Protein AF-A0A8J4SBW5-F1 (afdb_monomer_lite)

Radius of gyration: 48.11 Å; chains: 1; bounding box: 101×79×142 Å

pLDDT: mean 85.68, std 10.72, range [35.03, 96.94]

Structure (mmCIF, N/CA/C/O backbone):
data_AF-A0A8J4SBW5-F1
#
_entry.id   AF-A0A8J4SBW5-F1
#
loop_
_atom_site.group_PDB
_atom_site.id
_atom_site.type_symbol
_atom_site.label_atom_id
_atom_site.label_alt_id
_atom_site.label_comp_id
_atom_site.label_asym_id
_atom_site.label_entity_id
_atom_site.label_seq_id
_atom_site.pdbx_PDB_ins_code
_atom_site.Cartn_x
_atom_site.Cartn_y
_atom_site.Cartn_z
_atom_site.occupancy
_atom_site.B_iso_or_equiv
_atom_site.auth_seq_id
_atom_site.auth_comp_id
_atom_site.auth_asym_id
_atom_site.auth_atom_id
_atom_site.pdbx_PDB_model_num
ATOM 1 N N . MET A 1 1 ? 50.055 7.940 -78.849 1.00 85.62 1 MET A N 1
ATOM 2 C CA . MET A 1 1 ? 49.167 7.372 -79.872 1.00 85.62 1 MET A CA 1
ATOM 3 C C . MET A 1 1 ? 49.788 7.672 -81.222 1.00 85.62 1 MET A C 1
ATOM 5 O O . MET A 1 1 ? 50.152 8.821 -81.454 1.00 85.62 1 MET A O 1
ATOM 9 N N . THR A 1 2 ? 49.990 6.656 -82.060 1.00 88.94 2 THR A N 1
ATOM 10 C CA . THR A 1 2 ? 50.418 6.821 -83.459 1.00 88.94 2 THR A CA 1
ATOM 11 C C . THR A 1 2 ? 49.285 7.425 -84.294 1.00 88.94 2 THR A C 1
ATOM 13 O O . THR A 1 2 ? 48.146 7.507 -83.830 1.00 88.94 2 THR A O 1
ATOM 16 N N . GLN A 1 3 ? 49.571 7.824 -85.536 1.00 89.38 3 GLN A N 1
ATOM 17 C CA . GLN A 1 3 ? 48.539 8.286 -86.472 1.00 89.38 3 GLN A CA 1
ATOM 18 C C . GLN A 1 3 ? 47.389 7.271 -86.599 1.00 89.38 3 GLN A C 1
ATOM 20 O O . GLN A 1 3 ? 46.220 7.631 -86.475 1.00 89.38 3 GLN A O 1
ATOM 25 N N . GLU A 1 4 ? 47.726 5.989 -86.773 1.00 87.00 4 GLU A N 1
ATOM 26 C CA . GLU A 1 4 ? 46.743 4.908 -86.869 1.00 87.00 4 GLU A CA 1
ATOM 27 C C . GLU A 1 4 ? 45.968 4.707 -85.565 1.00 87.00 4 GLU A C 1
ATOM 29 O O . GLU A 1 4 ? 44.781 4.401 -85.609 1.00 87.00 4 GLU A O 1
ATOM 34 N N . GLU A 1 5 ? 46.598 4.868 -84.399 1.00 86.44 5 GLU A N 1
ATOM 35 C CA . GLU A 1 5 ? 45.906 4.746 -83.112 1.00 86.44 5 GLU A CA 1
ATOM 36 C C . GLU A 1 5 ? 44.942 5.911 -82.863 1.00 86.44 5 GLU A C 1
ATOM 38 O O . GLU A 1 5 ? 43.880 5.685 -82.285 1.00 86.44 5 GLU A O 1
ATOM 43 N N . LEU A 1 6 ? 45.279 7.133 -83.290 1.00 87.25 6 LEU A N 1
ATOM 44 C CA . LEU A 1 6 ? 44.369 8.283 -83.226 1.00 87.25 6 LEU A CA 1
ATOM 45 C C . LEU A 1 6 ? 43.137 8.042 -84.107 1.00 87.25 6 LEU A C 1
ATOM 47 O O . LEU A 1 6 ? 42.014 8.160 -83.623 1.00 87.25 6 LEU A O 1
ATOM 51 N N . GLU A 1 7 ? 43.344 7.602 -85.349 1.00 87.00 7 GLU A N 1
ATOM 52 C CA . GLU A 1 7 ? 42.271 7.240 -86.285 1.00 87.00 7 GLU A CA 1
ATOM 53 C C . GLU A 1 7 ? 41.388 6.110 -85.721 1.00 87.00 7 GLU A C 1
ATOM 55 O O . GLU A 1 7 ? 40.165 6.210 -85.659 1.00 87.00 7 GLU A O 1
ATOM 60 N N . ASN A 1 8 ? 42.007 5.028 -85.242 1.00 83.62 8 ASN A N 1
ATOM 61 C CA . ASN A 1 8 ? 41.291 3.811 -84.869 1.00 83.62 8 ASN A CA 1
ATOM 62 C C . ASN A 1 8 ? 40.650 3.838 -83.481 1.00 83.62 8 ASN A C 1
ATOM 64 O O . ASN A 1 8 ? 39.721 3.056 -83.266 1.00 83.62 8 ASN A O 1
ATOM 68 N N . ASN A 1 9 ? 41.159 4.647 -82.546 1.00 83.56 9 ASN A N 1
ATOM 69 C CA . ASN A 1 9 ? 40.665 4.691 -81.167 1.00 83.56 9 ASN A CA 1
ATOM 70 C C . ASN A 1 9 ? 39.915 5.990 -80.841 1.00 83.56 9 ASN A C 1
ATOM 72 O O . ASN A 1 9 ? 38.957 5.928 -80.081 1.00 83.56 9 ASN A O 1
ATOM 76 N N . LEU A 1 10 ? 40.327 7.145 -81.384 1.00 83.69 10 LEU A N 1
ATOM 77 C CA . LEU A 1 10 ? 39.620 8.424 -81.187 1.00 83.69 10 LEU A CA 1
ATOM 78 C C . LEU A 1 10 ? 38.724 8.805 -82.371 1.00 83.69 10 LEU A C 1
ATOM 80 O O . LEU A 1 10 ? 37.860 9.662 -82.216 1.00 83.69 10 LEU A O 1
ATOM 84 N N . GLY A 1 11 ? 38.905 8.194 -83.545 1.00 76.06 11 GLY A N 1
ATOM 85 C CA . GLY A 1 11 ? 38.033 8.400 -84.706 1.00 76.06 11 GLY A CA 1
ATOM 86 C C . GLY A 1 11 ? 36.801 7.490 -84.749 1.00 76.06 11 GLY A C 1
ATOM 87 O O . GLY A 1 11 ? 35.892 7.726 -85.541 1.00 76.06 11 GLY A O 1
ATOM 88 N N . VAL A 1 12 ? 36.736 6.461 -83.892 1.00 74.69 12 VAL A N 1
ATOM 89 C CA . VAL A 1 12 ? 35.657 5.460 -83.888 1.00 74.69 12 VAL A CA 1
ATOM 90 C C . VAL A 1 12 ? 34.947 5.432 -82.536 1.00 74.69 12 VAL A C 1
ATOM 92 O O . VAL A 1 12 ? 35.500 4.980 -81.533 1.00 74.69 12 VAL A O 1
ATOM 95 N N . ILE A 1 13 ? 33.678 5.846 -82.524 1.00 72.38 13 ILE A N 1
ATOM 96 C CA . ILE A 1 13 ? 32.809 5.761 -81.343 1.00 72.38 13 ILE A CA 1
ATOM 97 C C . ILE A 1 13 ? 32.614 4.288 -80.950 1.00 72.38 13 ILE A C 1
ATOM 99 O O . ILE A 1 13 ? 32.370 3.434 -81.801 1.00 72.38 13 ILE A O 1
ATOM 103 N N . ALA A 1 14 ? 32.687 4.002 -79.646 1.00 65.19 14 ALA A N 1
ATOM 104 C CA . ALA A 1 14 ? 32.529 2.672 -79.050 1.00 65.19 14 ALA A CA 1
ATOM 105 C C . ALA A 1 14 ? 33.674 1.676 -79.331 1.00 65.19 14 ALA A C 1
ATOM 107 O O . ALA A 1 14 ? 33.490 0.458 -79.257 1.00 65.19 14 ALA A O 1
ATOM 108 N N . LYS A 1 15 ? 34.886 2.182 -79.591 1.00 66.00 15 LYS A N 1
ATOM 109 C CA . LYS A 1 15 ? 36.113 1.380 -79.688 1.00 66.00 15 LYS A CA 1
ATOM 110 C C . LYS A 1 15 ? 37.119 1.839 -78.630 1.00 66.00 15 LYS A C 1
ATOM 112 O O . LYS A 1 15 ? 37.416 3.019 -78.513 1.00 66.00 15 LYS A O 1
ATOM 117 N N . SER A 1 16 ? 37.613 0.910 -77.807 1.00 65.69 16 SER A N 1
ATOM 118 C CA . SER A 1 16 ? 38.558 1.206 -76.717 1.00 65.69 16 SER A CA 1
ATOM 119 C C . SER A 1 16 ? 39.851 0.418 -76.890 1.00 65.69 16 SER A C 1
ATOM 121 O O . SER A 1 16 ? 39.838 -0.814 -76.820 1.00 65.69 16 SER A O 1
ATOM 123 N N . GLY A 1 17 ? 40.976 1.123 -77.041 1.00 60.53 17 GLY A N 1
ATOM 124 C CA . GLY A 1 17 ? 42.311 0.513 -77.019 1.00 60.53 17 GLY A CA 1
ATOM 125 C C . GLY A 1 17 ? 42.594 -0.228 -75.706 1.00 60.53 17 GLY A C 1
ATOM 126 O O . GLY A 1 17 ? 43.266 -1.255 -75.709 1.00 60.53 17 GLY A O 1
ATOM 127 N N . SER A 1 18 ? 41.982 0.205 -74.599 1.00 61.28 18 SER A N 1
ATOM 128 C CA . SER A 1 18 ? 42.073 -0.452 -73.290 1.00 61.28 18 SER A CA 1
ATOM 129 C C . SER A 1 18 ? 41.452 -1.853 -73.274 1.00 61.28 18 SER A C 1
ATOM 131 O O . SER A 1 18 ? 41.943 -2.731 -72.569 1.00 61.28 18 SER A O 1
ATOM 133 N N . LEU A 1 19 ? 40.392 -2.094 -74.061 1.00 63.53 19 LEU A N 1
ATOM 134 C CA . LEU A 1 19 ? 39.772 -3.420 -74.186 1.00 63.53 19 LEU A CA 1
ATOM 135 C C . LEU A 1 19 ? 40.666 -4.381 -74.985 1.00 63.53 19 LEU A C 1
ATOM 137 O O . LEU A 1 19 ? 40.768 -5.554 -74.630 1.00 63.53 19 LEU A O 1
ATOM 141 N N . ALA A 1 20 ? 41.318 -3.884 -76.041 1.00 65.06 20 ALA A N 1
ATOM 142 C CA . ALA A 1 20 ? 42.285 -4.655 -76.823 1.00 65.06 20 ALA A CA 1
ATOM 143 C C . ALA A 1 20 ? 43.536 -4.982 -75.989 1.00 65.06 20 ALA A C 1
ATOM 145 O O . ALA A 1 20 ? 43.917 -6.144 -75.883 1.00 65.06 20 ALA A O 1
ATOM 146 N N . PHE A 1 21 ? 44.086 -3.988 -75.284 1.00 62.78 21 PHE A N 1
ATOM 147 C CA . PHE A 1 21 ? 45.246 -4.159 -74.409 1.00 62.78 21 PHE A CA 1
ATOM 148 C C . PHE A 1 21 ? 44.982 -5.139 -73.256 1.00 62.78 21 PHE A C 1
ATOM 150 O O . PHE A 1 21 ? 45.855 -5.939 -72.918 1.00 62.78 21 PHE A O 1
ATOM 157 N N . LYS A 1 22 ? 43.773 -5.112 -72.670 1.00 62.62 22 LYS A N 1
ATOM 158 C CA . LYS A 1 22 ? 43.361 -6.054 -71.617 1.00 62.62 22 LYS A CA 1
ATOM 159 C C . LYS A 1 22 ? 43.298 -7.498 -72.128 1.00 62.62 22 LYS A C 1
ATOM 161 O O . LYS A 1 22 ? 43.750 -8.392 -71.425 1.00 62.62 22 LYS A O 1
ATOM 166 N N . LYS A 1 23 ? 42.805 -7.716 -73.355 1.00 64.62 23 LYS A N 1
ATOM 167 C CA . LYS A 1 23 ? 42.777 -9.045 -73.995 1.00 64.62 23 LYS A CA 1
ATOM 168 C C . LYS A 1 23 ? 44.170 -9.566 -74.368 1.00 64.62 23 LYS A C 1
ATOM 170 O O . LYS A 1 23 ? 44.389 -10.770 -74.333 1.00 64.62 23 LYS A O 1
ATOM 175 N N . GLU A 1 24 ? 45.100 -8.687 -74.739 1.00 63.47 24 GLU A N 1
ATOM 176 C CA . GLU A 1 24 ? 46.450 -9.080 -75.178 1.00 63.47 24 GLU A CA 1
ATOM 177 C C . GLU A 1 24 ? 47.437 -9.317 -74.020 1.00 63.47 24 GLU A C 1
ATOM 179 O O . GLU A 1 24 ? 48.358 -10.119 -74.166 1.00 63.47 24 GLU A O 1
ATOM 184 N N . ASN A 1 25 ? 47.240 -8.679 -72.858 1.00 60.31 25 ASN A N 1
ATOM 185 C CA . ASN A 1 25 ? 48.177 -8.725 -71.721 1.00 60.31 25 ASN A CA 1
ATOM 186 C C . ASN A 1 25 ? 47.657 -9.493 -70.491 1.00 60.31 25 ASN A C 1
ATOM 188 O O . ASN A 1 25 ? 48.221 -9.372 -69.402 1.00 60.31 25 ASN A O 1
ATOM 192 N N . GLU A 1 26 ? 46.612 -10.307 -70.655 1.00 48.44 26 GLU A N 1
ATOM 193 C CA . GLU A 1 26 ? 45.804 -10.931 -69.590 1.00 48.44 26 GLU A CA 1
ATOM 194 C C . GLU A 1 26 ? 46.551 -11.922 -68.658 1.00 48.44 26 GLU A C 1
ATOM 196 O O . GLU A 1 26 ? 45.927 -12.579 -67.832 1.00 48.44 26 GLU A O 1
ATOM 201 N N . ALA A 1 27 ? 47.884 -12.041 -68.736 1.00 48.88 27 ALA A N 1
ATOM 202 C CA . ALA A 1 27 ? 48.638 -13.054 -67.994 1.00 48.88 27 ALA A CA 1
ATOM 203 C C . ALA A 1 27 ? 49.890 -12.584 -67.228 1.00 48.88 27 ALA A C 1
ATOM 205 O O . ALA A 1 27 ? 50.541 -13.453 -66.644 1.00 48.88 27 ALA A O 1
ATOM 206 N N . LYS A 1 28 ? 50.290 -11.296 -67.214 1.00 46.28 28 LYS A N 1
ATOM 207 C CA . LYS A 1 28 ? 51.605 -10.951 -66.615 1.00 46.28 28 LYS A CA 1
ATOM 208 C C . LYS A 1 28 ? 51.741 -9.795 -65.633 1.00 46.28 28 LYS A C 1
ATOM 210 O O . LYS A 1 28 ? 52.673 -9.886 -64.849 1.00 46.28 28 LYS A O 1
ATOM 215 N N . ASP A 1 29 ? 50.856 -8.807 -65.553 1.00 45.44 29 ASP A N 1
ATOM 216 C CA . ASP A 1 29 ? 51.025 -7.744 -64.550 1.00 45.44 29 ASP A CA 1
ATOM 217 C C . ASP A 1 29 ? 49.675 -7.182 -64.094 1.00 45.44 29 ASP A C 1
ATOM 219 O O . ASP A 1 29 ? 48.785 -6.961 -64.912 1.00 45.44 29 ASP A O 1
ATOM 223 N N . GLY A 1 30 ? 49.525 -6.957 -62.782 1.00 48.62 30 GLY A N 1
ATOM 224 C CA . GLY A 1 30 ? 48.325 -6.443 -62.102 1.00 48.62 30 GLY A CA 1
ATOM 225 C C . GLY A 1 30 ? 47.958 -4.997 -62.466 1.00 48.62 30 GLY A C 1
ATOM 226 O O . GLY A 1 30 ? 47.889 -4.115 -61.607 1.00 48.62 30 GLY A O 1
ATOM 227 N N . HIS A 1 31 ? 47.752 -4.729 -63.752 1.00 49.31 31 HIS A N 1
ATOM 228 C CA . HIS A 1 31 ? 47.331 -3.444 -64.288 1.00 49.31 31 HIS A CA 1
ATOM 229 C C . HIS A 1 31 ? 45.798 -3.349 -64.298 1.00 49.31 31 HIS A C 1
ATOM 231 O O . HIS A 1 31 ? 45.129 -3.845 -65.203 1.00 49.31 31 HIS A O 1
ATOM 237 N N . ASN A 1 32 ? 45.236 -2.654 -63.304 1.00 53.72 32 ASN A N 1
ATOM 238 C CA . ASN A 1 32 ? 43.813 -2.304 -63.260 1.00 53.72 32 ASN A CA 1
ATOM 239 C C . ASN A 1 32 ? 43.514 -1.167 -64.251 1.00 53.72 32 ASN A C 1
ATOM 241 O O . ASN A 1 32 ? 43.592 0.013 -63.909 1.00 53.72 32 ASN A O 1
ATOM 245 N N . ILE A 1 33 ? 43.199 -1.521 -65.500 1.00 59.41 33 ILE A N 1
ATOM 246 C CA . ILE A 1 33 ? 42.807 -0.566 -66.546 1.00 59.41 33 ILE A CA 1
ATOM 247 C C . ILE A 1 33 ? 41.282 -0.389 -66.537 1.00 59.41 33 ILE A C 1
ATOM 249 O O . ILE A 1 33 ? 40.526 -1.352 -66.680 1.00 59.41 33 ILE A O 1
ATOM 253 N N . ILE A 1 34 ? 40.834 0.860 -66.392 1.00 58.09 34 ILE A N 1
ATOM 254 C CA . ILE A 1 34 ? 39.422 1.259 -66.325 1.00 58.09 34 ILE A CA 1
ATOM 255 C C . ILE A 1 34 ? 38.982 1.793 -67.700 1.00 58.09 34 ILE A C 1
ATOM 257 O O . ILE A 1 34 ? 39.704 2.559 -68.330 1.00 58.09 34 ILE A O 1
ATOM 261 N N . GLY A 1 35 ? 37.782 1.414 -68.162 1.00 60.47 35 GLY A N 1
ATOM 262 C CA . GLY A 1 35 ? 37.169 1.958 -69.387 1.00 60.47 35 GLY A CA 1
ATOM 263 C C . GLY A 1 35 ? 37.114 0.972 -70.561 1.00 60.47 35 GLY A C 1
ATOM 264 O O . GLY A 1 35 ? 38.004 0.917 -71.405 1.00 60.47 35 GLY A O 1
ATOM 265 N N . GLN A 1 36 ? 36.014 0.222 -70.650 1.00 60.25 36 GLN A N 1
ATOM 266 C CA . GLN A 1 36 ? 35.799 -0.841 -71.648 1.00 60.25 36 GLN A CA 1
ATOM 267 C C . GLN A 1 36 ? 34.836 -0.459 -72.787 1.00 60.25 36 GLN A C 1
ATOM 269 O O . GLN A 1 36 ? 34.739 -1.182 -73.771 1.00 60.25 36 GLN A O 1
ATOM 274 N N . PHE A 1 37 ? 34.160 0.689 -72.679 1.00 64.50 37 PHE A N 1
ATOM 275 C CA . PHE A 1 37 ? 33.068 1.072 -73.583 1.00 64.50 37 PHE A CA 1
ATOM 276 C C . PHE A 1 37 ? 33.497 1.922 -74.789 1.00 64.50 37 PHE A C 1
ATOM 278 O O . PHE A 1 37 ? 32.792 1.931 -75.785 1.00 64.50 37 PHE A O 1
ATOM 285 N N . GLY A 1 38 ? 34.626 2.643 -74.725 1.00 66.06 38 GLY A N 1
ATOM 286 C CA . GLY A 1 38 ? 35.127 3.428 -75.868 1.00 66.06 38 GLY A CA 1
ATOM 287 C C . GLY A 1 38 ? 34.297 4.670 -76.228 1.00 66.06 38 GLY A C 1
ATOM 288 O O . GLY A 1 38 ? 34.299 5.090 -77.379 1.00 66.06 38 GLY A O 1
ATOM 289 N N . VAL A 1 39 ? 33.558 5.239 -75.267 1.00 76.00 39 VAL A N 1
ATOM 290 C CA . VAL A 1 39 ? 32.724 6.446 -75.473 1.00 76.00 39 VAL A CA 1
ATOM 291 C C . VAL A 1 39 ? 33.090 7.623 -74.564 1.00 76.00 39 VAL A C 1
ATOM 293 O O . VAL A 1 39 ? 32.755 8.759 -74.875 1.00 76.00 39 VAL A O 1
ATOM 296 N N . GLY A 1 40 ? 33.816 7.379 -73.466 1.00 78.00 40 GLY A N 1
ATOM 297 C CA . GLY A 1 40 ? 34.085 8.394 -72.439 1.00 78.00 40 GLY A CA 1
ATOM 298 C C . GLY A 1 40 ? 34.931 9.582 -72.904 1.00 78.00 40 GLY A C 1
ATOM 299 O O . GLY A 1 40 ? 34.838 10.645 -72.317 1.00 78.00 40 GLY A O 1
ATOM 300 N N . PHE A 1 41 ? 35.719 9.447 -73.974 1.00 84.25 41 PHE A N 1
ATOM 301 C CA . PHE A 1 41 ? 36.475 10.575 -74.531 1.00 84.25 41 PHE A CA 1
ATOM 302 C C . PHE A 1 41 ? 35.550 11.684 -75.066 1.00 84.25 41 PHE A C 1
ATOM 304 O O . PHE A 1 41 ? 35.802 12.865 -74.842 1.00 84.25 41 PHE A O 1
ATOM 311 N N . TYR A 1 42 ? 34.435 11.318 -75.705 1.00 83.94 42 TYR A N 1
ATOM 312 C CA . TYR A 1 42 ? 33.520 12.284 -76.318 1.00 83.94 42 TYR A CA 1
ATOM 313 C C . TYR A 1 42 ? 32.636 13.024 -75.308 1.00 83.94 42 TYR A C 1
ATOM 315 O O . TYR A 1 42 ? 32.024 14.024 -75.678 1.00 83.94 42 TYR A O 1
ATOM 323 N N . SER A 1 43 ? 32.594 12.611 -74.032 1.00 85.44 43 SER A N 1
ATOM 324 C CA . SER A 1 43 ? 31.890 13.390 -73.001 1.00 85.44 43 SER A CA 1
ATOM 325 C C . SER A 1 43 ? 32.535 14.760 -72.773 1.00 85.44 43 SER A C 1
ATOM 327 O O . SER A 1 43 ? 31.885 15.656 -72.249 1.00 85.44 43 SER A O 1
ATOM 329 N N . ALA A 1 44 ? 33.781 14.967 -73.212 1.00 86.69 44 ALA A N 1
ATOM 330 C CA . ALA A 1 44 ? 34.425 16.276 -73.184 1.00 86.69 44 ALA A CA 1
ATOM 331 C C . ALA A 1 44 ? 33.678 17.332 -74.033 1.00 86.69 44 ALA A C 1
ATOM 333 O O . ALA A 1 44 ? 33.665 18.502 -73.658 1.00 86.69 44 ALA A O 1
ATOM 334 N N . PHE A 1 45 ? 32.954 16.934 -75.092 1.00 88.06 45 PHE A N 1
ATOM 335 C CA . PHE A 1 45 ? 32.091 17.840 -75.873 1.00 88.06 45 PHE A CA 1
ATOM 336 C C . PHE A 1 45 ? 30.833 18.311 -75.123 1.00 88.06 45 PHE A C 1
ATOM 338 O O . PHE A 1 45 ? 30.106 19.183 -75.607 1.00 88.06 45 PHE A O 1
ATOM 345 N N . MET A 1 46 ? 30.554 17.777 -73.927 1.00 87.38 46 MET A N 1
ATOM 346 C CA . MET A 1 46 ? 29.519 18.352 -73.063 1.00 87.38 46 MET A CA 1
ATOM 347 C C . MET A 1 46 ? 29.913 19.766 -72.622 1.00 87.38 46 MET A C 1
ATOM 349 O O . MET A 1 46 ? 29.058 20.646 -72.619 1.00 87.38 46 MET A O 1
ATOM 353 N N . VAL A 1 47 ? 31.205 19.998 -72.359 1.00 89.88 47 VAL A N 1
ATOM 354 C CA . VAL A 1 47 ? 31.733 21.257 -71.802 1.00 89.88 47 VAL A CA 1
ATOM 355 C C . VAL A 1 47 ? 32.656 22.031 -72.751 1.00 89.88 47 VAL A C 1
ATOM 357 O O . VAL A 1 47 ? 32.941 23.197 -72.495 1.00 89.88 47 VAL A O 1
ATOM 360 N N . ALA A 1 48 ? 33.116 21.417 -73.846 1.00 91.31 48 ALA A N 1
ATOM 361 C CA . ALA A 1 48 ? 34.017 22.030 -74.824 1.00 91.31 48 ALA A CA 1
ATOM 362 C C . ALA A 1 48 ? 33.393 22.117 -76.228 1.00 91.31 48 ALA A C 1
ATOM 364 O O . ALA A 1 48 ? 32.722 21.180 -76.660 1.00 91.31 48 ALA A O 1
ATOM 365 N N . ASP A 1 49 ? 33.658 23.213 -76.944 1.00 90.31 49 ASP A N 1
ATOM 366 C CA . ASP A 1 49 ? 33.312 23.395 -78.366 1.00 90.31 49 ASP A CA 1
ATOM 367 C C . ASP A 1 49 ? 34.343 22.739 -79.291 1.00 90.31 49 ASP A C 1
ATOM 369 O O . ASP A 1 49 ? 34.023 22.281 -80.385 1.00 90.31 49 ASP A O 1
ATOM 373 N N . LYS A 1 50 ? 35.601 22.673 -78.845 1.00 91.31 50 LYS A N 1
ATOM 374 C CA . LYS A 1 50 ? 36.711 22.143 -79.636 1.00 91.31 50 LYS A CA 1
ATOM 375 C C . LYS A 1 50 ? 37.660 21.332 -78.773 1.00 91.31 50 LYS A C 1
ATOM 377 O O . LYS A 1 50 ? 38.052 21.760 -77.686 1.00 91.31 50 LYS A O 1
ATOM 382 N N . LEU A 1 51 ? 38.061 20.175 -79.288 1.00 93.00 51 LEU A N 1
ATOM 383 C CA . LEU A 1 51 ? 39.062 19.305 -78.683 1.00 93.00 51 LEU A CA 1
ATOM 384 C C . LEU A 1 51 ? 40.276 19.203 -79.596 1.00 93.00 51 LEU A C 1
ATOM 386 O O . LEU A 1 51 ? 40.164 18.870 -80.776 1.00 93.00 51 LEU A O 1
ATOM 390 N N . THR A 1 52 ? 41.447 19.455 -79.023 1.00 93.06 52 THR A N 1
ATOM 391 C CA . THR A 1 52 ? 42.737 19.251 -79.680 1.00 93.06 52 THR A CA 1
ATOM 392 C C . THR A 1 52 ? 43.541 18.232 -78.890 1.00 93.06 52 THR A C 1
ATOM 394 O O . THR A 1 52 ? 43.766 18.410 -77.697 1.00 93.06 52 THR A O 1
ATOM 397 N N . VAL A 1 53 ? 43.988 17.168 -79.549 1.00 93.50 53 VAL A N 1
ATOM 398 C CA . VAL A 1 53 ? 44.765 16.083 -78.951 1.00 93.50 53 VAL A CA 1
ATOM 399 C C . VAL A 1 53 ? 46.105 15.968 -79.665 1.00 93.50 53 VAL A C 1
ATOM 401 O O . VAL A 1 53 ? 46.160 15.556 -80.821 1.00 93.50 53 VAL A O 1
ATOM 404 N N . THR A 1 54 ? 47.198 16.277 -78.971 1.00 94.00 54 THR A N 1
ATOM 405 C CA . THR A 1 54 ? 48.562 16.168 -79.513 1.00 94.00 54 THR A CA 1
ATOM 406 C C . THR A 1 54 ? 49.295 15.016 -78.833 1.00 94.00 54 THR A C 1
ATOM 408 O O . THR A 1 54 ? 49.554 15.042 -77.622 1.00 94.00 54 THR A O 1
ATOM 411 N N . SER A 1 55 ? 49.643 13.978 -79.596 1.00 92.81 55 SER A N 1
ATOM 412 C CA . SER A 1 55 ? 50.215 12.742 -79.055 1.00 92.81 55 SER A CA 1
ATOM 413 C C . SER A 1 55 ? 51.548 12.369 -79.704 1.00 92.81 55 SER A C 1
ATOM 415 O O . SER A 1 55 ? 51.703 12.453 -80.920 1.00 92.81 55 SER A O 1
ATOM 417 N N . LYS A 1 56 ? 52.496 11.913 -78.876 1.00 92.44 56 LYS A N 1
ATOM 418 C CA . LYS A 1 56 ? 53.778 11.319 -79.283 1.00 92.44 56 LYS A CA 1
ATOM 419 C C . LYS A 1 56 ? 53.943 9.972 -78.591 1.00 92.44 56 LYS A C 1
ATOM 421 O O . LYS A 1 56 ? 53.883 9.891 -77.362 1.00 92.44 56 LYS A O 1
ATOM 426 N N . THR A 1 57 ? 54.103 8.906 -79.366 1.00 89.75 57 THR A N 1
ATOM 427 C CA . THR A 1 57 ? 54.246 7.541 -78.833 1.00 89.75 57 THR A CA 1
ATOM 428 C C . THR A 1 57 ? 55.685 7.269 -78.398 1.00 89.75 57 THR A C 1
ATOM 430 O O . THR A 1 57 ? 56.633 7.771 -78.996 1.00 89.75 57 THR A O 1
ATOM 433 N N . LEU A 1 58 ? 55.853 6.461 -77.348 1.00 86.19 58 LEU A N 1
ATOM 434 C CA . LEU A 1 58 ? 57.163 6.031 -76.865 1.00 86.19 58 LEU A CA 1
ATOM 435 C C . LEU A 1 58 ? 57.931 5.300 -77.980 1.00 86.19 58 LEU A C 1
ATOM 437 O O . LEU A 1 58 ? 57.416 4.341 -78.547 1.00 86.19 58 LEU A O 1
ATOM 441 N N . GLY A 1 59 ? 59.155 5.742 -78.276 1.00 81.19 59 GLY A N 1
ATOM 442 C CA . GLY A 1 59 ? 60.001 5.148 -79.320 1.00 81.19 59 GLY A CA 1
ATOM 443 C C . GLY A 1 59 ? 59.771 5.683 -80.740 1.00 81.19 59 GLY A C 1
ATOM 444 O O . GLY A 1 59 ? 60.416 5.190 -81.659 1.00 81.19 59 GLY A O 1
ATOM 445 N N . SER A 1 60 ? 58.896 6.680 -80.920 1.00 82.19 60 SER A N 1
ATOM 446 C CA . SER A 1 60 ? 58.721 7.414 -82.182 1.00 82.19 60 SER A CA 1
ATOM 447 C C . SER A 1 60 ? 59.221 8.857 -82.054 1.00 82.19 60 SER A C 1
ATOM 449 O O . SER A 1 60 ? 58.980 9.510 -81.034 1.00 82.19 60 SER A O 1
ATOM 451 N N . ASP A 1 61 ? 59.858 9.368 -83.108 1.00 80.38 61 ASP A N 1
ATOM 452 C CA . ASP A 1 61 ? 60.235 10.784 -83.224 1.00 80.38 61 ASP A CA 1
ATOM 453 C C . ASP A 1 61 ? 59.096 11.653 -83.787 1.00 80.38 61 ASP A C 1
ATOM 455 O O . ASP A 1 61 ? 59.134 12.876 -83.674 1.00 80.38 61 ASP A O 1
ATOM 459 N N . GLU A 1 62 ? 58.049 11.030 -84.335 1.00 87.69 62 GLU A N 1
ATOM 460 C CA . GLU A 1 62 ? 56.895 11.715 -84.919 1.00 87.69 62 GLU A CA 1
ATOM 461 C C . GLU A 1 62 ? 55.797 11.977 -83.878 1.00 87.69 62 GLU A C 1
ATOM 463 O O . GLU A 1 62 ? 55.436 11.090 -83.093 1.00 87.69 62 GLU A O 1
ATOM 468 N N . ALA A 1 63 ? 55.212 13.176 -83.920 1.00 91.75 63 ALA A N 1
ATOM 469 C CA . ALA A 1 63 ? 54.009 13.525 -83.176 1.00 91.75 63 ALA A CA 1
ATOM 470 C C . ALA A 1 63 ? 52.862 13.879 -84.131 1.00 91.75 63 ALA A C 1
ATOM 472 O O . ALA A 1 63 ? 53.067 14.395 -85.231 1.00 91.75 63 ALA A O 1
ATOM 473 N N . TRP A 1 64 ? 51.639 13.592 -83.694 1.00 94.31 64 TRP A N 1
ATOM 474 C CA . TRP A 1 64 ? 50.425 13.779 -84.483 1.00 94.31 64 TRP A CA 1
ATOM 475 C C . TRP A 1 64 ? 49.397 14.571 -83.676 1.00 94.31 64 TRP A C 1
ATOM 477 O O . TRP A 1 64 ? 49.229 14.347 -82.472 1.00 94.31 64 TRP A O 1
ATOM 487 N N . LYS A 1 65 ? 48.715 15.499 -84.347 1.00 94.62 65 LYS A N 1
ATOM 488 C CA . LYS A 1 65 ? 47.637 16.322 -83.799 1.00 94.62 65 LYS A CA 1
ATOM 489 C C . LYS A 1 65 ? 46.311 15.860 -84.383 1.00 94.62 65 LYS A C 1
ATOM 491 O O . LYS A 1 65 ? 46.151 15.855 -85.599 1.00 94.62 65 LYS A O 1
ATOM 496 N N . TRP A 1 66 ? 45.379 15.506 -83.510 1.00 94.00 66 TRP A N 1
ATOM 497 C CA . TRP A 1 66 ? 43.978 15.246 -83.815 1.00 94.00 66 TRP A CA 1
ATOM 498 C C . TRP A 1 66 ? 43.143 16.444 -83.349 1.00 94.00 66 TRP A C 1
ATOM 500 O O . TRP A 1 66 ? 43.318 16.909 -82.223 1.00 94.00 66 TRP A O 1
ATOM 510 N N . GLU A 1 67 ? 42.268 16.975 -84.195 1.00 92.31 67 GLU A N 1
ATOM 511 C CA . GLU A 1 67 ? 41.442 18.149 -83.880 1.00 92.31 67 GLU A CA 1
ATOM 512 C C . GLU A 1 67 ? 39.997 17.939 -84.339 1.00 92.31 67 GLU A C 1
ATOM 514 O O . GLU A 1 67 ? 39.775 17.525 -85.477 1.00 92.31 67 GLU A O 1
ATOM 519 N N . SER A 1 68 ? 39.026 18.231 -83.468 1.00 91.50 68 SER A N 1
ATOM 520 C CA . SER A 1 68 ? 37.594 18.076 -83.750 1.00 91.50 68 SER A CA 1
ATOM 521 C C . SER A 1 68 ? 36.741 19.119 -83.028 1.00 91.50 68 SER A C 1
ATOM 523 O O . SER A 1 68 ? 36.994 19.448 -81.868 1.00 91.50 68 SER A O 1
ATOM 525 N N . GLU A 1 69 ? 35.696 19.582 -83.711 1.00 88.12 69 GLU A N 1
ATOM 526 C CA . GLU A 1 69 ? 34.637 20.467 -83.191 1.00 88.12 69 GLU A CA 1
ATOM 527 C C . GLU A 1 69 ? 33.330 19.678 -82.940 1.00 88.12 69 GLU A C 1
ATOM 529 O O . GLU A 1 69 ? 32.232 20.221 -82.861 1.00 88.12 69 GLU A O 1
ATOM 534 N N . GLY A 1 70 ? 33.438 18.348 -82.815 1.00 80.69 70 GLY A N 1
ATOM 535 C CA . GLY A 1 70 ? 32.325 17.455 -82.513 1.00 80.69 70 GLY A CA 1
ATOM 536 C C . GLY A 1 70 ? 31.664 16.904 -83.774 1.00 80.69 70 GLY A C 1
ATOM 537 O O . GLY A 1 70 ? 32.182 15.974 -84.393 1.00 80.69 70 GLY A O 1
ATOM 538 N N . ALA A 1 71 ? 30.491 17.433 -84.134 1.00 71.31 71 ALA A N 1
ATOM 539 C CA . ALA A 1 71 ? 29.626 16.857 -85.172 1.00 71.31 71 ALA A CA 1
ATOM 540 C C . ALA A 1 71 ? 30.196 16.955 -86.602 1.00 71.31 71 ALA A C 1
ATOM 542 O O . ALA A 1 71 ? 29.832 16.146 -87.456 1.00 71.31 71 ALA A O 1
ATOM 543 N N . ASP A 1 72 ? 31.116 17.892 -86.845 1.00 69.94 72 ASP A N 1
ATOM 544 C CA . ASP A 1 72 ? 31.696 18.165 -88.168 1.00 69.94 72 ASP A CA 1
ATOM 545 C C . ASP A 1 72 ? 32.887 17.252 -88.528 1.00 69.94 72 ASP A C 1
ATOM 547 O O . ASP A 1 72 ? 33.519 17.408 -89.574 1.00 69.94 72 ASP A O 1
ATOM 551 N N . GLY A 1 73 ? 33.177 16.255 -87.685 1.00 80.31 73 GLY A N 1
ATOM 552 C CA . GLY A 1 73 ? 34.268 15.301 -87.876 1.00 80.31 73 GLY A CA 1
ATOM 553 C C . GLY A 1 73 ? 35.576 15.746 -87.221 1.00 80.31 73 GLY A C 1
ATOM 554 O O . GLY A 1 73 ? 35.590 16.560 -86.295 1.00 80.31 73 GLY A O 1
ATOM 555 N N . TYR A 1 74 ? 36.690 15.157 -87.655 1.00 88.88 74 TYR A N 1
ATOM 556 C CA . TYR A 1 74 ? 38.018 15.437 -87.112 1.00 88.88 74 TYR A CA 1
ATOM 557 C C . TYR A 1 74 ? 39.082 15.485 -88.210 1.00 88.88 74 TYR A C 1
ATOM 559 O O . TYR A 1 74 ? 38.902 14.951 -89.304 1.00 88.88 74 TYR A O 1
ATOM 567 N N . THR A 1 75 ? 40.219 16.102 -87.901 1.00 91.00 75 THR A N 1
ATOM 568 C CA . THR A 1 75 ? 41.403 16.143 -88.768 1.00 91.00 75 THR A CA 1
ATOM 569 C C . THR A 1 75 ? 42.619 15.588 -88.037 1.00 91.00 75 THR A C 1
ATOM 571 O O . THR A 1 75 ? 42.729 15.743 -86.822 1.00 91.00 75 THR A O 1
ATOM 574 N N . ILE A 1 76 ? 43.526 14.935 -88.771 1.00 92.75 76 ILE A N 1
ATOM 575 C CA . ILE A 1 76 ? 44.820 14.475 -88.254 1.00 92.75 76 ILE A CA 1
ATOM 576 C C . ILE A 1 76 ? 45.940 15.104 -89.081 1.00 92.75 76 ILE A C 1
ATOM 578 O O . ILE A 1 76 ? 45.983 14.933 -90.300 1.00 92.75 76 ILE A O 1
ATOM 582 N N . SER A 1 77 ? 46.863 15.805 -88.424 1.00 93.44 77 SER A N 1
ATOM 583 C CA . SER A 1 77 ? 48.023 16.438 -89.060 1.00 93.44 77 SER A CA 1
ATOM 584 C C . SER A 1 77 ? 49.323 16.140 -88.303 1.00 93.44 77 SER A C 1
ATOM 586 O O . SER A 1 77 ? 49.280 15.922 -87.089 1.00 93.44 77 SER A O 1
ATOM 588 N N . PRO A 1 78 ? 50.492 16.168 -88.970 1.00 91.44 78 PRO A N 1
ATOM 589 C CA . PRO A 1 78 ? 51.784 16.143 -88.284 1.00 91.44 78 PRO A CA 1
ATOM 590 C C . PRO A 1 78 ? 51.912 17.298 -87.280 1.00 91.44 78 PRO A C 1
ATOM 592 O O . PRO A 1 78 ? 51.385 18.389 -87.516 1.00 91.44 78 PRO A O 1
ATOM 595 N N . ALA A 1 79 ? 52.604 17.060 -86.168 1.00 91.06 79 ALA A N 1
ATOM 596 C CA . ALA A 1 79 ? 52.841 18.037 -85.109 1.00 91.06 79 ALA A CA 1
ATOM 597 C C . ALA A 1 79 ? 54.242 17.879 -84.502 1.00 91.06 79 ALA A C 1
ATOM 599 O O . ALA A 1 79 ? 54.902 16.858 -84.691 1.00 91.06 79 ALA A O 1
ATOM 600 N N . GLU A 1 80 ? 54.680 18.878 -83.738 1.00 86.38 80 GLU A N 1
ATOM 601 C CA . GLU A 1 80 ? 55.904 18.815 -82.937 1.00 86.38 80 GLU A CA 1
ATOM 602 C C . GLU A 1 80 ? 55.537 18.676 -81.456 1.00 86.38 80 GLU A C 1
ATOM 604 O O . GLU A 1 80 ? 54.667 19.385 -80.949 1.00 86.38 80 GLU A O 1
ATOM 609 N N . LYS A 1 81 ? 56.174 17.724 -80.766 1.00 86.31 81 LYS A N 1
ATOM 610 C CA . LYS A 1 81 ? 56.020 17.518 -79.324 1.00 86.31 81 LYS A CA 1
ATOM 611 C C . LYS A 1 81 ? 57.311 16.961 -78.732 1.00 86.31 81 LYS A C 1
ATOM 613 O O . LYS A 1 81 ? 57.833 15.943 -79.198 1.00 86.31 81 LYS A O 1
ATOM 618 N N . ASP A 1 82 ? 57.794 17.594 -77.671 1.00 84.00 82 ASP A N 1
ATOM 619 C CA . ASP A 1 82 ? 59.072 17.226 -77.055 1.00 84.00 82 ASP A CA 1
ATOM 620 C C . ASP A 1 82 ? 58.959 15.953 -76.205 1.00 84.00 82 ASP A C 1
ATOM 622 O O . ASP A 1 82 ? 59.816 15.069 -76.279 1.00 84.00 82 ASP A O 1
ATOM 626 N N . SER A 1 83 ? 57.868 15.809 -75.448 1.00 87.62 83 SER A N 1
ATOM 627 C CA . SER A 1 83 ? 57.653 14.713 -74.498 1.00 87.62 83 SER A CA 1
ATOM 628 C C . SER A 1 83 ? 56.743 13.602 -75.034 1.00 87.62 83 SER A C 1
ATOM 630 O O . SER A 1 83 ? 55.788 13.828 -75.782 1.00 87.62 83 SER A O 1
ATOM 632 N N . VAL A 1 84 ? 57.029 12.367 -74.617 1.00 91.06 84 VAL A N 1
ATOM 633 C CA . VAL A 1 84 ? 56.169 11.200 -74.863 1.00 91.06 84 VAL A CA 1
ATOM 634 C C . VAL A 1 84 ? 54.864 11.337 -74.072 1.00 91.06 84 VAL A C 1
ATOM 636 O O . VAL A 1 84 ? 54.879 11.741 -72.912 1.00 91.06 84 VAL A O 1
ATOM 639 N N . GLY A 1 85 ? 53.737 10.959 -74.681 1.00 90.81 85 GLY A N 1
ATOM 640 C CA . GLY A 1 85 ? 52.405 10.988 -74.070 1.00 90.81 85 GLY A CA 1
ATOM 641 C C . GLY A 1 85 ? 51.402 11.803 -74.885 1.00 90.81 85 GLY A C 1
ATOM 642 O O . GLY A 1 85 ? 51.665 12.181 -76.029 1.00 90.81 85 GLY A O 1
ATOM 643 N N . THR A 1 86 ? 50.256 12.127 -74.287 1.00 92.50 86 THR A N 1
ATOM 644 C CA . THR A 1 86 ? 49.151 12.854 -74.938 1.00 92.50 86 THR A CA 1
ATOM 645 C C . THR A 1 86 ? 48.842 14.144 -74.186 1.00 92.50 86 THR A C 1
ATOM 647 O O . THR A 1 86 ? 48.786 14.142 -72.965 1.00 92.50 86 THR A O 1
ATOM 650 N N . GLU A 1 87 ? 48.678 15.238 -74.921 1.00 92.56 87 GLU A N 1
ATOM 651 C CA . GLU A 1 87 ? 48.164 16.516 -74.425 1.00 92.56 87 GLU A CA 1
ATOM 652 C C . GLU A 1 87 ? 46.752 16.692 -74.981 1.00 92.56 87 GLU A C 1
ATOM 654 O O . GLU A 1 87 ? 46.540 16.437 -76.168 1.00 92.56 87 GLU A O 1
ATOM 659 N N . ILE A 1 88 ? 45.799 17.073 -74.131 1.00 93.88 88 ILE A N 1
ATOM 660 C CA . ILE A 1 88 ? 44.408 17.319 -74.519 1.00 93.88 88 ILE A CA 1
ATOM 661 C C . ILE A 1 88 ? 44.072 18.754 -74.134 1.00 93.88 88 ILE A C 1
ATOM 663 O O . ILE A 1 88 ? 44.079 19.097 -72.954 1.00 93.88 88 ILE A O 1
ATOM 667 N N . VAL A 1 89 ? 43.763 19.573 -75.131 1.00 93.81 89 VAL A N 1
ATOM 668 C CA . VAL A 1 89 ? 43.331 20.958 -74.957 1.00 93.81 89 VAL A CA 1
ATOM 669 C C . VAL A 1 89 ? 41.835 21.026 -75.229 1.00 93.81 89 VAL A C 1
ATOM 671 O O . VAL A 1 89 ? 41.376 20.680 -76.321 1.00 93.81 89 VAL A O 1
ATOM 674 N N . LEU A 1 90 ? 41.087 21.465 -74.218 1.00 94.25 90 LEU A N 1
ATOM 675 C CA . LEU A 1 90 ? 39.650 21.689 -74.287 1.00 94.25 90 LEU A CA 1
ATOM 676 C C . LEU A 1 90 ? 39.391 23.187 -74.446 1.00 94.25 90 LEU A C 1
ATOM 678 O O . LEU A 1 90 ? 39.721 23.974 -73.561 1.00 94.25 90 LEU A O 1
ATOM 682 N N . THR A 1 91 ? 38.784 23.589 -75.559 1.00 92.88 91 THR A N 1
ATOM 683 C CA . THR A 1 91 ? 38.242 24.942 -75.705 1.00 92.88 91 THR A CA 1
ATOM 684 C C . THR A 1 91 ? 36.836 24.949 -75.120 1.00 92.88 91 THR A C 1
ATOM 686 O O . THR A 1 91 ? 35.911 24.426 -75.737 1.00 92.88 91 THR A O 1
ATOM 689 N N . ILE A 1 92 ? 36.706 25.479 -73.903 1.00 93.19 92 ILE A N 1
ATOM 690 C CA . ILE A 1 92 ? 35.450 25.519 -73.145 1.00 93.19 92 ILE A CA 1
ATOM 691 C C . ILE A 1 92 ? 34.386 26.338 -73.890 1.00 93.19 92 ILE A C 1
ATOM 693 O O . ILE A 1 92 ? 34.711 27.345 -74.523 1.00 93.19 92 ILE A O 1
ATOM 697 N N . LYS A 1 93 ? 33.130 25.885 -73.814 1.00 91.38 93 LYS A N 1
ATOM 698 C CA . LYS A 1 93 ? 31.971 26.562 -74.412 1.00 91.38 93 LYS A CA 1
ATOM 699 C C . LYS A 1 93 ? 31.767 27.962 -73.844 1.00 91.38 93 LYS A C 1
ATOM 701 O O . LYS A 1 93 ? 32.158 28.256 -72.716 1.00 91.38 93 LYS A O 1
ATOM 706 N N . GLN A 1 94 ? 31.093 28.820 -74.604 1.00 89.69 94 GLN A N 1
ATOM 707 C CA . GLN A 1 94 ? 30.595 30.081 -74.055 1.00 89.69 94 GLN A CA 1
ATOM 708 C C . GLN A 1 94 ? 29.434 29.834 -73.087 1.00 89.69 94 GLN A C 1
ATOM 710 O O . GLN A 1 94 ? 28.588 28.974 -73.330 1.00 89.69 94 GLN A O 1
ATOM 715 N N . ASN A 1 95 ? 29.380 30.620 -72.012 1.00 89.88 95 ASN A N 1
ATOM 716 C CA . ASN A 1 95 ? 28.267 30.597 -71.067 1.00 89.88 95 ASN A CA 1
ATOM 717 C C . ASN A 1 95 ? 26.937 30.917 -71.759 1.00 89.88 95 ASN A C 1
ATOM 719 O O . ASN A 1 95 ? 26.871 31.744 -72.673 1.00 89.88 95 ASN A O 1
ATOM 723 N N . THR A 1 96 ? 25.872 30.294 -71.268 1.00 87.38 96 THR A N 1
ATOM 724 C CA . THR A 1 96 ? 24.490 30.544 -71.691 1.00 87.38 96 THR A CA 1
ATOM 725 C C . THR A 1 96 ? 23.671 31.077 -70.509 1.00 87.38 96 THR A C 1
ATOM 727 O O . THR A 1 96 ? 24.203 31.241 -69.415 1.00 87.38 96 THR A O 1
ATOM 730 N N . GLU A 1 97 ? 22.384 31.389 -70.706 1.00 79.44 97 GLU A N 1
ATOM 731 C CA . GLU A 1 97 ? 21.506 31.812 -69.597 1.00 79.44 97 GLU A CA 1
ATOM 732 C C . GLU A 1 97 ? 21.272 30.696 -68.559 1.00 79.44 97 GLU A C 1
ATOM 734 O O . GLU A 1 97 ? 20.986 31.003 -67.403 1.00 79.44 97 GLU A O 1
ATOM 739 N N . GLU A 1 98 ? 21.399 29.424 -68.957 1.00 77.88 98 GLU A N 1
ATOM 740 C CA . GLU A 1 98 ? 21.140 28.256 -68.101 1.00 77.88 98 GLU A CA 1
ATOM 741 C C . GLU A 1 98 ? 22.426 27.597 -67.570 1.00 77.88 98 GLU A C 1
ATOM 743 O O . GLU A 1 98 ? 22.423 27.090 -66.449 1.00 77.88 98 GLU A O 1
ATOM 748 N N . ASP A 1 99 ? 23.532 27.657 -68.323 1.00 83.06 99 ASP A N 1
ATOM 749 C CA . ASP A 1 99 ? 24.793 26.978 -67.993 1.00 83.06 99 ASP A CA 1
ATOM 750 C C . ASP A 1 99 ? 26.001 27.934 -67.958 1.00 83.06 99 ASP A C 1
ATOM 752 O O . ASP A 1 99 ? 26.313 28.604 -68.952 1.00 83.06 99 ASP A O 1
ATOM 756 N N . SER A 1 100 ? 26.746 27.910 -66.848 1.00 86.69 100 SER A N 1
ATOM 757 C CA . SER A 1 100 ? 28.051 28.572 -66.691 1.00 86.69 100 SER A CA 1
ATOM 758 C C . SER A 1 100 ? 29.180 27.568 -66.930 1.00 86.69 100 SER A C 1
ATOM 760 O O . SER A 1 100 ? 29.494 26.767 -66.055 1.00 86.69 100 SER A O 1
ATOM 762 N N . TYR A 1 101 ? 29.787 27.580 -68.116 1.00 88.56 101 TYR A N 1
ATOM 763 C CA . TYR A 1 101 ? 30.880 26.670 -68.482 1.00 88.56 101 TYR A CA 1
ATOM 764 C C . TYR A 1 101 ? 32.255 27.177 -68.020 1.00 88.56 101 TYR A C 1
ATOM 766 O O . TYR A 1 101 ? 33.181 26.385 -67.835 1.00 88.56 101 TYR A O 1
ATOM 774 N N . ASP A 1 102 ? 32.400 28.481 -67.788 1.00 88.88 102 ASP A N 1
ATOM 775 C CA . ASP A 1 102 ? 33.610 29.081 -67.219 1.00 88.88 102 ASP A CA 1
ATOM 776 C C . ASP A 1 102 ? 33.941 28.590 -65.801 1.00 88.88 102 ASP A C 1
ATOM 778 O O . ASP A 1 102 ? 35.104 28.666 -65.405 1.00 88.88 102 ASP A O 1
ATOM 782 N N . GLU A 1 103 ? 32.992 27.975 -65.083 1.00 87.94 103 GLU A N 1
ATOM 783 C CA . GLU A 1 103 ? 33.258 27.307 -63.801 1.00 87.94 103 GLU A CA 1
ATOM 784 C C . GLU A 1 103 ? 34.373 26.248 -63.915 1.00 87.94 103 GLU A C 1
ATOM 786 O O . GLU A 1 103 ? 35.111 26.004 -62.963 1.00 87.94 103 GLU A O 1
ATOM 791 N N . PHE A 1 104 ? 34.548 25.628 -65.090 1.00 89.12 104 PHE A N 1
ATOM 792 C CA . PHE A 1 104 ? 35.605 24.638 -65.335 1.00 89.12 104 PHE A CA 1
ATOM 793 C C . PHE A 1 104 ? 36.995 25.261 -65.533 1.00 89.12 104 PHE A C 1
ATOM 795 O O . PHE A 1 104 ? 37.974 24.531 -65.680 1.00 89.12 104 PHE A O 1
ATOM 802 N N . LEU A 1 105 ? 37.100 26.591 -65.519 1.00 89.56 105 LEU A N 1
ATOM 803 C CA . LEU A 1 105 ? 38.364 27.327 -65.453 1.00 89.56 105 LEU A CA 1
ATOM 804 C C . LEU A 1 105 ? 38.710 27.740 -64.013 1.00 89.56 105 LEU A C 1
ATOM 806 O O . LEU A 1 105 ? 39.836 28.168 -63.753 1.00 89.56 105 LEU A O 1
ATOM 810 N N . GLU A 1 106 ? 37.771 27.605 -63.071 1.00 89.38 106 GLU A N 1
ATOM 811 C CA . GLU A 1 106 ? 37.978 27.970 -61.675 1.00 89.38 106 GLU A CA 1
ATOM 812 C C . GLU A 1 106 ? 38.758 26.891 -60.913 1.00 89.38 106 GLU A C 1
ATOM 814 O O . GLU A 1 106 ? 38.368 25.721 -60.839 1.00 89.38 106 GLU A O 1
ATOM 819 N N . GLU A 1 107 ? 39.838 27.315 -60.255 1.00 87.19 107 GLU A N 1
ATOM 820 C CA . GLU A 1 107 ? 40.739 26.445 -59.491 1.00 87.19 107 GLU A CA 1
ATOM 821 C C . GLU A 1 107 ? 39.992 25.602 -58.437 1.00 87.19 107 GLU A C 1
ATOM 823 O O . GLU A 1 107 ? 40.182 24.386 -58.331 1.00 87.19 107 GLU A O 1
ATOM 828 N N . TYR A 1 108 ? 39.091 26.233 -57.676 1.00 84.12 108 TYR A N 1
ATOM 829 C CA . TYR A 1 108 ? 38.320 25.572 -56.620 1.00 84.12 108 TYR A CA 1
ATOM 830 C C . TYR A 1 108 ? 37.383 24.493 -57.175 1.00 84.12 108 TYR A C 1
ATOM 832 O O . TYR A 1 108 ? 37.303 23.386 -56.628 1.00 84.12 108 TYR A O 1
ATOM 840 N N . ARG A 1 109 ? 36.699 24.788 -58.287 1.00 87.44 109 ARG A N 1
ATOM 841 C CA . ARG A 1 109 ? 35.773 23.861 -58.938 1.00 87.44 109 ARG A CA 1
ATOM 842 C C . ARG A 1 109 ? 36.517 22.638 -59.457 1.00 87.44 109 ARG A C 1
ATOM 844 O O . ARG A 1 109 ? 36.129 21.518 -59.114 1.00 87.44 109 ARG A O 1
ATOM 851 N N . LEU A 1 110 ? 37.625 22.833 -60.170 1.00 89.00 110 LEU A N 1
ATOM 852 C CA . LEU A 1 110 ? 38.477 21.742 -60.653 1.00 89.00 110 LEU A CA 1
ATOM 853 C C . LEU A 1 110 ? 38.996 20.874 -59.504 1.00 89.00 110 LEU A C 1
ATOM 855 O O . LEU A 1 110 ? 38.860 19.648 -59.545 1.00 89.00 110 LEU A O 1
ATOM 859 N N . ARG A 1 111 ? 39.498 21.492 -58.428 1.00 84.44 111 ARG A N 1
ATOM 860 C CA . ARG A 1 111 ? 39.959 20.765 -57.237 1.00 84.44 111 ARG A CA 1
ATOM 861 C C . ARG A 1 111 ? 38.839 19.944 -56.599 1.00 84.44 111 ARG A C 1
ATOM 863 O O . ARG A 1 111 ? 39.078 18.800 -56.221 1.00 84.44 111 ARG A O 1
ATOM 870 N N . SER A 1 112 ? 37.622 20.484 -56.513 1.00 79.38 112 SER A N 1
ATOM 871 C CA . SER A 1 112 ? 36.462 19.765 -55.967 1.00 79.38 112 SER A CA 1
ATOM 872 C C . SER A 1 112 ? 36.066 18.550 -56.818 1.00 79.38 112 SER A C 1
ATOM 874 O O . SER A 1 112 ? 35.793 17.481 -56.271 1.00 79.38 112 SER A O 1
ATOM 876 N N . ILE A 1 113 ? 36.110 18.674 -58.149 1.00 84.12 113 ILE A N 1
ATOM 877 C CA . ILE A 1 113 ? 35.810 17.585 -59.090 1.00 84.12 113 ILE A CA 1
ATOM 878 C C . ILE A 1 113 ? 36.867 16.484 -58.968 1.00 84.12 113 ILE A C 1
ATOM 880 O O . ILE A 1 113 ? 36.517 15.309 -58.829 1.00 84.12 113 ILE A O 1
ATOM 884 N N . ILE A 1 114 ? 38.151 16.860 -58.950 1.00 83.94 114 ILE A N 1
ATOM 885 C CA . ILE A 1 114 ? 39.263 15.917 -58.786 1.00 83.94 114 ILE A CA 1
ATOM 886 C C . ILE A 1 114 ? 39.145 15.194 -57.442 1.00 83.94 114 ILE A C 1
ATOM 888 O O . ILE A 1 114 ? 39.202 13.966 -57.410 1.00 83.94 114 ILE A O 1
ATOM 892 N N . LYS A 1 115 ? 38.899 15.924 -56.346 1.00 76.06 115 LYS A N 1
ATOM 893 C CA . LYS A 1 115 ? 38.703 15.335 -55.014 1.00 76.06 115 LYS A CA 1
ATOM 894 C C . LYS A 1 115 ? 37.490 14.408 -54.934 1.00 76.06 115 LYS A C 1
ATOM 896 O O . LYS A 1 115 ? 37.539 13.405 -54.232 1.00 76.06 115 LYS A O 1
ATOM 901 N N . LYS A 1 116 ? 36.408 14.698 -55.654 1.00 72.00 116 LYS A N 1
ATOM 902 C CA . LYS A 1 116 ? 35.199 13.867 -55.612 1.00 72.00 116 LYS A CA 1
ATOM 903 C C . LYS A 1 116 ? 35.342 12.571 -56.412 1.00 72.00 116 LYS A C 1
ATOM 905 O O . LYS A 1 116 ? 34.934 11.517 -55.933 1.00 72.00 116 LYS A O 1
ATOM 910 N N . TYR A 1 117 ? 35.903 12.638 -57.620 1.00 72.94 117 TYR A N 1
ATOM 911 C CA . TYR A 1 117 ? 35.852 11.517 -58.568 1.00 72.94 117 TYR A CA 1
ATOM 912 C C . TYR A 1 117 ? 37.203 10.853 -58.845 1.00 72.94 117 TYR A C 1
ATOM 914 O O . TYR A 1 117 ? 37.235 9.770 -59.423 1.00 72.94 117 TYR A O 1
ATOM 922 N N . SER A 1 118 ? 38.325 11.494 -58.505 1.00 76.56 118 SER A N 1
ATOM 923 C CA . SER A 1 118 ? 39.670 11.057 -58.916 1.00 76.56 118 SER A CA 1
ATOM 924 C C . SER A 1 118 ? 40.739 11.160 -57.816 1.00 76.56 118 SER A C 1
ATOM 926 O O . SER A 1 118 ? 41.922 10.979 -58.102 1.00 76.56 118 SER A O 1
ATOM 928 N N . ASP A 1 119 ? 40.357 11.393 -56.553 1.00 70.62 119 ASP A N 1
ATOM 929 C CA . ASP A 1 119 ? 41.308 11.598 -55.443 1.00 70.62 119 ASP A CA 1
ATOM 930 C C . ASP A 1 119 ? 42.245 10.401 -55.218 1.00 70.62 119 ASP A C 1
ATOM 932 O O . ASP A 1 119 ? 43.383 10.534 -54.771 1.00 70.62 119 ASP A O 1
ATOM 936 N N . PHE A 1 120 ? 41.773 9.212 -55.578 1.00 66.50 120 PHE A N 1
ATOM 937 C CA . PHE A 1 120 ? 42.453 7.950 -55.313 1.00 66.50 120 PHE A CA 1
ATOM 938 C C . PHE A 1 120 ? 42.992 7.272 -56.574 1.00 66.50 120 PHE A C 1
ATOM 940 O O . PHE A 1 120 ? 43.329 6.088 -56.552 1.00 66.50 120 PHE A O 1
ATOM 947 N N . ILE A 1 121 ? 43.084 8.006 -57.688 1.00 71.25 121 ILE A N 1
ATOM 948 C CA . ILE A 1 121 ? 43.794 7.521 -58.871 1.00 71.25 121 ILE A CA 1
ATOM 949 C C . ILE A 1 121 ? 45.263 7.284 -58.502 1.00 71.25 121 ILE A C 1
ATOM 951 O O . ILE A 1 121 ? 45.912 8.137 -57.902 1.00 71.25 121 ILE A O 1
ATOM 955 N N . ARG A 1 122 ? 45.793 6.116 -58.889 1.00 63.22 122 ARG A N 1
ATOM 956 C CA . ARG A 1 122 ? 47.164 5.666 -58.575 1.00 63.22 122 ARG A CA 1
ATOM 957 C C . ARG A 1 122 ? 48.256 6.633 -59.055 1.00 63.22 122 ARG A C 1
ATOM 959 O O . ARG A 1 122 ? 49.375 6.588 -58.552 1.00 63.22 122 ARG A O 1
ATOM 966 N N . TYR A 1 123 ? 47.954 7.459 -60.052 1.00 77.25 123 TYR A N 1
ATOM 967 C CA . TYR A 1 123 ? 48.879 8.429 -60.624 1.00 77.25 123 TYR A CA 1
ATOM 968 C C . TYR A 1 123 ? 48.681 9.819 -59.999 1.00 77.25 123 TYR A C 1
ATOM 970 O O . TYR A 1 123 ? 47.537 10.198 -59.735 1.00 77.25 123 TYR A O 1
ATOM 978 N N . PRO A 1 124 ? 49.764 10.592 -59.788 1.00 82.00 124 PRO A N 1
ATOM 979 C CA . PRO A 1 124 ? 49.668 11.971 -59.323 1.00 82.00 124 PRO A CA 1
ATOM 980 C C . PRO A 1 124 ? 48.894 12.827 -60.325 1.00 82.00 124 PRO A C 1
ATOM 982 O O . PRO A 1 124 ? 49.308 12.972 -61.476 1.00 82.00 124 PRO A O 1
ATOM 985 N N . ILE A 1 125 ? 47.797 13.422 -59.867 1.00 87.44 125 ILE A N 1
ATOM 986 C CA . ILE A 1 125 ? 47.083 14.477 -60.577 1.00 87.44 125 ILE A CA 1
ATOM 987 C C . ILE A 1 125 ? 47.669 15.788 -60.087 1.00 87.44 125 ILE A C 1
ATOM 989 O O . ILE A 1 125 ? 47.588 16.113 -58.900 1.00 87.44 125 ILE A O 1
ATOM 993 N N . LYS A 1 126 ? 48.290 16.515 -61.007 1.00 89.69 126 LYS A N 1
ATOM 994 C CA . LYS A 1 126 ? 48.952 17.778 -60.725 1.00 89.69 126 LYS A CA 1
ATOM 995 C C . LYS A 1 126 ? 48.152 18.940 -61.290 1.00 89.69 126 LYS A C 1
ATOM 997 O O . LYS A 1 126 ? 47.570 18.813 -62.364 1.00 89.69 126 LYS A O 1
ATOM 1002 N N . MET A 1 127 ? 48.118 20.044 -60.557 1.00 90.38 127 MET A N 1
ATOM 1003 C CA . MET A 1 127 ? 47.424 21.265 -60.949 1.00 90.38 127 MET A CA 1
ATOM 1004 C C . MET A 1 127 ? 48.242 22.473 -60.501 1.00 90.38 127 MET A C 1
ATOM 1006 O O . MET A 1 127 ? 48.798 22.453 -59.403 1.00 90.38 127 MET A O 1
ATOM 1010 N N . ASP A 1 128 ? 48.284 23.521 -61.319 1.00 87.75 128 ASP A N 1
ATOM 1011 C CA . ASP A 1 128 ? 48.806 24.816 -60.888 1.00 87.75 128 ASP A CA 1
ATOM 1012 C C . ASP A 1 128 ? 47.841 25.425 -59.867 1.00 87.75 128 ASP A C 1
ATOM 1014 O O . ASP A 1 128 ? 46.679 25.691 -60.180 1.00 87.75 128 ASP A O 1
ATOM 1018 N N . VAL A 1 129 ? 48.323 25.622 -58.643 1.00 84.88 129 VAL A N 1
ATOM 1019 C CA . VAL A 1 129 ? 47.571 26.195 -57.523 1.00 84.88 129 VAL A CA 1
ATOM 1020 C C . VAL A 1 129 ? 48.121 27.583 -57.226 1.00 84.88 129 VAL A C 1
ATOM 1022 O O . VAL A 1 129 ? 49.339 27.783 -57.169 1.00 84.88 129 VAL A O 1
ATOM 1025 N N . THR A 1 130 ? 47.225 28.548 -57.037 1.00 85.31 130 THR A N 1
ATOM 1026 C CA . THR A 1 130 ? 47.582 29.932 -56.716 1.00 85.31 130 THR A CA 1
ATOM 1027 C C . THR A 1 130 ? 47.791 30.066 -55.207 1.00 85.31 130 THR A C 1
ATOM 1029 O O . THR A 1 130 ? 46.854 29.944 -54.419 1.00 85.31 130 THR A O 1
ATOM 1032 N N . GLY A 1 131 ? 49.035 30.304 -54.789 1.00 79.38 131 GLY A N 1
ATOM 1033 C CA . GLY A 1 131 ? 49.421 30.553 -53.399 1.00 79.38 131 GLY A CA 1
ATOM 1034 C C . GLY A 1 131 ? 49.816 32.011 -53.162 1.00 79.38 131 GLY A C 1
ATOM 1035 O O . GLY A 1 131 ? 50.144 32.742 -54.095 1.00 79.38 131 GLY A O 1
ATOM 1036 N N . GLN A 1 132 ? 49.830 32.434 -51.898 1.00 79.81 132 GLN A N 1
ATOM 1037 C CA . GLN A 1 132 ? 50.350 33.741 -51.487 1.00 79.81 132 GLN A CA 1
ATOM 1038 C C . GLN A 1 132 ? 51.609 33.552 -50.644 1.00 79.81 132 GLN A C 1
ATOM 1040 O O . GLN A 1 132 ? 51.600 32.799 -49.669 1.00 79.81 132 GLN A O 1
ATOM 1045 N N . ARG A 1 133 ? 52.693 34.250 -50.998 1.00 78.44 133 ARG A N 1
ATOM 1046 C CA . ARG A 1 133 ? 53.926 34.294 -50.197 1.00 78.44 133 ARG A CA 1
ATOM 1047 C C . ARG A 1 133 ? 54.348 35.741 -49.941 1.00 78.44 133 ARG A C 1
ATOM 1049 O O . ARG A 1 133 ? 54.115 36.583 -50.803 1.00 78.44 133 ARG A O 1
ATOM 1056 N N . PRO A 1 134 ? 54.944 36.064 -48.782 1.00 75.44 134 PRO A N 1
ATOM 1057 C CA . PRO A 1 134 ? 55.444 37.409 -48.529 1.00 75.44 134 PRO A CA 1
ATOM 1058 C C . PRO A 1 134 ? 56.532 37.760 -49.548 1.00 75.44 134 PRO A C 1
ATOM 1060 O O . PRO A 1 134 ? 57.415 36.953 -49.844 1.00 75.44 134 PRO A O 1
ATOM 1063 N N . LYS A 1 135 ? 56.447 38.965 -50.098 1.00 75.75 135 LYS A N 1
ATOM 1064 C CA . LYS A 1 135 ? 57.371 39.486 -51.099 1.00 75.75 135 LYS A CA 1
ATOM 1065 C C . LYS A 1 135 ? 58.714 39.803 -50.441 1.00 75.75 135 LYS A C 1
ATOM 1067 O O . LYS A 1 135 ? 58.763 40.410 -49.368 1.00 75.75 135 LYS A O 1
ATOM 1072 N N . GLU A 1 136 ? 59.808 39.369 -51.065 1.00 60.16 136 GLU A N 1
ATOM 1073 C CA . GLU A 1 136 ? 61.153 39.476 -50.488 1.00 60.16 136 GLU A CA 1
ATOM 1074 C C . GLU A 1 136 ? 61.508 40.945 -50.173 1.00 60.16 136 GLU A C 1
ATOM 1076 O O . GLU A 1 136 ? 61.624 41.778 -51.071 1.00 60.16 136 GLU A O 1
ATOM 1081 N N . GLY A 1 137 ? 61.669 41.268 -48.882 1.00 62.97 137 GLY A N 1
ATOM 1082 C CA . GLY A 1 137 ? 62.057 42.604 -48.404 1.00 62.97 137 GLY A CA 1
ATOM 1083 C C . GLY A 1 137 ? 60.933 43.502 -47.864 1.00 62.97 137 GLY A C 1
ATOM 1084 O O . GLY A 1 137 ? 61.216 44.643 -47.501 1.00 62.97 137 GLY A O 1
ATOM 1085 N N . THR A 1 138 ? 59.691 43.018 -47.753 1.00 59.53 138 THR A N 1
ATOM 1086 C CA . THR A 1 138 ? 58.551 43.769 -47.181 1.00 59.53 138 THR A CA 1
ATOM 1087 C C . THR A 1 138 ? 57.721 42.901 -46.232 1.00 59.53 138 THR A C 1
ATOM 1089 O O . THR A 1 138 ? 57.281 41.827 -46.621 1.00 59.53 138 THR A O 1
ATOM 1092 N N . GLU A 1 139 ? 57.454 43.364 -45.003 1.00 58.00 139 GLU A N 1
ATOM 1093 C CA . GLU A 1 139 ? 56.717 42.577 -43.989 1.00 58.00 139 GLU A CA 1
ATOM 1094 C C . GLU A 1 139 ? 55.198 42.463 -44.243 1.00 58.00 139 GLU A C 1
ATOM 1096 O O . GLU A 1 139 ? 54.559 41.617 -43.631 1.00 58.00 139 GLU A O 1
ATOM 1101 N N . ASN A 1 140 ? 54.612 43.267 -45.146 1.00 65.94 140 ASN A N 1
ATOM 1102 C CA . ASN A 1 140 ? 53.149 43.360 -45.324 1.00 65.94 140 ASN A CA 1
ATOM 1103 C C . ASN A 1 140 ? 52.660 43.324 -46.788 1.00 65.94 140 ASN A C 1
ATOM 1105 O O . ASN A 1 140 ? 51.507 43.666 -47.049 1.00 65.94 140 ASN A O 1
ATOM 1109 N N . GLU A 1 141 ? 53.496 42.918 -47.748 1.00 66.62 141 GLU A N 1
ATOM 1110 C CA . GLU A 1 141 ? 53.057 42.678 -49.131 1.00 66.62 141 GLU A CA 1
ATOM 1111 C C . GLU A 1 141 ? 53.222 41.197 -49.477 1.00 66.62 141 GLU A C 1
ATOM 1113 O O . GLU A 1 141 ? 54.310 40.641 -49.334 1.00 66.62 141 GLU A O 1
ATOM 1118 N N . PHE A 1 142 ? 52.144 40.563 -49.937 1.00 76.81 142 PHE A N 1
ATOM 1119 C CA . PHE A 1 142 ? 52.158 39.200 -50.460 1.00 76.81 142 PHE A CA 1
ATOM 1120 C C . PHE A 1 142 ? 52.199 39.250 -51.988 1.00 76.81 142 PHE A C 1
ATOM 1122 O O . PHE A 1 142 ? 51.478 40.034 -52.605 1.00 76.81 142 PHE A O 1
ATOM 1129 N N . GLU A 1 143 ? 53.040 38.424 -52.603 1.00 81.12 143 GLU A N 1
ATOM 1130 C CA . GLU A 1 143 ? 52.983 38.141 -54.033 1.00 81.12 143 GLU A CA 1
ATOM 1131 C C . GLU A 1 143 ? 52.249 36.820 -54.278 1.00 81.12 143 GLU A C 1
ATOM 1133 O O . GLU A 1 143 ? 52.434 35.834 -53.555 1.00 81.12 143 GLU A O 1
ATOM 1138 N N . GLU A 1 144 ? 51.396 36.817 -55.300 1.00 80.94 144 GLU A N 1
ATOM 1139 C CA . GLU A 1 144 ? 50.778 35.596 -55.801 1.00 80.94 144 GLU A CA 1
ATOM 1140 C C . GLU A 1 144 ? 51.802 34.821 -56.622 1.00 80.94 144 GLU A C 1
ATOM 1142 O O . GLU A 1 144 ? 52.461 35.368 -57.510 1.00 80.94 144 GLU A O 1
ATOM 1147 N N . TYR A 1 145 ? 51.932 33.534 -56.327 1.00 85.19 145 TYR A N 1
ATOM 1148 C CA . TYR A 1 145 ? 52.744 32.621 -57.112 1.00 85.19 145 TYR A CA 1
ATOM 1149 C C . TYR A 1 145 ? 51.900 31.413 -57.507 1.00 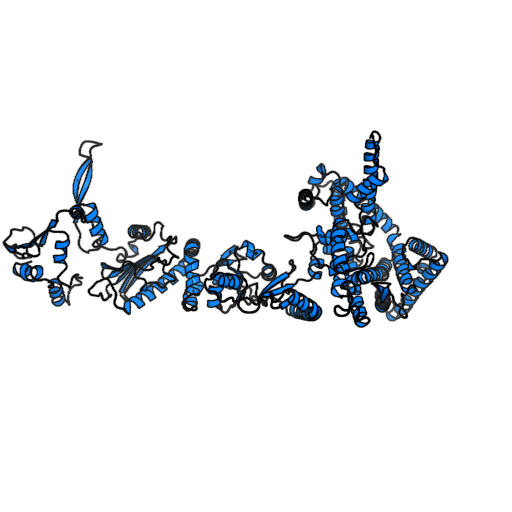85.19 145 TYR A C 1
ATOM 1151 O O . TYR A 1 145 ? 51.001 30.999 -56.775 1.00 85.19 145 TYR A O 1
ATOM 1159 N N . LYS A 1 146 ? 52.186 30.854 -58.682 1.00 85.75 146 LYS A N 1
ATOM 1160 C CA . LYS A 1 146 ? 51.609 29.584 -59.121 1.00 85.75 146 LYS A CA 1
ATOM 1161 C C . LYS A 1 146 ? 52.626 28.480 -58.906 1.00 85.75 146 LYS A C 1
ATOM 1163 O O . LYS A 1 146 ? 53.783 28.621 -59.306 1.00 85.75 146 LYS A O 1
ATOM 1168 N N . GLU A 1 147 ? 52.190 27.406 -58.269 1.00 88.25 147 GLU A N 1
ATOM 1169 C CA . GLU A 1 147 ? 52.997 26.214 -58.036 1.00 88.25 147 GLU A CA 1
ATOM 1170 C C . GLU A 1 147 ? 52.215 24.972 -58.447 1.00 88.25 147 GLU A C 1
ATOM 1172 O O . GLU A 1 147 ? 51.042 24.820 -58.110 1.00 88.25 147 GLU A O 1
ATOM 1177 N N . GLU A 1 148 ? 52.885 24.071 -59.162 1.00 88.00 148 GLU A N 1
ATOM 1178 C CA . GLU A 1 148 ? 52.331 22.774 -59.531 1.00 88.00 148 GLU A CA 1
ATOM 1179 C C . GLU A 1 148 ? 52.240 21.890 -58.274 1.00 88.00 148 GLU A C 1
ATOM 1181 O O . GLU A 1 148 ? 53.251 21.403 -57.761 1.00 88.00 148 GLU A O 1
ATOM 1186 N N . GLN A 1 149 ? 51.025 21.659 -57.776 1.00 85.12 149 GLN A N 1
ATOM 1187 C CA . GLN A 1 149 ? 50.774 20.817 -56.607 1.00 85.12 149 GLN A CA 1
ATOM 1188 C C . GLN A 1 149 ? 50.082 19.513 -56.995 1.00 85.12 149 GLN A C 1
ATOM 1190 O O . GLN A 1 149 ? 49.250 19.460 -57.900 1.00 85.12 149 GLN A O 1
ATOM 1195 N N . THR A 1 150 ? 50.400 18.439 -56.268 1.00 85.75 150 THR A N 1
ATOM 1196 C CA . THR A 1 150 ? 49.641 17.186 -56.364 1.00 85.75 150 THR A CA 1
ATOM 1197 C C . THR A 1 150 ? 48.342 17.337 -55.582 1.00 85.75 150 THR A C 1
ATOM 1199 O O . THR A 1 150 ? 48.365 17.509 -54.364 1.00 85.75 150 THR A O 1
ATOM 1202 N N . VAL A 1 151 ? 47.207 17.283 -56.276 1.00 84.75 151 VAL A N 1
ATOM 1203 C CA . VAL A 1 151 ? 45.889 17.559 -55.683 1.00 84.75 151 VAL A CA 1
ATOM 1204 C C . VAL A 1 151 ? 45.165 16.306 -55.190 1.00 84.75 151 VAL A C 1
ATOM 1206 O O . VAL A 1 151 ? 44.220 16.428 -54.411 1.00 84.75 151 VAL A O 1
ATOM 1209 N N . ASN A 1 152 ? 45.601 15.112 -55.602 1.00 82.06 152 ASN A N 1
ATOM 1210 C CA . ASN A 1 152 ? 44.985 13.839 -55.233 1.00 82.06 152 ASN A CA 1
ATOM 1211 C C . ASN A 1 152 ? 45.776 13.087 -54.137 1.00 82.06 152 ASN A C 1
ATOM 1213 O O . ASN A 1 152 ? 47.000 13.165 -54.075 1.00 82.06 152 ASN A O 1
ATOM 1217 N N . SER A 1 153 ? 45.086 12.346 -53.267 1.00 66.56 153 SER A N 1
ATOM 1218 C CA . SER A 1 153 ? 45.664 11.660 -52.093 1.00 66.56 153 SER A CA 1
ATOM 1219 C C . SER A 1 153 ? 46.302 10.285 -52.401 1.00 66.56 153 SER A C 1
ATOM 1221 O O . SER A 1 153 ? 46.932 9.699 -51.521 1.00 66.56 153 SER A O 1
ATOM 1223 N N . MET A 1 154 ? 46.157 9.773 -53.635 1.00 62.19 154 MET A N 1
ATOM 1224 C CA . MET A 1 154 ? 46.713 8.531 -54.232 1.00 62.19 154 MET A CA 1
ATOM 1225 C C . MET A 1 154 ? 46.368 7.183 -53.573 1.00 62.19 154 MET A C 1
ATOM 1227 O O . MET A 1 154 ? 46.216 6.195 -54.290 1.00 62.19 154 MET A O 1
ATOM 1231 N N . VAL A 1 155 ? 46.241 7.100 -52.245 1.00 67.06 155 VAL A N 1
ATOM 1232 C CA . VAL A 1 155 ? 45.854 5.873 -51.528 1.00 67.06 155 VAL A CA 1
ATOM 1233 C C . VAL A 1 155 ? 44.696 6.183 -50.581 1.00 67.06 155 VAL A C 1
ATOM 1235 O O . VAL A 1 155 ? 44.889 6.922 -49.609 1.00 67.06 155 VAL A O 1
ATOM 1238 N N . PRO A 1 156 ? 43.501 5.620 -50.826 1.00 74.94 156 PRO A N 1
ATOM 1239 C CA . PRO A 1 156 ? 42.377 5.813 -49.931 1.00 74.94 156 PRO A CA 1
ATOM 1240 C C . PRO A 1 156 ? 42.630 5.213 -48.550 1.00 74.94 156 PRO A C 1
ATOM 1242 O O . PRO A 1 156 ? 43.268 4.168 -48.419 1.00 74.94 156 PRO A O 1
ATOM 1245 N N . ILE A 1 157 ? 42.067 5.845 -47.518 1.00 84.56 157 ILE A N 1
ATOM 1246 C CA . ILE A 1 157 ? 42.228 5.431 -46.118 1.00 84.56 157 ILE A CA 1
ATOM 1247 C C . ILE A 1 157 ? 41.804 3.970 -45.872 1.00 84.56 157 ILE A C 1
ATOM 1249 O O . ILE A 1 157 ? 42.473 3.267 -45.124 1.00 84.56 157 ILE A O 1
ATOM 1253 N N . TRP A 1 158 ? 40.782 3.460 -46.567 1.00 86.44 158 TRP A N 1
ATOM 1254 C CA . TRP A 1 158 ? 40.323 2.064 -46.447 1.00 86.44 158 TRP A CA 1
ATOM 1255 C C . TRP A 1 158 ? 41.251 1.025 -47.096 1.00 86.44 158 TRP A C 1
ATOM 1257 O O . TRP A 1 158 ? 41.043 -0.169 -46.919 1.00 86.44 158 TRP A O 1
ATOM 1267 N N . ARG A 1 159 ? 42.259 1.452 -47.870 1.00 82.25 159 ARG A N 1
ATOM 1268 C CA . ARG A 1 159 ? 43.296 0.568 -48.436 1.00 82.25 159 ARG A CA 1
ATOM 1269 C C . ARG A 1 159 ? 44.628 0.664 -47.684 1.00 82.25 159 ARG A C 1
ATOM 1271 O O . ARG A 1 159 ? 45.533 -0.120 -47.962 1.00 82.25 159 ARG A O 1
ATOM 1278 N N . LYS A 1 160 ? 44.769 1.618 -46.757 1.00 83.81 160 LYS A N 1
ATOM 1279 C CA . LYS A 1 160 ? 45.953 1.746 -45.895 1.00 83.81 160 LYS A CA 1
ATOM 1280 C C . LYS A 1 160 ? 45.916 0.706 -44.780 1.00 83.81 160 LYS A C 1
ATOM 1282 O O . LYS A 1 160 ? 44.846 0.279 -44.343 1.00 83.81 160 LYS A O 1
ATOM 1287 N N . ASN A 1 161 ? 47.090 0.313 -44.286 1.00 81.56 161 ASN A N 1
ATOM 1288 C CA . ASN A 1 161 ? 47.149 -0.587 -43.142 1.00 81.56 161 ASN A CA 1
ATOM 1289 C C . ASN A 1 161 ? 46.630 0.137 -41.892 1.00 81.56 161 ASN A C 1
ATOM 1291 O O . ASN A 1 161 ? 46.983 1.286 -41.641 1.00 81.56 161 ASN A O 1
ATOM 1295 N N . LYS A 1 162 ? 45.830 -0.545 -41.068 1.00 86.00 162 LYS A N 1
ATOM 1296 C CA . LYS A 1 162 ? 45.291 0.016 -39.820 1.00 86.00 162 LYS A CA 1
ATOM 1297 C C . LYS A 1 162 ? 46.371 0.570 -38.892 1.00 86.00 162 LYS A C 1
ATOM 1299 O O . LYS A 1 162 ? 46.102 1.528 -38.185 1.00 86.00 162 LYS A O 1
ATOM 1304 N N . SER A 1 163 ? 47.570 -0.020 -38.887 1.00 86.50 163 SER A N 1
ATOM 1305 C CA . SER A 1 163 ? 48.691 0.438 -38.053 1.00 86.50 163 SER A CA 1
ATOM 1306 C C . SER A 1 163 ? 49.280 1.783 -38.483 1.00 86.50 163 SER A C 1
ATOM 1308 O O . SER A 1 163 ? 50.026 2.386 -37.720 1.00 86.50 163 SER A O 1
ATOM 1310 N N . GLU A 1 164 ? 48.995 2.226 -39.707 1.00 84.12 164 GLU A N 1
ATOM 1311 C CA . GLU A 1 164 ? 49.465 3.498 -40.266 1.00 84.12 164 GLU A CA 1
ATOM 1312 C C . GLU A 1 164 ? 48.460 4.637 -40.046 1.00 84.12 164 GLU A C 1
ATOM 1314 O O . GLU A 1 164 ? 48.725 5.766 -40.450 1.00 84.12 164 GLU A O 1
ATOM 1319 N N . LEU A 1 165 ? 47.305 4.338 -39.445 1.00 87.31 165 LEU A N 1
ATOM 1320 C CA . LEU A 1 165 ? 46.190 5.261 -39.276 1.00 87.31 165 LEU A CA 1
ATOM 1321 C C . LEU A 1 165 ? 45.949 5.561 -37.801 1.00 87.31 165 LEU A C 1
ATOM 1323 O O . LEU A 1 165 ? 46.009 4.678 -36.945 1.00 87.31 165 LEU A O 1
ATOM 1327 N N . THR A 1 166 ? 45.629 6.816 -37.522 1.00 88.06 166 THR A N 1
ATOM 1328 C CA . THR A 1 166 ? 45.247 7.317 -36.202 1.00 88.06 166 THR A CA 1
ATOM 1329 C C . THR A 1 166 ? 43.728 7.481 -36.098 1.00 88.06 166 THR A C 1
ATOM 1331 O O . THR A 1 166 ? 43.021 7.538 -37.101 1.00 88.06 166 THR A O 1
ATOM 1334 N N . GLU A 1 167 ? 43.198 7.594 -34.877 1.00 87.56 167 GLU A N 1
ATOM 1335 C CA . GLU A 1 167 ? 41.775 7.916 -34.646 1.00 87.56 167 GLU A CA 1
ATOM 1336 C C . GLU A 1 167 ? 41.364 9.261 -35.277 1.00 87.56 167 GLU A C 1
ATOM 1338 O O . GLU A 1 167 ? 40.227 9.435 -35.729 1.00 87.56 167 GLU A O 1
ATOM 1343 N N . GLU A 1 168 ? 42.298 10.214 -35.345 1.00 85.25 168 GLU A N 1
ATOM 1344 C CA . GLU A 1 168 ? 42.076 11.516 -35.971 1.00 85.25 168 GLU A CA 1
ATOM 1345 C C . GLU A 1 168 ? 41.886 11.382 -37.487 1.00 85.25 168 GLU A C 1
ATOM 1347 O O . GLU A 1 168 ? 40.999 12.030 -38.038 1.00 85.25 168 GLU A O 1
ATOM 1352 N N . ASP A 1 169 ? 42.603 10.466 -38.149 1.00 85.44 169 ASP A N 1
ATOM 1353 C CA . ASP A 1 169 ? 42.420 10.192 -39.582 1.00 85.44 169 ASP A CA 1
ATOM 1354 C C . ASP A 1 169 ? 41.001 9.693 -39.891 1.00 85.44 169 ASP A C 1
ATOM 1356 O O . ASP A 1 169 ? 40.377 10.134 -40.858 1.00 85.44 169 ASP A O 1
ATOM 1360 N N . TYR A 1 170 ? 40.448 8.813 -39.050 1.00 91.75 170 TYR A N 1
ATOM 1361 C CA . TYR A 1 170 ? 39.069 8.340 -39.209 1.00 91.75 170 TYR A CA 1
ATOM 1362 C C . TYR A 1 170 ? 38.041 9.432 -38.907 1.00 91.75 170 TYR A C 1
ATOM 1364 O O . TYR A 1 170 ? 37.022 9.518 -39.593 1.00 91.75 170 TYR A O 1
ATOM 1372 N N . THR A 1 171 ? 38.305 10.278 -37.908 1.00 88.31 171 THR A N 1
ATOM 1373 C CA . THR A 1 171 ? 37.429 11.410 -37.570 1.00 88.31 171 THR A CA 1
ATOM 1374 C C . THR A 1 171 ? 37.407 12.439 -38.699 1.00 88.31 171 THR A C 1
ATOM 1376 O O . THR A 1 171 ? 36.336 12.888 -39.103 1.00 88.31 171 THR A O 1
ATOM 1379 N N . ASN A 1 172 ? 38.571 12.767 -39.260 1.00 83.38 172 ASN A N 1
ATOM 1380 C CA . ASN A 1 172 ? 38.687 13.654 -40.412 1.00 83.38 172 ASN A CA 1
ATOM 1381 C C . ASN A 1 172 ? 37.976 13.055 -41.624 1.00 83.38 172 ASN A C 1
ATOM 1383 O O . ASN A 1 172 ? 37.180 13.745 -42.252 1.00 83.38 172 ASN A O 1
ATOM 1387 N N . PHE A 1 173 ? 38.152 11.756 -41.887 1.00 88.12 173 PHE A N 1
ATOM 1388 C CA . PHE A 1 173 ? 37.435 11.076 -42.965 1.00 88.12 173 PHE A CA 1
ATOM 1389 C C . PHE A 1 173 ? 35.908 11.125 -42.783 1.00 88.12 173 PHE A C 1
ATOM 1391 O O . PHE A 1 173 ? 35.184 11.388 -43.743 1.00 88.12 173 PHE A O 1
ATOM 1398 N N . TYR A 1 174 ? 35.405 10.928 -41.560 1.00 89.88 174 TYR A N 1
ATOM 1399 C CA . TYR A 1 174 ? 33.976 11.055 -41.246 1.00 89.88 174 TYR A CA 1
ATOM 1400 C C . TYR A 1 174 ? 33.433 12.459 -41.565 1.00 89.88 174 TYR A C 1
ATOM 1402 O O . TYR A 1 174 ? 32.368 12.591 -42.175 1.00 89.88 174 TYR A O 1
ATOM 1410 N N . MET A 1 175 ? 34.192 13.500 -41.204 1.00 83.00 175 MET A N 1
ATOM 1411 C CA . MET A 1 175 ? 33.844 14.905 -41.446 1.00 83.00 175 MET A CA 1
ATOM 1412 C C . MET A 1 175 ? 33.940 15.291 -42.925 1.00 83.00 175 MET A C 1
ATOM 1414 O O . MET A 1 175 ? 33.038 15.940 -43.454 1.00 83.00 175 MET A O 1
ATOM 1418 N N . GLU A 1 176 ? 35.001 14.872 -43.618 1.00 82.62 176 GLU A N 1
ATOM 1419 C CA . GLU A 1 176 ? 35.204 15.109 -45.054 1.00 82.62 176 GLU A CA 1
ATOM 1420 C C . GLU A 1 176 ? 34.070 14.508 -45.886 1.00 82.62 176 GLU A C 1
ATOM 1422 O O . GLU A 1 176 ? 33.559 15.150 -46.807 1.00 82.62 176 GLU A O 1
ATOM 1427 N N . LYS A 1 177 ? 33.630 13.299 -45.517 1.00 84.62 177 LYS A N 1
ATOM 1428 C CA . LYS A 1 177 ? 32.489 12.610 -46.129 1.00 84.62 177 LYS A CA 1
ATOM 1429 C C . LYS A 1 177 ? 31.131 13.177 -45.737 1.00 84.62 177 LYS A C 1
ATOM 1431 O O . LYS A 1 177 ? 30.129 12.819 -46.348 1.00 84.62 177 LYS A O 1
ATOM 1436 N N . ARG A 1 178 ? 31.089 14.083 -44.757 1.00 84.81 178 ARG A N 1
ATOM 1437 C CA . ARG A 1 178 ? 29.866 14.707 -44.236 1.00 84.81 178 ARG A CA 1
ATOM 1438 C C . ARG A 1 178 ? 28.809 13.690 -43.809 1.00 84.81 178 ARG A C 1
ATOM 1440 O O . ARG A 1 178 ? 27.615 13.908 -44.007 1.00 84.81 178 ARG A O 1
ATOM 1447 N N . TYR A 1 179 ? 29.244 12.587 -43.200 1.00 86.00 179 TYR A N 1
ATOM 1448 C CA . TYR A 1 179 ? 28.325 11.583 -42.660 1.00 86.00 179 TYR A CA 1
ATOM 1449 C C . TYR A 1 179 ? 27.489 12.113 -41.485 1.00 86.00 179 TYR A C 1
ATOM 1451 O O . TYR A 1 179 ? 26.383 11.623 -41.258 1.00 86.00 179 TYR A O 1
ATOM 1459 N N . GLY A 1 180 ? 27.988 13.139 -40.796 1.00 82.00 180 GLY A N 1
ATOM 1460 C CA . GLY A 1 180 ? 27.287 13.900 -39.772 1.00 82.00 180 GLY A CA 1
ATOM 1461 C C . GLY A 1 180 ? 28.046 15.184 -39.431 1.00 82.00 180 GLY A C 1
ATOM 1462 O O . GLY A 1 180 ? 29.172 15.389 -39.884 1.00 82.00 180 GLY A O 1
ATOM 1463 N N . PHE A 1 181 ? 27.415 16.062 -38.648 1.00 78.81 181 PHE A N 1
ATOM 1464 C CA . PHE A 1 181 ? 28.065 17.246 -38.059 1.00 78.81 181 PHE A CA 1
ATOM 1465 C C . PHE A 1 181 ? 28.669 16.954 -36.672 1.00 78.81 181 PHE A C 1
ATOM 1467 O O . PHE A 1 181 ? 29.255 17.834 -36.044 1.00 78.81 181 PHE A O 1
ATOM 1474 N N . ASP A 1 182 ? 28.480 15.729 -36.182 1.00 85.00 182 ASP A N 1
ATOM 1475 C CA . ASP A 1 182 ? 28.974 15.192 -34.920 1.00 85.00 182 ASP A CA 1
ATOM 1476 C C . ASP A 1 182 ? 30.295 14.429 -35.107 1.00 85.00 182 ASP A C 1
ATOM 1478 O O . ASP A 1 182 ? 30.867 14.398 -36.193 1.00 85.00 182 ASP A O 1
ATOM 1482 N N . LYS A 1 183 ? 30.808 13.816 -34.037 1.00 88.19 183 LYS A N 1
ATOM 1483 C CA . LYS A 1 183 ? 31.935 12.878 -34.118 1.00 88.19 183 LYS A CA 1
ATOM 1484 C C . LYS A 1 183 ? 31.406 11.445 -34.016 1.00 88.19 183 LYS A C 1
ATOM 1486 O O . LYS A 1 183 ? 30.448 11.218 -33.283 1.00 88.19 183 LYS A O 1
ATOM 1491 N N . PRO A 1 184 ? 32.014 10.466 -34.705 1.00 92.50 184 PRO A N 1
ATOM 1492 C CA . PRO A 1 184 ? 31.595 9.080 -34.556 1.00 92.50 184 PRO A CA 1
ATOM 1493 C C . PRO A 1 184 ? 31.980 8.555 -33.165 1.00 92.50 184 PRO A C 1
ATOM 1495 O O . PRO A 1 184 ? 33.104 8.767 -32.712 1.00 92.50 184 PRO A O 1
ATOM 1498 N N . LEU A 1 185 ? 31.079 7.816 -32.510 1.00 93.12 185 LEU A N 1
ATOM 1499 C CA . LEU A 1 185 ? 31.361 7.121 -31.244 1.00 93.12 185 LEU A CA 1
ATOM 1500 C C . LEU A 1 185 ? 32.393 6.010 -31.432 1.00 93.12 185 LEU A C 1
ATOM 1502 O O . LEU A 1 185 ? 33.200 5.734 -30.547 1.00 93.12 185 LEU A O 1
ATOM 1506 N N . LYS A 1 186 ? 32.348 5.342 -32.588 1.00 93.88 186 LYS A N 1
ATOM 1507 C CA . LYS A 1 186 ? 33.289 4.281 -32.941 1.00 93.88 186 LYS A CA 1
ATOM 1508 C C . LYS A 1 186 ? 33.407 4.132 -34.450 1.00 93.88 186 LYS A C 1
ATOM 1510 O O . LYS A 1 186 ? 32.424 4.301 -35.175 1.00 93.88 186 LYS A O 1
ATOM 1515 N N . HIS A 1 187 ? 34.594 3.747 -34.905 1.00 94.25 187 HIS A N 1
ATOM 1516 C CA . HIS A 1 187 ? 34.851 3.352 -36.283 1.00 94.25 187 HIS A CA 1
ATOM 1517 C C . HIS A 1 187 ? 35.156 1.844 -36.364 1.00 94.25 187 HIS A C 1
ATOM 1519 O O . HIS A 1 187 ? 35.665 1.237 -35.421 1.00 94.25 187 HIS A O 1
ATOM 1525 N N . LEU A 1 188 ? 34.847 1.224 -37.501 1.00 94.75 188 LEU A N 1
ATOM 1526 C CA . LEU A 1 188 ? 35.221 -0.148 -37.824 1.00 94.75 188 LEU A CA 1
ATOM 1527 C C . LEU A 1 188 ? 35.941 -0.136 -39.164 1.00 94.75 188 LEU A C 1
ATOM 1529 O O . LEU A 1 188 ? 35.325 0.132 -40.190 1.00 94.75 188 LEU A O 1
ATOM 1533 N N . HIS A 1 189 ? 37.219 -0.495 -39.170 1.00 94.38 189 HIS A N 1
ATOM 1534 C CA . HIS A 1 189 ? 37.956 -0.749 -40.403 1.00 94.38 189 HIS A CA 1
ATOM 1535 C C . HIS A 1 189 ? 37.966 -2.263 -40.658 1.00 94.38 189 HIS A C 1
ATOM 1537 O O . HIS A 1 189 ? 38.411 -3.047 -39.817 1.00 94.38 189 HIS A O 1
ATOM 1543 N N . ILE A 1 190 ? 37.444 -2.708 -41.793 1.00 93.56 190 ILE A N 1
ATOM 1544 C CA . ILE A 1 190 ? 37.346 -4.113 -42.188 1.00 93.56 190 ILE A CA 1
ATOM 1545 C C . ILE A 1 190 ? 38.170 -4.303 -43.457 1.00 93.56 190 ILE A C 1
ATOM 1547 O O . ILE A 1 190 ? 38.004 -3.556 -44.411 1.00 93.56 190 ILE A O 1
ATOM 1551 N N . SER A 1 191 ? 39.021 -5.323 -43.459 1.00 91.44 191 SER A N 1
ATOM 1552 C CA . SER A 1 191 ? 39.687 -5.833 -44.653 1.00 91.44 191 SER A CA 1
ATOM 1553 C C . SER A 1 191 ? 39.436 -7.336 -44.674 1.00 91.44 191 SER A C 1
ATOM 1555 O O . SER A 1 191 ? 39.657 -8.013 -43.661 1.00 91.44 191 SER A O 1
ATOM 1557 N N . ALA A 1 192 ? 38.828 -7.825 -45.749 1.00 89.94 192 ALA A N 1
ATOM 1558 C CA . ALA A 1 192 ? 38.404 -9.208 -45.889 1.00 89.94 192 ALA A CA 1
ATOM 1559 C C . ALA A 1 192 ? 38.953 -9.778 -47.199 1.00 89.94 192 ALA A C 1
ATOM 1561 O O . ALA A 1 192 ? 38.559 -9.318 -48.261 1.00 89.94 192 ALA A O 1
ATOM 1562 N N . ASP A 1 193 ? 39.789 -10.815 -47.097 1.00 81.94 193 ASP A N 1
ATOM 1563 C CA . ASP A 1 193 ? 40.456 -11.488 -48.229 1.00 81.94 193 ASP A CA 1
ATOM 1564 C C . ASP A 1 193 ? 39.932 -12.929 -48.432 1.00 81.94 193 ASP A C 1
ATOM 1566 O O . ASP A 1 193 ? 40.682 -13.864 -48.710 1.00 81.94 193 ASP A O 1
ATOM 1570 N N . GLY A 1 194 ? 38.639 -13.148 -48.165 1.00 80.38 194 GLY A N 1
ATOM 1571 C CA . GLY A 1 194 ? 38.021 -14.477 -48.091 1.00 80.38 194 GLY A CA 1
ATOM 1572 C C . GLY A 1 194 ? 37.211 -14.857 -49.333 1.00 80.38 194 GLY A C 1
ATOM 1573 O O . GLY A 1 194 ? 37.624 -14.660 -50.465 1.00 80.38 194 GLY A O 1
ATOM 1574 N N . ALA A 1 195 ? 36.012 -15.411 -49.115 1.00 78.44 195 ALA A N 1
ATOM 1575 C CA . ALA A 1 195 ? 35.080 -15.766 -50.196 1.00 78.44 195 ALA A CA 1
ATOM 1576 C C . ALA A 1 195 ? 34.547 -14.556 -50.994 1.00 78.44 195 ALA A C 1
ATOM 1578 O O . ALA A 1 195 ? 33.962 -14.739 -52.057 1.00 78.44 195 ALA A O 1
ATOM 1579 N N . VAL A 1 196 ? 34.705 -13.353 -50.442 1.00 85.00 196 VAL A N 1
ATOM 1580 C CA . VAL A 1 196 ? 34.496 -12.054 -51.085 1.00 85.00 196 VAL A CA 1
ATOM 1581 C C . VAL A 1 196 ? 35.643 -11.154 -50.639 1.00 85.00 196 VAL A C 1
ATOM 1583 O O . VAL A 1 196 ? 35.957 -11.145 -49.440 1.00 85.00 196 VAL A O 1
ATOM 1586 N N . VAL A 1 197 ? 36.256 -10.427 -51.576 1.00 87.06 197 VAL A N 1
ATOM 1587 C CA . VAL A 1 197 ? 37.338 -9.488 -51.274 1.00 87.06 197 VAL A CA 1
ATOM 1588 C C . VAL A 1 197 ? 36.788 -8.070 -51.196 1.00 87.06 197 VAL A C 1
ATOM 1590 O O . VAL A 1 197 ? 36.235 -7.540 -52.166 1.00 87.06 197 VAL A O 1
ATOM 1593 N N . TYR A 1 198 ? 36.896 -7.449 -50.021 1.00 91.38 198 TYR A N 1
ATOM 1594 C CA . TYR A 1 198 ? 36.462 -6.066 -49.831 1.00 91.38 198 TYR A CA 1
ATOM 1595 C C . TYR A 1 198 ? 37.163 -5.381 -48.658 1.00 91.38 198 TYR A C 1
ATOM 1597 O O . TYR A 1 198 ? 37.544 -6.008 -47.666 1.00 91.38 198 TYR A O 1
ATOM 1605 N N . ASN A 1 199 ? 37.248 -4.058 -48.755 1.00 92.94 199 ASN A N 1
ATOM 1606 C CA . ASN A 1 199 ? 37.611 -3.177 -47.657 1.00 92.94 199 ASN A CA 1
ATOM 1607 C C . ASN A 1 199 ? 36.402 -2.319 -47.282 1.00 92.94 199 ASN A C 1
ATOM 1609 O O . ASN A 1 199 ? 35.625 -1.925 -48.147 1.00 92.94 199 ASN A O 1
ATOM 1613 N N . ALA A 1 200 ? 36.218 -2.034 -46.000 1.00 94.31 200 ALA A N 1
ATOM 1614 C CA . ALA A 1 200 ? 35.143 -1.168 -45.536 1.00 94.31 200 ALA A CA 1
ATOM 1615 C C . ALA A 1 200 ? 35.593 -0.326 -44.348 1.00 94.31 200 ALA A C 1
ATOM 1617 O O . ALA A 1 200 ? 36.322 -0.805 -43.477 1.00 94.31 200 ALA A O 1
ATOM 1618 N N . ILE A 1 201 ? 35.100 0.906 -44.286 1.00 95.38 201 ILE A N 1
ATOM 1619 C CA . ILE A 1 201 ? 35.169 1.738 -43.086 1.00 95.38 201 ILE A CA 1
ATOM 1620 C C . ILE A 1 201 ? 33.744 2.110 -42.714 1.00 95.38 201 ILE A C 1
ATOM 1622 O O . ILE A 1 201 ? 33.045 2.748 -43.499 1.00 95.38 201 ILE A O 1
ATOM 1626 N N . LEU A 1 202 ? 33.330 1.699 -41.521 1.00 96.75 202 LEU A N 1
ATOM 1627 C CA . LEU A 1 202 ? 32.005 1.945 -40.967 1.00 96.75 202 LEU A CA 1
ATOM 1628 C C . LEU A 1 202 ? 32.118 2.830 -39.729 1.00 96.75 202 LEU A C 1
ATOM 1630 O O . LEU A 1 202 ? 33.101 2.758 -38.997 1.00 96.75 202 LEU A O 1
ATOM 1634 N N . PHE A 1 203 ? 31.082 3.608 -39.465 1.00 96.00 203 PHE A N 1
ATOM 1635 C CA . PHE A 1 203 ? 30.994 4.547 -38.364 1.00 96.00 203 PHE A CA 1
ATOM 1636 C C . PHE A 1 203 ? 29.662 4.393 -37.645 1.00 96.00 203 PHE A C 1
ATOM 1638 O O . PHE A 1 203 ? 28.613 4.245 -38.277 1.00 96.00 203 PHE A O 1
ATOM 1645 N N . ILE A 1 204 ? 29.723 4.461 -36.318 1.00 95.44 204 ILE A N 1
ATOM 1646 C CA . ILE A 1 204 ? 28.562 4.601 -35.444 1.00 95.44 204 ILE A CA 1
ATOM 1647 C C . ILE A 1 204 ? 28.480 6.086 -35.070 1.00 95.44 204 ILE A C 1
ATOM 1649 O O . ILE A 1 204 ? 29.355 6.547 -34.332 1.00 95.44 204 ILE A O 1
ATOM 1653 N N . PRO A 1 205 ? 27.500 6.843 -35.595 1.00 93.75 205 PRO A N 1
ATOM 1654 C CA . PRO A 1 205 ? 27.314 8.249 -35.232 1.00 93.75 205 PRO A CA 1
ATOM 1655 C C . PRO A 1 205 ? 27.013 8.418 -33.737 1.00 93.75 205 PRO A C 1
ATOM 1657 O O . PRO A 1 205 ? 26.542 7.481 -33.090 1.00 93.75 205 PRO A O 1
ATOM 1660 N N . GLU A 1 206 ? 27.263 9.607 -33.190 1.00 92.88 206 GLU A N 1
ATOM 1661 C CA . GLU A 1 206 ? 26.880 9.947 -31.812 1.00 92.88 206 GLU A CA 1
ATOM 1662 C C . GLU A 1 206 ? 25.409 10.358 -31.730 1.00 92.88 206 GLU A C 1
ATOM 1664 O O . GLU A 1 206 ? 24.733 10.014 -30.763 1.00 92.88 206 GLU A O 1
ATOM 1669 N N . ASN A 1 207 ? 24.893 11.039 -32.757 1.00 90.81 207 ASN A N 1
ATOM 1670 C CA . ASN A 1 207 ? 23.532 11.569 -32.774 1.00 90.81 207 ASN A CA 1
ATOM 1671 C C . ASN A 1 207 ? 22.717 11.059 -33.968 1.00 90.81 207 ASN A C 1
ATOM 1673 O O . ASN A 1 207 ? 23.240 10.790 -35.050 1.00 90.81 207 ASN A O 1
ATOM 1677 N N . THR A 1 208 ? 21.396 10.985 -33.794 1.00 90.75 208 THR A N 1
ATOM 1678 C CA . THR A 1 208 ? 20.477 10.727 -34.909 1.00 90.75 208 THR A CA 1
ATOM 1679 C C . THR A 1 208 ? 20.384 11.949 -35.828 1.00 90.75 208 THR A C 1
ATOM 1681 O O . THR A 1 208 ? 20.238 13.066 -35.320 1.00 90.75 208 THR A O 1
ATOM 1684 N N . PRO A 1 209 ? 20.368 11.782 -37.163 1.00 87.06 209 PRO A N 1
ATOM 1685 C CA . PRO A 1 209 ? 19.988 12.871 -38.057 1.00 87.06 209 PRO A CA 1
ATOM 1686 C C . PRO A 1 209 ? 18.506 13.246 -37.863 1.00 87.06 209 PRO A C 1
ATOM 1688 O O . PRO A 1 209 ? 17.701 12.428 -37.417 1.00 87.06 209 PRO A O 1
ATOM 1691 N N . PHE A 1 210 ? 18.142 14.493 -38.178 1.00 84.81 210 PHE A N 1
ATOM 1692 C CA . PHE A 1 210 ? 16.801 15.039 -37.906 1.00 84.81 210 PHE A CA 1
ATOM 1693 C C . PHE A 1 210 ? 15.668 14.258 -38.594 1.00 84.81 210 PHE A C 1
ATOM 1695 O O . PHE A 1 210 ? 14.572 14.141 -38.055 1.00 84.81 210 PHE A O 1
ATOM 1702 N N . ASP A 1 211 ? 15.941 13.706 -39.773 1.00 88.06 211 ASP A N 1
ATOM 1703 C CA . ASP A 1 211 ? 15.005 12.940 -40.591 1.00 88.06 211 ASP A CA 1
ATOM 1704 C C . ASP A 1 211 ? 14.971 11.440 -40.245 1.00 88.06 211 ASP A C 1
ATOM 1706 O O . ASP A 1 211 ? 14.167 10.721 -40.816 1.00 88.06 211 ASP A O 1
ATOM 1710 N N . TYR A 1 212 ? 15.776 10.942 -39.295 1.00 89.00 212 TYR A N 1
ATOM 1711 C CA . TYR A 1 212 ? 16.013 9.499 -39.095 1.00 89.00 212 TYR A CA 1
ATOM 1712 C C . TYR A 1 212 ? 14.752 8.626 -38.951 1.00 89.00 212 TYR A C 1
ATOM 1714 O O . TYR A 1 212 ? 14.718 7.503 -39.444 1.00 89.00 212 TYR A O 1
ATOM 1722 N N . TYR A 1 213 ? 13.720 9.130 -38.268 1.00 85.31 213 TYR A N 1
ATOM 1723 C CA . TYR A 1 213 ? 12.460 8.410 -38.038 1.00 85.31 213 TYR A CA 1
ATOM 1724 C C . TYR A 1 213 ? 11.341 8.810 -39.014 1.00 85.31 213 TYR A C 1
ATOM 1726 O O . TYR A 1 213 ? 10.180 8.450 -38.803 1.00 85.31 213 TYR A O 1
ATOM 1734 N N . THR A 1 214 ? 11.654 9.577 -40.058 1.00 86.50 214 THR A N 1
ATOM 1735 C CA . THR A 1 214 ? 10.689 9.980 -41.082 1.00 86.50 214 THR A CA 1
ATOM 1736 C C . THR A 1 214 ? 10.720 9.016 -42.270 1.00 86.50 214 THR A C 1
ATOM 1738 O O . THR A 1 214 ? 11.616 8.185 -42.410 1.00 86.50 214 THR A O 1
ATOM 1741 N N . LYS A 1 215 ? 9.704 9.088 -43.137 1.00 81.06 215 LYS A N 1
ATOM 1742 C CA . LYS A 1 215 ? 9.615 8.206 -44.316 1.00 81.06 215 LYS A CA 1
ATOM 1743 C C . LYS A 1 215 ? 10.653 8.544 -45.384 1.00 81.06 215 LYS A C 1
ATOM 1745 O O . LYS A 1 215 ? 10.911 7.731 -46.262 1.00 81.06 215 LYS A O 1
ATOM 1750 N N . GLU A 1 216 ? 11.191 9.753 -45.321 1.00 84.25 216 GLU A N 1
ATOM 1751 C CA . GLU A 1 216 ? 12.161 10.306 -46.256 1.00 84.25 216 GLU A CA 1
ATOM 1752 C C . GLU A 1 216 ? 13.594 9.850 -45.944 1.00 84.25 216 GLU A C 1
ATOM 1754 O O . GLU A 1 216 ? 14.473 10.018 -46.790 1.00 84.25 216 GLU A O 1
ATOM 1759 N N . TYR A 1 217 ? 13.839 9.253 -44.769 1.00 88.19 217 TYR A N 1
ATOM 1760 C CA . TYR A 1 217 ? 15.159 8.744 -44.422 1.00 88.19 217 TYR A CA 1
ATOM 1761 C C . TYR A 1 217 ? 15.572 7.583 -45.322 1.00 88.19 217 TYR A C 1
ATOM 1763 O O . TYR A 1 217 ? 14.908 6.550 -45.415 1.00 88.19 217 TYR A O 1
ATOM 1771 N N . GLU A 1 218 ? 16.747 7.723 -45.919 1.00 87.75 218 GLU A N 1
ATOM 1772 C CA . GLU A 1 218 ? 17.323 6.717 -46.796 1.00 87.75 218 GLU A CA 1
ATOM 1773 C C . GLU A 1 218 ? 18.592 6.141 -46.159 1.00 87.75 218 GLU A C 1
ATOM 1775 O O . GLU A 1 218 ? 19.617 6.822 -46.011 1.00 87.75 218 GLU A O 1
ATOM 1780 N N . LYS A 1 219 ? 18.506 4.865 -45.768 1.00 89.81 219 LYS A N 1
ATOM 1781 C CA . LYS A 1 219 ? 19.627 4.092 -45.223 1.00 89.81 219 LYS A CA 1
ATOM 1782 C C . LYS A 1 219 ? 20.590 3.652 -46.330 1.00 89.81 219 LYS A C 1
ATOM 1784 O O . LYS A 1 219 ? 20.189 3.441 -47.471 1.00 89.81 219 LYS A O 1
ATOM 1789 N N . GLY A 1 220 ? 21.841 3.391 -45.961 1.00 90.50 220 GLY A N 1
ATOM 1790 C CA . GLY A 1 220 ? 22.799 2.726 -46.842 1.00 90.50 220 GLY A CA 1
ATOM 1791 C C . GLY A 1 220 ? 24.240 3.167 -46.631 1.00 90.50 220 GLY A C 1
ATOM 1792 O O . GLY A 1 220 ? 24.504 4.177 -45.979 1.00 90.50 220 GLY A O 1
ATOM 1793 N N . LEU A 1 221 ? 25.158 2.383 -47.194 1.00 93.81 221 LEU A N 1
ATOM 1794 C CA . LEU A 1 221 ? 26.595 2.669 -47.229 1.00 93.81 221 LEU A CA 1
ATOM 1795 C C . LEU A 1 221 ? 27.018 3.094 -48.636 1.00 93.81 221 LEU A C 1
ATOM 1797 O O . LEU A 1 221 ? 26.457 2.590 -49.612 1.00 93.81 221 LEU A O 1
ATOM 1801 N N . GLU A 1 222 ? 28.035 3.945 -48.745 1.00 92.00 222 GLU A N 1
ATOM 1802 C CA . GLU A 1 222 ? 28.647 4.250 -50.039 1.00 92.00 222 GLU A CA 1
ATOM 1803 C C . GLU A 1 222 ? 29.301 2.978 -50.598 1.00 92.00 222 GLU A C 1
ATOM 1805 O O . GLU A 1 222 ? 30.133 2.345 -49.940 1.00 92.00 222 GLU A O 1
ATOM 1810 N N . LEU A 1 223 ? 28.941 2.587 -51.816 1.00 89.06 223 LEU A N 1
ATOM 1811 C CA . LEU A 1 223 ? 29.471 1.393 -52.460 1.00 89.06 223 LEU A CA 1
ATOM 1812 C C . LEU A 1 223 ? 30.433 1.774 -53.578 1.00 89.06 223 LEU A C 1
ATOM 1814 O O . LEU A 1 223 ? 30.060 2.440 -54.543 1.00 89.06 223 LEU A O 1
ATOM 1818 N N . TYR A 1 224 ? 31.656 1.285 -53.461 1.00 85.94 224 TYR A N 1
ATOM 1819 C CA . TYR A 1 224 ? 32.744 1.460 -54.399 1.00 85.94 224 TYR A CA 1
ATOM 1820 C C . TYR A 1 224 ? 33.104 0.127 -55.054 1.00 85.94 224 TYR A C 1
ATOM 1822 O O . TYR A 1 224 ? 33.040 -0.940 -54.437 1.00 85.94 224 TYR A O 1
ATOM 1830 N N . SER A 1 225 ? 33.533 0.200 -56.310 1.00 82.94 225 SER A N 1
ATOM 1831 C CA . SER A 1 225 ? 34.206 -0.900 -56.986 1.00 82.94 225 SER A CA 1
ATOM 1832 C C . SER A 1 225 ? 35.522 -0.419 -57.567 1.00 82.94 225 SER A C 1
ATOM 1834 O O . SER A 1 225 ? 35.552 0.520 -58.365 1.00 82.94 225 SER A O 1
ATOM 1836 N N . ASN A 1 226 ? 36.620 -1.060 -57.161 1.00 76.38 226 ASN A N 1
ATOM 1837 C CA . ASN A 1 226 ? 37.976 -0.685 -57.565 1.00 76.38 226 ASN A CA 1
ATOM 1838 C C . ASN A 1 226 ? 38.279 0.810 -57.323 1.00 76.38 226 ASN A C 1
ATOM 1840 O O . ASN A 1 226 ? 38.893 1.474 -58.159 1.00 76.38 226 ASN A O 1
ATOM 1844 N N . GLY A 1 227 ? 37.806 1.353 -56.194 1.00 74.75 227 GLY A N 1
ATOM 1845 C CA . GLY A 1 227 ? 37.981 2.764 -55.829 1.00 74.75 227 GLY A CA 1
ATOM 1846 C C . GLY A 1 227 ? 37.075 3.754 -56.573 1.00 74.75 227 GLY A C 1
ATOM 1847 O O . GLY A 1 227 ? 37.171 4.955 -56.327 1.00 74.75 227 GLY A O 1
ATOM 1848 N N . VAL A 1 228 ? 36.173 3.282 -57.441 1.00 74.50 228 VAL A N 1
ATOM 1849 C CA . VAL A 1 228 ? 35.179 4.111 -58.141 1.00 74.50 228 VAL A CA 1
ATOM 1850 C C . VAL A 1 228 ? 33.831 3.999 -57.439 1.00 74.50 228 VAL A C 1
ATOM 1852 O O . VAL A 1 228 ? 33.341 2.893 -57.231 1.00 74.50 228 VAL A O 1
ATOM 1855 N N . LEU A 1 229 ? 33.229 5.137 -57.091 1.00 80.56 229 LEU A N 1
ATOM 1856 C CA . LEU A 1 229 ? 31.902 5.202 -56.478 1.00 80.56 229 LEU A CA 1
ATOM 1857 C C . LEU A 1 229 ? 30.838 4.696 -57.460 1.00 80.56 229 LEU A C 1
ATOM 1859 O O . LEU A 1 229 ? 30.770 5.163 -58.596 1.00 80.56 229 LEU A O 1
ATOM 1863 N N . ILE A 1 230 ? 30.035 3.735 -57.013 1.00 81.38 230 ILE A N 1
ATOM 1864 C CA . ILE A 1 230 ? 28.957 3.103 -57.784 1.00 81.38 230 ILE A CA 1
ATOM 1865 C C . ILE A 1 230 ? 27.598 3.586 -57.289 1.00 81.38 230 ILE A C 1
ATOM 1867 O O . ILE A 1 230 ? 26.730 3.903 -58.092 1.00 81.38 230 ILE A O 1
ATOM 1871 N N . MET A 1 231 ? 27.410 3.642 -55.969 1.00 83.75 231 MET A N 1
ATOM 1872 C CA . MET A 1 231 ? 26.147 4.062 -55.370 1.00 83.75 231 MET A CA 1
ATOM 1873 C C . MET A 1 231 ? 26.396 4.802 -54.058 1.00 83.75 231 MET A C 1
ATOM 1875 O O . MET A 1 231 ? 27.122 4.302 -53.199 1.00 83.75 231 MET A O 1
ATOM 1879 N N . ASP A 1 232 ? 25.761 5.963 -53.899 1.00 83.81 232 ASP A N 1
ATOM 1880 C CA . ASP A 1 232 ? 25.896 6.806 -52.704 1.00 83.81 232 ASP A CA 1
ATOM 1881 C C . ASP A 1 232 ? 25.295 6.140 -51.455 1.00 83.81 232 ASP A C 1
ATOM 1883 O O . ASP A 1 232 ? 25.850 6.239 -50.363 1.00 83.81 232 ASP A O 1
ATOM 1887 N N . LYS A 1 233 ? 24.171 5.426 -51.607 1.00 87.81 233 LYS A N 1
ATOM 1888 C CA . LYS A 1 233 ? 23.472 4.752 -50.502 1.00 87.81 233 LYS A CA 1
ATOM 1889 C C . LYS A 1 233 ? 23.007 3.352 -50.887 1.00 87.81 233 LYS A C 1
ATOM 1891 O O . LYS A 1 233 ? 21.927 3.141 -51.424 1.00 87.81 233 LYS A O 1
ATOM 1896 N N . CYS A 1 234 ? 23.823 2.357 -50.558 1.00 90.19 234 CYS A N 1
ATOM 1897 C CA . CYS A 1 234 ? 23.476 0.950 -50.709 1.00 90.19 234 CYS A CA 1
ATOM 1898 C C . CYS A 1 234 ? 22.707 0.432 -49.488 1.00 90.19 234 CYS A C 1
ATOM 1900 O O . CYS A 1 234 ? 23.311 0.005 -48.500 1.00 90.19 234 CYS A O 1
ATOM 1902 N N . GLY A 1 235 ? 21.373 0.459 -49.551 1.00 88.19 235 GLY A N 1
ATOM 1903 C CA . GLY A 1 235 ? 20.509 -0.059 -48.484 1.00 88.19 235 GLY A CA 1
ATOM 1904 C C . GLY A 1 235 ? 20.638 -1.571 -48.249 1.00 88.19 235 GLY A C 1
ATOM 1905 O O . GLY A 1 235 ? 20.477 -2.019 -47.116 1.00 88.19 235 GLY A O 1
ATOM 1906 N N . ASP A 1 236 ? 20.988 -2.346 -49.280 1.00 88.62 236 ASP A N 1
ATOM 1907 C CA . ASP A 1 236 ? 21.113 -3.813 -49.220 1.00 88.62 236 ASP A CA 1
ATOM 1908 C C . ASP A 1 236 ? 22.297 -4.301 -48.369 1.00 88.62 236 ASP A C 1
ATOM 1910 O O . ASP A 1 236 ? 22.330 -5.455 -47.936 1.00 88.62 236 ASP A O 1
ATOM 1914 N N . LEU A 1 237 ? 23.276 -3.429 -48.103 1.00 91.19 237 LEU A N 1
ATOM 1915 C CA . LEU A 1 237 ? 24.427 -3.747 -47.255 1.00 91.19 237 LEU A CA 1
ATOM 1916 C C . LEU A 1 237 ? 24.107 -3.735 -45.756 1.00 91.19 237 LEU A C 1
ATOM 1918 O O . LEU A 1 237 ? 24.893 -4.265 -44.965 1.00 91.19 237 LEU A O 1
ATOM 1922 N N . LEU A 1 238 ? 22.979 -3.139 -45.358 1.00 93.38 238 LEU A N 1
ATOM 1923 C CA . LEU A 1 238 ? 22.595 -2.974 -43.961 1.00 93.38 238 LEU A CA 1
ATOM 1924 C C . LEU A 1 238 ? 21.166 -3.469 -43.714 1.00 93.38 238 LEU A C 1
ATOM 1926 O O . LEU A 1 238 ? 20.239 -3.064 -44.420 1.00 93.38 238 LEU A O 1
ATOM 1930 N N . PRO A 1 239 ? 20.927 -4.276 -42.669 1.00 91.69 239 PRO A N 1
ATOM 1931 C CA . PRO A 1 239 ? 19.564 -4.492 -42.199 1.00 91.69 239 PRO A CA 1
ATOM 1932 C C . PRO A 1 239 ? 18.981 -3.188 -41.631 1.00 91.69 239 PRO A C 1
ATOM 1934 O O . PRO A 1 239 ? 19.726 -2.324 -41.166 1.00 91.69 239 PRO A O 1
ATOM 1937 N N . ASP A 1 240 ? 17.652 -3.059 -41.618 1.00 90.12 240 ASP A N 1
ATOM 1938 C CA . ASP A 1 240 ? 16.971 -1.828 -41.176 1.00 90.12 240 ASP A CA 1
ATOM 1939 C C . ASP A 1 240 ? 17.366 -1.410 -39.756 1.00 90.12 240 ASP A C 1
ATOM 1941 O O . ASP A 1 240 ? 17.611 -0.234 -39.493 1.00 90.12 240 ASP A O 1
ATOM 1945 N N . TYR A 1 241 ? 17.532 -2.368 -38.842 1.00 92.06 241 TYR A N 1
ATOM 1946 C CA . TYR A 1 241 ? 17.931 -2.096 -37.458 1.00 92.06 241 TYR A CA 1
ATOM 1947 C C . TYR A 1 241 ? 19.369 -1.582 -37.289 1.00 92.06 241 TYR A C 1
ATOM 1949 O O . TYR A 1 241 ? 19.707 -1.107 -36.211 1.00 92.06 241 TYR A O 1
ATOM 1957 N N . PHE A 1 242 ? 20.202 -1.634 -38.334 1.00 95.00 242 PHE A N 1
ATOM 1958 C CA . PHE A 1 242 ? 21.526 -0.997 -38.385 1.00 95.00 242 PHE A CA 1
ATOM 1959 C C . PHE A 1 242 ? 21.594 0.142 -39.413 1.00 95.00 242 PHE A C 1
ATOM 1961 O O . PHE A 1 242 ? 22.685 0.566 -39.786 1.00 95.00 242 PHE A O 1
ATOM 1968 N N . GLY A 1 243 ? 20.447 0.671 -39.854 1.00 92.88 243 GLY A N 1
ATOM 1969 C CA . GLY A 1 243 ? 20.376 1.757 -40.838 1.00 92.88 243 GLY A CA 1
ATOM 1970 C C . GLY A 1 243 ? 21.077 3.055 -40.417 1.00 92.88 243 GLY A C 1
ATOM 1971 O O . GLY A 1 243 ? 21.402 3.867 -41.279 1.00 92.88 243 GLY A O 1
ATOM 1972 N N . PHE A 1 244 ? 21.366 3.231 -39.123 1.00 93.75 244 PHE A N 1
ATOM 1973 C CA . PHE A 1 244 ? 22.147 4.351 -38.592 1.00 93.75 244 PHE A CA 1
ATOM 1974 C C . PHE A 1 244 ? 23.631 4.322 -38.975 1.00 93.75 244 PHE A C 1
ATOM 1976 O O . PHE A 1 244 ? 24.284 5.363 -38.923 1.00 93.75 244 PHE A O 1
ATOM 1983 N N . VAL A 1 245 ? 24.182 3.157 -39.333 1.00 95.75 245 VAL A N 1
ATOM 1984 C CA . VAL A 1 245 ? 25.609 3.025 -39.642 1.00 95.75 245 VAL A CA 1
ATOM 1985 C C . VAL A 1 245 ? 25.932 3.792 -40.920 1.00 95.75 245 VAL A C 1
ATOM 1987 O O . VAL A 1 245 ? 25.270 3.632 -41.946 1.00 95.75 245 VAL A O 1
ATOM 1990 N N . LYS A 1 246 ? 26.976 4.618 -40.853 1.00 95.06 246 LYS A N 1
ATOM 1991 C CA . LYS A 1 246 ? 27.505 5.382 -41.990 1.00 95.06 246 LYS A CA 1
ATOM 1992 C C . LYS A 1 246 ? 28.852 4.830 -42.410 1.00 95.06 246 LYS A C 1
ATOM 1994 O O . LYS A 1 246 ? 29.523 4.175 -41.619 1.00 95.06 246 LYS A O 1
ATOM 1999 N N . GLY A 1 247 ? 29.259 5.082 -43.644 1.00 94.69 247 GLY A N 1
ATOM 2000 C CA . GLY A 1 247 ? 30.546 4.616 -44.134 1.00 94.69 247 GLY A CA 1
ATOM 2001 C C . GLY A 1 247 ? 30.484 4.085 -45.549 1.00 94.69 247 GLY A C 1
ATOM 2002 O O . GLY A 1 247 ? 29.534 4.340 -46.289 1.00 94.69 247 GLY A O 1
ATOM 2003 N N . MET A 1 248 ? 31.519 3.331 -45.900 1.00 93.50 248 MET A N 1
ATOM 2004 C CA . MET A 1 248 ? 31.762 2.894 -47.264 1.00 93.50 248 MET A CA 1
ATOM 2005 C C . MET A 1 248 ? 32.270 1.456 -47.342 1.00 93.50 248 MET A C 1
ATOM 2007 O O . MET A 1 248 ? 32.835 0.922 -46.382 1.00 93.50 248 MET A O 1
ATOM 2011 N N . VAL A 1 249 ? 32.072 0.847 -48.508 1.00 93.19 249 VAL A N 1
ATOM 2012 C CA . VAL A 1 249 ? 32.537 -0.494 -48.870 1.00 93.19 249 VAL A CA 1
ATOM 2013 C C . VAL A 1 249 ? 33.152 -0.438 -50.265 1.00 93.19 249 VAL A C 1
ATOM 2015 O O . VAL A 1 249 ? 32.483 -0.015 -51.196 1.00 93.19 249 VAL A O 1
ATOM 2018 N N . ASP A 1 250 ? 34.395 -0.885 -50.429 1.00 90.12 250 ASP A N 1
ATOM 2019 C CA . ASP A 1 250 ? 35.099 -1.011 -51.713 1.00 90.12 250 ASP A CA 1
ATOM 2020 C C . ASP A 1 250 ? 35.411 -2.479 -51.992 1.00 90.12 250 ASP A C 1
ATOM 2022 O O . ASP A 1 250 ? 36.117 -3.126 -51.215 1.00 90.12 250 ASP A O 1
ATOM 2026 N N . SER A 1 251 ? 34.886 -3.009 -53.096 1.00 87.06 251 SER A N 1
ATOM 2027 C CA . SER A 1 251 ? 35.109 -4.397 -53.505 1.00 87.06 251 SER A CA 1
ATOM 2028 C C . SER A 1 251 ? 35.527 -4.491 -54.969 1.00 87.06 251 SER A C 1
ATOM 2030 O O . SER A 1 251 ? 34.925 -3.889 -55.861 1.00 87.06 251 SER A O 1
ATOM 2032 N N . GLU A 1 252 ? 36.574 -5.272 -55.220 1.00 76.75 252 GLU A N 1
ATOM 2033 C CA . GLU A 1 252 ? 37.113 -5.486 -56.568 1.00 76.75 252 GLU A CA 1
ATOM 2034 C C . GLU A 1 252 ? 36.307 -6.535 -57.355 1.00 76.75 252 GLU A C 1
ATOM 2036 O O . GLU A 1 252 ? 36.351 -6.540 -58.584 1.00 76.75 252 GLU A O 1
ATOM 2041 N N . ASP A 1 253 ? 35.508 -7.346 -56.651 1.00 69.19 253 ASP A N 1
ATOM 2042 C CA . ASP A 1 253 ? 34.805 -8.519 -57.185 1.00 69.19 253 ASP A CA 1
ATOM 2043 C C . ASP A 1 253 ? 33.409 -8.218 -57.770 1.00 69.19 253 ASP A C 1
ATOM 2045 O O . ASP A 1 253 ? 32.800 -9.100 -58.377 1.00 69.19 253 ASP A O 1
ATOM 2049 N N . LEU A 1 254 ? 32.898 -6.988 -57.618 1.00 71.88 254 LEU A N 1
ATOM 2050 C CA . LEU A 1 254 ? 31.523 -6.633 -57.993 1.00 71.88 254 LEU A CA 1
ATOM 2051 C C . LEU A 1 254 ? 31.320 -6.547 -59.514 1.00 71.88 254 LEU A C 1
ATOM 2053 O O . LEU A 1 254 ? 31.984 -5.785 -60.222 1.00 71.88 254 LEU A O 1
ATOM 2057 N N . SER A 1 255 ? 30.318 -7.274 -60.011 1.00 62.97 255 SER A N 1
ATOM 2058 C CA . SER A 1 255 ? 29.934 -7.275 -61.427 1.00 62.97 255 SER A CA 1
ATOM 2059 C C . SER A 1 255 ? 29.059 -6.057 -61.762 1.00 62.97 255 SER A C 1
ATOM 2061 O O . SER A 1 255 ? 27.869 -6.028 -61.452 1.00 62.97 255 SER A O 1
ATOM 2063 N N . LEU A 1 256 ? 29.633 -5.030 -62.398 1.00 64.00 256 LEU A N 1
ATOM 2064 C CA . LEU A 1 256 ? 28.912 -3.793 -62.745 1.00 64.00 256 LEU A CA 1
ATOM 2065 C C . LEU A 1 256 ? 28.063 -3.934 -64.018 1.00 64.00 256 LEU A C 1
ATOM 2067 O O . LEU A 1 256 ? 28.499 -4.521 -65.011 1.00 64.00 256 LEU A O 1
ATOM 2071 N N . ASN A 1 257 ? 26.874 -3.322 -64.021 1.00 58.78 257 ASN A N 1
ATOM 2072 C CA . ASN A 1 257 ? 26.045 -3.183 -65.219 1.00 58.78 257 ASN A CA 1
ATOM 2073 C C . ASN A 1 257 ? 26.525 -2.012 -66.118 1.00 58.78 257 ASN A C 1
ATOM 2075 O O . ASN A 1 257 ? 27.391 -1.220 -65.742 1.00 58.78 257 ASN A O 1
ATOM 2079 N N . ILE A 1 258 ? 25.961 -1.896 -67.327 1.00 48.88 258 ILE A N 1
ATOM 2080 C CA . ILE A 1 258 ? 26.365 -0.889 -68.332 1.00 48.88 258 ILE A CA 1
ATOM 2081 C C . ILE A 1 258 ? 26.069 0.550 -67.871 1.00 48.88 258 ILE A C 1
ATOM 2083 O O . ILE A 1 258 ? 26.844 1.448 -68.195 1.00 48.88 258 ILE A O 1
ATOM 2087 N N . SER A 1 259 ? 24.992 0.773 -67.105 1.00 56.12 259 SER A N 1
ATOM 2088 C CA . SER A 1 259 ? 24.614 2.111 -66.627 1.00 56.12 259 SER A CA 1
ATOM 2089 C C . SER A 1 259 ? 25.391 2.569 -65.394 1.00 56.12 259 SER A C 1
ATOM 2091 O O . SER A 1 259 ? 25.341 3.746 -65.076 1.00 56.12 259 SER A O 1
ATOM 2093 N N . ARG A 1 260 ? 26.121 1.673 -64.709 1.00 56.38 260 ARG A N 1
ATOM 2094 C CA . ARG A 1 260 ? 26.834 1.928 -63.440 1.00 56.38 260 ARG A CA 1
ATOM 2095 C C . ARG A 1 260 ? 25.954 2.440 -62.287 1.00 56.38 260 ARG A C 1
ATOM 2097 O O . ARG A 1 260 ? 26.497 2.772 -61.245 1.00 56.38 260 ARG A O 1
ATOM 2104 N N . GLU A 1 261 ? 24.631 2.443 -62.448 1.00 53.84 261 GLU A N 1
ATOM 2105 C CA . GLU A 1 261 ? 23.664 3.005 -61.488 1.00 53.84 261 GLU A CA 1
ATOM 2106 C C . GLU A 1 261 ? 22.831 1.938 -60.751 1.00 53.84 261 GLU A C 1
ATOM 2108 O O . GLU A 1 261 ? 22.214 2.231 -59.734 1.00 53.84 261 GLU A O 1
ATOM 2113 N N . MET A 1 262 ? 22.800 0.687 -61.230 1.00 53.19 262 MET A N 1
ATOM 2114 C CA . MET A 1 262 ? 22.044 -0.406 -60.596 1.00 53.19 262 MET A CA 1
ATOM 2115 C C . MET A 1 262 ? 22.891 -1.679 -60.506 1.00 53.19 262 MET A C 1
ATOM 2117 O O . MET A 1 262 ? 23.372 -2.188 -61.517 1.00 53.19 262 MET A O 1
ATOM 2121 N N . LEU A 1 263 ? 23.045 -2.249 -59.309 1.00 60.53 263 LEU A N 1
ATOM 2122 C CA . LEU A 1 263 ? 23.636 -3.583 -59.174 1.00 60.53 263 LEU A CA 1
ATOM 2123 C C . LEU A 1 263 ? 22.630 -4.657 -59.598 1.00 60.53 263 LEU A C 1
ATOM 2125 O O . LEU A 1 263 ? 21.472 -4.640 -59.190 1.00 60.53 263 LEU A O 1
ATOM 2129 N N . GLN A 1 264 ? 23.076 -5.622 -60.404 1.00 57.88 264 GLN A N 1
ATOM 2130 C CA . GLN A 1 264 ? 22.339 -6.876 -60.577 1.00 57.88 264 GLN A CA 1
ATOM 2131 C C . GLN A 1 264 ? 22.470 -7.685 -59.281 1.00 57.88 264 GLN A C 1
ATOM 2133 O O . GLN A 1 264 ? 23.550 -7.697 -58.702 1.00 57.88 264 GLN A O 1
ATOM 2138 N N . HIS A 1 265 ? 21.386 -8.320 -58.815 1.00 55.53 265 HIS A N 1
ATOM 2139 C CA . HIS A 1 265 ? 21.328 -9.077 -57.555 1.00 55.53 265 HIS A CA 1
ATOM 2140 C C . HIS A 1 265 ? 22.488 -10.076 -57.408 1.00 55.53 265 HIS A C 1
ATOM 2142 O O . HIS A 1 265 ? 22.407 -11.220 -57.863 1.00 55.53 265 HIS A O 1
ATOM 2148 N N . ASP A 1 266 ? 23.563 -9.637 -56.755 1.00 67.50 266 ASP A N 1
ATOM 2149 C CA . ASP A 1 266 ? 24.796 -10.398 -56.639 1.00 67.50 266 ASP A CA 1
ATOM 2150 C C . ASP A 1 266 ? 24.828 -11.139 -55.299 1.00 67.50 266 ASP A C 1
ATOM 2152 O O . ASP A 1 266 ? 24.721 -10.552 -54.218 1.00 67.50 266 ASP A O 1
ATOM 2156 N N . ARG A 1 267 ? 25.020 -12.458 -55.361 1.00 80.25 267 ARG A N 1
ATOM 2157 C CA . ARG A 1 267 ? 25.263 -13.319 -54.196 1.00 80.25 267 ARG A CA 1
ATOM 2158 C C . ARG A 1 267 ? 26.425 -12.795 -53.340 1.00 80.25 267 ARG A C 1
ATOM 2160 O O . ARG A 1 267 ? 26.427 -13.009 -52.126 1.00 80.25 267 ARG A O 1
ATOM 2167 N N . GLN A 1 268 ? 27.403 -12.127 -53.950 1.00 82.12 268 GLN A N 1
ATOM 2168 C CA . GLN A 1 268 ? 28.517 -11.491 -53.249 1.00 82.12 268 GLN A CA 1
ATOM 2169 C C . GLN A 1 268 ? 28.047 -10.353 -52.334 1.00 82.12 268 GLN A C 1
ATOM 2171 O O . GLN A 1 268 ? 28.469 -10.300 -51.179 1.00 82.12 268 GLN A O 1
ATOM 2176 N N . LEU A 1 269 ? 27.115 -9.506 -52.788 1.00 85.62 269 LEU A N 1
ATOM 2177 C CA . LEU A 1 269 ? 26.592 -8.387 -51.999 1.00 85.62 269 LEU A CA 1
ATOM 2178 C C . LEU A 1 269 ? 25.907 -8.883 -50.718 1.00 85.62 269 LEU A C 1
ATOM 2180 O O . LEU A 1 269 ? 26.168 -8.365 -49.634 1.00 85.62 269 LEU A O 1
ATOM 2184 N N . SER A 1 270 ? 25.116 -9.958 -50.807 1.00 87.44 270 SER A N 1
ATOM 2185 C CA . SER A 1 270 ? 24.487 -10.578 -49.631 1.00 87.44 270 SER A CA 1
ATOM 2186 C C . SER A 1 270 ? 25.503 -11.168 -48.642 1.00 87.44 270 SER A C 1
ATOM 2188 O O . SER A 1 270 ? 25.276 -11.142 -47.430 1.00 87.44 270 SER A O 1
ATOM 2190 N N . LEU A 1 271 ? 26.633 -11.701 -49.128 1.00 89.12 271 LEU A N 1
ATOM 2191 C CA . LEU A 1 271 ? 27.717 -12.196 -48.268 1.00 89.12 271 LEU A CA 1
ATOM 2192 C C . LEU A 1 271 ? 28.438 -11.046 -47.555 1.00 89.12 271 LEU A C 1
ATOM 2194 O O . LEU A 1 271 ? 28.688 -11.144 -46.352 1.00 89.12 271 LEU A O 1
ATOM 2198 N N . ILE A 1 272 ? 28.716 -9.950 -48.267 1.00 91.44 272 ILE A N 1
ATOM 2199 C CA . ILE A 1 272 ? 29.298 -8.732 -47.689 1.00 91.44 272 ILE A CA 1
ATOM 2200 C C . ILE A 1 272 ? 28.350 -8.158 -46.626 1.00 91.44 272 ILE A C 1
ATOM 2202 O O . ILE A 1 272 ? 28.777 -7.943 -45.491 1.00 91.44 272 ILE A O 1
ATOM 2206 N N . ALA A 1 273 ? 27.058 -8.013 -46.937 1.00 91.94 273 ALA A N 1
ATOM 2207 C CA . ALA A 1 273 ? 26.036 -7.536 -46.002 1.00 91.94 273 ALA A CA 1
ATOM 2208 C C . ALA A 1 273 ? 25.973 -8.394 -44.725 1.00 91.94 273 ALA A C 1
ATOM 2210 O O . ALA A 1 273 ? 25.958 -7.876 -43.607 1.00 91.94 273 ALA A O 1
ATOM 2211 N N . LYS A 1 274 ? 26.017 -9.728 -44.862 1.00 92.56 274 LYS A N 1
ATOM 2212 C CA . LYS A 1 274 ? 26.054 -10.654 -43.717 1.00 92.56 274 LYS A CA 1
ATOM 2213 C C . LYS A 1 274 ? 27.311 -10.467 -42.860 1.00 92.56 274 LYS A C 1
ATOM 2215 O O . LYS A 1 274 ? 27.212 -10.481 -41.631 1.00 92.56 274 LYS A O 1
ATOM 2220 N N . ASN A 1 275 ? 28.477 -10.298 -43.483 1.00 93.50 275 ASN A N 1
ATOM 2221 C CA . ASN A 1 275 ? 29.736 -10.074 -42.770 1.00 93.50 275 ASN A CA 1
ATOM 2222 C C . ASN A 1 275 ? 29.730 -8.732 -42.029 1.00 93.50 275 ASN A C 1
ATOM 2224 O O . ASN A 1 275 ? 30.088 -8.689 -40.850 1.00 93.50 275 ASN A O 1
ATOM 2228 N N . ILE A 1 276 ? 29.265 -7.667 -42.686 1.00 94.94 276 ILE A N 1
ATOM 2229 C CA . ILE A 1 276 ? 29.099 -6.332 -42.100 1.00 94.94 276 ILE A CA 1
ATOM 2230 C C . ILE A 1 276 ? 28.141 -6.385 -40.911 1.00 94.94 276 ILE A C 1
ATOM 2232 O O . ILE A 1 276 ? 28.513 -5.955 -39.821 1.00 94.94 276 ILE A O 1
ATOM 2236 N N . LYS A 1 277 ? 26.966 -7.006 -41.067 1.00 94.69 277 LYS A N 1
ATOM 2237 C CA . LYS A 1 277 ? 25.997 -7.202 -39.979 1.00 94.69 277 LYS A CA 1
ATOM 2238 C C . LYS A 1 277 ? 26.637 -7.843 -38.747 1.00 94.69 277 LYS A C 1
ATOM 2240 O O . LYS A 1 277 ? 26.470 -7.353 -37.632 1.00 94.69 277 LYS A O 1
ATOM 2245 N N . ASN A 1 278 ? 27.376 -8.936 -38.941 1.00 94.25 278 ASN A N 1
ATOM 2246 C CA . ASN A 1 278 ? 28.028 -9.641 -37.839 1.00 94.25 278 ASN A CA 1
ATOM 2247 C C . ASN A 1 278 ? 29.119 -8.783 -37.181 1.00 94.25 278 ASN A C 1
ATOM 2249 O O . ASN A 1 278 ? 29.231 -8.782 -35.959 1.00 94.25 278 ASN A O 1
ATOM 2253 N N . LYS A 1 279 ? 29.892 -8.025 -37.971 1.00 95.06 279 LYS A N 1
ATOM 2254 C CA . LYS A 1 279 ? 30.916 -7.110 -37.448 1.00 95.06 279 LYS A CA 1
ATOM 2255 C C . LYS A 1 279 ? 30.317 -5.954 -36.652 1.00 95.06 279 LYS A C 1
ATOM 2257 O O . LYS A 1 279 ? 30.834 -5.666 -35.578 1.00 95.06 279 LYS A O 1
ATOM 2262 N N . ILE A 1 280 ? 29.217 -5.359 -37.118 1.00 96.00 280 ILE A N 1
ATOM 2263 C CA . ILE A 1 280 ? 28.484 -4.320 -36.378 1.00 96.00 280 ILE A CA 1
ATOM 2264 C C . ILE A 1 280 ? 27.974 -4.885 -35.049 1.00 96.00 280 ILE A C 1
ATOM 2266 O O . ILE A 1 280 ? 28.257 -4.302 -34.006 1.00 96.00 280 ILE A O 1
ATOM 2270 N N . LYS A 1 281 ? 27.310 -6.055 -35.059 1.00 95.25 281 LYS A N 1
ATOM 2271 C CA . LYS A 1 281 ? 26.846 -6.716 -33.824 1.00 95.25 281 LYS A CA 1
ATOM 2272 C C . LYS A 1 281 ? 27.998 -6.914 -32.835 1.00 95.25 281 LYS A C 1
ATOM 2274 O O . LYS A 1 281 ? 27.886 -6.501 -31.685 1.00 95.25 281 LYS A O 1
ATOM 2279 N N . SER A 1 282 ? 29.105 -7.516 -33.273 1.00 95.56 282 SER A N 1
ATOM 2280 C CA . SER A 1 282 ? 30.261 -7.756 -32.401 1.00 95.56 282 SER A CA 1
ATOM 2281 C C . SER A 1 282 ? 30.875 -6.462 -31.865 1.00 95.56 282 SER A C 1
ATOM 2283 O O . SER A 1 282 ? 31.300 -6.428 -30.713 1.00 95.56 282 SER A O 1
ATOM 2285 N N . GLN A 1 283 ? 30.905 -5.393 -32.666 1.00 95.69 283 GLN A N 1
ATOM 2286 C CA . GLN A 1 283 ? 31.426 -4.106 -32.215 1.00 95.69 283 GLN A CA 1
ATOM 2287 C C . GLN A 1 283 ? 30.520 -3.453 -31.172 1.00 95.69 283 GLN A C 1
ATOM 2289 O O . GLN A 1 283 ? 31.032 -2.929 -30.191 1.00 95.69 283 GLN A O 1
ATOM 2294 N N . LEU A 1 284 ? 29.198 -3.512 -31.348 1.00 96.69 284 LEU A N 1
ATOM 2295 C CA . LEU A 1 284 ? 28.241 -3.021 -30.353 1.00 96.69 284 LEU A CA 1
ATOM 2296 C C . LEU A 1 284 ? 28.344 -3.808 -29.041 1.00 96.69 284 LEU A C 1
ATOM 2298 O O . LEU A 1 284 ? 28.323 -3.208 -27.974 1.00 96.69 284 LEU A O 1
ATOM 2302 N N . GLN A 1 285 ? 28.546 -5.128 -29.108 1.00 95.50 285 GLN A N 1
ATOM 2303 C CA . GLN A 1 285 ? 28.785 -5.956 -27.919 1.00 95.50 285 GLN A CA 1
ATOM 2304 C C . GLN A 1 285 ? 30.091 -5.589 -27.196 1.00 95.50 285 GLN A C 1
ATOM 2306 O O . GLN A 1 285 ? 30.115 -5.540 -25.969 1.00 95.50 285 GLN A O 1
ATOM 2311 N N . SER A 1 286 ? 31.173 -5.316 -27.934 1.00 95.50 286 SER A N 1
ATOM 2312 C CA . SER A 1 286 ? 32.429 -4.830 -27.339 1.00 95.50 286 SER A CA 1
ATOM 2313 C C . SER A 1 286 ? 32.259 -3.432 -26.749 1.00 95.50 286 SER A C 1
ATOM 2315 O O . SER A 1 286 ? 32.679 -3.204 -25.623 1.00 95.50 286 SER A O 1
ATOM 2317 N N . LEU A 1 287 ? 31.558 -2.525 -27.436 1.00 95.38 287 LEU A N 1
ATOM 2318 C CA . LEU A 1 287 ? 31.282 -1.181 -26.928 1.00 95.38 287 LEU A CA 1
ATOM 2319 C C . LEU A 1 287 ? 30.477 -1.238 -25.618 1.00 95.38 287 LEU A C 1
ATOM 2321 O O . LEU A 1 287 ? 30.827 -0.563 -24.658 1.00 95.38 287 LEU A O 1
ATOM 2325 N N . LEU A 1 288 ? 29.463 -2.106 -25.541 1.00 95.69 288 LEU A N 1
ATOM 2326 C CA . LEU A 1 288 ? 28.673 -2.334 -24.328 1.00 95.69 288 LEU A CA 1
ATOM 2327 C C . LEU A 1 288 ? 29.524 -2.822 -23.143 1.00 95.69 288 LEU A C 1
ATOM 2329 O O . LEU A 1 288 ? 29.279 -2.417 -22.007 1.00 95.69 288 LEU A O 1
ATOM 2333 N N . LYS A 1 289 ? 30.498 -3.702 -23.406 1.00 93.94 289 LYS A N 1
ATOM 2334 C CA . LYS A 1 289 ? 31.324 -4.356 -22.383 1.00 93.94 289 LYS A CA 1
ATOM 2335 C C . LYS A 1 289 ? 32.518 -3.510 -21.938 1.00 93.94 289 LYS A C 1
ATOM 2337 O O . LYS A 1 289 ? 32.806 -3.441 -20.747 1.00 93.94 289 LYS A O 1
ATOM 2342 N N . ASP A 1 290 ? 33.225 -2.924 -22.896 1.00 94.94 290 ASP A N 1
ATOM 2343 C CA . ASP A 1 290 ? 34.536 -2.310 -22.692 1.00 94.94 290 ASP A CA 1
ATOM 2344 C C . ASP A 1 290 ? 34.438 -0.773 -22.571 1.00 94.94 290 ASP A C 1
ATOM 2346 O O . ASP A 1 290 ? 35.306 -0.147 -21.967 1.00 94.94 290 ASP A O 1
ATOM 2350 N N . GLU A 1 291 ? 33.370 -0.157 -23.101 1.00 95.06 291 GLU A N 1
ATOM 2351 C CA . GLU A 1 291 ? 33.182 1.302 -23.195 1.00 95.06 291 GLU A CA 1
ATOM 2352 C C . GLU A 1 291 ? 31.726 1.724 -22.876 1.00 95.06 291 GLU A C 1
ATOM 2354 O O . GLU A 1 291 ? 31.051 2.373 -23.681 1.00 95.06 291 GLU A O 1
ATOM 2359 N N . ARG A 1 292 ? 31.222 1.355 -21.686 1.00 94.44 292 ARG A N 1
ATOM 2360 C CA . ARG A 1 292 ? 29.802 1.514 -21.294 1.00 94.44 292 ARG A CA 1
ATOM 2361 C C . ARG A 1 292 ? 29.228 2.916 -21.529 1.00 94.44 292 ARG A C 1
ATOM 2363 O O . ARG A 1 292 ? 28.125 3.023 -22.052 1.00 94.44 292 ARG A O 1
ATOM 2370 N N . GLU A 1 293 ? 29.963 3.976 -21.197 1.00 94.00 293 GLU A N 1
ATOM 2371 C CA . GLU A 1 293 ? 29.496 5.360 -21.388 1.00 94.00 293 GLU A CA 1
ATOM 2372 C C . GLU A 1 293 ? 29.225 5.688 -22.866 1.00 94.00 293 GLU A C 1
ATOM 2374 O O . GLU A 1 293 ? 28.208 6.297 -23.200 1.00 94.00 293 GLU A O 1
ATOM 2379 N N . ASN A 1 294 ? 30.096 5.231 -23.773 1.00 94.06 294 ASN A N 1
ATOM 2380 C CA . ASN A 1 294 ? 29.907 5.413 -25.213 1.00 94.06 294 ASN A CA 1
ATOM 2381 C C . ASN A 1 294 ? 28.722 4.586 -25.723 1.00 94.06 294 ASN A C 1
ATOM 2383 O O . ASN A 1 294 ? 27.976 5.043 -26.591 1.00 94.06 294 ASN A O 1
ATOM 2387 N N . TYR A 1 295 ? 28.513 3.389 -25.169 1.00 96.50 295 TYR A N 1
ATOM 2388 C CA . TYR A 1 295 ? 27.350 2.579 -25.509 1.00 96.50 295 TYR A CA 1
ATOM 2389 C C . TYR A 1 295 ? 26.037 3.213 -25.043 1.00 96.50 295 TYR A C 1
ATOM 2391 O O . TYR A 1 295 ? 25.058 3.186 -25.781 1.00 96.50 295 TYR A O 1
ATOM 2399 N N . GLU A 1 296 ? 25.994 3.803 -23.849 1.00 95.38 296 GLU A N 1
ATOM 2400 C CA . GLU A 1 296 ? 24.793 4.477 -23.343 1.00 95.38 296 GLU A CA 1
ATOM 2401 C C . GLU A 1 296 ? 24.424 5.696 -24.196 1.00 95.38 296 GLU A C 1
ATOM 2403 O O . GLU A 1 296 ? 23.250 5.859 -24.528 1.00 95.38 296 GLU A O 1
ATOM 2408 N N . LYS A 1 297 ? 25.410 6.481 -24.657 1.00 95.38 297 LYS A N 1
ATOM 2409 C CA . LYS A 1 297 ? 25.183 7.543 -25.654 1.00 95.38 297 LYS A CA 1
ATOM 2410 C C . LYS A 1 297 ? 24.601 6.996 -26.958 1.00 95.38 297 LYS A C 1
ATOM 2412 O O . LYS A 1 297 ? 23.600 7.507 -27.454 1.00 95.38 297 LYS A O 1
ATOM 2417 N N . PHE A 1 298 ? 25.195 5.922 -27.484 1.00 95.94 298 PHE A N 1
ATOM 2418 C CA . PHE A 1 298 ? 24.674 5.225 -28.662 1.00 95.94 298 PHE A CA 1
ATOM 2419 C C . PHE A 1 298 ? 23.226 4.762 -28.442 1.00 95.94 298 PHE A C 1
ATOM 2421 O O . PHE A 1 298 ? 22.368 4.963 -29.301 1.00 95.94 298 PHE A O 1
ATOM 2428 N N . TYR A 1 299 ? 22.938 4.158 -27.291 1.00 95.94 299 TYR A N 1
ATOM 2429 C CA . TYR A 1 299 ? 21.628 3.603 -26.978 1.00 95.94 299 TYR A CA 1
ATOM 2430 C C . TYR A 1 299 ? 20.574 4.697 -26.780 1.00 95.94 299 TYR A C 1
ATOM 2432 O O . TYR A 1 299 ? 19.428 4.518 -27.183 1.00 95.94 299 TYR A O 1
ATOM 2440 N N . GLN A 1 300 ? 20.956 5.857 -26.245 1.00 94.06 300 GLN A N 1
ATOM 2441 C CA . GLN A 1 300 ? 20.079 7.023 -26.164 1.00 94.06 300 GLN A CA 1
ATOM 2442 C C . GLN A 1 300 ? 19.654 7.518 -27.556 1.00 94.06 300 GLN A C 1
ATOM 2444 O O . GLN A 1 300 ? 18.495 7.881 -27.747 1.00 94.06 300 GLN A O 1
ATOM 2449 N N . ALA A 1 301 ? 20.563 7.505 -28.534 1.00 93.44 301 ALA A N 1
ATOM 2450 C CA . ALA A 1 301 ? 20.260 7.919 -29.903 1.00 93.44 301 ALA A CA 1
ATOM 2451 C C . ALA A 1 301 ? 19.494 6.837 -30.697 1.00 93.44 301 ALA A C 1
ATOM 2453 O O . ALA A 1 301 ? 18.486 7.120 -31.347 1.00 93.44 301 ALA A O 1
ATOM 2454 N N . PHE A 1 302 ? 19.946 5.580 -30.636 1.00 95.06 302 PHE A N 1
ATOM 2455 C CA . PHE A 1 302 ? 19.527 4.518 -31.562 1.00 95.06 302 PHE A CA 1
ATOM 2456 C C . PHE A 1 302 ? 18.881 3.295 -30.893 1.00 95.06 302 PHE A C 1
ATOM 2458 O O . PHE A 1 302 ? 18.468 2.365 -31.588 1.00 95.06 302 PHE A O 1
ATOM 2465 N N . GLY A 1 303 ? 18.732 3.273 -29.567 1.00 94.00 303 GLY A N 1
ATOM 2466 C CA . GLY A 1 303 ? 18.149 2.146 -28.827 1.00 94.00 303 GLY A CA 1
ATOM 2467 C C . GLY A 1 303 ? 16.722 1.813 -29.267 1.00 94.00 303 GLY A C 1
ATOM 2468 O O . GLY A 1 303 ? 16.381 0.638 -29.411 1.00 94.00 303 GLY A O 1
ATOM 2469 N N . ARG A 1 304 ? 15.913 2.829 -29.608 1.00 92.19 304 ARG A N 1
ATOM 2470 C CA . ARG A 1 304 ? 14.564 2.632 -30.169 1.00 92.19 304 ARG A CA 1
ATOM 2471 C C . ARG A 1 304 ? 14.588 1.834 -31.476 1.00 92.19 304 ARG A C 1
ATOM 2473 O O . ARG A 1 304 ? 13.737 0.970 -31.672 1.00 92.19 304 ARG A O 1
ATOM 2480 N N . GLN A 1 305 ? 15.583 2.063 -32.336 1.00 92.56 305 GLN A N 1
ATOM 2481 C CA . GLN A 1 305 ? 15.741 1.312 -33.583 1.00 92.56 305 GLN A CA 1
ATOM 2482 C C . GLN A 1 305 ? 16.078 -0.162 -33.324 1.00 92.56 305 GLN A C 1
ATOM 2484 O O . GLN A 1 305 ? 15.576 -1.042 -34.026 1.00 92.56 305 GLN A O 1
ATOM 2489 N N . LEU A 1 306 ? 16.893 -0.452 -32.304 1.00 94.75 306 LEU A N 1
ATOM 2490 C CA . LEU A 1 306 ? 17.197 -1.832 -31.916 1.00 94.75 306 LEU A CA 1
ATOM 2491 C C . LEU A 1 306 ? 15.947 -2.551 -31.399 1.00 94.75 306 LEU A C 1
ATOM 2493 O O . LEU A 1 306 ? 15.667 -3.668 -31.829 1.00 94.75 306 LEU A O 1
ATOM 2497 N N . LYS A 1 307 ? 15.162 -1.892 -30.537 1.00 94.00 307 LYS A N 1
ATOM 2498 C CA . LYS A 1 307 ? 13.876 -2.413 -30.042 1.00 94.00 307 LYS A CA 1
ATOM 2499 C C . LYS A 1 307 ? 12.895 -2.665 -31.192 1.00 94.00 307 LYS A C 1
ATOM 2501 O O . LYS A 1 307 ? 12.266 -3.720 -31.241 1.00 94.00 307 LYS A O 1
ATOM 2506 N N . TYR A 1 308 ? 12.832 -1.755 -32.168 1.00 89.44 308 TYR A N 1
ATOM 2507 C CA . TYR A 1 308 ? 12.040 -1.952 -33.383 1.00 89.44 308 TYR A CA 1
ATOM 2508 C C . TYR A 1 308 ? 12.504 -3.162 -34.189 1.00 89.44 308 TYR A C 1
ATOM 2510 O O . TYR A 1 308 ? 11.670 -3.969 -34.579 1.00 89.44 308 TYR A O 1
ATOM 2518 N N . GLY A 1 309 ? 13.812 -3.353 -34.365 1.00 91.12 309 GLY A N 1
ATOM 2519 C CA . GLY A 1 309 ? 14.359 -4.529 -35.045 1.00 91.12 309 GLY A CA 1
ATOM 2520 C C . GLY A 1 309 ? 14.048 -5.863 -34.361 1.00 91.12 309 GLY A C 1
ATOM 2521 O O . GLY A 1 309 ? 14.002 -6.894 -35.027 1.00 91.12 309 GLY A O 1
ATOM 2522 N N . VAL A 1 310 ? 13.844 -5.861 -33.039 1.00 91.94 310 VAL A N 1
ATOM 2523 C CA . VAL A 1 310 ? 13.404 -7.047 -32.283 1.00 91.94 310 VAL A CA 1
ATOM 2524 C C . VAL A 1 310 ? 11.935 -7.352 -32.548 1.00 91.94 310 VAL A C 1
ATOM 2526 O O . VAL A 1 310 ? 11.563 -8.517 -32.617 1.00 91.94 310 VAL A O 1
ATOM 2529 N N . TYR A 1 311 ? 11.104 -6.322 -32.681 1.00 83.94 311 TYR A N 1
ATOM 2530 C CA . TYR A 1 311 ? 9.672 -6.463 -32.933 1.00 83.94 311 TYR A CA 1
ATOM 2531 C C . TYR A 1 311 ? 9.341 -6.727 -34.415 1.00 83.94 311 TYR A C 1
ATOM 2533 O O . TYR A 1 311 ? 8.418 -7.485 -34.719 1.00 83.94 311 TYR A O 1
ATOM 2541 N N . SER A 1 312 ? 10.089 -6.121 -35.339 1.00 84.38 312 SER A N 1
ATOM 2542 C CA . SER A 1 312 ? 9.838 -6.201 -36.778 1.00 84.38 312 SER A CA 1
ATOM 2543 C C . SER A 1 312 ? 9.976 -7.629 -37.311 1.00 84.38 312 SER A C 1
ATOM 2545 O O . SER A 1 312 ? 10.646 -8.482 -36.722 1.00 84.38 312 SER A O 1
ATOM 2547 N N . ASP A 1 313 ? 9.323 -7.895 -38.445 1.00 82.62 313 ASP A N 1
ATOM 2548 C CA . ASP A 1 313 ? 9.355 -9.193 -39.132 1.00 82.62 313 ASP A CA 1
ATOM 2549 C C . ASP A 1 313 ? 9.035 -10.385 -38.214 1.00 82.62 313 ASP A C 1
ATOM 2551 O O . ASP A 1 313 ? 9.631 -11.453 -38.339 1.00 82.62 313 ASP A O 1
ATOM 2555 N N . TYR A 1 314 ? 8.112 -10.203 -37.263 1.00 80.31 314 TYR A N 1
ATOM 2556 C CA . TYR A 1 314 ? 7.706 -11.236 -36.302 1.00 80.31 314 TYR A CA 1
ATOM 2557 C C . TYR A 1 314 ? 8.869 -11.799 -35.466 1.00 80.31 314 TYR A C 1
ATOM 2559 O O . TYR A 1 314 ? 8.908 -12.990 -35.150 1.00 80.31 314 TYR A O 1
ATOM 2567 N N . GLY A 1 315 ? 9.840 -10.955 -35.111 1.00 84.00 315 GLY A N 1
ATOM 2568 C CA . GLY A 1 315 ? 10.908 -11.328 -34.185 1.00 84.00 315 GLY A CA 1
ATOM 2569 C C . GLY A 1 315 ? 12.019 -12.191 -34.773 1.00 84.00 315 GLY A C 1
ATOM 2570 O O . GLY A 1 315 ? 12.825 -12.732 -34.018 1.00 84.00 315 GLY A O 1
ATOM 2571 N N . VAL A 1 316 ? 12.135 -12.289 -36.102 1.00 88.69 316 VAL A N 1
ATOM 2572 C CA . VAL A 1 316 ? 13.213 -13.045 -36.780 1.00 88.69 316 VAL A CA 1
ATOM 2573 C C . VAL A 1 316 ? 14.615 -12.604 -36.332 1.00 88.69 316 VAL A C 1
ATOM 2575 O O . VAL A 1 316 ? 15.547 -13.408 -36.311 1.00 88.69 316 VAL A O 1
ATOM 2578 N N . ASN A 1 317 ? 14.782 -11.337 -35.943 1.00 90.75 317 ASN A N 1
ATOM 2579 C CA . ASN A 1 317 ? 16.075 -10.773 -35.548 1.00 90.75 317 ASN A CA 1
ATOM 2580 C C . ASN A 1 317 ? 16.313 -10.745 -34.028 1.00 90.75 317 ASN A C 1
ATOM 2582 O O . ASN A 1 317 ? 17.356 -10.247 -33.596 1.00 90.75 317 ASN A O 1
ATOM 2586 N N . LYS A 1 318 ? 15.408 -11.294 -33.209 1.00 91.56 318 LYS A N 1
ATOM 2587 C CA . LYS A 1 318 ? 15.481 -11.186 -31.742 1.00 91.56 318 LYS A CA 1
ATOM 2588 C C . LYS A 1 318 ? 16.799 -11.694 -31.151 1.00 91.56 318 LYS A C 1
ATOM 2590 O O . LYS A 1 318 ? 17.454 -10.957 -30.424 1.00 91.56 318 LYS A O 1
ATOM 2595 N N . ASP A 1 319 ? 17.284 -12.861 -31.579 1.00 90.25 319 ASP A N 1
ATOM 2596 C CA . ASP A 1 319 ? 18.555 -13.441 -31.101 1.00 90.25 319 ASP A CA 1
ATOM 2597 C C . ASP A 1 319 ? 19.783 -12.617 -31.532 1.00 90.25 319 ASP A C 1
ATOM 2599 O O . ASP A 1 319 ? 20.879 -12.700 -30.968 1.00 90.25 319 ASP A O 1
ATOM 2603 N N . THR A 1 320 ? 19.626 -11.801 -32.576 1.00 91.38 320 THR A N 1
ATOM 2604 C CA . THR A 1 320 ? 20.680 -10.889 -33.026 1.00 91.38 320 THR A CA 1
ATOM 2605 C C . THR A 1 320 ? 20.785 -9.677 -32.100 1.00 91.38 320 THR A C 1
ATOM 2607 O O . THR A 1 320 ? 21.900 -9.209 -31.878 1.00 91.38 320 THR A O 1
ATOM 2610 N N . LEU A 1 321 ? 19.664 -9.208 -31.546 1.00 95.00 321 LEU A N 1
ATOM 2611 C CA . LEU A 1 321 ? 19.536 -7.887 -30.925 1.00 95.00 321 LEU A CA 1
ATOM 2612 C C . LEU A 1 321 ? 19.282 -7.908 -29.411 1.00 95.00 321 LEU A C 1
ATOM 2614 O O . LEU A 1 321 ? 19.609 -6.930 -28.751 1.00 95.00 321 LEU A O 1
ATOM 2618 N N . GLN A 1 322 ? 18.746 -8.991 -28.844 1.00 94.81 322 GLN A N 1
ATOM 2619 C CA . GLN A 1 322 ? 18.357 -9.058 -27.426 1.00 94.81 322 GLN A CA 1
ATOM 2620 C C . GLN A 1 322 ? 19.500 -8.727 -26.451 1.00 94.81 322 GLN A C 1
ATOM 2622 O O . GLN A 1 322 ? 19.274 -8.051 -25.453 1.00 94.81 322 GLN A O 1
ATOM 2627 N N . ASP A 1 323 ? 20.738 -9.120 -26.774 1.00 95.00 323 ASP A N 1
ATOM 2628 C CA . ASP A 1 323 ? 21.924 -8.854 -25.942 1.00 95.00 323 ASP A CA 1
ATOM 2629 C C . ASP A 1 323 ? 22.413 -7.395 -26.019 1.00 95.00 323 ASP A C 1
ATOM 2631 O O . ASP A 1 323 ? 23.363 -7.022 -25.338 1.00 95.00 323 ASP A O 1
ATOM 2635 N N . LEU A 1 324 ? 21.803 -6.578 -26.883 1.00 96.12 324 LEU A N 1
ATOM 2636 C CA . LEU A 1 324 ? 22.114 -5.160 -27.072 1.00 96.12 324 LEU A CA 1
ATOM 2637 C C . LEU A 1 324 ? 21.094 -4.244 -26.372 1.00 96.12 324 LEU A C 1
ATOM 2639 O O . LEU A 1 324 ? 21.263 -3.024 -26.368 1.00 96.12 324 LEU A O 1
ATOM 2643 N N . LEU A 1 325 ? 20.024 -4.804 -25.804 1.00 96.12 325 LEU A N 1
ATOM 2644 C CA . LEU A 1 325 ? 18.979 -4.019 -25.158 1.00 96.12 325 LEU A CA 1
ATOM 2645 C C . LEU A 1 325 ? 19.370 -3.636 -23.730 1.00 96.12 325 LEU A C 1
ATOM 2647 O O . LEU A 1 325 ? 19.850 -4.466 -22.955 1.00 96.12 325 LEU A O 1
ATOM 2651 N N . LEU A 1 326 ? 19.099 -2.378 -23.391 1.00 96.06 326 LEU A N 1
ATOM 2652 C CA . LEU A 1 326 ? 19.200 -1.820 -22.051 1.00 96.06 326 LEU A CA 1
ATOM 2653 C C . LEU A 1 326 ? 17.842 -1.303 -21.572 1.00 96.06 326 LEU A C 1
ATOM 2655 O O . LEU A 1 326 ? 17.077 -0.717 -22.347 1.00 96.06 326 LEU A O 1
ATOM 2659 N N . PHE A 1 327 ? 17.586 -1.475 -20.279 1.00 95.50 327 PHE A N 1
ATOM 2660 C CA . PHE A 1 327 ? 16.379 -1.015 -19.596 1.00 95.50 327 PHE A CA 1
ATOM 2661 C C . PHE A 1 327 ? 16.736 -0.420 -18.239 1.00 95.50 327 PHE A C 1
ATOM 2663 O O . PHE A 1 327 ? 17.709 -0.836 -17.615 1.00 95.50 327 PHE A O 1
ATOM 2670 N N . SER A 1 328 ? 15.956 0.543 -17.762 1.00 94.81 328 SER A N 1
ATOM 2671 C CA . SER A 1 328 ? 16.159 1.096 -16.421 1.00 94.81 328 SER A CA 1
ATOM 2672 C C . SER A 1 328 ? 15.790 0.056 -15.360 1.00 94.81 328 SER A C 1
ATOM 2674 O O . SER A 1 328 ? 14.799 -0.649 -15.514 1.00 94.81 328 SER A O 1
ATOM 2676 N N . SER A 1 329 ? 16.572 -0.052 -14.289 1.00 94.00 329 SER A N 1
ATOM 2677 C CA . SER A 1 329 ? 16.361 -1.036 -13.215 1.00 94.00 329 SER A CA 1
ATOM 2678 C C . SER A 1 329 ? 15.947 -0.385 -11.897 1.00 94.00 329 SER A C 1
ATOM 2680 O O . SER A 1 329 ? 16.515 0.637 -11.506 1.00 94.00 329 SER A O 1
ATOM 2682 N N . SER A 1 330 ? 15.020 -1.020 -11.169 1.00 93.12 330 SER A N 1
ATOM 2683 C CA . SER A 1 330 ? 14.610 -0.606 -9.819 1.00 93.12 330 SER A CA 1
ATOM 2684 C C . SER A 1 330 ? 15.743 -0.662 -8.791 1.00 93.12 330 SER A C 1
ATOM 2686 O O . SER A 1 330 ? 15.764 0.124 -7.843 1.00 93.12 330 SER A O 1
ATOM 2688 N N . LYS A 1 331 ? 16.706 -1.572 -8.982 1.00 89.69 331 LYS A N 1
ATOM 2689 C CA . LYS A 1 331 ? 17.803 -1.827 -8.040 1.00 89.69 331 LYS A CA 1
ATOM 2690 C C . LYS A 1 331 ? 19.003 -0.923 -8.299 1.00 89.69 331 LYS A C 1
ATOM 2692 O O . LYS A 1 331 ? 19.486 -0.265 -7.384 1.00 89.69 331 LYS A O 1
ATOM 2697 N N . GLU A 1 332 ? 19.460 -0.874 -9.548 1.00 87.69 332 GLU A N 1
ATOM 2698 C CA . GLU A 1 332 ? 20.647 -0.098 -9.942 1.00 87.69 332 GLU A CA 1
ATOM 2699 C C . GLU A 1 332 ? 20.327 1.379 -10.216 1.00 87.69 332 GLU A C 1
ATOM 2701 O O . GLU A 1 332 ? 21.231 2.216 -10.237 1.00 87.69 332 GLU A O 1
ATOM 2706 N N . LYS A 1 333 ? 19.046 1.715 -10.443 1.00 88.75 333 LYS A N 1
ATOM 2707 C CA . LYS A 1 333 ? 18.576 3.058 -10.834 1.00 88.75 333 LYS A CA 1
ATOM 2708 C C . LYS A 1 333 ? 19.293 3.619 -12.069 1.00 88.75 333 LYS A C 1
ATOM 2710 O O . LYS A 1 333 ? 19.456 4.829 -12.218 1.00 88.75 333 LYS A O 1
ATOM 2715 N N . LYS A 1 334 ? 19.742 2.721 -12.947 1.00 92.38 334 LYS A N 1
ATOM 2716 C CA . LYS A 1 334 ? 20.473 2.985 -14.193 1.00 92.38 334 LYS A CA 1
ATOM 2717 C C . LYS A 1 334 ? 20.031 2.001 -15.271 1.00 92.38 334 LYS A C 1
ATOM 2719 O O . LYS A 1 334 ? 19.319 1.038 -14.978 1.00 92.38 334 LYS A O 1
ATOM 2724 N N . LEU A 1 335 ? 20.467 2.250 -16.505 1.00 93.44 335 LEU A N 1
ATOM 2725 C CA . LEU A 1 335 ? 20.317 1.316 -17.614 1.00 93.44 335 LEU A CA 1
ATOM 2726 C C . LEU A 1 335 ? 21.123 0.041 -17.339 1.00 93.44 335 LEU A C 1
ATOM 2728 O O . LEU A 1 335 ? 22.322 0.116 -17.073 1.00 93.44 335 LEU A O 1
ATOM 2732 N N . VAL A 1 336 ? 20.470 -1.114 -17.435 1.00 96.06 336 VAL A N 1
ATOM 2733 C CA . VAL A 1 336 ? 21.063 -2.448 -17.291 1.00 96.06 336 VAL A CA 1
ATOM 2734 C C . VAL A 1 336 ? 20.698 -3.334 -18.477 1.00 96.06 336 VAL A C 1
ATOM 2736 O O . VAL A 1 336 ? 19.627 -3.181 -19.069 1.00 96.06 336 VAL A O 1
ATOM 2739 N N . SER A 1 337 ? 21.577 -4.269 -18.825 1.00 96.12 337 SER A N 1
ATOM 2740 C CA . SER A 1 337 ? 21.298 -5.293 -19.834 1.00 96.12 337 SER A CA 1
ATOM 2741 C C . SER A 1 337 ? 20.478 -6.450 -19.258 1.00 96.12 337 SER A C 1
ATOM 2743 O O . SER A 1 337 ? 20.415 -6.661 -18.043 1.00 96.12 337 SER A O 1
ATOM 2745 N N . LEU A 1 338 ? 19.868 -7.245 -20.140 1.00 95.88 338 LEU A N 1
ATOM 2746 C CA . LEU A 1 338 ? 19.172 -8.471 -19.734 1.00 95.88 338 LEU A CA 1
ATOM 2747 C C . LEU A 1 338 ? 20.124 -9.485 -19.080 1.00 95.88 338 LEU A C 1
ATOM 2749 O O . LEU A 1 338 ? 19.742 -10.171 -18.135 1.00 95.88 338 LEU A O 1
ATOM 2753 N N . ASP A 1 339 ? 21.373 -9.552 -19.543 1.00 95.25 339 ASP A N 1
ATOM 2754 C CA . ASP A 1 339 ? 22.403 -10.408 -18.948 1.00 95.25 339 ASP A CA 1
ATOM 2755 C C . ASP A 1 339 ? 22.776 -9.956 -17.532 1.00 95.25 339 ASP A C 1
ATOM 2757 O O . ASP A 1 339 ? 22.822 -10.762 -16.603 1.00 95.25 339 ASP A O 1
ATOM 2761 N N . GLU A 1 340 ? 22.968 -8.647 -17.354 1.00 95.62 340 GLU A N 1
ATOM 2762 C CA . GLU A 1 340 ? 23.226 -8.023 -16.058 1.00 95.62 340 GLU A CA 1
ATOM 2763 C C . GLU A 1 340 ? 22.092 -8.328 -15.069 1.00 95.62 340 GLU A C 1
ATOM 2765 O O . GLU A 1 340 ? 22.372 -8.743 -13.944 1.00 95.62 340 GLU A O 1
ATOM 2770 N N . TYR A 1 341 ? 20.831 -8.205 -15.493 1.00 96.50 341 TYR A N 1
ATOM 2771 C CA . TYR A 1 341 ? 19.674 -8.575 -14.673 1.00 96.50 341 TYR A CA 1
ATOM 2772 C C . TYR A 1 341 ? 19.711 -10.057 -14.273 1.00 96.50 341 TYR A C 1
ATOM 2774 O O . TYR A 1 341 ? 19.673 -10.376 -13.085 1.00 96.50 341 TYR A O 1
ATOM 2782 N N . VAL A 1 342 ? 19.840 -10.974 -15.244 1.00 95.50 342 VAL A N 1
ATOM 2783 C CA . VAL A 1 342 ? 19.832 -12.426 -14.979 1.00 95.50 342 VAL A CA 1
ATOM 2784 C C . VAL A 1 342 ? 20.980 -12.840 -14.061 1.00 95.50 342 VAL A C 1
ATOM 2786 O O . VAL A 1 342 ? 20.790 -13.684 -13.189 1.00 95.50 342 VAL A O 1
ATOM 2789 N N . SER A 1 343 ? 22.151 -12.213 -14.189 1.00 94.50 343 SER A N 1
ATOM 2790 C CA . SER A 1 343 ? 23.305 -12.479 -13.319 1.00 94.50 343 SER A CA 1
ATOM 2791 C C . SER A 1 343 ? 23.073 -12.129 -11.840 1.00 94.50 343 SER A C 1
ATOM 2793 O O . SER A 1 343 ? 23.760 -12.669 -10.974 1.00 94.50 343 SER A O 1
ATOM 2795 N N . ARG A 1 344 ? 22.111 -11.243 -11.545 1.00 93.69 344 ARG A N 1
ATOM 2796 C CA . ARG A 1 344 ? 21.747 -10.795 -10.190 1.00 93.69 344 ARG A CA 1
ATOM 2797 C C . ARG A 1 344 ? 20.451 -11.416 -9.670 1.00 93.69 344 ARG A C 1
ATOM 2799 O O . ARG A 1 344 ? 20.067 -11.103 -8.541 1.00 93.69 344 ARG A O 1
ATOM 2806 N N . MET A 1 345 ? 19.781 -12.253 -10.465 1.00 93.31 345 MET A N 1
ATOM 2807 C CA . MET A 1 345 ? 18.557 -12.933 -10.044 1.00 93.31 345 MET A CA 1
ATOM 2808 C C . MET A 1 345 ? 18.848 -13.866 -8.857 1.00 93.31 345 MET A C 1
ATOM 2810 O O . MET A 1 345 ? 19.734 -14.718 -8.962 1.00 93.31 345 MET A O 1
ATOM 2814 N N . PRO A 1 346 ? 18.100 -13.752 -7.747 1.00 90.25 346 PRO A N 1
ATOM 2815 C CA . PRO A 1 346 ? 18.086 -14.756 -6.689 1.00 90.25 346 PRO A CA 1
ATOM 2816 C C . PRO A 1 346 ? 17.674 -16.143 -7.211 1.00 90.25 346 PRO A C 1
ATOM 2818 O O . PRO A 1 346 ? 16.950 -16.253 -8.203 1.00 90.25 346 PRO A O 1
ATOM 2821 N N . GLU A 1 347 ? 18.114 -17.212 -6.539 1.00 86.62 347 GLU A N 1
ATOM 2822 C CA . GLU A 1 347 ? 17.842 -18.598 -6.966 1.00 86.62 347 GLU A CA 1
ATOM 2823 C C . GLU A 1 347 ? 16.343 -18.942 -6.977 1.00 86.62 347 GLU A C 1
ATOM 2825 O O . GLU A 1 347 ? 15.884 -19.707 -7.827 1.00 86.62 347 GLU A O 1
ATOM 2830 N N . ASP A 1 348 ? 15.575 -18.352 -6.063 1.00 86.75 348 ASP A N 1
ATOM 2831 C CA . ASP A 1 348 ? 14.126 -18.507 -5.931 1.00 86.75 348 ASP A CA 1
ATOM 2832 C C . ASP A 1 348 ? 13.331 -17.667 -6.948 1.00 86.75 348 ASP A C 1
ATOM 2834 O O . ASP A 1 348 ? 12.135 -17.891 -7.147 1.00 86.75 348 ASP A O 1
ATOM 2838 N N . GLN A 1 349 ? 13.985 -16.740 -7.657 1.00 91.12 349 GLN A N 1
ATOM 2839 C CA . GLN A 1 349 ? 13.330 -15.896 -8.647 1.00 91.12 349 GLN A CA 1
ATOM 2840 C C . GLN A 1 349 ? 13.076 -16.656 -9.965 1.00 91.12 349 GLN A C 1
ATOM 2842 O O . GLN A 1 349 ? 13.982 -16.980 -10.749 1.00 91.12 349 GLN A O 1
ATOM 2847 N N . LYS A 1 350 ? 11.794 -16.905 -10.256 1.00 89.25 350 LYS A N 1
ATOM 2848 C CA . LYS A 1 350 ? 11.360 -17.646 -11.452 1.00 89.25 350 LYS A CA 1
ATOM 2849 C C . LYS A 1 350 ? 11.351 -16.809 -12.739 1.00 89.25 350 LYS A C 1
ATOM 2851 O O . LYS A 1 350 ? 11.733 -17.328 -13.787 1.00 89.25 350 LYS A O 1
ATOM 2856 N N . TYR A 1 351 ? 10.933 -15.546 -12.666 1.00 93.31 351 TYR A N 1
ATOM 2857 C CA . TYR A 1 351 ? 10.654 -14.694 -13.831 1.00 93.31 351 TYR A CA 1
ATOM 2858 C C . TYR A 1 351 ? 11.526 -13.434 -13.864 1.00 93.31 351 TYR A C 1
ATOM 2860 O O . TYR A 1 351 ? 11.996 -12.983 -12.822 1.00 93.31 351 TYR A O 1
ATOM 2868 N N . ILE A 1 352 ? 11.699 -12.837 -15.046 1.00 95.31 352 ILE A N 1
ATOM 2869 C CA . ILE A 1 352 ? 12.218 -11.470 -15.209 1.00 95.31 352 ILE A CA 1
ATOM 2870 C C . ILE A 1 352 ? 11.038 -10.507 -15.057 1.00 95.31 352 ILE A C 1
ATOM 2872 O O . ILE A 1 352 ? 10.158 -10.467 -15.921 1.00 95.31 352 ILE A O 1
ATOM 2876 N N . TYR A 1 353 ? 10.997 -9.747 -13.963 1.00 94.56 353 TYR A N 1
ATOM 2877 C CA . TYR A 1 353 ? 9.898 -8.820 -13.695 1.00 94.56 353 TYR A CA 1
ATOM 2878 C C . TYR A 1 353 ? 10.099 -7.485 -14.403 1.00 94.56 353 TYR A C 1
ATOM 2880 O O . TYR A 1 353 ? 11.190 -6.913 -14.380 1.00 94.56 353 TYR A O 1
ATOM 2888 N N . TYR A 1 354 ? 9.025 -6.961 -14.991 1.00 94.38 354 TYR A N 1
ATOM 2889 C CA . TYR A 1 354 ? 9.013 -5.634 -15.597 1.00 94.38 354 TYR A CA 1
ATOM 2890 C C . TYR A 1 354 ? 7.725 -4.870 -15.298 1.00 94.38 354 TYR A C 1
ATOM 2892 O O . TYR A 1 354 ? 6.675 -5.449 -15.000 1.00 94.38 354 TYR A O 1
ATOM 2900 N N . ALA A 1 355 ? 7.809 -3.554 -15.413 1.00 93.00 355 ALA A N 1
ATOM 2901 C CA . ALA A 1 355 ? 6.705 -2.634 -15.241 1.00 93.00 355 ALA A CA 1
ATOM 2902 C C . ALA A 1 355 ? 6.781 -1.537 -16.299 1.00 93.00 355 ALA A C 1
ATOM 2904 O O . ALA A 1 355 ? 7.866 -1.035 -16.591 1.00 93.00 355 ALA A O 1
ATOM 2905 N N . SER A 1 356 ? 5.628 -1.158 -16.835 1.00 91.25 356 SER A N 1
ATOM 2906 C CA . SER A 1 356 ? 5.542 -0.195 -17.929 1.00 91.25 356 SER A CA 1
ATOM 2907 C C . SER A 1 356 ? 4.742 1.027 -17.517 1.00 91.25 356 SER A C 1
ATOM 2909 O O . SER A 1 356 ? 3.772 0.921 -16.763 1.00 91.25 356 SER A O 1
ATOM 2911 N N . GLY A 1 357 ? 5.135 2.190 -18.020 1.00 88.31 357 GLY A N 1
ATOM 2912 C CA . GLY A 1 357 ? 4.451 3.446 -17.750 1.00 88.31 357 GLY A CA 1
ATOM 2913 C C . GLY A 1 357 ? 5.177 4.635 -18.365 1.00 88.31 357 GLY A C 1
ATOM 2914 O O . GLY A 1 357 ? 6.306 4.528 -18.820 1.00 88.31 357 GLY A O 1
ATOM 2915 N N . GLU A 1 358 ? 4.530 5.797 -18.359 1.00 83.81 358 GLU A N 1
ATOM 2916 C CA . GLU A 1 358 ? 5.046 7.004 -19.027 1.00 83.81 358 GLU A CA 1
ATOM 2917 C C . GLU A 1 358 ? 6.357 7.547 -18.428 1.00 83.81 358 GLU A C 1
ATOM 2919 O O . GLU A 1 358 ? 7.074 8.300 -19.083 1.00 83.81 358 GLU A O 1
ATOM 2924 N N . SER A 1 359 ? 6.663 7.215 -17.172 1.00 89.25 359 SER A N 1
ATOM 2925 C CA . SER A 1 359 ? 7.902 7.615 -16.506 1.00 89.25 359 SER A CA 1
ATOM 2926 C C . SER A 1 359 ? 8.271 6.651 -15.382 1.00 89.25 359 SER A C 1
ATOM 2928 O O . SER A 1 359 ? 7.404 5.991 -14.805 1.00 89.25 359 SER A O 1
ATOM 2930 N N . ILE A 1 360 ? 9.558 6.625 -15.024 1.00 89.62 360 ILE A N 1
ATOM 2931 C CA . ILE A 1 360 ? 10.074 5.844 -13.889 1.00 89.62 360 ILE A CA 1
ATOM 2932 C C . ILE A 1 360 ? 9.332 6.212 -12.595 1.00 89.62 360 ILE A C 1
ATOM 2934 O O . ILE A 1 360 ? 8.857 5.329 -11.891 1.00 89.62 360 ILE A O 1
ATOM 2938 N N . GLU A 1 361 ? 9.135 7.506 -12.330 1.00 87.12 361 GLU A N 1
ATOM 2939 C CA . GLU A 1 361 ? 8.424 7.986 -11.135 1.00 87.12 361 GLU A CA 1
ATOM 2940 C C . GLU A 1 361 ? 6.978 7.477 -11.050 1.00 87.12 361 GLU A C 1
ATOM 2942 O O . GLU A 1 361 ? 6.467 7.226 -9.961 1.00 87.12 361 GLU A O 1
ATOM 2947 N N . ARG A 1 362 ? 6.288 7.338 -12.191 1.00 85.81 362 ARG A N 1
ATOM 2948 C CA . ARG A 1 362 ? 4.926 6.786 -12.226 1.00 85.81 362 ARG A CA 1
ATOM 2949 C C . ARG A 1 362 ? 4.923 5.284 -11.986 1.00 85.81 362 ARG A C 1
ATOM 2951 O O . ARG A 1 362 ? 4.041 4.801 -11.282 1.00 85.81 362 ARG A O 1
ATOM 2958 N N . ILE A 1 363 ? 5.895 4.574 -12.553 1.00 88.81 363 ILE A N 1
ATOM 2959 C CA . ILE A 1 363 ? 6.060 3.130 -12.374 1.00 88.81 363 ILE A CA 1
ATOM 2960 C C . ILE A 1 363 ? 6.357 2.797 -10.906 1.00 88.81 363 ILE A C 1
ATOM 2962 O O . ILE A 1 363 ? 5.753 1.881 -10.356 1.00 88.81 363 ILE A O 1
ATOM 2966 N N . GLU A 1 364 ? 7.219 3.574 -10.248 1.00 84.56 364 GLU A N 1
ATOM 2967 C CA . GLU A 1 364 ? 7.563 3.390 -8.830 1.00 84.56 364 GLU A CA 1
ATOM 2968 C C . GLU A 1 364 ? 6.372 3.587 -7.882 1.00 84.56 364 GLU A C 1
ATOM 2970 O O . GLU A 1 364 ? 6.372 3.048 -6.781 1.00 84.56 364 GLU A O 1
ATOM 2975 N N . LYS A 1 365 ? 5.331 4.306 -8.317 1.00 82.25 365 LYS A N 1
ATOM 2976 C CA . LYS A 1 365 ? 4.090 4.526 -7.555 1.00 82.25 365 LYS A CA 1
ATOM 2977 C C . LYS A 1 365 ? 2.998 3.488 -7.832 1.00 82.25 365 LYS A C 1
ATOM 2979 O O . LYS A 1 365 ? 1.879 3.634 -7.340 1.00 82.25 365 LYS A O 1
ATOM 2984 N N . LEU A 1 366 ? 3.266 2.478 -8.661 1.00 83.44 366 LEU A N 1
ATOM 2985 C CA . LEU A 1 366 ? 2.288 1.434 -8.955 1.00 83.44 366 LEU A CA 1
ATOM 2986 C C . LEU A 1 366 ? 2.115 0.510 -7.739 1.00 83.44 366 LEU A C 1
ATOM 2988 O O . LEU A 1 366 ? 3.093 -0.105 -7.323 1.00 83.44 366 LEU A O 1
ATOM 2992 N N . PRO A 1 367 ? 0.889 0.297 -7.221 1.00 77.06 367 PRO A N 1
ATOM 2993 C CA . PRO A 1 367 ? 0.661 -0.588 -6.072 1.00 77.06 367 PRO A CA 1
ATOM 2994 C C . PRO A 1 367 ? 1.201 -2.011 -6.259 1.00 77.06 367 PRO A C 1
ATOM 2996 O O . PRO A 1 367 ? 1.537 -2.701 -5.304 1.00 77.06 367 PRO A O 1
ATOM 2999 N N . GLN A 1 368 ? 1.257 -2.478 -7.507 1.00 80.50 368 GLN A N 1
ATOM 3000 C CA . GLN A 1 368 ? 1.698 -3.821 -7.862 1.00 80.50 368 GLN A CA 1
ATOM 3001 C C . GLN A 1 368 ? 3.216 -4.016 -7.705 1.00 80.50 368 GLN A C 1
ATOM 3003 O O . GLN A 1 368 ? 3.670 -5.160 -7.730 1.00 80.50 368 GLN A O 1
ATOM 3008 N N . ILE A 1 369 ? 3.996 -2.935 -7.568 1.00 85.00 369 ILE A N 1
ATOM 3009 C CA . ILE A 1 369 ? 5.456 -3.006 -7.461 1.00 85.00 369 ILE A CA 1
ATOM 3010 C C . ILE A 1 369 ? 5.918 -3.379 -6.045 1.00 85.00 369 ILE A C 1
ATOM 3012 O O . ILE A 1 369 ? 6.920 -4.079 -5.911 1.00 85.00 369 ILE A O 1
ATOM 3016 N N . GLU A 1 370 ? 5.160 -2.980 -5.011 1.00 77.94 370 GLU A N 1
ATOM 3017 C CA . GLU A 1 370 ? 5.513 -3.146 -3.589 1.00 77.94 370 GLU A CA 1
ATOM 3018 C C . GLU A 1 370 ? 5.881 -4.603 -3.273 1.00 77.94 370 GLU A C 1
ATOM 3020 O O . GLU A 1 370 ? 6.988 -4.888 -2.823 1.00 77.94 370 GLU A O 1
ATOM 3025 N N . GLY A 1 371 ? 5.002 -5.551 -3.619 1.00 76.38 371 GLY A N 1
ATOM 3026 C CA . GLY A 1 371 ? 5.206 -6.968 -3.301 1.00 76.38 371 GLY A CA 1
ATOM 3027 C C . GLY A 1 371 ? 6.424 -7.609 -3.980 1.00 76.38 371 GLY A C 1
ATOM 3028 O O . GLY A 1 371 ? 7.002 -8.548 -3.436 1.00 76.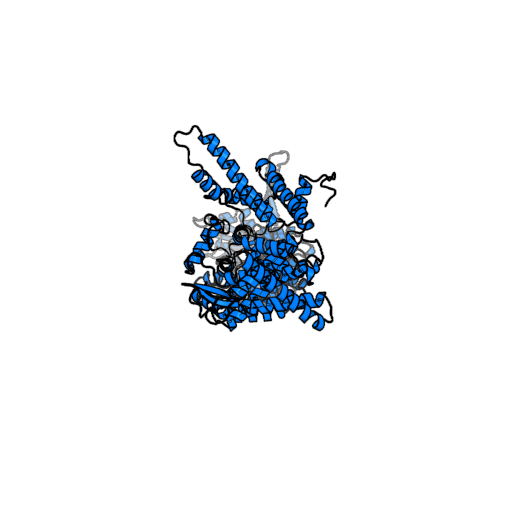38 371 GLY A O 1
ATOM 3029 N N . VAL A 1 372 ? 6.837 -7.109 -5.151 1.00 85.62 372 VAL A N 1
ATOM 3030 C CA . VAL A 1 372 ? 8.025 -7.608 -5.866 1.00 85.62 372 VAL A CA 1
ATOM 3031 C C . VAL A 1 372 ? 9.302 -7.056 -5.229 1.00 85.62 372 VAL A C 1
ATOM 3033 O O . VAL A 1 372 ? 10.261 -7.803 -5.023 1.00 85.62 372 VAL A O 1
ATOM 3036 N N . LEU A 1 373 ? 9.299 -5.769 -4.868 1.00 85.81 373 LEU A N 1
ATOM 3037 C CA . LEU A 1 373 ? 10.436 -5.113 -4.221 1.00 85.81 373 LEU A CA 1
ATOM 3038 C C . LEU A 1 373 ? 10.648 -5.602 -2.781 1.00 85.81 373 LEU A C 1
ATOM 3040 O O . LEU A 1 373 ? 11.795 -5.780 -2.377 1.00 85.81 373 LEU A O 1
ATOM 3044 N N . ASP A 1 374 ? 9.577 -5.894 -2.036 1.00 79.94 374 ASP A N 1
ATOM 3045 C CA . ASP A 1 374 ? 9.639 -6.424 -0.663 1.00 79.94 374 ASP A CA 1
ATOM 3046 C C . ASP A 1 374 ? 10.321 -7.801 -0.589 1.00 79.94 374 ASP A C 1
ATOM 3048 O O . ASP A 1 374 ? 11.052 -8.090 0.360 1.00 79.94 374 ASP A O 1
ATOM 3052 N N . LYS A 1 375 ? 10.128 -8.650 -1.609 1.00 81.31 375 LYS A N 1
ATOM 3053 C CA . LYS A 1 375 ? 10.851 -9.930 -1.757 1.00 81.31 375 LYS A CA 1
ATOM 3054 C C . LYS A 1 375 ? 12.307 -9.731 -2.216 1.00 81.31 375 LYS A C 1
ATOM 3056 O O . LYS A 1 375 ? 13.067 -10.693 -2.280 1.00 81.31 375 LYS A O 1
ATOM 3061 N N . GLY A 1 376 ? 12.716 -8.496 -2.513 1.00 85.62 376 GLY A N 1
ATOM 3062 C CA . GLY A 1 376 ? 14.065 -8.142 -2.952 1.00 85.62 376 GLY A CA 1
ATOM 3063 C C . GLY A 1 376 ? 14.335 -8.393 -4.438 1.00 85.62 376 GLY A C 1
ATOM 3064 O O . GLY A 1 376 ? 15.500 -8.388 -4.846 1.00 85.62 376 GLY A O 1
ATOM 3065 N N . TYR A 1 377 ? 13.295 -8.618 -5.249 1.00 91.75 377 TYR A N 1
ATOM 3066 C CA . TYR A 1 377 ? 13.443 -8.866 -6.682 1.00 91.75 377 TYR A CA 1
ATOM 3067 C C . TYR A 1 377 ? 13.594 -7.560 -7.472 1.00 91.75 377 TYR A C 1
ATOM 3069 O O . TYR A 1 377 ? 12.966 -6.539 -7.189 1.00 91.75 377 TYR A O 1
ATOM 3077 N N . GLU A 1 378 ? 14.446 -7.601 -8.494 1.00 94.12 378 GLU A N 1
ATOM 3078 C CA . GLU A 1 378 ? 14.700 -6.474 -9.394 1.00 94.12 378 GLU A CA 1
ATOM 3079 C C . GLU A 1 378 ? 13.545 -6.329 -10.405 1.00 94.12 378 GLU A C 1
ATOM 3081 O O . GLU A 1 378 ? 13.023 -7.327 -10.903 1.00 94.12 378 GLU A O 1
ATOM 3086 N N . VAL A 1 379 ? 13.147 -5.099 -10.745 1.00 95.31 379 VAL A N 1
ATOM 3087 C CA . VAL A 1 379 ? 12.104 -4.805 -11.746 1.00 95.31 379 VAL A CA 1
ATOM 3088 C C . VAL A 1 379 ? 12.704 -3.939 -12.849 1.00 95.31 379 VAL A C 1
ATOM 3090 O O . VAL A 1 379 ? 13.332 -2.920 -12.564 1.00 95.31 379 VAL A O 1
ATOM 3093 N N . LEU A 1 380 ? 12.509 -4.337 -14.108 1.00 96.69 380 LEU A N 1
ATOM 3094 C CA . LEU A 1 380 ? 12.857 -3.522 -15.273 1.00 96.69 380 LEU A CA 1
ATOM 3095 C C . LEU A 1 380 ? 11.748 -2.503 -15.562 1.00 96.69 380 LEU A C 1
ATOM 3097 O O . LEU A 1 380 ? 10.569 -2.850 -15.601 1.00 96.69 380 LEU A O 1
ATOM 3101 N N . TYR A 1 381 ? 12.121 -1.250 -15.786 1.00 95.38 381 TYR A N 1
ATOM 3102 C CA . TYR A 1 381 ? 11.213 -0.155 -16.103 1.00 95.38 381 TYR A CA 1
ATOM 3103 C C . TYR A 1 381 ? 11.185 0.100 -17.603 1.00 95.38 381 TYR A C 1
ATOM 3105 O O . TYR A 1 381 ? 12.212 0.408 -18.216 1.00 95.38 381 TYR A O 1
ATOM 3113 N N . PHE A 1 382 ? 9.993 -0.012 -18.176 1.00 94.56 382 PHE A N 1
ATOM 3114 C CA . PHE A 1 382 ? 9.715 0.218 -19.585 1.00 94.56 382 PHE A CA 1
ATOM 3115 C C . PHE A 1 382 ? 8.984 1.542 -19.749 1.00 94.56 382 PHE A C 1
ATOM 3117 O O . PHE A 1 382 ? 7.856 1.712 -19.285 1.00 94.56 382 PHE A O 1
ATOM 3124 N N . THR A 1 383 ? 9.655 2.490 -20.389 1.00 91.06 383 THR A N 1
ATOM 3125 C CA . THR A 1 383 ? 9.134 3.844 -20.605 1.00 91.06 383 THR A CA 1
ATOM 3126 C C . THR A 1 383 ? 8.819 4.126 -22.066 1.00 91.06 383 THR A C 1
ATOM 3128 O O . THR A 1 383 ? 8.108 5.088 -22.350 1.00 91.06 383 THR A O 1
ATOM 3131 N N . ASP A 1 384 ? 9.317 3.298 -22.990 1.00 89.62 384 ASP A N 1
ATOM 3132 C CA . ASP A 1 384 ? 9.030 3.445 -24.413 1.00 89.62 384 ASP A CA 1
ATOM 3133 C C . ASP A 1 384 ? 7.827 2.584 -24.812 1.00 89.62 384 ASP A C 1
ATOM 3135 O O . ASP A 1 384 ? 7.667 1.445 -24.373 1.00 89.62 384 ASP A O 1
ATOM 3139 N N . ASP A 1 385 ? 7.013 3.099 -25.734 1.00 86.62 385 ASP A N 1
ATOM 3140 C CA . ASP A 1 385 ? 5.842 2.402 -26.280 1.00 86.62 385 ASP A CA 1
ATOM 3141 C C . ASP A 1 385 ? 6.173 1.041 -26.919 1.00 86.62 385 ASP A C 1
ATOM 3143 O O . ASP A 1 385 ? 5.355 0.124 -26.922 1.00 86.62 385 ASP A O 1
ATOM 3147 N N . ILE A 1 386 ? 7.386 0.883 -27.443 1.00 88.38 386 ILE A N 1
ATOM 3148 C CA . ILE A 1 386 ? 7.826 -0.330 -28.132 1.00 88.38 386 ILE A CA 1
ATOM 3149 C C . ILE A 1 386 ? 8.368 -1.424 -27.199 1.00 88.38 386 ILE A C 1
ATOM 3151 O O . ILE A 1 386 ? 8.524 -2.567 -27.633 1.00 88.38 386 ILE A O 1
ATOM 3155 N N . ASP A 1 387 ? 8.644 -1.106 -25.932 1.00 92.12 387 ASP A N 1
ATOM 3156 C CA . ASP A 1 387 ? 9.335 -2.007 -25.000 1.00 92.12 387 ASP A CA 1
ATOM 3157 C C . ASP A 1 387 ? 8.585 -3.328 -24.797 1.00 92.12 387 ASP A C 1
ATOM 3159 O O . ASP A 1 387 ? 9.151 -4.408 -24.994 1.00 92.12 387 ASP A O 1
ATOM 3163 N N . GLU A 1 388 ? 7.289 -3.253 -24.476 1.00 88.50 388 GLU A N 1
ATOM 3164 C CA . GLU A 1 388 ? 6.459 -4.446 -24.260 1.00 88.50 388 GLU A CA 1
ATOM 3165 C C . GLU A 1 388 ? 6.310 -5.297 -25.526 1.00 88.50 388 GLU A C 1
ATOM 3167 O O . GLU A 1 388 ? 6.277 -6.526 -25.450 1.00 88.50 388 GLU A O 1
ATOM 3172 N N . PHE A 1 389 ? 6.263 -4.672 -26.704 1.00 87.25 389 PHE A N 1
ATOM 3173 C CA . PHE A 1 389 ? 6.194 -5.406 -27.968 1.00 87.25 389 PHE A CA 1
ATOM 3174 C C . PHE A 1 389 ? 7.508 -6.136 -28.261 1.00 87.25 389 PHE A C 1
ATOM 3176 O O . PHE A 1 389 ? 7.486 -7.298 -28.674 1.00 87.25 389 PHE A O 1
ATOM 3183 N N . ALA A 1 390 ? 8.648 -5.490 -27.998 1.00 90.31 390 ALA A N 1
ATOM 3184 C CA . ALA A 1 390 ? 9.964 -6.087 -28.186 1.00 90.31 390 ALA A CA 1
ATOM 3185 C C . ALA A 1 390 ? 10.164 -7.308 -27.272 1.00 90.31 390 ALA A C 1
ATOM 3187 O O . ALA A 1 390 ? 10.489 -8.394 -27.755 1.00 90.31 390 ALA A O 1
ATOM 3188 N N . ILE A 1 391 ? 9.907 -7.183 -25.965 1.00 91.25 391 ILE A N 1
ATOM 3189 C CA . ILE A 1 391 ? 10.109 -8.302 -25.028 1.00 91.25 391 ILE A CA 1
ATOM 3190 C C . ILE A 1 391 ? 9.109 -9.449 -25.227 1.00 91.25 391 ILE A C 1
ATOM 3192 O O . ILE A 1 391 ? 9.469 -10.613 -25.035 1.00 91.25 391 ILE A O 1
ATOM 3196 N N . LYS A 1 392 ? 7.884 -9.170 -25.698 1.00 86.56 392 LYS A N 1
ATOM 3197 C CA . LYS A 1 392 ? 6.934 -10.224 -26.086 1.00 86.56 392 LYS A CA 1
ATOM 3198 C C . LYS A 1 392 ? 7.452 -11.077 -27.244 1.00 86.56 392 LYS A C 1
ATOM 3200 O O . LYS A 1 392 ? 7.293 -12.296 -27.203 1.00 86.56 392 LYS A O 1
ATOM 3205 N N . MET A 1 393 ? 8.121 -10.470 -28.228 1.00 89.25 393 MET A N 1
ATOM 3206 C CA . MET A 1 393 ? 8.758 -11.217 -29.323 1.00 89.25 393 MET A CA 1
ATOM 3207 C C . MET A 1 393 ? 9.963 -12.041 -28.849 1.00 89.25 393 MET A C 1
ATOM 3209 O O . MET A 1 393 ? 10.195 -13.141 -29.362 1.00 89.25 393 MET A O 1
ATOM 3213 N N . ILE A 1 394 ? 10.702 -11.557 -27.842 1.00 90.38 394 ILE A N 1
ATOM 3214 C CA . ILE A 1 394 ? 11.787 -12.317 -27.197 1.00 90.38 394 ILE A CA 1
ATOM 3215 C C . ILE A 1 394 ? 11.238 -13.592 -26.539 1.00 90.38 394 ILE A C 1
ATOM 3217 O O . ILE A 1 394 ? 11.805 -14.669 -26.740 1.00 90.38 394 ILE A O 1
ATOM 3221 N N . THR A 1 395 ? 10.082 -13.501 -25.870 1.00 84.75 395 THR A N 1
ATOM 3222 C CA . THR A 1 395 ? 9.404 -14.583 -25.126 1.00 84.75 395 THR A CA 1
ATOM 3223 C C . THR A 1 395 ? 10.133 -14.978 -23.838 1.00 84.75 395 THR A C 1
ATOM 3225 O O . THR A 1 395 ? 9.569 -14.856 -22.752 1.00 84.75 395 THR A O 1
ATOM 3228 N N . ASN A 1 396 ? 11.390 -15.416 -23.932 1.00 91.06 396 ASN A N 1
ATOM 3229 C CA . ASN A 1 396 ? 12.242 -15.735 -22.786 1.00 91.06 396 ASN A CA 1
ATOM 3230 C C . ASN A 1 396 ? 13.702 -15.361 -23.071 1.00 91.06 396 ASN A C 1
ATOM 3232 O O . ASN A 1 396 ? 14.136 -15.352 -24.221 1.00 91.06 396 ASN A O 1
ATOM 3236 N N . TYR A 1 397 ? 14.455 -15.057 -22.017 1.00 94.19 397 TYR A N 1
ATOM 3237 C CA . TYR A 1 397 ? 15.885 -14.772 -22.085 1.00 94.19 397 TYR A CA 1
ATOM 3238 C C . TYR A 1 397 ? 16.625 -15.717 -21.138 1.00 94.19 397 TYR A C 1
ATOM 3240 O O . TYR A 1 397 ? 16.334 -15.747 -19.945 1.00 94.19 397 TYR A O 1
ATOM 3248 N N . LYS A 1 398 ? 17.554 -16.526 -21.669 1.00 92.88 398 LYS A N 1
ATOM 3249 C CA . LYS A 1 398 ? 18.271 -17.575 -20.911 1.00 92.88 398 LYS A CA 1
ATOM 3250 C C . LYS A 1 398 ? 17.330 -18.455 -20.069 1.00 92.88 398 LYS A C 1
ATOM 3252 O O . LYS A 1 398 ? 17.549 -18.643 -18.878 1.00 92.88 398 LYS A O 1
ATOM 3257 N N . GLU A 1 399 ? 16.265 -18.957 -20.701 1.00 90.19 399 GLU A N 1
ATOM 3258 C CA . GLU A 1 399 ? 15.225 -19.810 -20.088 1.00 90.19 399 GLU A CA 1
ATOM 3259 C C . GLU A 1 399 ? 14.353 -19.118 -19.021 1.00 90.19 399 GLU A C 1
ATOM 3261 O O . GLU A 1 399 ? 13.493 -19.758 -18.416 1.00 90.19 399 GLU A O 1
ATOM 3266 N N . LYS A 1 400 ? 14.519 -17.807 -18.803 1.00 92.81 400 LYS A N 1
ATOM 3267 C CA . LYS A 1 400 ? 13.682 -17.014 -17.897 1.00 92.81 400 LYS A CA 1
ATOM 3268 C C . LYS A 1 400 ? 12.621 -16.253 -18.686 1.00 92.81 400 LYS A C 1
ATOM 3270 O O . LYS A 1 400 ? 12.932 -15.493 -19.601 1.00 92.81 400 LYS A O 1
ATOM 3275 N N . GLU A 1 401 ? 11.359 -16.469 -18.338 1.00 93.19 401 GLU A N 1
ATOM 3276 C CA . GLU A 1 401 ? 10.224 -15.776 -18.956 1.00 93.19 401 GLU A CA 1
ATOM 3277 C C . GLU A 1 401 ? 10.066 -14.357 -18.394 1.00 93.19 401 GLU A C 1
ATOM 3279 O O . GLU A 1 401 ? 10.333 -14.107 -17.215 1.00 93.19 401 GLU A O 1
ATOM 3284 N N . PHE A 1 402 ? 9.592 -13.434 -19.232 1.00 92.50 402 PHE A N 1
ATOM 3285 C CA . PHE A 1 402 ? 9.252 -12.074 -18.817 1.00 92.50 402 PHE A CA 1
ATOM 3286 C C . PHE A 1 402 ? 7.857 -12.025 -18.196 1.00 92.50 402 PHE A C 1
ATOM 3288 O O . PHE A 1 402 ? 6.896 -12.558 -18.757 1.00 92.50 402 PHE A O 1
ATOM 3295 N N . LYS A 1 403 ? 7.713 -11.315 -17.075 1.00 90.75 403 LYS A N 1
ATOM 3296 C CA . LYS A 1 403 ? 6.436 -11.175 -16.375 1.00 90.75 403 LYS A CA 1
ATOM 3297 C C . LYS A 1 403 ? 6.166 -9.729 -15.973 1.00 90.75 403 LYS A C 1
ATOM 3299 O O . LYS A 1 403 ? 6.948 -9.115 -15.256 1.00 90.75 403 LYS A O 1
ATOM 3304 N N . SER A 1 404 ? 5.026 -9.200 -16.418 1.00 90.88 404 SER A N 1
ATOM 3305 C CA . SER A 1 404 ? 4.569 -7.875 -15.993 1.00 90.88 404 SER A CA 1
ATOM 3306 C C . SER A 1 404 ? 4.139 -7.916 -14.529 1.00 90.88 404 SER A C 1
ATOM 3308 O O . SER A 1 404 ? 3.386 -8.815 -14.144 1.00 90.88 404 SER A O 1
ATOM 3310 N N . ILE A 1 405 ? 4.507 -6.902 -13.742 1.00 88.81 405 ILE A N 1
ATOM 3311 C CA . ILE A 1 405 ? 3.993 -6.729 -12.372 1.00 88.81 405 ILE A CA 1
ATOM 3312 C C . ILE A 1 405 ? 2.466 -6.544 -12.333 1.00 88.81 405 ILE A C 1
ATOM 3314 O O . ILE A 1 405 ? 1.831 -6.795 -11.312 1.00 88.81 405 ILE A O 1
ATOM 3318 N N . SER A 1 406 ? 1.850 -6.156 -13.455 1.00 85.12 406 SER A N 1
ATOM 3319 C CA . SER A 1 406 ? 0.392 -6.031 -13.587 1.00 85.12 406 SER A CA 1
ATOM 3320 C C . SER A 1 406 ? -0.307 -7.363 -13.893 1.00 85.12 406 SER A C 1
ATOM 3322 O O . SER A 1 406 ? -1.533 -7.404 -13.996 1.00 85.12 406 SER A O 1
ATOM 3324 N N . SER A 1 407 ? 0.442 -8.459 -14.059 1.00 83.38 407 SER A N 1
ATOM 3325 C CA . SER A 1 407 ? -0.123 -9.785 -14.328 1.00 83.38 407 SER A CA 1
ATOM 3326 C C . SER A 1 407 ? -0.728 -10.404 -13.066 1.00 83.38 407 SER A C 1
ATOM 3328 O O . SER A 1 407 ? -0.182 -10.257 -11.971 1.00 83.38 407 SER A O 1
ATOM 3330 N N . GLY A 1 408 ? -1.846 -11.121 -13.218 1.00 69.62 408 GLY A N 1
ATOM 3331 C CA . GLY A 1 408 ? -2.601 -11.719 -12.111 1.00 69.62 408 GLY A CA 1
ATOM 3332 C C . GLY A 1 408 ? -1.852 -12.751 -11.251 1.00 69.62 408 GLY A C 1
ATOM 3333 O O . GLY A 1 408 ? -2.160 -12.843 -10.069 1.00 69.62 408 GLY A O 1
ATOM 3334 N N . ASP A 1 409 ? -0.858 -13.463 -11.790 1.00 77.44 409 ASP A N 1
ATOM 3335 C CA . ASP A 1 409 ? 0.005 -14.399 -11.044 1.00 77.44 409 ASP A CA 1
ATOM 3336 C C . ASP A 1 409 ? 1.465 -13.977 -11.199 1.00 77.44 409 ASP A C 1
ATOM 3338 O O . ASP A 1 409 ? 2.021 -14.081 -12.291 1.00 77.44 409 ASP A O 1
ATOM 3342 N N . LEU A 1 410 ? 2.080 -13.489 -10.122 1.00 78.38 410 LEU A N 1
ATOM 3343 C CA . LEU A 1 410 ? 3.486 -13.085 -10.124 1.00 78.38 410 LEU A CA 1
ATOM 3344 C C . LEU A 1 410 ? 4.431 -14.232 -9.747 1.00 78.38 410 LEU A C 1
ATOM 3346 O O . LEU A 1 410 ? 5.630 -14.089 -9.924 1.00 78.38 410 LEU A O 1
ATOM 3350 N N . GLY A 1 411 ? 3.932 -15.372 -9.257 1.00 75.75 411 GLY A N 1
ATOM 3351 C CA . GLY A 1 411 ? 4.772 -16.485 -8.802 1.00 75.75 411 GLY A CA 1
ATOM 3352 C C . GLY A 1 411 ? 5.652 -16.179 -7.585 1.00 75.75 411 GLY A C 1
ATOM 3353 O O . GLY A 1 411 ? 6.627 -16.890 -7.370 1.00 75.75 411 GLY A O 1
ATOM 3354 N N . ILE A 1 412 ? 5.311 -15.144 -6.810 1.00 73.69 412 ILE A N 1
ATOM 3355 C CA . ILE A 1 412 ? 6.026 -14.699 -5.595 1.00 73.69 412 ILE A CA 1
ATOM 3356 C C . ILE A 1 412 ? 5.308 -15.085 -4.289 1.00 73.69 412 ILE A C 1
ATOM 3358 O O . ILE A 1 412 ? 5.764 -14.739 -3.201 1.00 73.69 412 ILE A O 1
ATOM 3362 N N . GLU A 1 413 ? 4.160 -15.750 -4.405 1.00 65.81 413 GLU A N 1
ATOM 3363 C CA . GLU A 1 413 ? 3.239 -16.048 -3.304 1.00 65.81 413 GLU A CA 1
ATOM 3364 C C . GLU A 1 413 ? 3.564 -17.387 -2.629 1.00 65.81 413 GLU A C 1
ATOM 3366 O O . GLU A 1 413 ? 3.759 -18.401 -3.310 1.00 65.81 413 GLU A O 1
ATOM 3371 N N . ASP A 1 414 ? 3.546 -17.394 -1.294 1.00 59.12 414 ASP A N 1
ATOM 3372 C CA . ASP A 1 414 ? 3.700 -18.592 -0.472 1.00 59.12 414 ASP A CA 1
ATOM 3373 C C . ASP A 1 414 ? 2.404 -19.433 -0.488 1.00 59.12 414 ASP A C 1
ATOM 3375 O O . ASP A 1 414 ? 1.296 -18.913 -0.633 1.00 59.12 414 ASP A O 1
ATOM 3379 N N . SER A 1 415 ? 2.507 -20.762 -0.364 1.00 53.31 415 SER A N 1
ATOM 3380 C CA . SER A 1 415 ? 1.349 -21.663 -0.533 1.00 53.31 415 SER A CA 1
ATOM 3381 C C . SER A 1 415 ? 0.226 -21.440 0.491 1.00 53.31 415 SER A C 1
ATOM 3383 O O . SER A 1 415 ? -0.927 -21.721 0.183 1.00 53.31 415 SER A O 1
ATOM 3385 N N . ALA A 1 416 ? 0.552 -20.920 1.679 1.00 50.62 416 ALA A N 1
ATOM 3386 C CA . ALA A 1 416 ? -0.419 -20.591 2.724 1.00 50.62 416 ALA A CA 1
ATOM 3387 C C . ALA A 1 416 ? -1.262 -19.347 2.377 1.00 50.62 416 ALA A C 1
ATOM 3389 O O . ALA A 1 416 ? -2.477 -19.368 2.561 1.00 50.62 416 ALA A O 1
ATOM 3390 N N . ASP A 1 417 ? -0.650 -18.314 1.784 1.00 56.19 417 ASP A N 1
ATOM 3391 C CA . ASP A 1 417 ? -1.349 -17.089 1.363 1.00 56.19 417 ASP A CA 1
ATOM 3392 C C . ASP A 1 417 ? -2.365 -17.379 0.246 1.00 56.19 417 ASP A C 1
ATOM 3394 O O . ASP A 1 417 ? -3.415 -16.737 0.145 1.00 56.19 417 ASP A O 1
ATOM 3398 N N . LYS A 1 418 ? -2.078 -18.386 -0.594 1.00 58.72 418 LYS A N 1
ATOM 3399 C CA . LYS A 1 418 ? -2.999 -18.835 -1.647 1.00 58.72 418 LYS A CA 1
ATOM 3400 C C . LYS A 1 418 ? -4.261 -19.472 -1.079 1.00 58.72 418 LYS A C 1
ATOM 3402 O O . LYS A 1 418 ? -5.343 -19.093 -1.511 1.00 58.72 418 LYS A O 1
ATOM 3407 N N . GLU A 1 419 ? -4.132 -20.382 -0.115 1.00 59.72 419 GLU A N 1
ATOM 3408 C CA . GLU A 1 419 ? -5.288 -21.023 0.527 1.00 59.72 419 GLU A CA 1
ATOM 3409 C C . GLU A 1 419 ? -6.154 -20.008 1.281 1.00 59.72 419 GLU A C 1
ATOM 3411 O O . GLU A 1 419 ? -7.381 -20.070 1.209 1.00 59.72 419 GLU A O 1
ATOM 3416 N N . GLU A 1 420 ? -5.528 -19.039 1.955 1.00 57.75 420 GLU A N 1
ATOM 3417 C CA . GLU A 1 420 ? -6.252 -17.991 2.671 1.00 57.75 420 GLU A CA 1
ATOM 3418 C C . GLU A 1 420 ? -7.005 -17.065 1.711 1.00 57.75 420 GLU A C 1
ATOM 3420 O O . GLU A 1 420 ? -8.185 -16.796 1.920 1.00 57.75 420 GLU A O 1
ATOM 3425 N N . THR A 1 421 ? -6.377 -16.627 0.619 1.00 61.19 421 THR A N 1
ATOM 3426 C CA . THR A 1 421 ? -7.056 -15.743 -0.341 1.00 61.19 421 THR A CA 1
ATOM 3427 C C . THR A 1 421 ? -8.165 -16.465 -1.103 1.00 61.19 421 THR A C 1
ATOM 3429 O O . THR A 1 421 ? -9.223 -15.891 -1.335 1.00 61.19 421 THR A O 1
ATOM 3432 N N . ASP A 1 422 ? -7.964 -17.732 -1.467 1.00 67.00 422 ASP A N 1
ATOM 3433 C CA . ASP A 1 422 ? -8.986 -18.505 -2.173 1.00 67.00 422 ASP A CA 1
ATOM 3434 C C . ASP A 1 422 ? -10.196 -18.786 -1.255 1.00 67.00 422 ASP A C 1
ATOM 3436 O O . ASP A 1 422 ? -11.341 -18.802 -1.712 1.00 67.00 422 ASP A O 1
ATOM 3440 N N . ALA A 1 423 ? -9.983 -18.949 0.057 1.00 62.72 423 ALA A N 1
ATOM 3441 C CA . ALA A 1 423 ? -11.072 -18.963 1.036 1.00 62.72 423 ALA A CA 1
ATOM 3442 C C . ALA A 1 423 ? -11.791 -17.602 1.099 1.00 62.72 423 ALA A C 1
ATOM 3444 O O . ALA A 1 423 ? -13.018 -17.556 1.093 1.00 62.72 423 ALA A O 1
ATOM 3445 N N . GLN A 1 424 ? -11.046 -16.495 1.067 1.00 61.47 424 GLN A N 1
ATOM 3446 C CA . GLN A 1 424 ? -11.610 -15.141 1.093 1.00 61.47 424 GLN A CA 1
ATOM 3447 C C . GLN A 1 424 ? -12.410 -14.782 -0.167 1.00 61.47 424 GLN A C 1
ATOM 3449 O O . GLN A 1 424 ? -13.437 -14.112 -0.052 1.00 61.47 424 GLN A O 1
ATOM 3454 N N . ASP A 1 425 ? -11.978 -15.229 -1.348 1.00 66.62 425 ASP A N 1
ATOM 3455 C CA . ASP A 1 425 ? -12.727 -15.065 -2.599 1.00 66.62 425 ASP A CA 1
ATOM 3456 C C . ASP A 1 425 ? -14.058 -15.829 -2.557 1.00 66.62 425 ASP A C 1
ATOM 3458 O O . ASP A 1 425 ? -15.065 -15.351 -3.080 1.00 66.62 425 ASP A O 1
ATOM 3462 N N . ASN A 1 426 ? -14.087 -16.990 -1.895 1.00 70.00 426 ASN A N 1
ATOM 3463 C CA . ASN A 1 426 ? -15.319 -17.748 -1.694 1.00 70.00 426 ASN A CA 1
ATOM 3464 C C . ASN A 1 426 ? -16.248 -17.083 -0.670 1.00 70.00 426 ASN A C 1
ATOM 3466 O O . ASN A 1 426 ? -17.445 -16.976 -0.933 1.00 70.00 426 ASN A O 1
ATOM 3470 N N . ASP A 1 427 ? -15.705 -16.606 0.451 1.00 62.75 427 ASP A N 1
ATOM 3471 C CA . ASP A 1 427 ? -16.479 -15.966 1.522 1.00 62.75 427 ASP A CA 1
ATOM 3472 C C . ASP A 1 427 ? -17.117 -14.636 1.071 1.00 62.75 427 ASP A C 1
ATOM 3474 O O . ASP A 1 427 ? -18.193 -14.282 1.543 1.00 62.75 427 ASP A O 1
ATOM 3478 N N . ASN A 1 428 ? -16.491 -13.912 0.132 1.00 63.12 428 ASN A N 1
ATOM 3479 C CA . ASN A 1 428 ? -16.932 -12.582 -0.327 1.00 63.12 428 ASN A CA 1
ATOM 3480 C C . ASN A 1 428 ? -17.484 -12.563 -1.758 1.00 63.12 428 ASN A C 1
ATOM 3482 O O . ASN A 1 428 ? -17.628 -11.499 -2.370 1.00 63.12 428 ASN A O 1
ATOM 3486 N N . LYS A 1 429 ? -17.794 -13.736 -2.311 1.00 75.44 429 LYS A N 1
ATOM 3487 C CA . LYS A 1 429 ? -18.180 -13.895 -3.714 1.00 75.44 429 LYS A CA 1
ATOM 3488 C C . LYS A 1 429 ? -19.325 -12.969 -4.134 1.00 75.44 429 LYS A C 1
ATOM 3490 O O . LYS A 1 429 ? -19.257 -12.341 -5.186 1.00 75.44 429 LYS A O 1
ATOM 3495 N N . GLU A 1 430 ? -20.347 -12.835 -3.297 1.00 71.25 430 GLU A N 1
ATOM 3496 C CA . GLU A 1 430 ? -21.531 -12.019 -3.591 1.00 71.25 430 GLU A CA 1
ATOM 3497 C C . GLU A 1 430 ? -21.222 -10.518 -3.619 1.00 71.25 430 GLU A C 1
ATOM 3499 O O . GLU A 1 430 ? -21.718 -9.797 -4.486 1.00 71.25 430 GLU A O 1
ATOM 3504 N N . LEU A 1 431 ? -20.347 -10.044 -2.724 1.00 69.75 431 LEU A N 1
ATOM 3505 C CA . LEU A 1 431 ? -19.858 -8.665 -2.738 1.00 69.75 431 LEU A CA 1
ATOM 3506 C C . LEU A 1 431 ? -19.086 -8.384 -4.031 1.00 69.75 431 LEU A C 1
ATOM 3508 O O . LEU A 1 431 ? -19.319 -7.368 -4.686 1.00 69.75 431 LEU A O 1
ATOM 3512 N N . PHE A 1 432 ? -18.190 -9.289 -4.424 1.00 82.00 432 PHE A N 1
ATOM 3513 C CA . PHE A 1 432 ? -17.397 -9.139 -5.643 1.00 82.00 432 PHE A CA 1
ATOM 3514 C C . PHE A 1 432 ? -18.263 -9.180 -6.907 1.00 82.00 432 PHE A C 1
ATOM 3516 O O . PHE A 1 432 ? -18.069 -8.352 -7.802 1.00 82.00 432 PHE A O 1
ATOM 3523 N N . GLU A 1 433 ? -19.278 -10.044 -6.952 1.00 83.75 433 GLU A N 1
ATOM 3524 C CA . GLU A 1 433 ? -20.277 -10.077 -8.025 1.00 83.75 433 GLU A CA 1
ATOM 3525 C C . GLU A 1 433 ? -21.099 -8.777 -8.082 1.00 83.75 433 GLU A C 1
ATOM 3527 O O . GLU A 1 433 ? -21.292 -8.212 -9.163 1.00 83.75 433 GLU A O 1
ATOM 3532 N N . ALA A 1 434 ? -21.521 -8.237 -6.933 1.00 74.56 434 ALA A N 1
ATOM 3533 C CA . ALA A 1 434 ? -22.237 -6.963 -6.863 1.00 74.56 434 ALA A CA 1
ATOM 3534 C C . ALA A 1 434 ? -21.370 -5.781 -7.333 1.00 74.56 434 ALA A C 1
ATOM 3536 O O . ALA A 1 434 ? -21.828 -4.935 -8.108 1.00 74.56 434 ALA A O 1
ATOM 3537 N N . MET A 1 435 ? -20.099 -5.734 -6.920 1.00 78.75 435 MET A N 1
ATOM 3538 C CA . MET A 1 435 ? -19.140 -4.726 -7.381 1.00 78.75 435 MET A CA 1
ATOM 3539 C C . MET A 1 435 ? -18.909 -4.828 -8.888 1.00 78.75 435 MET A C 1
ATOM 3541 O O . MET A 1 435 ? -18.946 -3.817 -9.591 1.00 78.75 435 MET A O 1
ATOM 3545 N N . GLN A 1 436 ? -18.728 -6.042 -9.407 1.00 86.62 436 GLN A N 1
ATOM 3546 C CA . GLN A 1 436 ? -18.573 -6.278 -10.837 1.00 86.62 436 GLN A CA 1
ATOM 3547 C C . GLN A 1 436 ? -19.807 -5.820 -11.628 1.00 86.62 436 GLN A C 1
ATOM 3549 O O . GLN A 1 436 ? -19.661 -5.167 -12.667 1.00 86.62 436 GLN A O 1
ATOM 3554 N N . ALA A 1 437 ? -21.012 -6.108 -11.128 1.00 86.00 437 ALA A N 1
ATOM 3555 C CA . ALA A 1 437 ? -22.264 -5.677 -11.743 1.00 86.00 437 ALA A CA 1
ATOM 3556 C C . ALA A 1 437 ? -22.370 -4.142 -11.811 1.00 86.00 437 ALA A C 1
ATOM 3558 O O . ALA A 1 437 ? -22.694 -3.595 -12.867 1.00 86.00 437 ALA A O 1
ATOM 3559 N N . GLN A 1 438 ? -22.016 -3.437 -10.730 1.00 84.44 438 GLN A N 1
ATOM 3560 C CA . GLN A 1 438 ? -21.984 -1.965 -10.693 1.00 84.44 438 GLN A CA 1
ATOM 3561 C C . GLN A 1 438 ? -20.944 -1.364 -11.648 1.00 84.44 438 GLN A C 1
ATOM 3563 O O . GLN A 1 438 ? -21.144 -0.282 -12.202 1.00 84.44 438 GLN A O 1
ATOM 3568 N N . LEU A 1 439 ? -19.836 -2.069 -11.886 1.00 85.75 439 LEU A N 1
ATOM 3569 C CA . LEU A 1 439 ? -18.791 -1.634 -12.812 1.00 85.75 439 LEU A CA 1
ATOM 3570 C C . LEU A 1 439 ? -19.178 -1.805 -14.290 1.00 85.75 439 LEU A C 1
ATOM 3572 O O . LEU A 1 439 ? -18.431 -1.350 -15.159 1.00 85.75 439 LEU A O 1
ATOM 3576 N N . GLY A 1 440 ? -20.339 -2.398 -14.593 1.00 84.50 440 GLY A N 1
ATOM 3577 C CA . GLY A 1 440 ? -20.960 -2.353 -15.920 1.00 84.50 440 GLY A CA 1
ATOM 3578 C C . GLY A 1 440 ? -20.085 -2.919 -17.040 1.00 84.50 440 GLY A C 1
ATOM 3579 O O . GLY A 1 440 ? -20.039 -2.350 -18.128 1.00 84.50 440 GLY A O 1
ATOM 3580 N N . GLY A 1 441 ? -19.336 -3.991 -16.760 1.00 83.00 441 GLY A N 1
ATOM 3581 C CA . GLY A 1 441 ? -18.451 -4.649 -17.730 1.00 83.00 441 GLY A CA 1
ATOM 3582 C C . GLY A 1 441 ? -17.098 -3.964 -17.959 1.00 83.00 441 GLY A C 1
ATOM 3583 O O . GLY A 1 441 ? -16.359 -4.373 -18.848 1.00 83.00 441 GLY A O 1
ATOM 3584 N N . LYS A 1 442 ? -16.735 -2.941 -17.169 1.00 85.94 442 LYS A N 1
ATOM 3585 C CA . LYS A 1 442 ? -15.401 -2.302 -17.230 1.00 85.94 442 LYS A CA 1
ATOM 3586 C C . LYS A 1 442 ? -14.267 -3.193 -16.718 1.00 85.94 442 LYS A C 1
ATOM 3588 O O . LYS A 1 442 ? -13.109 -2.952 -17.054 1.00 85.94 442 LYS A O 1
ATOM 3593 N N . VAL A 1 443 ? -14.603 -4.167 -15.875 1.00 89.50 443 VAL A N 1
ATOM 3594 C CA . VAL A 1 443 ? -13.692 -5.185 -15.350 1.00 89.50 443 VAL A CA 1
ATOM 3595 C C . VAL A 1 443 ? -14.296 -6.561 -15.598 1.00 89.50 443 VAL A C 1
ATOM 3597 O O . VAL A 1 443 ? -15.516 -6.735 -15.548 1.00 89.50 443 VAL A O 1
ATOM 3600 N N . LYS A 1 444 ? -13.432 -7.534 -15.862 1.00 89.25 444 LYS A N 1
ATOM 3601 C CA . LYS A 1 444 ? -13.786 -8.938 -16.054 1.00 89.25 444 LYS A CA 1
ATOM 3602 C C . LYS A 1 444 ? -14.081 -9.650 -14.739 1.00 89.25 444 LYS A C 1
ATOM 3604 O O . LYS A 1 444 ? -14.894 -10.566 -14.736 1.00 89.25 444 LYS A O 1
ATOM 3609 N N . ALA A 1 445 ? -13.422 -9.250 -13.654 1.00 88.56 445 ALA A N 1
ATOM 3610 C CA . ALA A 1 445 ? -13.614 -9.826 -12.329 1.00 88.56 445 ALA A CA 1
ATOM 3611 C C . ALA A 1 445 ? -13.232 -8.828 -11.229 1.00 88.56 445 ALA A C 1
ATOM 3613 O O . ALA A 1 445 ? -12.469 -7.882 -11.461 1.00 88.56 445 ALA A O 1
ATOM 3614 N N . VAL A 1 446 ? -13.754 -9.075 -10.031 1.00 87.81 446 VAL A N 1
ATOM 3615 C CA . VAL A 1 446 ? -13.348 -8.439 -8.777 1.00 87.81 446 VAL A CA 1
ATOM 3616 C C . VAL A 1 446 ? -12.896 -9.557 -7.838 1.00 87.81 446 VAL A C 1
ATOM 3618 O O . VAL A 1 446 ? -13.566 -10.585 -7.776 1.00 87.81 446 VAL A O 1
ATOM 3621 N N . LYS A 1 447 ? -11.760 -9.391 -7.158 1.00 85.50 447 LYS A N 1
ATOM 3622 C CA . LYS A 1 447 ? -11.217 -10.406 -6.239 1.00 85.50 447 LYS A CA 1
ATOM 3623 C C . LYS A 1 447 ? -10.454 -9.787 -5.073 1.00 85.50 447 LYS A C 1
ATOM 3625 O O . LYS A 1 447 ? -10.030 -8.626 -5.146 1.00 85.50 447 LYS A O 1
ATOM 3630 N N . ALA A 1 448 ? -10.222 -10.567 -4.025 1.00 77.88 448 ALA A N 1
ATOM 3631 C CA . ALA A 1 448 ? -9.305 -10.193 -2.961 1.00 77.88 448 ALA A CA 1
ATOM 3632 C C . ALA A 1 448 ? -7.871 -10.108 -3.512 1.00 77.88 448 ALA A C 1
ATOM 3634 O O . ALA A 1 448 ? -7.426 -10.930 -4.320 1.00 77.88 448 ALA A O 1
ATOM 3635 N N . SER A 1 449 ? -7.134 -9.072 -3.115 1.00 74.81 449 SER A N 1
ATOM 3636 C CA . SER A 1 449 ? -5.753 -8.910 -3.557 1.00 74.81 449 SER A CA 1
ATOM 3637 C C . SER A 1 449 ? -4.781 -9.688 -2.684 1.00 74.81 449 SER A C 1
ATOM 3639 O O . SER A 1 449 ? -4.770 -9.539 -1.466 1.00 74.81 449 SER A O 1
ATOM 3641 N N . LYS A 1 450 ? -3.875 -10.415 -3.340 1.00 70.56 450 LYS A N 1
ATOM 3642 C CA . LYS A 1 450 ? -2.737 -11.114 -2.716 1.00 70.56 450 LYS A CA 1
ATOM 3643 C C . LYS A 1 450 ? -1.528 -10.185 -2.515 1.00 70.56 450 LYS A C 1
ATOM 3645 O O . LYS A 1 450 ? -0.674 -10.408 -1.654 1.00 70.56 450 LYS A O 1
ATOM 3650 N N . ARG A 1 451 ? -1.460 -9.108 -3.309 1.00 67.56 451 ARG A N 1
ATOM 3651 C CA . ARG A 1 451 ? -0.276 -8.240 -3.457 1.00 67.56 451 ARG A CA 1
ATOM 3652 C C . ARG A 1 451 ? -0.410 -6.865 -2.809 1.00 67.56 451 ARG A C 1
ATOM 3654 O O . ARG A 1 451 ? 0.604 -6.242 -2.521 1.00 67.56 451 ARG A O 1
ATOM 3661 N N . LEU A 1 452 ? -1.634 -6.374 -2.606 1.00 66.88 452 LEU A N 1
ATOM 3662 C CA . LEU A 1 452 ? -1.849 -5.051 -2.027 1.00 66.88 452 LEU A CA 1
ATOM 3663 C C . LEU A 1 452 ? -1.469 -5.033 -0.542 1.00 66.88 452 LEU A C 1
ATOM 3665 O O . LEU A 1 452 ? -1.831 -5.933 0.218 1.00 66.88 452 LEU A O 1
ATOM 3669 N N . ARG A 1 453 ? -0.750 -3.986 -0.125 1.00 60.69 453 ARG A N 1
ATOM 3670 C CA . ARG A 1 453 ? -0.412 -3.720 1.280 1.00 60.69 453 ARG A CA 1
ATOM 3671 C C . ARG A 1 453 ? -0.987 -2.384 1.721 1.00 60.69 453 ARG A C 1
ATOM 3673 O O . ARG A 1 453 ? -1.924 -2.340 2.516 1.00 60.69 453 ARG A O 1
ATOM 3680 N N . SER A 1 454 ? -0.468 -1.292 1.170 1.00 56.03 454 SER A N 1
ATOM 3681 C CA . SER A 1 454 ? -0.819 0.074 1.575 1.00 56.03 454 SER A CA 1
ATOM 3682 C C . SER A 1 454 ? -2.082 0.599 0.864 1.00 56.03 454 SER A C 1
ATOM 3684 O O . SER A 1 454 ? -2.870 1.362 1.444 1.00 56.03 454 SER A O 1
ATOM 3686 N N . HIS A 1 455 ? -2.313 0.144 -0.371 1.00 61.03 455 HIS A N 1
ATOM 3687 C CA . HIS A 1 455 ? -3.344 0.653 -1.276 1.00 61.03 455 HIS A CA 1
ATOM 3688 C C . HIS A 1 455 ? -4.696 -0.092 -1.159 1.00 61.03 455 HIS A C 1
ATOM 3690 O O . HIS A 1 455 ? -4.697 -1.303 -0.948 1.00 61.03 455 HIS A O 1
ATOM 3696 N N . PRO A 1 456 ? -5.854 0.604 -1.300 1.00 61.50 456 PRO A N 1
ATOM 3697 C CA . PRO A 1 456 ? -7.205 0.008 -1.274 1.00 61.50 456 PRO A CA 1
ATOM 3698 C C . PRO A 1 456 ? -7.469 -1.004 -2.371 1.00 61.50 456 PRO A C 1
ATOM 3700 O O . PRO A 1 456 ? -8.148 -1.995 -2.149 1.00 61.50 456 PRO A O 1
ATOM 3703 N N . VAL A 1 457 ? -7.031 -0.670 -3.577 1.00 79.06 457 VAL A N 1
ATOM 3704 C CA . VAL A 1 457 ? -7.376 -1.384 -4.795 1.00 79.06 457 VAL A CA 1
ATOM 3705 C C . VAL A 1 457 ? -6.234 -1.258 -5.787 1.00 79.06 457 VAL A C 1
ATOM 3707 O O . VAL A 1 457 ? -5.488 -0.275 -5.760 1.00 79.06 457 VAL A O 1
ATOM 3710 N N . CYS A 1 458 ? -6.135 -2.209 -6.704 1.00 82.19 458 CYS A N 1
ATOM 3711 C CA . CYS A 1 458 ? -5.367 -2.052 -7.931 1.00 82.19 458 CYS A CA 1
ATOM 3712 C C . CYS A 1 458 ? -6.071 -2.743 -9.094 1.00 82.19 458 CYS A C 1
ATOM 3714 O O . CYS A 1 458 ? -6.976 -3.558 -8.914 1.00 82.19 458 CYS A O 1
ATOM 3716 N N . LEU A 1 459 ? -5.651 -2.386 -10.305 1.00 86.62 459 LEU A N 1
ATOM 3717 C CA . LEU A 1 459 ? -6.056 -3.090 -11.511 1.00 86.62 459 LEU A CA 1
ATOM 3718 C C . LEU A 1 459 ? -4.942 -4.051 -11.908 1.00 86.62 459 LEU A C 1
ATOM 3720 O O . LEU A 1 459 ? -3.807 -3.629 -12.131 1.00 86.62 459 LEU A O 1
ATOM 3724 N N . SER A 1 460 ? -5.271 -5.329 -12.012 1.00 87.06 460 SER A N 1
ATOM 3725 C CA . SER A 1 460 ? -4.426 -6.325 -12.658 1.00 87.06 460 SER A CA 1
ATOM 3726 C C . SER A 1 460 ? -5.034 -6.743 -13.994 1.00 87.06 460 SER A C 1
ATOM 3728 O O . SER A 1 460 ? -6.132 -6.323 -14.371 1.00 87.06 460 SER A O 1
ATOM 3730 N N . THR A 1 461 ? -4.275 -7.517 -14.758 1.00 86.50 461 THR A N 1
ATOM 3731 C CA . THR A 1 461 ? -4.694 -8.040 -16.060 1.00 86.50 461 THR A CA 1
ATOM 3732 C C . THR A 1 461 ? -4.612 -9.552 -16.074 1.00 86.50 461 THR A C 1
ATOM 3734 O O . THR A 1 461 ? -3.638 -10.148 -15.596 1.00 86.50 461 THR A O 1
ATOM 3737 N N . GLU A 1 462 ? -5.649 -10.166 -16.631 1.00 82.00 462 GLU A N 1
ATOM 3738 C CA . GLU A 1 462 ? -5.646 -11.565 -17.029 1.00 82.00 462 GLU A CA 1
ATOM 3739 C C . GLU A 1 462 ? -5.279 -11.701 -18.508 1.00 82.00 462 GLU A C 1
ATOM 3741 O O . GLU A 1 462 ? -5.630 -10.873 -19.343 1.00 82.00 462 GLU A O 1
ATOM 3746 N N . GLY A 1 463 ? -4.570 -12.778 -18.841 1.00 78.38 463 GLY A N 1
ATOM 3747 C CA . GLY A 1 463 ? -4.109 -13.025 -20.203 1.00 78.38 463 GLY A CA 1
ATOM 3748 C C . GLY A 1 463 ? -2.854 -12.237 -20.578 1.00 78.38 463 GLY A C 1
ATOM 3749 O O . GLY A 1 463 ? -2.087 -11.786 -19.726 1.00 78.38 463 GLY A O 1
ATOM 3750 N N . GLU A 1 464 ? -2.603 -12.149 -21.883 1.00 73.12 464 GLU A N 1
ATOM 3751 C CA . GLU A 1 464 ? -1.346 -11.616 -22.407 1.00 73.12 464 GLU A CA 1
ATOM 3752 C C . GLU A 1 464 ? -1.364 -10.109 -22.677 1.00 73.12 464 GLU A C 1
ATOM 3754 O O . GLU A 1 464 ? -0.290 -9.515 -22.771 1.00 73.12 464 GLU A O 1
ATOM 3759 N N . LEU A 1 465 ? -2.536 -9.489 -22.828 1.00 82.31 465 LEU A N 1
ATOM 3760 C CA . LEU A 1 465 ? -2.644 -8.066 -23.142 1.00 82.31 465 LEU A CA 1
ATOM 3761 C C . LEU A 1 465 ? -2.647 -7.226 -21.861 1.00 82.31 465 LEU A C 1
ATOM 3763 O O . LEU A 1 465 ? -3.544 -7.355 -21.030 1.00 82.31 465 LEU A O 1
ATOM 3767 N N . THR A 1 466 ? -1.662 -6.341 -21.723 1.00 84.88 466 THR A N 1
ATOM 3768 C CA . THR A 1 466 ? -1.551 -5.425 -20.581 1.00 84.88 466 THR A CA 1
ATOM 3769 C C . THR A 1 466 ? -2.384 -4.154 -20.793 1.00 84.88 466 THR A C 1
ATOM 3771 O O . THR A 1 466 ? -2.810 -3.831 -21.906 1.00 84.88 466 THR A O 1
ATOM 3774 N N . ILE A 1 467 ? -2.598 -3.390 -19.715 1.00 85.56 467 ILE A N 1
ATOM 3775 C CA . ILE A 1 467 ? -3.307 -2.099 -19.774 1.00 85.56 467 ILE A CA 1
ATOM 3776 C C . ILE A 1 467 ? -2.523 -1.081 -20.614 1.00 85.56 467 ILE A C 1
ATOM 3778 O O . ILE A 1 467 ? -3.128 -0.314 -21.362 1.00 85.56 467 ILE A O 1
ATOM 3782 N N . GLU A 1 468 ? -1.192 -1.072 -20.519 1.00 85.69 468 GLU A N 1
ATOM 3783 C CA . GLU A 1 468 ? -0.360 -0.150 -21.298 1.00 85.69 468 GLU A CA 1
ATOM 3784 C C . GLU A 1 468 ? -0.367 -0.511 -22.788 1.00 85.69 468 GLU A C 1
ATOM 3786 O O . GLU A 1 468 ? -0.541 0.371 -23.630 1.00 85.69 468 GLU A O 1
ATOM 3791 N N . MET A 1 469 ? -0.327 -1.802 -23.137 1.00 83.81 469 MET A N 1
ATOM 3792 C CA . MET A 1 469 ? -0.512 -2.229 -24.527 1.00 83.81 469 MET A CA 1
ATOM 3793 C C . MET A 1 469 ? -1.886 -1.857 -25.080 1.00 83.81 469 MET A C 1
ATOM 3795 O O . MET A 1 469 ? -1.971 -1.417 -26.224 1.00 83.81 469 MET A O 1
ATOM 3799 N N . GLU A 1 470 ? -2.962 -1.989 -24.294 1.00 87.00 470 GLU A N 1
ATOM 3800 C CA . GLU A 1 470 ? -4.295 -1.526 -24.707 1.00 87.00 470 GLU A CA 1
ATOM 3801 C C . GLU A 1 470 ? -4.275 -0.033 -25.072 1.00 87.00 470 GLU A C 1
ATOM 3803 O O . GLU A 1 470 ? -4.838 0.354 -26.098 1.00 87.00 470 GLU A O 1
ATOM 3808 N N . LYS A 1 471 ? -3.623 0.813 -24.262 1.00 85.12 471 LYS A N 1
ATOM 3809 C CA . LYS A 1 471 ? -3.516 2.255 -24.545 1.00 85.12 471 LYS A CA 1
ATOM 3810 C C . LYS A 1 471 ? -2.767 2.519 -25.848 1.00 85.12 471 LYS A C 1
ATOM 3812 O O . LYS A 1 471 ? -3.231 3.326 -26.653 1.00 85.12 471 LYS A O 1
ATOM 3817 N N . ILE A 1 472 ? -1.645 1.832 -26.064 1.00 83.12 472 ILE A N 1
ATOM 3818 C CA . ILE A 1 472 ? -0.819 2.002 -27.265 1.00 83.12 472 ILE A CA 1
ATOM 3819 C C . ILE A 1 472 ? -1.581 1.541 -28.510 1.00 83.12 472 ILE A C 1
ATOM 3821 O O . ILE A 1 472 ? -1.668 2.288 -29.482 1.00 83.12 472 ILE A O 1
ATOM 3825 N N . LEU A 1 473 ? -2.202 0.357 -28.467 1.00 83.19 473 LEU A N 1
ATOM 3826 C CA . LEU A 1 473 ? -3.005 -0.160 -29.576 1.00 83.19 473 LEU A CA 1
ATOM 3827 C C . LEU A 1 473 ? -4.171 0.777 -29.903 1.00 83.19 473 LEU A C 1
ATOM 3829 O O . LEU A 1 473 ? -4.397 1.066 -31.071 1.00 83.19 473 LEU A O 1
ATOM 3833 N N . LYS A 1 474 ? -4.860 1.335 -28.899 1.00 84.94 474 LYS A N 1
ATOM 3834 C CA . LYS A 1 474 ? -5.935 2.319 -29.120 1.00 84.94 474 LYS A CA 1
ATOM 3835 C C . LYS A 1 474 ? -5.454 3.618 -29.765 1.00 84.94 474 LYS A C 1
ATOM 3837 O O . LYS A 1 474 ? -6.219 4.230 -30.506 1.00 84.94 474 LYS A O 1
ATOM 3842 N N . ALA A 1 475 ? -4.219 4.037 -29.497 1.00 81.56 475 ALA A N 1
ATOM 3843 C CA . ALA A 1 475 ? -3.630 5.236 -30.089 1.00 81.56 475 ALA A CA 1
ATOM 3844 C C . ALA A 1 475 ? -3.203 5.043 -31.559 1.00 81.56 475 ALA A C 1
ATOM 3846 O O . ALA A 1 475 ? -2.979 6.031 -32.261 1.00 81.56 475 ALA A O 1
ATOM 3847 N N . MET A 1 476 ? -3.106 3.798 -32.047 1.00 80.00 476 MET A N 1
ATOM 3848 C CA . MET A 1 476 ? -2.735 3.520 -33.435 1.00 80.00 476 MET A CA 1
ATOM 3849 C C . MET A 1 476 ? -3.878 3.842 -34.420 1.00 80.00 476 MET A C 1
ATOM 3851 O O . MET A 1 476 ? -5.042 3.520 -34.156 1.00 80.00 476 MET A O 1
ATOM 3855 N N . PRO A 1 477 ? -3.575 4.436 -35.591 1.00 69.44 477 PRO A N 1
ATOM 3856 C CA . PRO A 1 477 ? -4.564 4.648 -36.644 1.00 69.44 477 PRO A CA 1
ATOM 3857 C C . PRO A 1 477 ? -5.064 3.302 -37.201 1.00 69.44 477 PRO A C 1
ATOM 3859 O O . PRO A 1 477 ? -4.261 2.422 -37.499 1.00 69.44 477 PRO A O 1
ATOM 3862 N N . ASN A 1 478 ? -6.386 3.160 -37.369 1.00 71.50 478 ASN A N 1
ATOM 3863 C CA . ASN A 1 478 ? -7.088 1.918 -37.753 1.00 71.50 478 ASN A CA 1
ATOM 3864 C C . ASN A 1 478 ? -7.002 0.764 -36.733 1.00 71.50 478 ASN A C 1
ATOM 3866 O O . ASN A 1 478 ? -7.030 -0.402 -37.124 1.00 71.50 478 ASN A O 1
ATOM 3870 N N . SER A 1 479 ? -6.912 1.066 -35.437 1.00 70.56 479 SER A N 1
ATOM 3871 C CA . SER A 1 479 ? -6.893 0.034 -34.401 1.00 70.56 479 SER A CA 1
ATOM 3872 C C . SER A 1 479 ? -8.200 -0.762 -34.325 1.00 70.56 479 SER A C 1
ATOM 3874 O O . SER A 1 479 ? -9.305 -0.214 -34.294 1.00 70.56 479 SER A O 1
ATOM 3876 N N . GLU A 1 480 ? -8.073 -2.088 -34.261 1.00 66.88 480 GLU A N 1
ATOM 3877 C CA . GLU A 1 480 ? -9.138 -2.926 -33.719 1.00 66.88 480 GLU A CA 1
ATOM 3878 C C . GLU A 1 480 ? -9.251 -2.597 -32.225 1.00 66.88 480 GLU A C 1
ATOM 3880 O O . GLU A 1 480 ? -8.242 -2.431 -31.542 1.00 66.88 480 GLU A O 1
ATOM 3885 N N . ASN A 1 481 ? -10.468 -2.427 -31.709 1.00 73.56 481 ASN A N 1
ATOM 3886 C CA . ASN A 1 481 ? -10.725 -1.945 -30.347 1.00 73.56 481 ASN A CA 1
ATOM 3887 C C . ASN A 1 481 ? -10.453 -3.045 -29.296 1.00 73.56 481 ASN A C 1
ATOM 3889 O O . ASN A 1 481 ? -11.352 -3.440 -28.553 1.00 73.56 481 ASN A O 1
ATOM 3893 N N . VAL A 1 482 ? -9.230 -3.581 -29.282 1.00 81.00 482 VAL A N 1
ATOM 3894 C CA . VAL A 1 482 ? -8.776 -4.650 -28.391 1.00 81.00 482 VAL A CA 1
ATOM 3895 C C . VAL A 1 482 ? -8.703 -4.109 -26.962 1.00 81.00 482 VAL A C 1
ATOM 3897 O O . VAL A 1 482 ? -8.220 -2.999 -26.733 1.00 81.00 482 VAL A O 1
ATOM 3900 N N . GLN A 1 483 ? -9.212 -4.873 -25.995 1.00 82.88 483 GLN A N 1
ATOM 3901 C CA . GLN A 1 483 ? -9.258 -4.490 -24.582 1.00 82.88 483 GLN A CA 1
ATOM 3902 C C . GLN A 1 483 ? -8.568 -5.542 -23.724 1.00 82.88 483 GLN A C 1
ATOM 3904 O O . GLN A 1 483 ? -8.708 -6.736 -23.983 1.00 82.88 483 GLN A O 1
ATOM 3909 N N . ALA A 1 484 ? -7.827 -5.092 -22.711 1.00 85.81 484 ALA A N 1
ATOM 3910 C CA . ALA A 1 484 ? -7.252 -5.986 -21.720 1.00 85.81 484 ALA A CA 1
ATOM 3911 C C . ALA A 1 484 ? -8.346 -6.492 -20.768 1.00 85.81 484 ALA A C 1
ATOM 3913 O O . ALA A 1 484 ? -9.222 -5.727 -20.348 1.00 85.81 484 ALA A O 1
ATOM 3914 N N . ASP A 1 485 ? -8.247 -7.761 -20.374 1.00 88.69 485 ASP A N 1
ATOM 3915 C CA . ASP A 1 485 ? -9.100 -8.370 -19.354 1.00 88.69 485 ASP A CA 1
ATOM 3916 C C . ASP A 1 485 ? -8.705 -7.831 -17.969 1.00 88.69 485 ASP A C 1
ATOM 3918 O O . ASP A 1 485 ? -7.891 -8.411 -17.247 1.00 88.69 485 ASP A O 1
ATOM 3922 N N . LYS A 1 486 ? -9.252 -6.668 -17.607 1.00 91.06 486 LYS A N 1
ATOM 3923 C CA . LYS A 1 486 ? -8.953 -5.978 -16.343 1.00 91.06 486 LYS A CA 1
ATOM 3924 C C . LYS A 1 486 ? -9.631 -6.674 -15.171 1.00 91.06 486 LYS A C 1
ATOM 3926 O O . LYS A 1 486 ? -10.837 -6.909 -15.211 1.00 91.06 486 LYS A O 1
ATOM 3931 N N . VAL A 1 487 ? -8.887 -6.909 -14.101 1.00 88.69 487 VAL A N 1
ATOM 3932 C CA . VAL A 1 487 ? -9.390 -7.431 -12.829 1.00 88.69 487 VAL A CA 1
ATOM 3933 C C . VAL A 1 487 ? -9.168 -6.381 -11.749 1.00 88.69 487 VAL A C 1
ATOM 3935 O O . VAL A 1 487 ? -8.077 -5.825 -11.636 1.00 88.69 487 VAL A O 1
ATOM 3938 N N . LEU A 1 488 ? -10.208 -6.079 -10.974 1.00 88.31 488 LEU A N 1
ATOM 3939 C CA . LEU A 1 488 ? -10.096 -5.212 -9.805 1.00 88.31 488 LEU A CA 1
ATOM 3940 C C . LEU A 1 488 ? -9.710 -6.064 -8.599 1.00 88.31 488 LEU A C 1
ATOM 3942 O O . LEU A 1 488 ? -10.493 -6.901 -8.155 1.00 88.31 488 LEU A O 1
ATOM 3946 N N . GLU A 1 489 ? -8.519 -5.842 -8.062 1.00 83.44 489 GLU A N 1
ATOM 3947 C CA . GLU A 1 489 ? -8.107 -6.456 -6.804 1.00 83.44 489 GLU A CA 1
ATOM 3948 C C . GLU A 1 489 ? -8.349 -5.484 -5.650 1.00 83.44 489 GLU A C 1
ATOM 3950 O O . GLU A 1 489 ? -8.076 -4.288 -5.785 1.00 83.44 489 GLU A O 1
ATOM 3955 N N . ILE A 1 490 ? -8.847 -5.988 -4.520 1.00 76.00 490 ILE A N 1
ATOM 3956 C CA . ILE A 1 490 ? -9.230 -5.178 -3.356 1.00 76.00 490 ILE A CA 1
ATOM 3957 C C . ILE A 1 490 ? -8.449 -5.624 -2.120 1.00 76.00 490 ILE A C 1
ATOM 3959 O O . ILE A 1 490 ? -8.317 -6.813 -1.844 1.00 76.00 490 ILE A O 1
ATOM 3963 N N . ASN A 1 491 ? -7.934 -4.654 -1.371 1.00 67.25 491 ASN A N 1
ATOM 3964 C CA . ASN A 1 491 ? -7.288 -4.830 -0.078 1.00 67.25 491 ASN A CA 1
ATOM 3965 C C . ASN A 1 491 ? -8.300 -4.607 1.051 1.00 67.25 491 ASN A C 1
ATOM 3967 O O . ASN A 1 491 ? -9.020 -3.605 1.044 1.00 67.25 491 ASN A O 1
ATOM 3971 N N . ARG A 1 492 ? -8.337 -5.521 2.023 1.00 69.19 492 ARG A N 1
ATOM 3972 C CA . ARG A 1 492 ? -9.302 -5.494 3.129 1.00 69.19 492 ARG A CA 1
ATOM 3973 C C . ARG A 1 492 ? -8.895 -4.486 4.208 1.00 69.19 492 ARG A C 1
ATOM 3975 O O . ARG A 1 492 ? -7.719 -4.168 4.405 1.00 69.19 492 ARG A O 1
ATOM 3982 N N . ASP A 1 493 ? -9.886 -3.988 4.940 1.00 79.19 493 ASP A N 1
ATOM 3983 C CA . ASP A 1 493 ? -9.695 -3.009 6.016 1.00 79.19 493 ASP A CA 1
ATOM 3984 C C . ASP A 1 493 ? -8.854 -3.548 7.175 1.00 79.19 493 ASP A C 1
ATOM 3986 O O . ASP A 1 493 ? -8.105 -2.789 7.796 1.00 79.19 493 ASP A O 1
ATOM 3990 N N . TYR A 1 494 ? -8.901 -4.861 7.406 1.00 81.62 494 TYR A N 1
ATOM 3991 C CA . TYR A 1 494 ? -8.120 -5.540 8.431 1.00 81.62 494 TYR A CA 1
ATOM 3992 C C . TYR A 1 494 ? -6.621 -5.230 8.338 1.00 81.62 494 TYR A C 1
ATOM 3994 O O . TYR A 1 494 ? -6.019 -4.758 9.304 1.00 81.62 494 TYR A O 1
ATOM 4002 N N . SER A 1 495 ? -6.028 -5.410 7.152 1.00 74.44 495 SER A N 1
ATOM 4003 C CA . SER A 1 495 ? -4.605 -5.160 6.891 1.00 74.44 495 SER A CA 1
ATOM 4004 C C . SER A 1 495 ? -4.220 -3.717 7.221 1.00 74.44 495 SER A C 1
ATOM 4006 O O . SER A 1 495 ? -3.201 -3.446 7.857 1.00 74.44 495 SER A O 1
ATOM 4008 N N . ARG A 1 496 ? -5.074 -2.763 6.848 1.00 79.75 496 ARG A N 1
ATOM 4009 C CA . ARG A 1 496 ? -4.843 -1.331 7.089 1.00 79.75 496 ARG A CA 1
ATOM 4010 C C . ARG A 1 496 ? -4.894 -0.987 8.571 1.00 79.75 496 ARG A C 1
ATOM 4012 O O . ARG A 1 496 ? -4.120 -0.143 9.018 1.00 79.75 496 ARG A O 1
ATOM 4019 N N . LEU A 1 497 ? -5.770 -1.647 9.328 1.00 86.88 497 LEU A N 1
ATOM 4020 C CA . LEU A 1 497 ? -5.851 -1.502 10.777 1.00 86.88 497 LEU A CA 1
ATOM 4021 C C . LEU A 1 497 ? -4.591 -2.047 11.456 1.00 86.88 497 LEU A C 1
ATOM 4023 O O . LEU A 1 497 ? -3.938 -1.296 12.181 1.00 86.88 497 LEU A O 1
ATOM 4027 N N . ILE A 1 498 ? -4.199 -3.299 11.194 1.00 82.00 498 ILE A N 1
ATOM 4028 C CA . ILE A 1 498 ? -3.073 -3.940 11.900 1.00 82.00 498 ILE A CA 1
ATOM 4029 C C . ILE A 1 498 ? -1.705 -3.333 11.552 1.00 82.00 498 ILE A C 1
ATOM 4031 O O . ILE A 1 498 ? -0.805 -3.301 12.393 1.00 82.00 498 ILE A O 1
ATOM 4035 N N . HIS A 1 499 ? -1.538 -2.802 10.338 1.00 76.75 499 HIS A N 1
ATOM 4036 C CA . HIS A 1 499 ? -0.304 -2.129 9.926 1.00 76.75 499 HIS A CA 1
ATOM 4037 C C . HIS A 1 499 ? -0.270 -0.644 10.318 1.00 76.75 499 HIS A C 1
ATOM 4039 O O . HIS A 1 499 ? 0.763 0.015 10.160 1.00 76.75 499 HIS A O 1
ATOM 4045 N N . SER A 1 500 ? -1.358 -0.110 10.884 1.00 84.12 500 SER A N 1
ATOM 4046 C CA . SER A 1 500 ? -1.393 1.282 11.323 1.00 84.12 500 SER A CA 1
ATOM 4047 C C . SER A 1 500 ? -0.453 1.534 12.518 1.00 84.12 500 SER A C 1
ATOM 4049 O O . SER A 1 500 ? -0.319 0.708 13.432 1.00 84.12 500 SER A O 1
ATOM 4051 N N . PRO A 1 501 ? 0.214 2.700 12.567 1.00 84.44 501 PRO A N 1
ATOM 4052 C CA . PRO A 1 501 ? 0.871 3.184 13.775 1.00 84.44 501 PRO A CA 1
ATOM 4053 C C . PRO A 1 501 ? -0.051 3.187 15.003 1.00 84.44 501 PRO A C 1
ATOM 4055 O O . PRO A 1 501 ? 0.400 2.821 16.088 1.00 84.44 501 PRO A O 1
ATOM 4058 N N . THR A 1 502 ? -1.329 3.554 14.854 1.00 88.56 502 THR A N 1
ATOM 4059 C CA . THR A 1 502 ? -2.301 3.579 15.959 1.00 88.56 502 THR A CA 1
ATOM 4060 C C . THR A 1 502 ? -2.473 2.215 16.613 1.00 88.56 502 THR A C 1
ATOM 4062 O O . THR A 1 502 ? -2.376 2.132 17.839 1.00 88.56 502 THR A O 1
ATOM 4065 N N . PHE A 1 503 ? -2.636 1.149 15.826 1.00 90.44 503 PHE A N 1
ATOM 4066 C CA . PHE A 1 503 ? -2.728 -0.211 16.357 1.00 90.44 503 PHE A CA 1
ATOM 4067 C C . PHE A 1 503 ? -1.479 -0.586 17.163 1.00 90.44 503 PHE A C 1
ATOM 4069 O O . PHE A 1 503 ? -1.582 -1.017 18.311 1.00 90.44 503 PHE A O 1
ATOM 4076 N N . ARG A 1 504 ? -0.280 -0.312 16.630 1.00 86.88 504 ARG A N 1
ATOM 4077 C CA . ARG A 1 504 ? 0.986 -0.561 17.347 1.00 86.88 504 ARG A CA 1
ATOM 4078 C C . ARG A 1 504 ? 1.086 0.224 18.657 1.00 86.88 504 ARG A C 1
ATOM 4080 O O . ARG A 1 504 ? 1.562 -0.308 19.659 1.00 86.88 504 ARG A O 1
ATOM 4087 N N . ARG A 1 505 ? 0.607 1.474 18.690 1.00 89.12 505 ARG A N 1
ATOM 4088 C CA . ARG A 1 505 ? 0.626 2.310 19.904 1.00 89.12 505 ARG A CA 1
ATOM 4089 C C . ARG A 1 505 ? -0.219 1.739 21.040 1.00 89.12 505 ARG A C 1
ATOM 4091 O O . ARG A 1 505 ? 0.120 1.995 22.195 1.00 89.12 505 ARG A O 1
ATOM 4098 N N . LEU A 1 506 ? -1.251 0.939 20.758 1.00 90.06 506 LEU A N 1
ATOM 4099 C CA . LEU A 1 506 ? -2.060 0.291 21.800 1.00 90.06 506 LEU A CA 1
ATOM 4100 C C . LEU A 1 506 ? -1.232 -0.617 22.723 1.00 90.06 506 LEU A C 1
ATOM 4102 O O . LEU A 1 506 ? -1.596 -0.792 23.886 1.00 90.06 506 LEU A O 1
ATOM 4106 N N . GLN A 1 507 ? -0.101 -1.157 22.251 1.00 88.94 507 GLN A N 1
ATOM 4107 C CA . GLN A 1 507 ? 0.808 -1.954 23.083 1.00 88.94 507 GLN A CA 1
ATOM 4108 C C . GLN A 1 507 ? 1.384 -1.131 24.247 1.00 88.94 507 GLN A C 1
ATOM 4110 O O . GLN A 1 507 ? 1.638 -1.658 25.326 1.00 88.94 507 GLN A O 1
ATOM 4115 N N . GLY A 1 508 ? 1.587 0.169 24.026 1.00 87.88 508 GLY A N 1
ATOM 4116 C CA . GLY A 1 508 ? 2.146 1.101 25.001 1.00 87.88 508 GLY A CA 1
ATOM 4117 C C . GLY A 1 508 ? 1.101 1.886 25.796 1.00 87.88 508 GLY A C 1
ATOM 4118 O O . GLY A 1 508 ? 1.483 2.837 26.478 1.00 87.88 508 GLY A O 1
ATOM 4119 N N . LYS A 1 509 ? -0.191 1.547 25.686 1.00 88.56 509 LYS A N 1
ATOM 4120 C CA . LYS A 1 509 ? -1.290 2.226 26.390 1.00 88.56 509 LYS A CA 1
ATOM 4121 C C . LYS A 1 509 ? -1.859 1.334 27.494 1.00 88.56 509 LYS A C 1
ATOM 4123 O O . LYS A 1 509 ? -2.161 0.160 27.263 1.00 88.56 509 LYS A O 1
ATOM 4128 N N . SER A 1 510 ? -2.021 1.902 28.689 1.00 83.31 510 SER A N 1
ATOM 4129 C CA . SER A 1 510 ? -2.633 1.222 29.838 1.00 83.31 510 SER A CA 1
ATOM 4130 C C . SER A 1 510 ? -4.070 0.786 29.555 1.00 83.31 510 SER A C 1
ATOM 4132 O O . SER A 1 510 ? -4.897 1.613 29.154 1.00 83.31 510 SER A O 1
ATOM 4134 N N . GLN A 1 511 ? -4.378 -0.483 29.845 1.00 80.56 511 GLN A N 1
ATOM 4135 C CA . GLN A 1 511 ? -5.756 -0.973 29.934 1.00 80.56 511 GLN A CA 1
ATOM 4136 C C . GLN A 1 511 ? -6.267 -0.809 31.370 1.00 80.56 511 GLN A C 1
ATOM 4138 O O . GLN A 1 511 ? -6.864 0.218 31.692 1.00 80.56 511 GLN A O 1
ATOM 4143 N N . VAL A 1 512 ? -5.936 -1.757 32.257 1.00 73.44 512 VAL A N 1
ATOM 4144 C CA . VAL A 1 512 ? -6.178 -1.625 33.706 1.00 73.44 512 VAL A CA 1
ATOM 4145 C C . VAL A 1 512 ? -4.888 -1.361 34.478 1.00 73.44 512 VAL A C 1
ATOM 4147 O O . VAL A 1 512 ? -4.838 -0.484 35.343 1.00 73.44 512 VAL A O 1
ATOM 4150 N N . PHE A 1 513 ? -3.829 -2.103 34.153 1.00 73.31 513 PHE A N 1
ATOM 4151 C CA . PHE A 1 513 ? -2.493 -1.903 34.706 1.00 73.31 513 PHE A CA 1
ATOM 4152 C C . PHE A 1 513 ? -1.617 -1.090 33.748 1.00 73.31 513 PHE A C 1
ATOM 4154 O O . PHE A 1 513 ? -1.882 -1.020 32.547 1.00 73.31 513 PHE A O 1
ATOM 4161 N N . GLY A 1 514 ? -0.565 -0.477 34.299 1.00 67.81 514 GLY A N 1
ATOM 4162 C CA . GLY A 1 514 ? 0.409 0.288 33.523 1.00 67.81 514 GLY A CA 1
ATOM 4163 C C . GLY A 1 514 ? 1.062 -0.566 32.436 1.00 67.81 514 GLY A C 1
ATOM 4164 O O . GLY A 1 514 ? 1.460 -1.703 32.715 1.00 67.81 514 GLY A O 1
ATOM 4165 N N . ALA A 1 515 ? 1.221 -0.025 31.227 1.00 61.03 515 ALA A N 1
ATOM 4166 C CA . ALA A 1 515 ? 1.978 -0.703 30.175 1.00 61.03 515 ALA A CA 1
ATOM 4167 C C . ALA A 1 515 ? 3.404 -1.035 30.673 1.00 61.03 515 ALA A C 1
ATOM 4169 O O . ALA A 1 515 ? 4.094 -0.175 31.218 1.00 61.03 515 ALA A O 1
ATOM 4170 N N . GLY A 1 516 ? 3.827 -2.300 30.546 1.00 60.47 516 GLY A N 1
ATOM 4171 C CA . GLY A 1 516 ? 5.151 -2.766 30.993 1.00 60.47 516 GLY A CA 1
ATOM 4172 C C . GLY A 1 516 ? 5.303 -3.042 32.498 1.00 60.47 516 GLY A C 1
ATOM 4173 O O . GLY A 1 516 ? 6.415 -3.276 32.961 1.00 60.47 516 GLY A O 1
ATOM 4174 N N . THR A 1 517 ? 4.218 -3.044 33.283 1.00 63.31 517 THR A N 1
ATOM 4175 C CA . THR A 1 517 ? 4.272 -3.316 34.740 1.00 63.31 517 THR A CA 1
ATOM 4176 C C . THR A 1 517 ? 4.350 -4.805 35.119 1.00 63.31 517 THR A C 1
ATOM 4178 O O . THR A 1 517 ? 4.437 -5.132 36.305 1.00 63.31 517 THR A O 1
ATOM 4181 N N . GLY A 1 518 ? 4.344 -5.712 34.136 1.00 65.38 518 GLY A N 1
ATOM 4182 C CA . GLY A 1 518 ? 4.560 -7.150 34.314 1.00 65.38 518 GLY A CA 1
ATOM 4183 C C . GLY A 1 518 ? 4.371 -7.942 33.016 1.00 65.38 518 GLY A C 1
ATOM 4184 O O . GLY A 1 518 ? 3.662 -7.495 32.119 1.00 65.38 518 GLY A O 1
ATOM 4185 N N . ASP A 1 519 ? 4.967 -9.133 32.941 1.00 60.31 519 ASP A N 1
ATOM 4186 C CA . ASP A 1 519 ? 5.072 -9.945 31.710 1.00 60.31 519 ASP A CA 1
ATOM 4187 C C . ASP A 1 519 ? 3.736 -10.506 31.184 1.00 60.31 519 ASP A C 1
ATOM 4189 O O . ASP A 1 519 ? 3.685 -11.104 30.113 1.00 60.31 519 ASP A O 1
ATOM 4193 N N . TYR A 1 520 ? 2.652 -10.373 31.952 1.00 69.44 520 TYR A N 1
ATOM 4194 C CA . TYR A 1 520 ? 1.399 -11.089 31.700 1.00 69.44 520 TYR A CA 1
ATOM 4195 C C . TYR A 1 520 ? 0.129 -10.242 31.820 1.00 69.44 520 TYR A C 1
ATOM 4197 O O . TYR A 1 520 ? -0.959 -10.816 31.778 1.00 69.44 520 TYR A O 1
ATOM 4205 N N . TYR A 1 521 ? 0.240 -8.930 32.032 1.00 78.56 521 TYR A N 1
ATOM 4206 C CA . TYR A 1 521 ? -0.936 -8.058 32.074 1.00 78.56 521 TYR A CA 1
ATOM 4207 C C . TYR A 1 521 ? -1.348 -7.657 30.668 1.00 78.56 521 TYR A C 1
ATOM 4209 O O . TYR A 1 521 ? -0.494 -7.404 29.812 1.00 78.56 521 TYR A O 1
ATOM 4217 N N . ARG A 1 522 ? -2.658 -7.572 30.438 1.00 83.00 522 ARG A N 1
ATOM 4218 C CA . ARG A 1 522 ? -3.180 -7.136 29.150 1.00 83.00 522 ARG A CA 1
ATOM 4219 C C . ARG A 1 522 ? -2.873 -5.661 28.928 1.00 83.00 522 ARG A C 1
ATOM 4221 O O . ARG A 1 522 ? -3.104 -4.803 29.779 1.00 83.00 522 ARG A O 1
ATOM 4228 N N . THR A 1 523 ? -2.360 -5.382 27.740 1.00 86.75 523 THR A N 1
ATOM 4229 C CA . THR A 1 523 ? -2.320 -4.040 27.155 1.00 86.75 523 THR A CA 1
ATOM 4230 C C . THR A 1 523 ? -3.631 -3.784 26.415 1.00 86.75 523 THR A C 1
ATOM 4232 O O . THR A 1 523 ? -4.404 -4.718 26.172 1.00 86.75 523 THR A O 1
ATOM 4235 N N . ARG A 1 524 ? -3.876 -2.543 25.981 1.00 89.75 524 ARG A N 1
ATOM 4236 C CA . ARG A 1 524 ? -5.029 -2.259 25.108 1.00 89.75 524 ARG A CA 1
ATOM 4237 C C . ARG A 1 524 ? -4.973 -3.010 23.784 1.00 89.75 524 ARG A C 1
ATOM 4239 O O . ARG A 1 524 ? -6.011 -3.382 23.247 1.00 89.75 524 ARG A O 1
ATOM 4246 N N . LEU A 1 525 ? -3.766 -3.290 23.290 1.00 90.69 525 LEU A N 1
ATOM 4247 C CA . LEU A 1 525 ? -3.575 -4.085 22.081 1.00 90.69 525 LEU A CA 1
ATOM 4248 C C . LEU A 1 525 ? -4.117 -5.505 22.266 1.00 90.69 525 LEU A C 1
ATOM 4250 O O . LEU A 1 525 ? -4.929 -5.971 21.474 1.00 90.69 525 LEU A O 1
ATOM 4254 N N . THR A 1 526 ? -3.689 -6.184 23.333 1.00 89.94 526 THR A N 1
ATOM 4255 C CA . THR A 1 526 ? -4.142 -7.552 23.618 1.00 89.94 526 THR A CA 1
ATOM 4256 C C . THR A 1 526 ? -5.629 -7.601 23.959 1.00 89.94 526 THR A C 1
ATOM 4258 O O . THR A 1 526 ? -6.289 -8.547 23.550 1.00 89.94 526 THR A O 1
ATOM 4261 N N . HIS A 1 527 ? -6.162 -6.571 24.630 1.00 91.56 527 HIS A N 1
ATOM 4262 C CA . HIS A 1 527 ? -7.606 -6.419 24.852 1.00 91.56 527 HIS A CA 1
ATOM 4263 C C . HIS A 1 527 ? -8.365 -6.350 23.525 1.00 91.56 527 HIS A C 1
ATOM 4265 O O . HIS A 1 527 ? -9.236 -7.174 23.276 1.00 91.56 527 HIS A O 1
ATOM 4271 N N . SER A 1 528 ? -7.974 -5.444 22.627 1.00 93.50 528 SER A N 1
ATOM 4272 C CA . SER A 1 528 ? -8.639 -5.270 21.326 1.00 93.50 528 SER A CA 1
ATOM 4273 C C . SER A 1 528 ? -8.599 -6.546 20.478 1.00 93.50 528 SER A C 1
ATOM 4275 O O . SER A 1 528 ? -9.593 -6.909 19.854 1.00 93.50 528 SER A O 1
ATOM 4277 N N . LEU A 1 529 ? -7.479 -7.278 20.499 1.00 91.69 529 LEU A N 1
ATOM 4278 C CA . LEU A 1 529 ? -7.348 -8.574 19.821 1.00 91.69 529 LEU A CA 1
ATOM 4279 C C . LEU A 1 529 ? -8.274 -9.648 20.406 1.00 91.69 529 LEU A C 1
ATOM 4281 O O . LEU A 1 529 ? -8.860 -10.440 19.670 1.00 91.69 529 LEU A O 1
ATOM 4285 N N . GLU A 1 530 ? -8.420 -9.681 21.726 1.00 92.00 530 GLU A N 1
ATOM 4286 C CA . GLU A 1 530 ? -9.318 -10.609 22.408 1.00 92.00 530 GLU A CA 1
ATOM 4287 C C . GLU A 1 530 ? -10.794 -10.275 22.155 1.00 92.00 530 GLU A C 1
ATOM 4289 O O . GLU A 1 530 ? -11.580 -11.184 21.879 1.00 92.00 530 GLU A O 1
ATOM 4294 N N . VAL A 1 531 ? -11.165 -8.990 22.179 1.00 94.81 531 VAL A N 1
ATOM 4295 C CA . VAL A 1 531 ? -12.507 -8.530 21.785 1.00 94.81 531 VAL A CA 1
ATOM 4296 C C . VAL A 1 531 ? -12.789 -8.946 20.344 1.00 94.81 531 VAL A C 1
ATOM 4298 O O . VAL A 1 531 ? -13.846 -9.509 20.075 1.00 94.81 531 VAL A O 1
ATOM 4301 N N . ALA A 1 532 ? -11.829 -8.765 19.434 1.00 94.25 532 ALA A N 1
ATOM 4302 C CA . ALA A 1 532 ? -11.953 -9.168 18.035 1.00 94.25 532 ALA A CA 1
ATOM 4303 C C . ALA A 1 532 ? -12.129 -10.683 17.860 1.00 94.25 532 ALA A C 1
ATOM 4305 O O . ALA A 1 532 ? -12.938 -11.130 17.044 1.00 94.25 532 ALA A O 1
ATOM 4306 N N . GLN A 1 533 ? -11.432 -11.494 18.660 1.00 90.31 533 GLN A N 1
ATOM 4307 C CA . GLN A 1 533 ? -11.620 -12.944 18.663 1.00 90.31 533 GLN A CA 1
ATOM 4308 C C . GLN A 1 533 ? -13.034 -13.335 19.123 1.00 90.31 533 GLN A C 1
ATOM 4310 O O . GLN A 1 533 ? -13.682 -14.154 18.467 1.00 90.31 533 GLN A O 1
ATOM 4315 N N . ILE A 1 534 ? -13.515 -12.751 20.227 1.00 93.62 534 ILE A N 1
ATOM 4316 C CA . ILE A 1 534 ? -14.864 -13.002 20.758 1.00 93.62 534 ILE A CA 1
ATOM 4317 C C . ILE A 1 534 ? -15.917 -12.560 19.739 1.00 93.62 534 ILE A C 1
ATOM 4319 O O . ILE A 1 534 ? -16.835 -13.320 19.438 1.00 93.62 534 ILE A O 1
ATOM 4323 N N . ALA A 1 535 ? -15.753 -11.362 19.181 1.00 94.69 535 ALA A N 1
ATOM 4324 C CA . ALA A 1 535 ? -16.626 -10.770 18.180 1.00 94.69 535 ALA A CA 1
ATOM 4325 C C . ALA A 1 535 ? -16.780 -11.652 16.942 1.00 94.69 535 ALA A C 1
ATOM 4327 O O . ALA A 1 535 ? -17.902 -11.910 16.507 1.00 94.69 535 ALA A O 1
ATOM 4328 N N . ARG A 1 536 ? -15.671 -12.180 16.417 1.00 89.12 536 ARG A N 1
ATOM 4329 C CA . ARG A 1 536 ? -15.688 -13.050 15.238 1.00 89.12 536 ARG A CA 1
ATOM 4330 C C . ARG A 1 536 ? -16.468 -14.341 15.483 1.00 89.12 536 ARG A C 1
ATOM 4332 O O . ARG A 1 536 ? -17.286 -14.733 14.652 1.00 89.12 536 ARG A O 1
ATOM 4339 N N . GLU A 1 537 ? -16.247 -15.003 16.621 1.00 87.69 537 GLU A N 1
ATOM 4340 C CA . GLU A 1 537 ? -16.982 -16.235 16.942 1.00 87.69 537 GLU A CA 1
ATOM 4341 C C . GLU A 1 537 ? -18.451 -15.951 17.275 1.00 87.69 537 GLU A C 1
ATOM 4343 O O . GLU A 1 537 ? -19.337 -16.703 16.867 1.00 87.69 537 GLU A O 1
ATOM 4348 N N . ALA A 1 538 ? -18.736 -14.840 17.958 1.00 93.75 538 ALA A N 1
ATOM 4349 C CA . ALA A 1 538 ? -20.099 -14.409 18.230 1.00 93.75 538 ALA A CA 1
ATOM 4350 C C . ALA A 1 538 ? -20.865 -14.110 16.932 1.00 93.75 538 ALA A C 1
ATOM 4352 O O . ALA A 1 538 ? -21.989 -14.588 16.779 1.00 93.75 538 ALA A O 1
ATOM 4353 N N . ALA A 1 539 ? -20.245 -13.421 15.970 1.00 92.62 539 ALA A N 1
ATOM 4354 C CA . ALA A 1 539 ? -20.821 -13.149 14.654 1.00 92.62 539 ALA A CA 1
ATOM 4355 C C . ALA A 1 539 ? -21.145 -14.451 13.906 1.00 92.62 539 ALA A C 1
ATOM 4357 O O . ALA A 1 539 ? -22.283 -14.657 13.487 1.00 92.62 539 ALA A O 1
ATOM 4358 N N . ARG A 1 540 ? -20.192 -15.392 13.837 1.00 85.75 540 ARG A N 1
ATOM 4359 C CA . ARG A 1 540 ? -20.407 -16.722 13.230 1.00 85.75 540 ARG A CA 1
ATOM 4360 C C . ARG A 1 540 ? -21.518 -17.509 13.926 1.00 85.75 540 ARG A C 1
ATOM 4362 O O . ARG A 1 540 ? -22.318 -18.180 13.278 1.00 85.75 540 ARG A O 1
ATOM 4369 N N . SER A 1 541 ? -21.583 -17.441 15.253 1.00 88.81 541 SER A N 1
ATOM 4370 C CA . SER A 1 541 ? -22.638 -18.078 16.044 1.00 88.81 541 SER A CA 1
ATOM 4371 C C . SER A 1 541 ? -24.019 -17.465 15.796 1.00 88.81 541 SER A C 1
ATOM 4373 O O . SER A 1 541 ? -25.014 -18.192 15.774 1.00 88.81 541 SER A O 1
ATOM 4375 N N . LEU A 1 542 ? -24.097 -16.145 15.615 1.00 92.69 542 LEU A N 1
ATOM 4376 C CA . LEU A 1 542 ? -25.339 -15.445 15.295 1.00 92.69 542 LEU A CA 1
ATOM 4377 C C . LEU A 1 542 ? -25.804 -15.753 13.874 1.00 92.69 542 LEU A C 1
ATOM 4379 O O . LEU A 1 542 ? -26.952 -16.147 13.724 1.00 92.69 542 LEU A O 1
ATOM 4383 N N . LEU A 1 543 ? -24.919 -15.710 12.876 1.00 87.31 543 LEU A N 1
ATOM 4384 C CA . LEU A 1 543 ? -25.247 -16.057 11.486 1.00 87.31 543 LEU A CA 1
ATOM 4385 C C . LEU A 1 543 ? -25.837 -17.469 11.351 1.00 87.31 543 LEU A C 1
ATOM 4387 O O . LEU A 1 543 ? -26.814 -17.675 10.640 1.00 87.31 543 LEU A O 1
ATOM 4391 N N . ARG A 1 544 ? -25.317 -18.444 12.110 1.00 85.75 544 ARG A N 1
ATOM 4392 C CA . ARG A 1 544 ? -25.877 -19.810 12.146 1.00 85.75 544 ARG A CA 1
ATOM 4393 C C . ARG A 1 544 ? -27.294 -19.887 12.730 1.00 85.75 544 ARG A C 1
ATOM 4395 O O . ARG A 1 544 ? -28.013 -20.836 12.431 1.00 85.75 544 ARG A O 1
ATOM 4402 N N . ARG A 1 545 ? -27.664 -18.963 13.622 1.00 89.06 545 ARG A N 1
ATOM 4403 C CA . ARG A 1 545 ? -28.939 -18.976 14.365 1.00 89.06 545 ARG A CA 1
ATOM 4404 C C . ARG A 1 545 ? -29.986 -18.024 13.789 1.00 89.06 545 ARG A C 1
ATOM 4406 O O . ARG A 1 545 ? -31.169 -18.292 13.964 1.00 89.06 545 ARG A O 1
ATOM 4413 N N . TYR A 1 546 ? -29.541 -16.964 13.121 1.00 91.44 546 TYR A N 1
ATOM 4414 C CA . TYR A 1 546 ? -30.352 -15.874 12.588 1.00 91.44 546 TYR A CA 1
ATOM 4415 C C . TYR A 1 546 ? -29.950 -15.602 11.126 1.00 91.44 546 TYR A C 1
ATOM 4417 O O . TYR A 1 546 ? -29.201 -14.662 10.859 1.00 91.44 546 TYR A O 1
ATOM 4425 N N . PRO A 1 547 ? -30.383 -16.427 10.156 1.00 85.12 547 PRO A N 1
ATOM 4426 C CA . PRO A 1 547 ? -30.063 -16.213 8.742 1.00 85.12 547 PRO A CA 1
ATOM 4427 C C . PRO A 1 547 ? -30.573 -14.867 8.198 1.00 85.12 547 PRO A C 1
ATOM 4429 O O . PRO A 1 547 ? -30.032 -14.339 7.237 1.00 85.12 547 PRO A O 1
ATOM 4432 N N . GLU A 1 548 ? -31.574 -14.259 8.837 1.00 88.50 548 GLU A N 1
ATOM 4433 C CA . GLU A 1 548 ? -32.159 -12.971 8.451 1.00 88.50 548 GLU A CA 1
ATOM 4434 C C . GLU A 1 548 ? -31.257 -11.745 8.685 1.00 88.50 548 GLU A C 1
ATOM 4436 O O . GLU A 1 548 ? -31.679 -10.617 8.421 1.00 88.50 548 GLU A O 1
ATOM 4441 N N . VAL A 1 549 ? -30.060 -11.935 9.250 1.00 88.56 549 VAL A N 1
ATOM 4442 C CA . VAL A 1 549 ? -29.016 -10.896 9.350 1.00 88.56 549 VAL A CA 1
ATOM 4443 C C . VAL A 1 549 ? -27.830 -11.171 8.420 1.00 88.56 549 VAL A C 1
ATOM 4445 O O . VAL A 1 549 ? -26.801 -10.505 8.496 1.00 88.56 549 VAL A O 1
ATOM 4448 N N . GLU A 1 550 ? -27.955 -12.162 7.540 1.00 79.31 550 GLU A N 1
ATOM 4449 C CA . GLU A 1 550 ? -27.005 -12.427 6.464 1.00 79.31 550 GLU A CA 1
ATOM 4450 C C . GLU A 1 550 ? -27.187 -11.421 5.314 1.00 79.31 550 GLU A C 1
ATOM 4452 O O . GLU A 1 550 ? -28.287 -10.904 5.090 1.00 79.31 550 GLU A O 1
ATOM 4457 N N . LEU A 1 551 ? -26.113 -11.169 4.559 1.00 74.50 551 LEU A N 1
ATOM 4458 C CA . LEU A 1 551 ? -26.042 -10.179 3.476 1.00 74.50 551 LEU A CA 1
ATOM 4459 C C . LEU A 1 551 ? -27.241 -10.226 2.506 1.00 74.50 551 LEU A C 1
ATOM 4461 O O . LEU A 1 551 ? -27.779 -9.179 2.160 1.00 74.50 551 LEU A O 1
ATOM 4465 N N . ASN A 1 552 ? -27.696 -11.416 2.096 1.00 74.06 552 ASN A N 1
ATOM 4466 C CA . ASN A 1 552 ? -28.778 -11.560 1.107 1.00 74.06 552 ASN A CA 1
ATOM 4467 C C . ASN A 1 552 ? -30.193 -11.505 1.686 1.00 74.06 552 ASN A C 1
ATOM 4469 O O . ASN A 1 552 ? -31.165 -11.538 0.929 1.00 74.06 552 ASN A O 1
ATOM 4473 N N . GLN A 1 553 ? -30.323 -11.506 3.011 1.00 80.50 553 GLN A N 1
ATOM 4474 C CA . GLN A 1 553 ? -31.608 -11.651 3.697 1.00 80.50 553 GLN A CA 1
ATOM 4475 C C . GLN A 1 553 ? -31.948 -10.442 4.571 1.00 80.50 553 GLN A C 1
ATOM 4477 O O . GLN A 1 553 ? -33.110 -10.267 4.934 1.00 80.50 553 GLN A O 1
ATOM 4482 N N . ALA A 1 554 ? -30.960 -9.611 4.908 1.00 85.88 554 ALA A N 1
ATOM 4483 C CA . ALA A 1 554 ? -31.158 -8.421 5.717 1.00 85.88 554 ALA A CA 1
ATOM 4484 C C . ALA A 1 554 ? -31.946 -7.332 4.965 1.00 85.88 554 ALA A C 1
ATOM 4486 O O . ALA A 1 554 ? -31.663 -7.010 3.812 1.00 85.88 554 ALA A O 1
ATOM 4487 N N . ASP A 1 555 ? -32.896 -6.697 5.656 1.00 84.88 555 ASP A N 1
ATOM 4488 C CA . ASP A 1 555 ? -33.754 -5.645 5.083 1.00 84.88 555 ASP A CA 1
ATOM 4489 C C . ASP A 1 555 ? -33.010 -4.323 4.800 1.00 84.88 555 ASP A C 1
ATOM 4491 O O . ASP A 1 555 ? -33.492 -3.469 4.058 1.00 84.88 555 ASP A O 1
ATOM 4495 N N . SER A 1 556 ? -31.847 -4.122 5.424 1.00 88.62 556 SER A N 1
ATOM 4496 C CA . SER A 1 556 ? -31.005 -2.932 5.278 1.00 88.62 556 SER A CA 1
ATOM 4497 C C . SER A 1 556 ? -29.535 -3.307 5.484 1.00 88.62 556 SER A C 1
ATOM 4499 O O . SER A 1 556 ? -29.252 -4.178 6.311 1.00 88.62 556 SER A O 1
ATOM 4501 N N . PRO A 1 557 ? -28.583 -2.607 4.834 1.00 88.06 557 PRO A N 1
ATOM 4502 C CA . PRO A 1 557 ? -27.157 -2.805 5.076 1.00 88.06 557 PRO A CA 1
ATOM 4503 C C . PRO A 1 557 ? -26.745 -2.685 6.551 1.00 88.06 557 PRO A C 1
ATOM 4505 O O . PRO A 1 557 ? -25.845 -3.381 6.998 1.00 88.06 557 PRO A O 1
ATOM 4508 N N . GLY A 1 558 ? -27.427 -1.845 7.342 1.00 90.75 558 GLY A N 1
ATOM 4509 C CA . GLY A 1 558 ? -27.142 -1.706 8.777 1.00 90.75 558 GLY A CA 1
ATOM 4510 C C . GLY A 1 558 ? -27.651 -2.863 9.652 1.00 90.75 558 GLY A C 1
ATOM 4511 O O . GLY A 1 558 ? -27.427 -2.850 10.865 1.00 90.75 558 GLY A O 1
ATOM 4512 N N . LEU A 1 559 ? -28.371 -3.822 9.063 1.00 94.44 559 LEU A N 1
ATOM 4513 C CA . LEU A 1 559 ? -28.904 -5.021 9.714 1.00 94.44 559 LEU A CA 1
ATOM 4514 C C . LEU A 1 559 ? -28.131 -6.293 9.351 1.00 94.44 559 LEU A C 1
ATOM 4516 O O . LEU A 1 559 ? -28.567 -7.388 9.705 1.00 94.44 559 LEU A O 1
ATOM 4520 N N . ILE A 1 560 ? -27.007 -6.152 8.656 1.00 92.12 560 ILE A N 1
ATOM 4521 C CA . ILE A 1 560 ? -26.117 -7.260 8.335 1.00 92.12 560 ILE A CA 1
ATOM 4522 C C . ILE A 1 560 ? -25.239 -7.562 9.559 1.00 92.12 560 ILE A C 1
ATOM 4524 O O . ILE A 1 560 ? -24.981 -6.698 10.397 1.00 92.12 560 ILE A O 1
ATOM 4528 N N . ILE A 1 561 ? -24.820 -8.816 9.710 1.00 91.62 561 ILE A N 1
ATOM 4529 C CA . ILE A 1 561 ? -23.695 -9.188 10.568 1.00 91.62 561 ILE A CA 1
ATOM 4530 C C . ILE A 1 561 ? -22.637 -9.840 9.689 1.00 91.62 561 ILE A C 1
ATOM 4532 O O . ILE A 1 561 ? -22.736 -11.017 9.360 1.00 91.62 561 ILE A O 1
ATOM 4536 N N . ASP A 1 562 ? -21.598 -9.088 9.346 1.00 88.50 562 ASP A N 1
ATOM 4537 C CA . ASP A 1 562 ? -20.413 -9.634 8.688 1.00 88.50 562 ASP A CA 1
ATOM 4538 C C . ASP A 1 562 ? -19.310 -9.904 9.721 1.00 88.50 562 ASP A C 1
ATOM 4540 O O . ASP A 1 562 ? -18.914 -9.020 10.484 1.00 88.50 562 ASP A O 1
ATOM 4544 N N . SER A 1 563 ? -18.805 -11.141 9.773 1.00 86.44 563 SER A N 1
ATOM 4545 C CA . SER A 1 563 ? -17.827 -11.524 10.797 1.00 86.44 563 SER A CA 1
ATOM 4546 C C . SER A 1 563 ? -16.494 -10.777 10.696 1.00 86.44 563 SER A C 1
ATOM 4548 O O . SER A 1 563 ? -15.865 -10.548 11.729 1.00 86.44 563 SER A O 1
ATOM 4550 N N . GLU A 1 564 ? -16.083 -10.367 9.495 1.00 84.50 564 GLU A N 1
ATOM 4551 C CA . GLU A 1 564 ? -14.881 -9.563 9.289 1.00 84.50 564 GLU A CA 1
ATOM 4552 C C . GLU A 1 564 ? -15.113 -8.102 9.668 1.00 84.50 564 GLU A C 1
ATOM 4554 O O . GLU A 1 564 ? -14.264 -7.502 10.326 1.00 84.50 564 GLU A O 1
ATOM 4559 N N . VAL A 1 565 ? -16.262 -7.524 9.306 1.00 91.56 565 VAL A N 1
ATOM 4560 C CA . VAL A 1 565 ? -16.587 -6.138 9.677 1.00 91.56 565 VAL A CA 1
ATOM 4561 C C . VAL A 1 565 ? -16.621 -5.993 11.194 1.00 91.56 565 VAL A C 1
ATOM 4563 O O . VAL A 1 565 ? -16.030 -5.053 11.730 1.00 91.56 565 VAL A O 1
ATOM 4566 N N . VAL A 1 566 ? -17.252 -6.937 11.902 1.00 93.56 566 VAL A N 1
ATOM 4567 C CA . VAL A 1 566 ? -17.299 -6.927 13.374 1.00 93.56 566 VAL A CA 1
ATOM 4568 C C . VAL A 1 566 ? -15.892 -7.112 13.952 1.00 93.56 566 VAL A C 1
ATOM 4570 O O . VAL A 1 566 ? -15.535 -6.439 14.917 1.00 93.56 566 VAL A O 1
ATOM 4573 N N . GLU A 1 567 ? -15.068 -7.982 13.363 1.00 93.31 567 GLU A N 1
ATOM 4574 C CA . GLU A 1 567 ? -13.675 -8.162 13.778 1.00 93.31 567 GLU A CA 1
ATOM 4575 C C . GLU A 1 567 ? -12.856 -6.873 13.603 1.00 93.31 567 GLU A C 1
ATOM 4577 O O . GLU A 1 567 ? -12.173 -6.446 14.535 1.00 93.31 567 GLU A O 1
ATOM 4582 N N . CYS A 1 568 ? -12.950 -6.221 12.443 1.00 93.69 568 CYS A N 1
ATOM 4583 C CA . CYS A 1 568 ? -12.287 -4.949 12.164 1.00 93.69 568 CYS A CA 1
ATOM 4584 C C . CYS A 1 568 ? -12.761 -3.860 13.130 1.00 93.69 568 CYS A C 1
ATOM 4586 O O . CYS A 1 568 ? -11.939 -3.139 13.701 1.00 93.69 568 CYS A O 1
ATOM 4588 N N . ALA A 1 569 ? -14.073 -3.773 13.366 1.00 95.81 569 ALA A N 1
ATOM 4589 C CA . ALA A 1 569 ? -14.647 -2.840 14.325 1.00 95.81 569 ALA A CA 1
ATOM 4590 C C . ALA A 1 569 ? -14.110 -3.082 15.741 1.00 95.81 569 ALA A C 1
ATOM 4592 O O . ALA A 1 569 ? -13.717 -2.137 16.422 1.00 95.81 569 ALA A O 1
ATOM 4593 N N . ALA A 1 570 ? -14.020 -4.344 16.159 1.00 95.56 570 ALA A N 1
ATOM 4594 C CA . ALA A 1 570 ? -13.476 -4.744 17.449 1.00 95.56 570 ALA A CA 1
ATOM 4595 C C . ALA A 1 570 ? -11.967 -4.493 17.579 1.00 95.56 570 ALA A C 1
ATOM 4597 O O . ALA A 1 570 ? -11.505 -4.130 18.654 1.00 95.56 570 ALA A O 1
ATOM 4598 N N . ILE A 1 571 ? -11.180 -4.612 16.511 1.00 93.75 571 ILE A N 1
ATOM 4599 C CA . ILE A 1 571 ? -9.763 -4.213 16.545 1.00 93.75 571 ILE A CA 1
ATOM 4600 C C . ILE A 1 571 ? -9.630 -2.702 16.699 1.00 93.75 571 ILE A C 1
ATOM 4602 O O . ILE A 1 571 ? -8.791 -2.219 17.459 1.00 93.75 571 ILE A O 1
ATOM 4606 N N . ALA A 1 572 ? -10.446 -1.959 15.957 1.00 94.31 572 ALA A N 1
ATOM 4607 C CA . ALA A 1 572 ? -10.333 -0.518 15.868 1.00 94.31 572 ALA A CA 1
ATOM 4608 C C . ALA A 1 572 ? -10.959 0.219 17.057 1.00 94.31 572 ALA A C 1
ATOM 4610 O O . ALA A 1 572 ? -10.577 1.362 17.288 1.00 94.31 572 ALA A O 1
ATOM 4611 N N . HIS A 1 573 ? -11.893 -0.384 17.809 1.00 93.69 573 HIS A N 1
ATOM 4612 C CA . HIS A 1 573 ? -12.739 0.323 18.790 1.00 93.69 573 HIS A CA 1
ATOM 4613 C C . HIS A 1 573 ? -11.952 1.174 19.801 1.00 93.69 573 HIS A C 1
ATOM 4615 O O . HIS A 1 573 ? -12.410 2.244 20.201 1.00 93.69 573 HIS A O 1
ATOM 4621 N N . ASP A 1 574 ? -10.736 0.742 20.136 1.00 91.62 574 ASP A N 1
ATOM 4622 C CA . ASP A 1 574 ? -9.935 1.288 21.227 1.00 91.62 574 ASP A CA 1
ATOM 4623 C C . ASP A 1 574 ? -8.812 2.249 20.793 1.00 91.62 574 ASP A C 1
ATOM 4625 O O . ASP A 1 574 ? -8.085 2.788 21.633 1.00 91.62 574 ASP A O 1
ATOM 4629 N N . PHE A 1 575 ? -8.678 2.513 19.489 1.00 93.44 575 PHE A N 1
ATOM 4630 C CA . PHE A 1 575 ? -7.595 3.308 18.885 1.00 93.44 575 PHE A CA 1
ATOM 4631 C C . PHE A 1 575 ? -7.435 4.704 19.502 1.00 93.44 575 PHE A C 1
ATOM 4633 O O . PHE A 1 575 ? -6.310 5.185 19.688 1.00 93.44 575 PHE A O 1
ATOM 4640 N N . GLY A 1 576 ? -8.558 5.336 19.848 1.00 91.50 576 GLY A N 1
ATOM 4641 C CA . GLY A 1 576 ? -8.612 6.715 20.325 1.00 91.50 576 GLY A CA 1
ATOM 4642 C C . GLY A 1 576 ? -8.341 6.935 21.812 1.00 91.50 576 GLY A C 1
ATOM 4643 O O . GLY A 1 576 ? -8.410 8.071 22.279 1.00 91.50 576 GLY A O 1
ATOM 4644 N N . HIS A 1 577 ? -8.008 5.900 22.583 1.00 91.06 577 HIS A N 1
ATOM 4645 C CA . HIS A 1 577 ? -7.699 6.102 23.999 1.00 91.06 577 HIS A CA 1
ATOM 4646 C C . HIS A 1 577 ? -6.393 6.880 24.191 1.00 91.06 577 HIS A C 1
ATOM 4648 O O . HIS A 1 577 ? -5.391 6.505 23.591 1.00 91.06 577 HIS A O 1
ATOM 4654 N N . PRO A 1 578 ? -6.339 7.917 25.038 1.00 93.31 578 PRO A N 1
ATOM 4655 C CA . PRO A 1 578 ? -5.104 8.659 25.296 1.00 93.31 578 PRO A CA 1
ATOM 4656 C C . PRO A 1 578 ? -4.131 7.868 26.195 1.00 93.31 578 PRO A C 1
ATOM 4658 O O . PRO A 1 578 ? -4.494 6.808 26.726 1.00 93.31 578 PRO A O 1
ATOM 4661 N N . PRO A 1 579 ? -2.901 8.375 26.419 1.00 91.81 579 PRO A N 1
ATOM 4662 C CA . PRO A 1 579 ? -2.022 7.865 27.466 1.00 91.81 579 PRO A CA 1
ATOM 4663 C C . PRO A 1 579 ? -2.748 7.725 28.805 1.00 91.81 579 PRO A C 1
ATOM 4665 O O . PRO A 1 579 ? -3.540 8.586 29.195 1.00 91.81 579 PRO A O 1
ATOM 4668 N N . PHE A 1 580 ? -2.441 6.658 29.536 1.00 89.75 580 PHE A N 1
ATOM 4669 C CA . PHE A 1 580 ? -3.030 6.322 30.835 1.00 89.75 580 PHE A CA 1
ATOM 4670 C C . PHE A 1 580 ? -4.538 5.987 30.786 1.00 89.75 580 PHE A C 1
ATOM 4672 O O . PHE A 1 580 ? -5.224 6.023 31.815 1.00 89.75 580 PHE A O 1
ATOM 4679 N N . GLY A 1 581 ? -5.057 5.634 29.603 1.00 87.69 581 GLY A N 1
ATOM 4680 C CA . GLY A 1 581 ? -6.403 5.093 29.401 1.00 87.69 581 GLY A CA 1
ATOM 4681 C C . GLY A 1 581 ? -7.514 6.060 29.817 1.00 87.69 581 GLY A C 1
ATOM 4682 O O . GLY A 1 581 ? -7.426 7.265 29.585 1.00 87.69 581 GLY A O 1
ATOM 4683 N N . HIS A 1 582 ? -8.554 5.548 30.485 1.00 84.81 582 HIS A N 1
ATOM 4684 C CA . HIS A 1 582 ? -9.712 6.353 30.906 1.00 84.81 582 HIS A CA 1
ATOM 4685 C C . HIS A 1 582 ? -9.346 7.551 31.785 1.00 84.81 582 HIS A C 1
ATOM 4687 O O . HIS A 1 582 ? -10.043 8.564 31.764 1.00 84.81 582 HIS A O 1
ATOM 4693 N N . LYS A 1 583 ? -8.253 7.465 32.560 1.00 88.19 583 LYS A N 1
ATOM 4694 C CA . LYS A 1 583 ? -7.830 8.612 33.366 1.00 88.19 583 LYS A CA 1
ATOM 4695 C C . LYS A 1 583 ? -7.288 9.738 32.491 1.00 88.19 583 LYS A C 1
ATOM 4697 O O . LYS A 1 583 ? -7.527 10.898 32.806 1.00 88.19 583 LYS A O 1
ATOM 4702 N N . GLY A 1 584 ? -6.583 9.412 31.410 1.00 91.56 584 GLY A N 1
ATOM 4703 C CA . GLY A 1 584 ? -6.148 10.415 30.446 1.00 91.56 584 GLY A CA 1
ATOM 4704 C C . GLY A 1 584 ? -7.324 11.087 29.749 1.00 91.56 584 GLY A C 1
ATOM 4705 O O . GLY A 1 584 ? -7.333 12.306 29.622 1.00 91.56 584 GLY A O 1
ATOM 4706 N N . GLU A 1 585 ? -8.349 10.312 29.394 1.00 92.25 585 GLU A N 1
ATOM 4707 C CA . GLU A 1 585 ? -9.570 10.821 28.757 1.00 92.25 585 GLU A CA 1
ATOM 4708 C C . GLU A 1 585 ? -10.298 11.827 29.657 1.00 92.25 585 GLU A C 1
ATOM 4710 O O . GLU A 1 585 ? -10.581 12.942 29.225 1.00 92.25 585 GLU A O 1
ATOM 4715 N N . GLU A 1 586 ? -10.499 11.485 30.935 1.00 92.06 586 GLU A N 1
ATOM 4716 C CA . GLU A 1 586 ? -11.098 12.382 31.935 1.00 92.06 586 GLU A CA 1
ATOM 4717 C C . GLU A 1 586 ? -10.319 13.703 32.068 1.00 92.06 586 GLU A C 1
ATOM 4719 O O . GLU A 1 586 ? -10.903 14.772 32.241 1.00 92.06 586 GLU A O 1
ATOM 4724 N N . VAL A 1 587 ? -8.987 13.639 32.001 1.00 95.06 587 VAL A N 1
ATOM 4725 C CA . VAL A 1 587 ? -8.125 14.815 32.167 1.00 95.06 587 VAL A CA 1
ATOM 4726 C C . VAL A 1 587 ? -8.148 15.706 30.930 1.00 95.06 587 VAL A C 1
ATOM 4728 O O . VAL A 1 587 ? -8.226 16.922 31.087 1.00 95.06 587 VAL A O 1
ATOM 4731 N N . LEU A 1 588 ? -8.109 15.131 29.726 1.00 95.25 588 LEU A N 1
ATOM 4732 C CA . LEU A 1 588 ? -8.191 15.887 28.473 1.00 95.25 588 LEU A CA 1
ATOM 4733 C C . LEU A 1 588 ? -9.567 16.557 28.302 1.00 95.25 588 LEU A C 1
ATOM 4735 O O . LEU A 1 588 ? -9.613 17.739 27.966 1.00 95.25 588 LEU A O 1
ATOM 4739 N N . ASP A 1 589 ? -10.670 15.863 28.619 1.00 93.62 589 ASP A N 1
ATOM 4740 C CA . ASP A 1 589 ? -12.019 16.467 28.623 1.00 93.62 589 ASP A CA 1
ATOM 4741 C C . ASP A 1 589 ? -12.102 17.619 29.636 1.00 93.62 589 ASP A C 1
ATOM 4743 O O . ASP A 1 589 ? -12.564 18.715 29.314 1.00 93.62 589 ASP A O 1
ATOM 4747 N N . GLY A 1 590 ? -11.567 17.414 30.846 1.00 94.56 590 GLY A N 1
ATOM 4748 C CA . GLY A 1 590 ? -11.521 18.450 31.879 1.00 94.56 590 GLY A CA 1
ATOM 4749 C C . GLY A 1 590 ? -10.712 19.687 31.473 1.00 94.56 590 GLY A C 1
ATOM 4750 O O . GLY A 1 590 ? -11.129 20.809 31.756 1.00 94.56 590 GLY A O 1
ATOM 4751 N N . ILE A 1 591 ? -9.586 19.502 30.775 1.00 94.94 591 ILE A N 1
ATOM 4752 C CA . ILE A 1 591 ? -8.757 20.600 30.252 1.00 94.94 591 ILE A CA 1
ATOM 4753 C C . ILE A 1 591 ? -9.553 21.471 29.270 1.00 94.94 591 ILE A C 1
ATOM 4755 O O . ILE A 1 591 ? -9.501 22.700 29.360 1.00 94.94 591 ILE A O 1
ATOM 4759 N N . LEU A 1 592 ? -10.315 20.857 28.362 1.00 91.88 592 LEU A N 1
ATOM 4760 C CA . LEU A 1 592 ? -11.141 21.586 27.398 1.00 91.88 592 LEU A CA 1
ATOM 4761 C C . LEU A 1 592 ? -12.311 22.310 28.072 1.00 91.88 592 LEU A C 1
ATOM 4763 O O . LEU A 1 592 ? -12.573 23.476 27.765 1.00 91.88 592 LEU A O 1
ATOM 4767 N N . ASP A 1 593 ? -12.976 21.675 29.038 1.00 92.00 593 ASP A N 1
ATOM 4768 C CA . ASP A 1 593 ? -14.030 22.327 29.822 1.00 92.00 593 ASP A CA 1
ATOM 4769 C C . ASP A 1 593 ? -13.485 23.545 30.598 1.00 92.00 593 ASP A C 1
ATOM 4771 O O . ASP A 1 593 ? -14.117 24.610 30.626 1.00 92.00 593 ASP A O 1
ATOM 4775 N N . ASP A 1 594 ? -12.294 23.432 31.191 1.00 93.62 594 ASP A N 1
ATOM 4776 C CA . ASP A 1 594 ? -11.618 24.529 31.892 1.00 93.62 594 ASP A CA 1
ATOM 4777 C C . ASP A 1 594 ? -11.196 25.661 30.943 1.00 93.62 594 ASP A C 1
ATOM 4779 O O . ASP A 1 594 ? -11.352 26.847 31.279 1.00 93.62 594 ASP A O 1
ATOM 4783 N N . LEU A 1 595 ? -10.729 25.320 29.738 1.00 92.81 595 LEU A N 1
ATOM 4784 C CA . LEU A 1 595 ? -10.431 26.279 28.676 1.00 92.81 595 LEU A CA 1
ATOM 4785 C C . LEU A 1 595 ? -11.691 27.058 28.280 1.00 92.81 595 LEU A C 1
ATOM 4787 O O . LEU A 1 595 ? -11.691 28.292 28.322 1.00 92.81 595 LEU A O 1
ATOM 4791 N N . ILE A 1 596 ? -12.793 26.360 27.988 1.00 92.19 596 ILE A N 1
ATOM 4792 C CA . ILE A 1 596 ? -14.083 26.976 27.646 1.00 92.19 596 ILE A CA 1
ATOM 4793 C C . ILE A 1 596 ? -14.544 27.895 28.780 1.00 92.19 596 ILE A C 1
ATOM 4795 O O . ILE A 1 596 ? -14.902 29.049 28.541 1.00 92.19 596 ILE A O 1
ATOM 4799 N N . ASN A 1 597 ? -14.499 27.432 30.031 1.00 93.06 597 ASN A N 1
ATOM 4800 C CA . ASN A 1 597 ? -14.871 28.237 31.196 1.00 93.06 597 ASN A CA 1
ATOM 4801 C C . ASN A 1 597 ? -14.027 29.513 31.328 1.00 93.06 597 ASN A C 1
ATOM 4803 O O . ASN A 1 597 ? -14.541 30.570 31.713 1.00 93.06 597 ASN A O 1
ATOM 4807 N N . THR A 1 598 ? -12.735 29.421 31.027 1.00 93.00 598 THR A N 1
ATOM 4808 C CA . THR A 1 598 ? -11.803 30.548 31.076 1.00 93.00 598 THR A CA 1
ATOM 4809 C C . THR A 1 598 ? -12.095 31.559 29.969 1.00 93.00 598 THR A C 1
ATOM 4811 O O . THR A 1 598 ? -12.188 32.759 30.249 1.00 93.00 598 THR A O 1
ATOM 4814 N N . GLU A 1 599 ? -12.325 31.096 28.742 1.00 92.00 599 GLU A N 1
ATOM 4815 C CA . GLU A 1 599 ? -12.656 31.956 27.603 1.00 92.00 599 GLU A CA 1
ATOM 4816 C C . GLU A 1 599 ? -14.030 32.622 27.751 1.00 92.00 599 GLU A C 1
ATOM 4818 O O . GLU A 1 599 ? -14.143 33.835 27.552 1.00 92.00 599 GLU A O 1
ATOM 4823 N N . VAL A 1 600 ? -15.050 31.902 28.239 1.00 92.19 600 VAL A N 1
ATOM 4824 C CA . VAL A 1 600 ? -16.361 32.490 28.581 1.00 92.19 600 VAL A CA 1
ATOM 4825 C C . VAL A 1 600 ? -16.181 33.665 29.547 1.00 92.19 600 VAL A C 1
ATOM 4827 O O . VAL A 1 600 ? -16.692 34.759 29.303 1.00 92.19 600 VAL A O 1
ATOM 4830 N N . LYS A 1 601 ? -15.406 33.490 30.628 1.00 91.69 601 LYS A N 1
ATOM 4831 C CA . LYS A 1 601 ? -15.151 34.562 31.609 1.00 91.69 601 LYS A CA 1
ATOM 4832 C C . LYS A 1 601 ? -14.435 35.763 30.985 1.00 91.69 601 LYS A C 1
ATOM 4834 O O . LYS A 1 601 ? -14.776 36.905 31.313 1.00 91.69 601 LYS A O 1
ATOM 4839 N N . LYS A 1 602 ? -13.460 35.535 30.096 1.00 91.31 602 LYS A N 1
ATOM 4840 C CA . LYS A 1 602 ? -12.732 36.602 29.385 1.00 91.31 602 LYS A CA 1
ATOM 4841 C C . LYS A 1 602 ? -13.663 37.398 28.466 1.00 91.31 602 LYS A C 1
ATOM 4843 O O . LYS A 1 602 ? -13.685 38.629 28.554 1.00 91.31 602 LYS A O 1
ATOM 4848 N N . ILE A 1 603 ? -14.469 36.719 27.647 1.00 89.88 603 ILE A N 1
ATOM 4849 C CA . ILE A 1 603 ? -15.424 37.350 26.721 1.00 89.88 603 ILE A CA 1
ATOM 4850 C C . ILE A 1 603 ? -16.496 38.115 27.502 1.00 89.88 603 ILE A C 1
ATOM 4852 O O . ILE A 1 603 ? -16.735 39.291 27.228 1.00 89.88 603 ILE A O 1
ATOM 4856 N N . MET A 1 604 ? -17.067 37.513 28.549 1.00 87.56 604 MET A N 1
ATOM 4857 C CA . MET A 1 604 ? -18.048 38.177 29.413 1.00 87.56 604 MET A CA 1
ATOM 4858 C C . MET A 1 604 ? -17.479 39.444 30.056 1.00 87.56 604 MET A C 1
ATOM 4860 O O . MET A 1 604 ? -18.167 40.462 30.116 1.00 87.56 604 MET A O 1
ATOM 4864 N N . LYS A 1 605 ? -16.213 39.431 30.499 1.00 87.25 605 LYS A N 1
ATOM 4865 C CA . LYS A 1 605 ? -15.539 40.623 31.039 1.00 87.25 605 LYS A CA 1
ATOM 4866 C C . LYS A 1 605 ? -15.371 41.716 29.978 1.00 87.25 605 LYS A C 1
ATOM 4868 O O . LYS A 1 605 ? -15.594 42.882 30.298 1.00 87.25 605 LYS A O 1
ATOM 4873 N N . LYS A 1 606 ? -15.019 41.352 28.740 1.00 84.88 606 LYS A N 1
ATOM 4874 C CA . LYS A 1 606 ? -14.892 42.280 27.601 1.00 84.88 606 LYS A CA 1
ATOM 4875 C C . LYS A 1 606 ? -16.246 42.883 27.195 1.00 84.88 606 LYS A C 1
ATOM 4877 O O . LYS A 1 606 ? -16.313 44.065 26.874 1.00 84.88 606 LYS A O 1
ATOM 4882 N N . ASN A 1 607 ? -17.325 42.106 27.300 1.00 82.88 607 ASN A N 1
ATOM 4883 C CA . ASN A 1 607 ? -18.678 42.502 26.900 1.00 82.88 607 ASN A CA 1
ATOM 4884 C C . ASN A 1 607 ? -19.427 43.364 27.936 1.00 82.88 607 ASN A C 1
ATOM 4886 O O . ASN A 1 607 ? -20.486 43.896 27.610 1.00 82.88 607 ASN A O 1
ATOM 4890 N N . ARG A 1 608 ? -18.883 43.580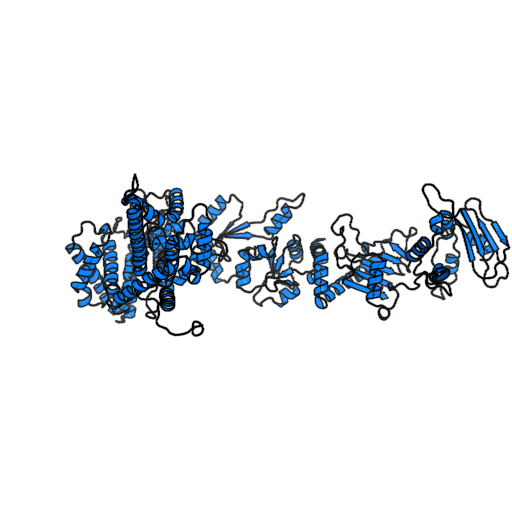 29.148 1.00 74.44 608 ARG A N 1
ATOM 4891 C CA . ARG A 1 608 ? -19.523 44.386 30.218 1.00 74.44 608 ARG A CA 1
ATOM 4892 C C . ARG A 1 608 ? -19.858 45.842 29.836 1.00 74.44 608 ARG A C 1
ATOM 4894 O O . ARG A 1 608 ? -20.585 46.486 30.582 1.00 74.44 608 ARG A O 1
ATOM 4901 N N . GLY A 1 609 ? -19.354 46.357 28.709 1.00 67.00 609 GLY A N 1
ATOM 4902 C CA . GLY A 1 609 ? -19.653 47.700 28.183 1.00 67.00 609 GLY A CA 1
ATOM 4903 C C . GLY A 1 609 ? -20.313 47.738 26.796 1.00 67.00 609 GLY A C 1
ATOM 4904 O O . GLY A 1 609 ? -20.421 48.815 26.212 1.00 67.00 609 GLY A O 1
ATOM 4905 N N . ALA A 1 610 ? -20.718 46.596 26.231 1.00 74.56 610 ALA A N 1
ATOM 4906 C CA . ALA A 1 610 ? -21.336 46.540 24.905 1.00 74.56 610 ALA A CA 1
ATOM 4907 C C . ALA A 1 610 ? -22.812 46.987 24.944 1.00 74.56 610 ALA A C 1
ATOM 4909 O O . ALA A 1 610 ? -23.528 46.690 25.896 1.00 74.56 610 ALA A O 1
ATOM 4910 N N . LYS A 1 611 ? -23.296 47.659 23.884 1.00 66.56 611 LYS A N 1
ATOM 4911 C CA . LYS A 1 611 ? -24.708 48.096 23.764 1.00 66.56 611 LYS A CA 1
ATOM 4912 C C . LYS A 1 611 ? -25.713 46.931 23.773 1.00 66.56 611 LYS A C 1
ATOM 4914 O O . LYS A 1 611 ? -26.869 47.132 24.132 1.00 66.56 611 LYS A O 1
ATOM 4919 N N . SER A 1 612 ? -25.283 45.733 23.380 1.00 70.56 612 SER A N 1
ATOM 4920 C CA . SER A 1 612 ? -26.072 44.496 23.416 1.00 70.56 612 SER A CA 1
ATOM 4921 C C . SER A 1 612 ? -25.122 43.317 23.658 1.00 70.56 612 SER A C 1
ATOM 4923 O O . SER A 1 612 ? -24.562 42.789 22.699 1.00 70.56 612 SER A O 1
ATOM 4925 N N . PRO A 1 613 ? -24.828 42.962 24.921 1.00 74.50 613 PRO A N 1
ATOM 4926 C CA . PRO A 1 613 ? -23.924 41.858 25.223 1.00 74.50 613 PRO A CA 1
ATOM 4927 C C . PRO A 1 613 ? -24.587 40.518 24.880 1.00 74.50 613 PRO A C 1
ATOM 4929 O O . PRO A 1 613 ? -25.731 40.285 25.267 1.00 74.50 613 PRO A O 1
ATOM 4932 N N . GLN A 1 614 ? -23.863 39.636 24.184 1.00 80.50 614 GLN A N 1
ATOM 4933 C CA . GLN A 1 614 ? -24.305 38.254 23.981 1.00 80.50 614 GLN A CA 1
ATOM 4934 C C . GLN A 1 614 ? -24.494 37.548 25.341 1.00 80.50 614 GLN A C 1
ATOM 4936 O O . GLN A 1 614 ? -23.636 37.699 26.222 1.00 80.50 614 GLN A O 1
ATOM 4941 N N . PRO A 1 615 ? -25.585 36.786 25.535 1.00 85.50 615 PRO A N 1
ATOM 4942 C CA . PRO A 1 615 ? -25.805 35.968 26.724 1.00 85.50 615 PRO A CA 1
ATOM 4943 C C . PRO A 1 615 ? -24.690 34.935 26.951 1.00 85.50 615 PRO A C 1
ATOM 4945 O O . PRO A 1 615 ? -24.201 34.316 26.008 1.00 85.50 615 PRO A O 1
ATOM 4948 N N . GLU A 1 616 ? -24.346 34.667 28.218 1.00 88.69 616 GLU A N 1
ATOM 4949 C CA . GLU A 1 616 ? -23.362 33.628 28.576 1.00 88.69 616 GLU A CA 1
ATOM 4950 C C . GLU A 1 616 ? -23.666 32.250 27.949 1.00 88.69 616 GLU A C 1
ATOM 4952 O O . GLU A 1 616 ? -22.730 31.625 27.444 1.00 88.69 616 GLU A O 1
ATOM 4957 N N . PRO A 1 617 ? -24.928 31.761 27.923 1.00 88.75 617 PRO A N 1
ATOM 4958 C CA . PRO A 1 617 ? -25.238 30.471 27.309 1.00 88.75 617 PRO A CA 1
ATOM 4959 C C . PRO A 1 617 ? -24.903 30.402 25.815 1.00 88.75 617 PRO A C 1
ATOM 4961 O O . PRO A 1 617 ? -24.458 29.356 25.350 1.00 88.75 617 PRO A O 1
ATOM 4964 N N . GLU A 1 618 ? -25.070 31.504 25.078 1.00 88.75 618 GLU A N 1
ATOM 4965 C CA . GLU A 1 618 ? -24.756 31.572 23.644 1.00 88.75 618 GLU A CA 1
ATOM 4966 C C . GLU A 1 618 ? -23.243 31.526 23.417 1.00 88.75 618 GLU A C 1
ATOM 4968 O O . GLU A 1 618 ? -22.764 30.675 22.671 1.00 88.75 618 GLU A O 1
ATOM 4973 N N . ILE A 1 619 ? -22.479 32.340 24.155 1.00 89.56 619 ILE A N 1
ATOM 4974 C CA . ILE A 1 619 ? -21.005 32.346 24.097 1.00 89.56 619 ILE A CA 1
ATOM 4975 C C . ILE A 1 619 ? -20.452 30.957 24.438 1.00 89.56 619 ILE A C 1
ATOM 4977 O O . ILE A 1 619 ? -19.551 30.444 23.777 1.00 89.56 619 ILE A O 1
ATOM 4981 N N . ARG A 1 620 ? -21.000 30.318 25.476 1.00 90.19 620 ARG A N 1
ATOM 4982 C CA . ARG A 1 620 ? -20.596 28.968 25.877 1.00 90.19 620 ARG A CA 1
ATOM 4983 C C . ARG A 1 620 ? -20.914 27.937 24.796 1.00 90.19 620 ARG A C 1
ATOM 4985 O O . ARG A 1 620 ? -20.104 27.040 24.583 1.00 90.19 620 ARG A O 1
ATOM 4992 N N . ALA A 1 621 ? -22.063 28.040 24.130 1.00 87.81 621 ALA A N 1
ATOM 4993 C CA . ALA A 1 621 ? -22.432 27.144 23.038 1.00 87.81 621 ALA A CA 1
ATOM 4994 C C . ALA A 1 621 ? -21.521 27.323 21.811 1.00 87.81 621 ALA A C 1
ATOM 4996 O O . ALA A 1 621 ? -21.107 26.330 21.217 1.00 87.81 621 ALA A O 1
ATOM 4997 N N . GLU A 1 622 ? -21.158 28.561 21.465 1.00 88.88 622 GLU A N 1
ATOM 4998 C CA . GLU A 1 622 ? -20.193 28.857 20.398 1.00 88.88 622 GLU A CA 1
ATOM 4999 C C . GLU A 1 622 ? -18.809 28.277 20.713 1.00 88.88 622 GLU A C 1
ATOM 5001 O O . GLU A 1 622 ? -18.225 27.583 19.883 1.00 88.88 622 GLU A O 1
ATOM 5006 N N . LEU A 1 623 ? -18.305 28.483 21.934 1.00 89.81 623 LEU A N 1
ATOM 5007 C CA . LEU A 1 623 ? -17.013 27.937 22.356 1.00 89.81 623 LEU A CA 1
ATOM 5008 C C . LEU A 1 623 ? -17.016 26.409 22.430 1.00 89.81 623 LEU A C 1
ATOM 5010 O O . LEU A 1 623 ? -16.027 25.800 22.043 1.00 89.81 623 LEU A O 1
ATOM 5014 N N . LYS A 1 624 ? -18.122 25.782 22.847 1.00 87.81 624 LYS A N 1
ATOM 5015 C CA . LYS A 1 624 ? -18.286 24.320 22.782 1.00 87.81 624 LYS A CA 1
ATOM 5016 C C . LYS A 1 624 ? -18.299 23.782 21.354 1.00 87.81 624 LYS A C 1
ATOM 5018 O O . LYS A 1 624 ? -17.866 22.664 21.138 1.00 87.81 624 LYS A O 1
ATOM 5023 N N . ARG A 1 625 ? -18.797 24.543 20.375 1.00 85.88 625 ARG A N 1
ATOM 5024 C CA . ARG A 1 625 ? -18.701 24.152 18.958 1.00 85.88 625 ARG A CA 1
ATOM 5025 C C . ARG A 1 625 ? -17.295 24.344 18.404 1.00 85.88 625 ARG A C 1
ATOM 5027 O O . ARG A 1 625 ? -16.887 23.580 17.545 1.00 85.88 625 ARG A O 1
ATOM 5034 N N . LYS A 1 626 ? -16.578 25.364 18.880 1.00 87.44 626 LYS A N 1
ATOM 5035 C CA . LYS A 1 626 ? -15.211 25.673 18.448 1.00 87.44 626 LYS A CA 1
ATOM 5036 C C . LYS A 1 626 ? -14.186 24.688 19.012 1.00 87.44 626 LYS A C 1
ATOM 5038 O O . LYS A 1 626 ? -13.317 24.234 18.285 1.00 87.44 626 LYS A O 1
ATOM 5043 N N . TYR A 1 627 ? -14.257 24.445 20.315 1.00 87.50 627 TYR A N 1
ATOM 5044 C CA . TYR A 1 627 ? -13.298 23.637 21.058 1.00 87.50 627 TYR A CA 1
ATOM 5045 C C . TYR A 1 627 ? -13.804 22.241 21.358 1.00 87.50 627 TYR A C 1
ATOM 5047 O O . TYR A 1 627 ? -13.118 21.559 22.085 1.00 87.50 627 TYR A O 1
ATOM 5055 N N . GLU A 1 628 ? -14.989 21.850 20.894 1.00 88.31 628 GLU A N 1
ATOM 5056 C CA . GLU A 1 628 ? -15.553 20.507 21.076 1.00 88.31 628 GLU A CA 1
ATOM 5057 C C . GLU A 1 628 ? -15.365 19.938 22.507 1.00 88.31 628 GLU A C 1
ATOM 5059 O O . GLU A 1 628 ? -15.246 20.672 23.491 1.00 88.31 628 GLU A O 1
ATOM 5064 N N . HIS A 1 629 ? -15.460 18.626 22.664 1.00 90.12 629 HIS A N 1
ATOM 5065 C CA . HIS A 1 629 ? -15.137 17.902 23.896 1.00 90.12 629 HIS A CA 1
ATOM 5066 C C . HIS A 1 629 ? -13.949 16.975 23.609 1.00 90.12 629 HIS A C 1
ATOM 5068 O O . HIS A 1 629 ? -13.467 16.949 22.483 1.00 90.12 629 HIS A O 1
ATOM 5074 N N . PHE A 1 630 ? -13.473 16.201 24.583 1.00 93.19 630 PHE A N 1
ATOM 5075 C CA . PHE A 1 630 ? -12.597 15.064 24.279 1.00 93.19 630 PHE A CA 1
ATOM 5076 C C . PHE A 1 630 ? -13.279 13.768 24.702 1.00 93.19 630 PHE A C 1
ATOM 5078 O O . PHE A 1 630 ? -13.766 13.653 25.825 1.00 93.19 630 PHE A O 1
ATOM 5085 N N . GLU A 1 631 ? -13.320 12.789 23.804 1.00 92.88 631 GLU A N 1
ATOM 5086 C CA . GLU A 1 631 ? -13.843 11.454 24.093 1.00 92.88 631 GLU A CA 1
ATOM 5087 C C . GLU A 1 631 ? -13.096 10.417 23.253 1.00 92.88 631 GLU A C 1
ATOM 5089 O O . GLU A 1 631 ? -12.775 10.666 22.087 1.00 92.88 631 GLU A O 1
ATOM 5094 N N . GLY A 1 632 ? -12.782 9.263 23.848 1.00 92.00 632 GLY A N 1
ATOM 5095 C CA . GLY A 1 632 ? -11.908 8.264 23.227 1.00 92.00 632 GLY A CA 1
ATOM 5096 C C . GLY A 1 632 ? -12.463 7.667 21.929 1.00 92.00 632 GLY A C 1
ATOM 5097 O O . GLY A 1 632 ? -11.725 7.500 20.962 1.00 92.00 632 GLY A O 1
ATOM 5098 N N . ASN A 1 633 ? -13.767 7.401 21.853 1.00 91.50 633 ASN A N 1
ATOM 5099 C CA . ASN A 1 633 ? -14.427 6.916 20.640 1.00 91.50 633 ASN A CA 1
ATOM 5100 C C . ASN A 1 633 ? -14.521 8.021 19.580 1.00 91.50 633 ASN A C 1
ATOM 5102 O O . ASN A 1 633 ? -14.287 7.757 18.407 1.00 91.50 633 ASN A O 1
ATOM 5106 N N . ALA A 1 634 ? -14.792 9.272 19.959 1.00 92.62 634 ALA A N 1
ATOM 5107 C CA . ALA A 1 634 ? -14.746 10.389 19.010 1.00 92.62 634 ALA A CA 1
ATOM 5108 C C . ALA A 1 634 ? -13.329 10.587 18.430 1.00 92.62 634 ALA A C 1
ATOM 5110 O O . ALA A 1 634 ? -13.162 10.761 17.220 1.00 92.62 634 ALA A O 1
ATOM 5111 N N . HIS A 1 635 ? -12.296 10.490 19.274 1.00 93.56 635 HIS A N 1
ATOM 5112 C CA . HIS A 1 635 ? -10.899 10.541 18.841 1.00 93.56 635 HIS A CA 1
ATOM 5113 C C . HIS A 1 635 ? -10.505 9.326 17.990 1.00 93.56 635 HIS A C 1
ATOM 5115 O O . HIS A 1 635 ? -9.714 9.477 17.066 1.00 93.56 635 HIS A O 1
ATOM 5121 N N . ASN A 1 636 ? -11.100 8.150 18.212 1.00 93.31 636 ASN A N 1
ATOM 5122 C CA . ASN A 1 636 ? -10.909 6.987 17.345 1.00 93.31 636 ASN A CA 1
ATOM 5123 C C . ASN A 1 636 ? -11.271 7.317 15.884 1.00 93.31 636 ASN A C 1
ATOM 5125 O O . ASN A 1 636 ? -10.436 7.166 14.993 1.00 93.31 636 ASN A O 1
ATOM 5129 N N . PHE A 1 637 ? -12.459 7.886 15.648 1.00 92.62 637 PHE A N 1
ATOM 5130 C CA . PHE A 1 637 ? -12.876 8.327 14.310 1.00 92.62 637 PHE A CA 1
ATOM 5131 C C . PHE A 1 637 ? -11.946 9.386 13.724 1.00 92.62 637 PHE A C 1
ATOM 5133 O O . PHE A 1 637 ? -11.528 9.277 12.571 1.00 92.62 637 PHE A O 1
ATOM 5140 N N . ARG A 1 638 ? -11.561 10.377 14.534 1.00 90.81 638 ARG A N 1
ATOM 5141 C CA . ARG A 1 638 ? -10.583 11.394 14.128 1.00 90.81 638 ARG A CA 1
ATOM 5142 C C . ARG A 1 638 ? -9.268 10.744 13.684 1.00 90.81 638 ARG A C 1
ATOM 5144 O O . ARG A 1 638 ? -8.717 11.124 12.655 1.00 90.81 638 ARG A O 1
ATOM 5151 N N . LEU A 1 639 ? -8.771 9.741 14.410 1.00 91.38 639 LEU A N 1
ATOM 5152 C CA . LEU A 1 639 ? -7.540 9.034 14.062 1.00 91.38 639 LEU A CA 1
ATOM 5153 C C . LEU A 1 639 ? -7.661 8.298 12.728 1.00 91.38 639 LEU A C 1
ATOM 5155 O O . LEU A 1 639 ? -6.861 8.533 11.822 1.00 91.38 639 LEU A O 1
ATOM 5159 N N . ILE A 1 640 ? -8.668 7.437 12.594 1.00 90.75 640 ILE A N 1
ATOM 5160 C CA . ILE A 1 640 ? -8.819 6.569 11.421 1.00 90.75 640 ILE A CA 1
ATOM 5161 C C . ILE A 1 640 ? -9.248 7.329 10.167 1.00 90.75 640 ILE A C 1
ATOM 5163 O O . ILE A 1 640 ? -8.925 6.890 9.070 1.00 90.75 640 ILE A O 1
ATOM 5167 N N . MET A 1 641 ? -9.949 8.456 10.286 1.00 87.81 641 MET A N 1
ATOM 5168 C CA . MET A 1 641 ? -10.404 9.221 9.122 1.00 87.81 641 MET A CA 1
ATOM 5169 C C . MET A 1 641 ? -9.477 10.374 8.754 1.00 87.81 641 MET A C 1
ATOM 5171 O O . MET A 1 641 ? -9.446 10.772 7.594 1.00 87.81 641 MET A O 1
ATOM 5175 N N . TYR A 1 642 ? -8.745 10.922 9.726 1.00 86.12 642 TYR A N 1
ATOM 5176 C CA . TYR A 1 642 ? -7.997 12.157 9.531 1.00 86.12 642 TYR A CA 1
ATOM 5177 C C . TYR A 1 642 ? -6.544 12.061 9.991 1.00 86.12 642 TYR A C 1
ATOM 5179 O O . TYR A 1 642 ? -5.654 12.441 9.235 1.00 86.12 642 TYR A O 1
ATOM 5187 N N . LEU A 1 643 ? -6.254 11.576 11.204 1.00 87.06 643 LEU A N 1
ATOM 5188 C CA . LEU A 1 643 ? -4.904 11.696 11.777 1.00 87.06 643 LEU A CA 1
ATOM 5189 C C . LEU A 1 643 ? -3.901 10.640 11.303 1.00 87.06 643 LEU A C 1
ATOM 5191 O O . LEU A 1 643 ? -2.703 10.913 11.365 1.00 87.06 643 LEU A O 1
ATOM 5195 N N . GLU A 1 644 ? -4.331 9.476 10.824 1.00 85.44 644 GLU A N 1
ATOM 5196 C CA . GLU A 1 644 ? -3.400 8.468 10.312 1.00 85.44 644 GLU A CA 1
ATOM 5197 C C . GLU A 1 644 ? -2.742 8.877 8.991 1.00 85.44 644 GLU A C 1
ATOM 5199 O O . GLU A 1 644 ? -3.387 9.441 8.107 1.00 85.44 644 GLU A O 1
ATOM 5204 N N . LYS A 1 645 ? -1.439 8.591 8.865 1.00 70.62 645 LYS A N 1
ATOM 5205 C CA . LYS A 1 645 ? -0.618 9.020 7.725 1.00 70.62 645 LYS A CA 1
ATOM 5206 C C . LYS A 1 645 ? -0.367 7.854 6.778 1.00 70.62 645 LYS A C 1
ATOM 5208 O O . LYS A 1 645 ? 0.269 6.870 7.157 1.00 70.62 645 LYS A O 1
ATOM 5213 N N . ARG A 1 646 ? -0.765 8.022 5.519 1.00 63.50 646 ARG A N 1
ATOM 5214 C CA . ARG A 1 646 ? -0.257 7.239 4.385 1.00 63.50 646 ARG A CA 1
ATOM 5215 C C . ARG A 1 646 ? 0.315 8.174 3.332 1.00 63.50 646 ARG A C 1
ATOM 5217 O O . ARG A 1 646 ? 0.010 9.362 3.365 1.00 63.50 646 ARG A O 1
ATOM 5224 N N . GLU A 1 647 ? 1.184 7.654 2.466 1.00 53.25 647 GLU A N 1
ATOM 5225 C CA . GLU A 1 647 ? 2.090 8.475 1.647 1.00 53.25 647 GLU A CA 1
ATOM 5226 C C . GLU A 1 647 ? 1.400 9.566 0.813 1.00 53.25 647 GLU A C 1
ATOM 5228 O O . GLU A 1 647 ? 2.038 10.577 0.564 1.00 53.25 647 GLU A O 1
ATOM 5233 N N . ASP A 1 648 ? 0.096 9.461 0.521 1.00 52.81 648 ASP A N 1
ATOM 5234 C CA . ASP A 1 648 ? -0.655 10.484 -0.224 1.00 52.81 648 ASP A CA 1
ATOM 5235 C C . ASP A 1 648 ? -2.134 10.660 0.210 1.00 52.81 648 ASP A C 1
ATOM 5237 O O . ASP A 1 648 ? -2.918 11.309 -0.486 1.00 52.81 648 ASP A O 1
ATOM 5241 N N . ILE A 1 649 ? -2.562 10.078 1.340 1.00 63.50 649 ILE A N 1
ATOM 5242 C CA . ILE A 1 649 ? -3.971 10.097 1.791 1.00 63.50 649 ILE A CA 1
ATOM 5243 C C . ILE A 1 649 ? -4.034 10.342 3.303 1.00 63.50 649 ILE A C 1
ATOM 5245 O O . ILE A 1 649 ? -3.341 9.671 4.071 1.00 63.50 649 ILE A O 1
ATOM 5249 N N . ASP A 1 650 ? -4.898 11.272 3.722 1.00 71.25 650 ASP A N 1
ATOM 5250 C CA . ASP A 1 650 ? -5.247 11.469 5.131 1.00 71.25 650 ASP A CA 1
ATOM 5251 C C . ASP A 1 650 ? -6.192 10.328 5.579 1.00 71.25 650 ASP A C 1
ATOM 5253 O O . ASP A 1 650 ? -7.215 10.068 4.941 1.00 71.25 650 ASP A O 1
ATOM 5257 N N . GLY A 1 651 ? -5.839 9.623 6.657 1.00 82.94 651 GLY A N 1
ATOM 5258 C CA . GLY A 1 651 ? -6.627 8.530 7.232 1.00 82.94 651 GLY A CA 1
ATOM 5259 C C . GLY A 1 651 ? -6.385 7.122 6.654 1.00 82.94 651 GLY A C 1
ATOM 5260 O O . GLY A 1 651 ? -5.699 6.872 5.654 1.00 82.94 651 GLY A O 1
ATOM 5261 N N . LEU A 1 652 ? -7.006 6.143 7.312 1.00 82.69 652 LEU A N 1
ATOM 5262 C CA . LEU A 1 652 ? -7.010 4.719 6.973 1.00 82.69 652 LEU A CA 1
ATOM 5263 C C . LEU A 1 652 ? -8.020 4.346 5.878 1.00 82.69 652 LEU A C 1
ATOM 5265 O O . LEU A 1 652 ? -7.932 3.232 5.354 1.00 82.69 652 LEU A O 1
ATOM 5269 N N . ASN A 1 653 ? -8.847 5.292 5.411 1.00 81.69 653 ASN A N 1
ATOM 5270 C CA . ASN A 1 653 ? -9.744 5.128 4.253 1.00 81.69 653 ASN A CA 1
ATOM 5271 C C . ASN A 1 653 ? -10.506 3.790 4.293 1.00 81.69 653 ASN A C 1
ATOM 5273 O O . ASN A 1 653 ? -10.493 3.035 3.317 1.00 81.69 653 ASN A O 1
ATOM 5277 N N . LEU A 1 654 ? -11.033 3.461 5.475 1.00 86.06 654 LEU A N 1
ATOM 5278 C CA . LEU A 1 654 ? -11.753 2.219 5.732 1.00 86.06 654 LEU A CA 1
ATOM 5279 C C . LEU A 1 654 ? -13.110 2.248 5.023 1.00 86.06 654 LEU A C 1
ATOM 5281 O O . LEU A 1 654 ? -13.630 3.324 4.722 1.00 86.06 654 LEU A O 1
ATOM 5285 N N . SER A 1 655 ? -13.685 1.078 4.769 1.00 87.31 655 SER A N 1
ATOM 5286 C CA . SER A 1 655 ? -15.037 0.957 4.236 1.00 87.31 655 SER A CA 1
ATOM 5287 C C . SER A 1 655 ? -16.074 1.581 5.171 1.00 87.31 655 SER A C 1
ATOM 5289 O O . SER A 1 655 ? -15.941 1.590 6.399 1.00 87.31 655 SER A O 1
ATOM 5291 N N . ASP A 1 656 ? -17.165 2.047 4.568 1.00 91.00 656 ASP A N 1
ATOM 5292 C CA . ASP A 1 656 ? -18.325 2.582 5.277 1.00 91.00 656 ASP A CA 1
ATOM 5293 C C . ASP A 1 656 ? -18.885 1.586 6.309 1.00 91.00 656 ASP A C 1
ATOM 5295 O O . ASP A 1 656 ? -19.305 1.994 7.391 1.00 91.00 656 ASP A O 1
ATOM 5299 N N . ALA A 1 657 ? -18.839 0.284 6.001 1.00 91.44 657 ALA A N 1
ATOM 5300 C CA . ALA A 1 657 ? -19.283 -0.785 6.892 1.00 91.44 657 ALA A CA 1
ATOM 5301 C C . ALA A 1 657 ? -18.453 -0.834 8.179 1.00 91.44 657 ALA A C 1
ATOM 5303 O O . ALA A 1 657 ? -19.012 -0.818 9.275 1.00 91.44 657 ALA A O 1
ATOM 5304 N N . VAL A 1 658 ? -17.121 -0.818 8.063 1.00 93.38 658 VAL A N 1
ATOM 5305 C CA . VAL A 1 658 ? -16.222 -0.816 9.226 1.00 93.38 658 VAL A CA 1
ATOM 5306 C C . VAL A 1 658 ? -16.360 0.482 10.017 1.00 93.38 658 VAL A C 1
ATOM 5308 O O . VAL A 1 658 ? -16.461 0.438 11.241 1.00 93.38 658 VAL A O 1
ATOM 5311 N N . LEU A 1 659 ? -16.449 1.638 9.350 1.00 94.06 659 LEU A N 1
ATOM 5312 C CA . LEU A 1 659 ? -16.674 2.918 10.032 1.00 94.06 659 LEU A CA 1
ATOM 5313 C C . LEU A 1 659 ? -17.992 2.925 10.820 1.00 94.06 659 LEU A C 1
ATOM 5315 O O . LEU A 1 659 ? -18.021 3.381 11.962 1.00 94.06 659 LEU A O 1
ATOM 5319 N N . LEU A 1 660 ? -19.077 2.389 10.259 1.00 95.00 660 LEU A N 1
ATOM 5320 C CA . LEU A 1 660 ? -20.347 2.264 10.974 1.00 95.00 660 LEU A CA 1
ATOM 5321 C C . LEU A 1 660 ? -20.306 1.203 12.077 1.00 95.00 660 LEU A C 1
ATOM 5323 O O . LEU A 1 660 ? -20.879 1.441 13.138 1.00 95.00 660 LEU A O 1
ATOM 5327 N N . GLY A 1 661 ? -19.582 0.100 11.877 1.00 94.88 661 GLY A N 1
ATOM 5328 C CA . GLY A 1 661 ? -19.333 -0.924 12.894 1.00 94.88 661 GLY A CA 1
ATOM 5329 C C . GLY A 1 661 ? -18.557 -0.389 14.102 1.00 94.88 661 GLY A C 1
ATOM 5330 O O . GLY A 1 661 ? -18.801 -0.797 15.233 1.00 94.88 661 GLY A O 1
ATOM 5331 N N . ILE A 1 662 ? -17.671 0.589 13.903 1.00 94.62 662 ILE A N 1
ATOM 5332 C CA . ILE A 1 662 ? -16.967 1.281 14.997 1.00 94.62 662 ILE A CA 1
ATOM 5333 C C . ILE A 1 662 ? -17.881 2.324 15.675 1.00 94.62 662 ILE A C 1
ATOM 5335 O O . ILE A 1 662 ? -17.623 2.744 16.806 1.00 94.62 662 ILE A O 1
ATOM 5339 N N . ASN A 1 663 ? -18.970 2.768 15.026 1.00 93.75 663 ASN A N 1
ATOM 5340 C CA . ASN A 1 663 ? -19.789 3.891 15.492 1.00 93.75 663 ASN A CA 1
ATOM 5341 C C . ASN A 1 663 ? -20.713 3.503 16.658 1.00 93.75 663 ASN A C 1
ATOM 5343 O O . ASN A 1 663 ? -21.926 3.339 16.520 1.00 93.75 663 ASN A O 1
ATOM 5347 N N . LYS A 1 664 ? -20.124 3.433 17.855 1.00 89.00 664 LYS A N 1
ATOM 5348 C CA . LYS A 1 664 ? -20.811 3.108 19.110 1.00 89.00 664 LYS A CA 1
ATOM 5349 C C . LYS A 1 664 ? -21.891 4.120 19.493 1.00 89.00 664 LYS A C 1
ATOM 5351 O O . LYS A 1 664 ? -22.897 3.725 20.077 1.00 89.00 664 LYS A O 1
ATOM 5356 N N . TYR A 1 665 ? -21.708 5.403 19.194 1.00 91.50 665 TYR A N 1
ATOM 5357 C CA . TYR A 1 665 ? -22.631 6.465 19.600 1.00 91.50 665 TYR A CA 1
ATOM 5358 C C . TYR A 1 665 ? -23.169 7.207 18.366 1.00 91.50 665 TYR A C 1
ATOM 5360 O O . TYR A 1 665 ? -22.441 7.994 17.753 1.00 91.50 665 TYR A O 1
ATOM 5368 N N . PRO A 1 666 ? -24.431 6.955 17.968 1.00 91.50 666 PRO A N 1
ATOM 5369 C CA . PRO A 1 666 ? -24.994 7.440 16.710 1.00 91.50 666 PRO A CA 1
ATOM 5370 C C . PRO A 1 666 ? -25.556 8.869 16.831 1.00 91.50 666 PRO A C 1
ATOM 5372 O O . PRO A 1 666 ? -26.707 9.118 16.467 1.00 91.50 666 PRO A O 1
ATOM 5375 N N . TYR A 1 667 ? -24.759 9.799 17.365 1.00 91.88 667 TYR A N 1
ATOM 5376 C CA . TYR A 1 667 ? -25.104 11.218 17.518 1.00 91.88 667 TYR A CA 1
ATOM 5377 C C . TYR A 1 667 ? -23.846 12.109 17.576 1.00 91.88 667 TYR A C 1
ATOM 5379 O O . TYR A 1 667 ? -22.748 11.616 17.861 1.00 91.88 667 TYR A O 1
ATOM 5387 N N . PRO A 1 668 ? -23.973 13.428 17.325 1.00 91.62 668 PRO A N 1
ATOM 5388 C CA . PRO A 1 668 ? -22.868 14.369 17.471 1.00 91.62 668 PRO A CA 1
ATOM 5389 C C . PRO A 1 668 ? -22.570 14.704 18.941 1.00 91.62 668 PRO A C 1
ATOM 5391 O O . PRO A 1 668 ? -23.451 14.691 19.803 1.00 91.62 668 PRO A O 1
ATOM 5394 N N . GLY A 1 669 ? -21.334 15.132 19.196 1.00 86.81 669 GLY A N 1
ATOM 5395 C CA . GLY A 1 669 ? -20.825 15.622 20.480 1.00 86.81 669 GLY A CA 1
ATOM 5396 C C . GLY A 1 669 ? -21.638 16.765 21.088 1.00 86.81 669 GLY A C 1
ATOM 5397 O O . GLY A 1 669 ? -21.713 16.937 22.303 1.00 86.81 669 GLY A O 1
ATOM 5398 N N . THR A 1 670 ? -22.306 17.545 20.234 1.00 84.31 670 THR A N 1
ATOM 5399 C CA . THR A 1 670 ? -23.172 18.652 20.654 1.00 84.31 670 THR A CA 1
ATOM 5400 C C . THR A 1 670 ? -24.464 18.193 21.325 1.00 84.31 670 THR A C 1
ATOM 5402 O O . THR A 1 670 ? -25.058 18.976 22.062 1.00 84.31 670 THR A O 1
ATOM 5405 N N . GLU A 1 671 ? -24.915 16.964 21.060 1.00 86.62 671 GLU A N 1
ATOM 5406 C CA . GLU A 1 671 ? -26.086 16.368 21.718 1.00 86.62 671 GLU A CA 1
ATOM 5407 C C . GLU A 1 671 ? -25.685 15.632 22.998 1.00 86.62 671 GLU A C 1
ATOM 5409 O O . GLU A 1 671 ? -26.343 15.763 24.029 1.00 86.62 671 GLU A O 1
ATOM 5414 N N . SER A 1 672 ? -24.571 14.901 22.959 1.00 88.44 672 SER A N 1
ATOM 5415 C CA . SER A 1 672 ? -24.000 14.218 24.117 1.00 88.44 672 SER A CA 1
ATOM 5416 C C . SER A 1 672 ? -22.488 14.149 23.978 1.00 88.44 672 SER A C 1
ATOM 5418 O O . SER A 1 672 ? -21.989 13.872 22.894 1.00 88.44 672 SER A O 1
ATOM 5420 N N . LYS A 1 673 ? -21.759 14.301 25.092 1.00 85.19 673 LYS A N 1
ATOM 5421 C CA . LYS A 1 673 ? -20.291 14.172 25.131 1.00 85.19 673 LYS A CA 1
ATOM 5422 C C . LYS A 1 673 ? -19.782 12.806 24.652 1.00 85.19 673 LYS A C 1
ATOM 5424 O O . LYS A 1 673 ? -18.605 12.670 24.365 1.00 85.19 673 LYS A O 1
ATOM 5429 N N . LYS A 1 674 ? -20.638 11.783 24.575 1.00 88.56 674 LYS A N 1
ATOM 5430 C CA . LYS A 1 674 ? -20.279 10.484 23.984 1.00 88.56 674 LYS A CA 1
ATOM 5431 C C . LYS A 1 674 ? -20.334 10.465 22.454 1.00 88.56 674 LYS A C 1
ATOM 5433 O O . LYS A 1 674 ? -19.886 9.506 21.844 1.00 88.56 674 LYS A O 1
ATOM 5438 N N . GLY A 1 675 ? -20.897 11.496 21.833 1.00 90.00 675 GLY A N 1
ATOM 5439 C CA . GLY A 1 675 ? -21.030 11.600 20.387 1.00 90.00 675 GLY A CA 1
ATOM 5440 C C . GLY A 1 675 ? -19.730 11.978 19.683 1.00 90.00 675 GLY A C 1
ATOM 5441 O O . GLY A 1 675 ? -18.763 12.419 20.305 1.00 90.00 675 GLY A O 1
ATOM 5442 N N . MET A 1 676 ? -19.734 11.843 18.358 1.00 92.19 676 MET A N 1
ATOM 5443 C CA . MET A 1 676 ? -18.583 12.182 17.515 1.00 92.19 676 MET A CA 1
ATOM 5444 C C . MET A 1 676 ? -18.401 13.689 17.358 1.00 92.19 676 MET A C 1
ATOM 5446 O O . MET A 1 676 ? -19.359 14.460 17.430 1.00 92.19 676 MET A O 1
ATOM 5450 N N . TYR A 1 677 ? -17.171 14.104 17.080 1.00 92.00 677 TYR A N 1
ATOM 5451 C CA . TYR A 1 677 ? -16.862 15.470 16.671 1.00 92.00 677 TYR A CA 1
ATOM 5452 C C . TYR A 1 677 ? -17.672 15.886 15.441 1.00 92.00 677 TYR A C 1
ATOM 5454 O O . TYR A 1 677 ? -18.111 15.052 14.646 1.00 92.00 677 TYR A O 1
ATOM 5462 N N . HIS A 1 678 ? -17.918 17.184 15.302 1.00 88.56 678 HIS A N 1
ATOM 5463 C CA . HIS A 1 678 ? -18.862 17.724 14.335 1.00 88.56 678 HIS A CA 1
ATOM 5464 C C . HIS A 1 678 ? -18.510 17.337 12.897 1.00 88.56 678 HIS A C 1
ATOM 5466 O O . HIS A 1 678 ? -19.394 16.936 12.143 1.00 88.56 678 HIS A O 1
ATOM 5472 N N . HIS A 1 679 ? -17.232 17.440 12.532 1.00 87.12 679 HIS A N 1
ATOM 5473 C CA . HIS A 1 679 ? -16.751 17.131 11.189 1.00 87.12 679 HIS A CA 1
ATOM 5474 C C . HIS A 1 679 ? -16.888 15.634 10.866 1.00 87.12 679 HIS A C 1
ATOM 5476 O O . HIS A 1 679 ? -17.501 15.268 9.865 1.00 87.12 679 HIS A O 1
ATOM 5482 N N . GLU A 1 680 ? -16.414 14.760 11.753 1.00 90.31 680 GLU A N 1
ATOM 5483 C CA . GLU A 1 680 ? -16.520 13.305 11.589 1.00 90.31 680 GLU A CA 1
ATOM 5484 C C . GLU A 1 680 ? -17.991 12.856 11.580 1.00 90.31 680 GLU A C 1
ATOM 5486 O O . GLU A 1 680 ? -18.383 11.996 10.790 1.00 90.31 680 GLU A O 1
ATOM 5491 N N . TRP A 1 681 ? -18.845 13.497 12.388 1.00 92.94 681 TRP A N 1
ATOM 5492 C CA . TRP A 1 681 ? -20.285 13.249 12.383 1.00 92.94 681 TRP A CA 1
ATOM 5493 C C . TRP A 1 681 ? -20.946 13.604 11.051 1.00 92.94 681 TRP A C 1
ATOM 5495 O O . TRP A 1 681 ? -21.841 12.876 10.636 1.00 92.94 681 TRP A O 1
ATOM 5505 N N . GLN A 1 682 ? -20.547 14.686 10.372 1.00 90.44 682 GLN A N 1
ATOM 5506 C CA . GLN A 1 682 ? -21.124 15.036 9.066 1.00 90.44 682 GLN A CA 1
ATOM 5507 C C . GLN A 1 682 ? -20.934 13.895 8.065 1.00 90.44 682 GLN A C 1
ATOM 5509 O O . GLN A 1 682 ? -21.909 13.452 7.460 1.00 90.44 682 GLN A O 1
ATOM 5514 N N . TYR A 1 683 ? -19.715 13.364 7.983 1.00 90.12 683 TYR A N 1
ATOM 5515 C CA . TYR A 1 683 ? -19.403 12.237 7.113 1.00 90.12 683 TYR A CA 1
ATOM 5516 C C . TYR A 1 683 ? -20.182 10.977 7.507 1.00 90.12 683 TYR A C 1
ATOM 5518 O O . TYR A 1 683 ? -20.910 10.418 6.690 1.00 90.12 683 TYR A O 1
ATOM 5526 N N . ILE A 1 684 ? -20.124 10.561 8.778 1.00 94.12 684 ILE A N 1
ATOM 5527 C CA . ILE A 1 684 ? -20.832 9.349 9.221 1.00 94.12 684 ILE A CA 1
ATOM 5528 C C . ILE A 1 684 ? -22.349 9.492 9.048 1.00 94.12 684 ILE A C 1
ATOM 5530 O O . ILE A 1 684 ? -23.022 8.542 8.650 1.00 94.12 684 ILE A O 1
ATOM 5534 N N . ARG A 1 685 ? -22.913 10.679 9.284 1.00 94.19 685 ARG A N 1
ATOM 5535 C CA . ARG A 1 685 ? -24.339 10.946 9.076 1.00 94.19 685 ARG A CA 1
ATOM 5536 C C . ARG A 1 685 ? -24.747 10.746 7.619 1.00 94.19 685 ARG A C 1
ATOM 5538 O O . ARG A 1 685 ? -25.822 10.202 7.379 1.00 94.19 685 ARG A O 1
ATOM 5545 N N . GLU A 1 686 ? -23.925 11.158 6.659 1.00 93.81 686 GLU A N 1
ATOM 5546 C CA . GLU A 1 686 ? -24.192 10.916 5.237 1.00 93.81 686 GLU A CA 1
ATOM 5547 C C . GLU A 1 686 ? -24.229 9.420 4.917 1.00 93.81 686 GLU A C 1
ATOM 5549 O O . GLU A 1 686 ? -25.155 8.966 4.243 1.00 93.81 686 GLU A O 1
ATOM 5554 N N . ILE A 1 687 ? -23.295 8.630 5.458 1.00 93.50 687 ILE A N 1
ATOM 5555 C CA . ILE A 1 687 ? -23.321 7.166 5.312 1.00 93.50 687 ILE A CA 1
ATOM 5556 C C . ILE A 1 687 ? -24.612 6.591 5.898 1.00 93.50 687 ILE A C 1
ATOM 5558 O O . ILE A 1 687 ? -25.322 5.855 5.217 1.00 93.50 687 ILE A O 1
ATOM 5562 N N . ARG A 1 688 ? -24.951 6.975 7.132 1.00 94.50 688 ARG A N 1
ATOM 5563 C CA . ARG A 1 688 ? -26.147 6.489 7.834 1.00 94.50 688 ARG A CA 1
ATOM 5564 C C . ARG A 1 688 ? -27.431 6.790 7.072 1.00 94.50 688 ARG A C 1
ATOM 5566 O O . ARG A 1 688 ? -28.294 5.924 6.991 1.00 94.50 688 ARG A O 1
ATOM 5573 N N . ASN A 1 689 ? -27.536 7.988 6.493 1.00 93.94 689 ASN A N 1
ATOM 5574 C CA . ASN A 1 689 ? -28.678 8.372 5.667 1.00 93.94 689 ASN A CA 1
ATOM 5575 C C . ASN A 1 689 ? -28.759 7.533 4.386 1.00 93.94 689 ASN A C 1
ATOM 5577 O O . ASN A 1 689 ? -29.849 7.140 4.001 1.00 93.94 689 ASN A O 1
ATOM 5581 N N . ARG A 1 690 ? -27.626 7.241 3.727 1.00 93.88 690 ARG A N 1
ATOM 5582 C CA . ARG A 1 690 ? -27.606 6.389 2.522 1.00 93.88 690 ARG A CA 1
ATOM 5583 C C . ARG A 1 690 ? -28.017 4.944 2.807 1.00 93.88 690 ARG A C 1
ATOM 5585 O O . ARG A 1 690 ? -28.471 4.267 1.897 1.00 93.88 690 ARG A O 1
ATOM 5592 N N . TRP A 1 691 ? -27.803 4.469 4.032 1.00 92.81 691 TRP A N 1
ATOM 5593 C CA . TRP A 1 691 ? -28.157 3.115 4.474 1.00 92.81 691 TRP A CA 1
ATOM 5594 C C . TRP A 1 691 ? -29.537 3.050 5.147 1.00 92.81 691 TRP A C 1
ATOM 5596 O O . TRP A 1 691 ? -29.894 2.013 5.707 1.00 92.81 691 TRP A O 1
ATOM 5606 N N . ASP A 1 692 ? -30.288 4.158 5.129 1.00 92.25 692 ASP A N 1
ATOM 5607 C CA . ASP A 1 692 ? -31.600 4.298 5.765 1.00 92.25 692 ASP A CA 1
ATOM 5608 C C . ASP A 1 692 ? -31.612 3.878 7.249 1.00 92.25 692 ASP A C 1
ATOM 5610 O O . ASP A 1 692 ? -32.600 3.357 7.766 1.00 92.25 692 ASP A O 1
ATOM 5614 N N . ILE A 1 693 ? -30.507 4.117 7.970 1.00 93.50 693 ILE A N 1
ATOM 5615 C CA . ILE A 1 693 ? -30.405 3.781 9.395 1.00 93.50 693 ILE A CA 1
ATOM 5616 C C . ILE A 1 693 ? -31.197 4.817 10.208 1.00 93.50 693 ILE A C 1
ATOM 5618 O O . ILE A 1 693 ? -30.847 6.006 10.175 1.00 93.50 693 ILE A O 1
ATOM 5622 N N . PRO A 1 694 ? -32.196 4.409 11.017 1.00 92.69 694 PRO A N 1
ATOM 5623 C CA . PRO A 1 694 ? -32.988 5.353 11.794 1.00 92.69 694 PRO A CA 1
ATOM 5624 C C . PRO A 1 694 ? -32.147 6.157 12.796 1.00 92.69 694 PRO A C 1
ATOM 5626 O O . PRO A 1 694 ? -31.098 5.722 13.294 1.00 92.69 694 PRO A O 1
ATOM 5629 N N . ALA A 1 695 ? -32.622 7.362 13.121 1.00 90.56 695 ALA A N 1
ATOM 5630 C CA . ALA A 1 695 ? -31.957 8.239 14.079 1.00 90.56 695 ALA A CA 1
ATOM 5631 C C . ALA A 1 695 ? -31.802 7.547 15.446 1.00 90.56 695 ALA A C 1
ATOM 5633 O O . ALA A 1 695 ? -32.733 6.930 15.960 1.00 90.56 695 ALA A O 1
ATOM 5634 N N . GLY A 1 696 ? -30.606 7.633 16.035 1.00 89.50 696 GLY A N 1
ATOM 5635 C CA . GLY A 1 696 ? -30.301 7.011 17.326 1.00 89.50 696 GLY A CA 1
ATOM 5636 C C . GLY A 1 696 ? -30.078 5.490 17.300 1.00 89.50 696 GLY A C 1
ATOM 5637 O O . GLY A 1 696 ? -29.768 4.921 18.345 1.00 89.50 696 GLY A O 1
ATOM 5638 N N . LYS A 1 697 ? -30.194 4.812 16.147 1.00 93.06 697 LYS A N 1
ATOM 5639 C CA . LYS A 1 697 ? -29.942 3.362 16.025 1.00 93.06 697 LYS A CA 1
ATOM 5640 C C . LYS A 1 697 ? -28.497 3.059 15.608 1.00 93.06 697 LYS A C 1
ATOM 5642 O O . LYS A 1 697 ? -27.883 3.820 14.862 1.00 93.06 697 LYS A O 1
ATOM 5647 N N . LYS A 1 698 ? -27.944 1.939 16.073 1.00 94.38 698 LYS A N 1
ATOM 5648 C CA . LYS A 1 698 ? -26.611 1.434 15.688 1.00 94.38 698 LYS A CA 1
ATOM 5649 C C . LYS A 1 698 ? -26.760 0.303 14.662 1.00 94.38 698 LYS A C 1
ATOM 5651 O O . LYS A 1 698 ? -27.793 -0.374 14.676 1.00 94.38 698 LYS A O 1
ATOM 5656 N N . THR A 1 699 ? -25.746 0.058 13.830 1.00 96.19 699 THR A N 1
ATOM 5657 C CA . THR A 1 699 ? -25.722 -1.176 13.023 1.00 96.19 699 THR A CA 1
ATOM 5658 C C . THR A 1 699 ? -25.600 -2.401 13.930 1.00 96.19 699 THR A C 1
ATOM 5660 O O . THR A 1 699 ? -25.216 -2.263 15.098 1.00 96.19 699 THR A O 1
ATOM 5663 N N . LEU A 1 700 ? -25.965 -3.591 13.452 1.00 96.44 700 LEU A N 1
ATOM 5664 C CA . LEU A 1 700 ? -25.839 -4.798 14.276 1.00 96.44 700 LEU A CA 1
ATOM 5665 C C . LEU A 1 700 ? -24.380 -5.128 14.582 1.00 96.44 700 LEU A C 1
ATOM 5667 O O . LEU A 1 700 ? -24.097 -5.561 15.698 1.00 96.44 700 LEU A O 1
ATOM 5671 N N . GLU A 1 701 ? -23.450 -4.841 13.670 1.00 96.50 701 GLU A N 1
ATOM 5672 C CA . GLU A 1 701 ? -22.022 -5.041 13.913 1.00 96.50 701 GLU A CA 1
ATOM 5673 C C . GLU A 1 701 ? -21.507 -4.145 15.039 1.00 96.50 701 GLU A C 1
ATOM 5675 O O . GLU A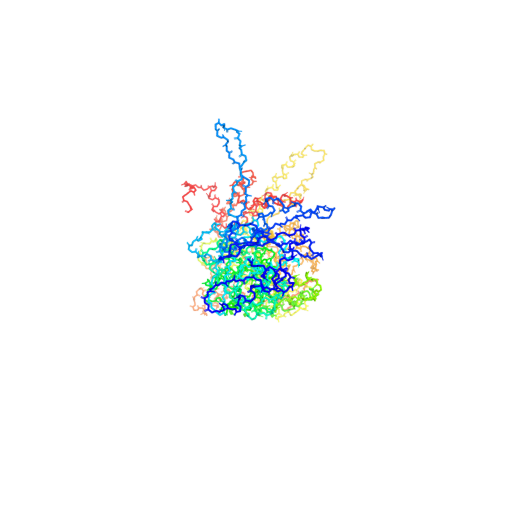 1 701 ? -20.789 -4.620 15.918 1.00 96.50 701 GLU A O 1
ATOM 5680 N N . ALA A 1 702 ? -21.940 -2.879 15.079 1.00 96.81 702 ALA A N 1
ATOM 5681 C CA . ALA A 1 702 ? -21.589 -1.965 16.163 1.00 96.81 702 ALA A CA 1
ATOM 5682 C C . ALA A 1 702 ? -22.180 -2.395 17.508 1.00 96.81 702 ALA A C 1
ATOM 5684 O O . ALA A 1 702 ? -21.530 -2.253 18.541 1.00 96.81 702 ALA A O 1
ATOM 5685 N N . GLN A 1 703 ? -23.404 -2.930 17.516 1.00 96.69 703 GLN A N 1
ATOM 5686 C CA . GLN A 1 703 ? -24.018 -3.474 18.733 1.00 96.69 703 GLN A CA 1
ATOM 5687 C C . GLN A 1 703 ? -23.288 -4.725 19.223 1.00 96.69 703 GLN A C 1
ATOM 5689 O O . GLN A 1 703 ? -23.073 -4.882 20.423 1.00 96.69 703 GLN A O 1
ATOM 5694 N N . LEU A 1 704 ? -22.901 -5.605 18.299 1.00 96.94 704 LEU A N 1
ATOM 5695 C CA . LEU A 1 704 ? -22.192 -6.835 18.615 1.00 96.94 704 LEU A CA 1
ATOM 5696 C C . LEU A 1 704 ? -20.784 -6.553 19.146 1.00 96.94 704 LEU A C 1
ATOM 5698 O O . LEU A 1 704 ? -20.418 -7.102 20.180 1.00 96.94 704 LEU A O 1
ATOM 5702 N N . MET A 1 705 ? -20.025 -5.673 18.490 1.00 96.50 705 MET A N 1
ATOM 5703 C CA . MET A 1 705 ? -18.705 -5.242 18.959 1.00 96.50 705 MET A CA 1
ATOM 5704 C C . MET A 1 705 ? -18.778 -4.669 20.382 1.00 96.50 705 MET A C 1
ATOM 5706 O O . MET A 1 705 ? -18.004 -5.087 21.240 1.00 96.50 705 MET A O 1
ATOM 5710 N N . ASP A 1 706 ? -19.755 -3.794 20.652 1.00 94.69 706 ASP A N 1
ATOM 5711 C CA . ASP A 1 706 ? -19.970 -3.168 21.966 1.00 94.69 706 ASP A CA 1
ATOM 5712 C C . ASP A 1 706 ? -20.248 -4.215 23.065 1.00 94.69 706 ASP A C 1
ATOM 5714 O O . ASP A 1 706 ? -19.668 -4.175 24.150 1.00 94.69 706 ASP A O 1
ATOM 5718 N N . LEU A 1 707 ? -21.070 -5.226 22.760 1.00 94.75 707 LEU A N 1
ATOM 5719 C CA . LEU A 1 707 ? -21.324 -6.350 23.669 1.00 94.75 707 LEU A CA 1
ATOM 5720 C C . LEU A 1 707 ? -20.092 -7.233 23.875 1.00 94.75 707 LEU A C 1
ATOM 5722 O O . LEU A 1 707 ? -19.870 -7.730 24.979 1.00 94.75 707 LEU A O 1
ATOM 5726 N N . CYS A 1 708 ? -19.295 -7.461 22.834 1.00 95.69 708 CYS A N 1
ATOM 5727 C CA . CYS A 1 708 ? -18.073 -8.253 22.937 1.00 95.69 708 CYS A CA 1
ATOM 5728 C C . CYS A 1 708 ? -16.998 -7.549 23.773 1.00 95.69 708 CYS A C 1
ATOM 5730 O O . CYS A 1 708 ? -16.294 -8.225 24.526 1.00 95.69 708 CYS A O 1
ATOM 5732 N N . ASP A 1 709 ? -16.914 -6.219 23.701 1.00 93.81 709 ASP A N 1
ATOM 5733 C CA . ASP A 1 709 ? -16.077 -5.410 24.591 1.00 93.81 709 ASP A CA 1
ATOM 5734 C C . ASP A 1 709 ? -16.522 -5.577 26.056 1.00 93.81 709 ASP A C 1
ATOM 5736 O O . ASP A 1 709 ? -15.720 -5.927 26.926 1.00 93.81 709 ASP A O 1
ATOM 5740 N N . ASP A 1 710 ? -17.827 -5.480 26.332 1.00 91.88 710 ASP A N 1
ATOM 5741 C CA . ASP A 1 710 ? -18.381 -5.734 27.670 1.00 91.88 710 ASP A CA 1
ATOM 5742 C C . ASP A 1 710 ? -18.114 -7.165 28.177 1.00 91.88 710 ASP A C 1
ATOM 5744 O O . ASP A 1 710 ? -17.795 -7.363 29.357 1.00 91.88 710 ASP A O 1
ATOM 5748 N N . ILE A 1 711 ? -18.191 -8.172 27.299 1.00 93.31 711 ILE A N 1
ATOM 5749 C CA . ILE A 1 711 ? -17.843 -9.563 27.625 1.00 93.31 711 ILE A CA 1
ATOM 5750 C C . ILE A 1 711 ? -16.368 -9.663 28.021 1.00 93.31 711 ILE A C 1
ATOM 5752 O O . ILE A 1 711 ? -16.068 -10.255 29.063 1.00 93.31 711 ILE A O 1
ATOM 5756 N N . ALA A 1 712 ? -15.459 -9.063 27.246 1.00 90.94 712 ALA A N 1
ATOM 5757 C CA . ALA A 1 712 ? -14.034 -9.053 27.562 1.00 90.94 712 ALA A CA 1
ATOM 5758 C C . ALA A 1 712 ? -13.774 -8.384 28.922 1.00 90.94 712 ALA A C 1
ATOM 5760 O O . ALA A 1 712 ? -13.137 -8.993 29.783 1.00 90.94 712 ALA A O 1
ATOM 5761 N N . TYR A 1 713 ? -14.371 -7.219 29.191 1.00 85.00 713 TYR A N 1
ATOM 5762 C CA . TYR A 1 713 ? -14.297 -6.562 30.504 1.00 85.00 713 TYR A CA 1
ATOM 5763 C C . TYR A 1 713 ? -14.813 -7.443 31.653 1.00 85.00 713 TYR A C 1
ATOM 5765 O O . TYR A 1 713 ? -14.258 -7.447 32.750 1.00 85.00 713 TYR A O 1
ATOM 5773 N N . SER A 1 714 ? -15.881 -8.209 31.428 1.00 86.69 714 SER A N 1
ATOM 5774 C CA . SER A 1 714 ? -16.492 -9.047 32.468 1.00 86.69 714 SER A CA 1
ATOM 5775 C C . SER A 1 714 ? -15.767 -10.371 32.736 1.00 86.69 714 SER A C 1
ATOM 5777 O O . SER A 1 714 ? -16.092 -11.041 33.715 1.00 86.69 714 SER A O 1
ATOM 5779 N N . ALA A 1 715 ? -14.793 -10.758 31.905 1.00 87.88 715 ALA A N 1
ATOM 5780 C CA . ALA A 1 715 ? -14.087 -12.036 32.027 1.00 87.88 715 ALA A CA 1
ATOM 5781 C C . ALA A 1 715 ? -12.557 -11.887 32.046 1.00 87.88 715 ALA A C 1
ATOM 5783 O O . ALA A 1 715 ? -11.889 -12.456 32.913 1.00 87.88 715 ALA A O 1
ATOM 5784 N N . HIS A 1 716 ? -11.988 -11.137 31.104 1.00 88.75 716 HIS A N 1
ATOM 5785 C CA . HIS A 1 716 ? -10.542 -11.006 30.915 1.00 88.75 716 HIS A CA 1
ATOM 5786 C C . HIS A 1 716 ? -9.911 -10.101 31.976 1.00 88.75 716 HIS A C 1
ATOM 5788 O O . HIS A 1 716 ? -8.927 -10.498 32.603 1.00 88.75 716 HIS A O 1
ATOM 5794 N N . ASP A 1 717 ? -10.529 -8.957 32.276 1.00 85.00 717 ASP A N 1
ATOM 5795 C CA . ASP A 1 717 ? -10.047 -8.055 33.330 1.00 85.00 717 ASP A CA 1
ATOM 5796 C C . ASP A 1 717 ? -10.133 -8.703 34.719 1.00 85.00 717 ASP A C 1
ATOM 5798 O O . ASP A 1 717 ? -9.238 -8.530 35.549 1.00 85.00 717 ASP A O 1
ATOM 5802 N N . LEU A 1 718 ? -11.157 -9.529 34.969 1.00 88.19 718 LEU A N 1
ATOM 5803 C CA . LEU A 1 718 ? -11.227 -10.332 36.194 1.00 88.19 718 LEU A CA 1
ATOM 5804 C C . LEU A 1 718 ? -10.065 -11.327 36.289 1.00 88.19 718 LEU A C 1
ATOM 5806 O O . LEU A 1 718 ? -9.478 -11.475 37.362 1.00 88.19 718 LEU A O 1
ATOM 5810 N N . GLU A 1 719 ? -9.695 -11.992 35.189 1.00 88.44 719 GLU A N 1
ATOM 5811 C CA . GLU A 1 719 ? -8.507 -12.855 35.153 1.00 88.44 719 GLU A CA 1
ATOM 5812 C C . GLU A 1 719 ? -7.233 -12.067 35.516 1.00 88.44 719 GLU A C 1
ATOM 5814 O O . GLU A 1 719 ? -6.431 -12.547 36.327 1.00 88.44 719 GLU A O 1
ATOM 5819 N N . ASP A 1 720 ? -7.068 -10.857 34.981 1.00 86.88 720 ASP A N 1
ATOM 5820 C CA . ASP A 1 720 ? -5.931 -9.983 35.287 1.00 86.88 720 ASP A CA 1
ATOM 5821 C C . ASP A 1 720 ? -5.918 -9.569 36.767 1.00 86.88 720 ASP A C 1
ATOM 5823 O O . ASP A 1 720 ? -4.877 -9.653 37.426 1.00 86.88 720 ASP A O 1
ATOM 5827 N N . GLY A 1 721 ? -7.073 -9.199 37.328 1.00 86.69 721 GLY A N 1
ATOM 5828 C CA . GLY A 1 721 ? -7.220 -8.852 38.744 1.00 86.69 721 GLY A CA 1
ATOM 5829 C C . GLY A 1 721 ? -6.901 -10.021 39.681 1.00 86.69 721 GLY A C 1
ATOM 5830 O O . GLY A 1 721 ? -6.208 -9.842 40.688 1.00 86.69 721 GLY A O 1
ATOM 5831 N N . ILE A 1 722 ? -7.331 -11.234 39.324 1.00 88.94 722 ILE A N 1
ATOM 5832 C CA . ILE A 1 722 ? -7.019 -12.466 40.064 1.00 88.94 722 ILE A CA 1
ATOM 5833 C C . ILE A 1 722 ? -5.518 -12.755 40.011 1.00 88.94 722 ILE A C 1
ATOM 5835 O O . ILE A 1 722 ? -4.898 -13.050 41.033 1.00 88.94 722 ILE A O 1
ATOM 5839 N N . LYS A 1 723 ? -4.904 -12.655 38.828 1.00 86.12 723 LYS A N 1
ATOM 5840 C CA . LYS A 1 723 ? -3.468 -12.913 38.654 1.00 86.12 723 LYS A CA 1
ATOM 5841 C C . LYS A 1 723 ? -2.598 -11.878 39.370 1.00 86.12 723 LYS A C 1
ATOM 5843 O O . LYS A 1 723 ? -1.567 -12.243 39.927 1.00 86.12 723 LYS A O 1
ATOM 5848 N N . ALA A 1 724 ? -3.030 -10.619 39.402 1.00 81.81 724 ALA A N 1
ATOM 5849 C CA . ALA A 1 724 ? -2.369 -9.542 40.135 1.00 81.81 724 ALA A CA 1
ATOM 5850 C C . ALA A 1 724 ? -2.503 -9.663 41.668 1.00 81.81 724 ALA A C 1
ATOM 5852 O O . ALA A 1 724 ? -1.950 -8.832 42.395 1.00 81.81 724 ALA A O 1
ATOM 5853 N N . GLY A 1 725 ? -3.268 -10.645 42.169 1.00 85.25 725 GLY A N 1
ATOM 5854 C CA . GLY A 1 725 ? -3.584 -10.790 43.592 1.00 85.25 725 GLY A CA 1
ATOM 5855 C C . GLY A 1 725 ? -4.453 -9.650 44.129 1.00 85.25 725 GLY A C 1
ATOM 5856 O O . GLY A 1 725 ? -4.392 -9.334 45.311 1.00 85.25 725 GLY A O 1
ATOM 5857 N N . LYS A 1 726 ? -5.203 -8.972 43.252 1.00 84.00 726 LYS A N 1
ATOM 5858 C CA . LYS A 1 726 ? -6.169 -7.921 43.616 1.00 84.00 726 LYS A CA 1
ATOM 5859 C C . LYS A 1 726 ? -7.552 -8.482 43.895 1.00 84.00 726 LYS A C 1
ATOM 5861 O O . LYS A 1 726 ? -8.327 -7.862 44.613 1.00 84.00 726 LYS A O 1
ATOM 5866 N N . ILE A 1 727 ? -7.842 -9.631 43.297 1.00 88.75 727 ILE A N 1
ATOM 5867 C CA . ILE A 1 727 ? -9.074 -10.379 43.484 1.00 88.75 727 ILE A CA 1
ATOM 5868 C C . ILE A 1 727 ? -8.697 -11.720 44.103 1.00 88.75 727 ILE A C 1
ATOM 5870 O O . ILE A 1 727 ? -8.106 -12.578 43.443 1.00 88.75 727 ILE A O 1
ATOM 5874 N N . GLU A 1 728 ? -9.032 -11.893 45.376 1.00 89.44 728 GLU A N 1
ATOM 5875 C CA . GLU A 1 728 ? -8.851 -13.158 46.083 1.00 89.44 728 GLU A CA 1
ATOM 5876 C C . GLU A 1 728 ? -10.122 -14.000 45.923 1.00 89.44 728 GLU A C 1
ATOM 5878 O O . GLU A 1 728 ? -11.221 -13.571 46.275 1.00 89.44 728 GLU A O 1
ATOM 5883 N N . VAL A 1 729 ? -10.006 -15.201 45.347 1.00 91.12 729 VAL A N 1
ATOM 5884 C CA . VAL A 1 729 ? -11.181 -16.032 45.031 1.00 91.12 729 VAL A CA 1
ATOM 5885 C C . VAL A 1 729 ? -11.503 -16.962 46.199 1.00 91.12 729 VAL A C 1
ATOM 5887 O O . VAL A 1 729 ? -11.271 -18.168 46.153 1.00 91.12 729 VAL A O 1
ATOM 5890 N N . HIS A 1 730 ? -12.022 -16.380 47.278 1.00 91.69 730 HIS A N 1
ATOM 5891 C CA . HIS A 1 730 ? -12.534 -17.113 48.433 1.00 91.69 730 HIS A CA 1
ATOM 5892 C C . HIS A 1 730 ? -13.745 -16.408 49.054 1.00 91.69 730 HIS A C 1
ATOM 5894 O O . HIS A 1 730 ? -14.000 -15.227 48.812 1.00 91.69 730 HIS A O 1
ATOM 5900 N N . GLU A 1 731 ? -14.462 -17.128 49.916 1.00 90.19 731 GLU A N 1
ATOM 5901 C CA . GLU A 1 731 ? -15.734 -16.685 50.495 1.00 90.19 731 GLU A CA 1
ATOM 5902 C C . GLU A 1 731 ? -15.642 -15.316 51.183 1.00 90.19 731 GLU A C 1
ATOM 5904 O O . GLU A 1 731 ? -16.384 -14.406 50.829 1.00 90.19 731 GLU A O 1
ATOM 5909 N N . HIS A 1 732 ? -14.662 -15.123 52.074 1.00 91.12 732 HIS A N 1
ATOM 5910 C CA . HIS A 1 732 ? -14.507 -13.865 52.817 1.00 91.12 732 HIS A CA 1
ATOM 5911 C C . HIS A 1 732 ? -14.292 -12.621 51.935 1.00 91.12 732 HIS A C 1
ATOM 5913 O O . HIS A 1 732 ? -14.690 -11.537 52.340 1.00 91.12 732 HIS A O 1
ATOM 5919 N N . PHE A 1 733 ? -13.668 -12.752 50.758 1.00 92.12 733 PHE A N 1
ATOM 5920 C CA . PHE A 1 733 ? -13.398 -11.618 49.870 1.00 92.12 733 PHE A CA 1
ATOM 5921 C C . PHE A 1 733 ? -14.617 -11.312 48.997 1.00 92.12 733 PHE A C 1
ATOM 5923 O O . PHE A 1 733 ? -15.038 -10.165 48.892 1.00 92.12 733 PHE A O 1
ATOM 5930 N N . LEU A 1 734 ? -15.228 -12.343 48.403 1.00 92.12 734 LEU A N 1
ATOM 5931 C CA . LEU A 1 734 ? -16.388 -12.184 47.517 1.00 92.12 734 LEU A CA 1
ATOM 5932 C C . LEU A 1 734 ? -17.689 -11.848 48.259 1.00 92.12 734 LEU A C 1
ATOM 5934 O O . LEU A 1 734 ? -18.637 -11.375 47.641 1.00 92.12 734 LEU A O 1
ATOM 5938 N N . GLN A 1 735 ? -17.738 -12.078 49.571 1.00 91.50 735 GLN A N 1
ATOM 5939 C CA . GLN A 1 735 ? -18.854 -11.685 50.435 1.00 91.50 735 GLN A CA 1
ATOM 5940 C C . GLN A 1 735 ? -18.531 -10.456 51.301 1.00 91.50 735 GLN A C 1
ATOM 5942 O O . GLN A 1 735 ? -19.289 -10.139 52.218 1.00 91.50 735 GLN A O 1
ATOM 5947 N N . ASP A 1 736 ? -17.421 -9.755 51.038 1.00 92.50 736 ASP A N 1
ATOM 5948 C CA . ASP A 1 736 ? -17.036 -8.582 51.818 1.00 92.50 736 ASP A CA 1
ATOM 5949 C C . ASP A 1 736 ? -18.104 -7.463 51.693 1.00 92.50 736 ASP A C 1
ATOM 5951 O O . ASP A 1 736 ? -18.364 -6.958 50.590 1.00 92.50 736 ASP A O 1
ATOM 5955 N N . PRO A 1 737 ? -18.726 -7.017 52.809 1.00 92.00 737 PRO A N 1
ATOM 5956 C CA . PRO A 1 737 ? -19.791 -6.014 52.764 1.00 92.00 737 PRO A CA 1
ATOM 5957 C C . PRO A 1 737 ? -19.337 -4.647 52.240 1.00 92.00 737 PRO A C 1
ATOM 5959 O O . PRO A 1 737 ? -20.142 -3.887 51.693 1.00 92.00 737 PRO A O 1
ATOM 5962 N N . HIS A 1 738 ? -18.061 -4.300 52.424 1.00 91.25 738 HIS A N 1
ATOM 5963 C CA . HIS A 1 738 ? -17.492 -3.065 51.909 1.00 91.25 738 HIS A CA 1
ATOM 5964 C C . HIS A 1 738 ? -17.351 -3.136 50.389 1.00 91.25 738 HIS A C 1
ATOM 5966 O O . HIS A 1 738 ? -17.836 -2.231 49.710 1.00 91.25 738 HIS A O 1
ATOM 5972 N N . ILE A 1 739 ? -16.776 -4.215 49.848 1.00 90.75 739 ILE A N 1
ATOM 5973 C CA . ILE A 1 739 ? -16.657 -4.416 48.395 1.00 90.75 739 ILE A CA 1
ATOM 5974 C C . ILE A 1 739 ? -18.044 -4.404 47.745 1.00 90.75 739 ILE A C 1
ATOM 5976 O O . ILE A 1 739 ? -18.268 -3.623 46.818 1.00 90.75 739 ILE A O 1
ATOM 5980 N N . ASN A 1 740 ? -19.004 -5.160 48.285 1.00 93.06 740 ASN A N 1
ATOM 5981 C CA . ASN A 1 740 ? -20.378 -5.191 47.774 1.00 93.06 740 ASN A CA 1
ATOM 5982 C C . ASN A 1 740 ? -21.014 -3.800 47.753 1.00 93.06 740 ASN A C 1
ATOM 5984 O O . ASN A 1 740 ? -21.601 -3.397 46.747 1.00 93.06 740 ASN A O 1
ATOM 5988 N N . ARG A 1 741 ? -20.838 -3.012 48.821 1.00 93.56 741 ARG A N 1
ATOM 5989 C CA . ARG A 1 741 ? -21.320 -1.627 48.860 1.00 93.56 741 ARG A CA 1
ATOM 5990 C C . ARG A 1 741 ? -20.711 -0.775 47.747 1.00 93.56 741 ARG A C 1
ATOM 5992 O O . ARG A 1 741 ? -21.443 -0.003 47.133 1.00 93.56 741 ARG A O 1
ATOM 5999 N N . LEU A 1 742 ? -19.408 -0.897 47.489 1.00 92.75 742 LEU A N 1
ATOM 6000 C CA . LEU A 1 742 ? -18.734 -0.127 46.440 1.00 92.75 742 LEU A CA 1
ATOM 6001 C C . LEU A 1 742 ? -19.193 -0.539 45.034 1.00 92.75 742 LEU A C 1
ATOM 6003 O O . LEU A 1 742 ? -19.315 0.334 44.175 1.00 92.75 742 LEU A O 1
ATOM 6007 N N . ILE A 1 743 ? -19.468 -1.829 44.804 1.00 94.25 743 ILE A N 1
ATOM 6008 C CA . ILE A 1 743 ? -20.040 -2.325 43.541 1.00 94.25 743 ILE A CA 1
ATOM 6009 C C . ILE A 1 743 ? -21.435 -1.737 43.342 1.00 94.25 743 ILE A C 1
ATOM 6011 O O . ILE A 1 743 ? -21.712 -1.174 42.288 1.00 94.25 743 ILE A O 1
ATOM 6015 N N . VAL A 1 744 ? -22.290 -1.796 44.367 1.00 95.00 744 VAL A N 1
ATOM 6016 C CA . VAL A 1 744 ? -23.631 -1.198 44.323 1.00 95.00 744 VAL A CA 1
ATOM 6017 C C . VAL A 1 744 ? -23.544 0.302 44.049 1.00 95.00 744 VAL A C 1
ATOM 6019 O O . VAL A 1 744 ? -24.246 0.796 43.172 1.00 95.00 744 VAL A O 1
ATOM 6022 N N . ASP A 1 745 ? -22.655 1.024 44.740 1.00 92.69 745 ASP A N 1
ATOM 6023 C CA . ASP A 1 745 ? -22.428 2.452 44.493 1.00 92.69 745 ASP A CA 1
ATOM 6024 C C . ASP A 1 745 ? -22.016 2.705 43.035 1.00 92.69 745 ASP A C 1
ATOM 6026 O O . ASP A 1 745 ? -22.560 3.602 42.395 1.00 92.69 745 ASP A O 1
ATOM 6030 N N . LYS A 1 746 ? -21.110 1.892 42.477 1.00 92.06 746 LYS A N 1
ATOM 6031 C CA . LYS A 1 746 ? -20.689 2.009 41.075 1.00 92.06 746 LYS A CA 1
ATOM 6032 C C . LYS A 1 746 ? -21.844 1.745 40.105 1.00 92.06 746 LYS A C 1
ATOM 6034 O O . LYS A 1 746 ? -22.003 2.506 39.156 1.00 92.06 746 LYS A O 1
ATOM 6039 N N . ILE A 1 747 ? -22.659 0.722 40.350 1.00 93.69 747 ILE A N 1
ATOM 6040 C CA . ILE A 1 747 ? -23.823 0.401 39.513 1.00 93.69 747 ILE A CA 1
ATOM 6041 C C . ILE A 1 747 ? -24.842 1.540 39.547 1.00 93.69 747 ILE A C 1
ATOM 6043 O O . ILE A 1 747 ? -25.369 1.919 38.508 1.00 93.69 747 ILE A O 1
ATOM 6047 N N . THR A 1 748 ? -25.071 2.156 40.711 1.00 91.44 748 THR A N 1
ATOM 6048 C CA . THR A 1 748 ? -26.019 3.278 40.825 1.00 91.44 748 THR A CA 1
ATOM 6049 C C . THR A 1 748 ? -25.582 4.543 40.084 1.00 91.44 748 THR A C 1
ATOM 6051 O O . THR A 1 748 ? -26.395 5.447 39.924 1.00 91.44 748 THR A O 1
ATOM 6054 N N . THR A 1 749 ? -24.324 4.627 39.632 1.00 88.44 749 THR A N 1
ATOM 6055 C CA . THR A 1 749 ? -23.854 5.731 38.781 1.00 88.44 749 THR A CA 1
ATOM 6056 C C . THR A 1 749 ? -23.919 5.420 37.286 1.00 88.44 749 THR A C 1
ATOM 6058 O O . THR A 1 749 ? -23.567 6.286 36.494 1.00 88.44 749 THR A O 1
ATOM 6061 N N . LEU A 1 750 ? -24.279 4.193 36.891 1.00 86.81 750 LEU A N 1
ATOM 6062 C CA . LEU A 1 750 ? -24.404 3.806 35.484 1.00 86.81 750 LEU A CA 1
ATOM 6063 C C . LEU A 1 750 ? -25.728 4.310 34.896 1.00 86.81 750 LEU A C 1
ATOM 6065 O O . LEU A 1 750 ? -26.745 4.359 35.582 1.00 86.81 750 LEU A O 1
ATOM 6069 N N . GLU A 1 751 ? -25.717 4.635 33.605 1.00 80.88 751 GLU A N 1
ATOM 6070 C CA . GLU A 1 751 ? -26.894 5.098 32.850 1.00 80.88 751 GLU A CA 1
ATOM 6071 C C . GLU A 1 751 ? -27.634 3.937 32.150 1.00 80.88 751 GLU A C 1
ATOM 6073 O O . GLU A 1 751 ? -28.452 4.142 31.252 1.00 80.88 751 GLU A O 1
ATOM 6078 N N . ASP A 1 752 ? -27.355 2.698 32.559 1.00 85.69 752 ASP A N 1
ATOM 6079 C CA . ASP A 1 752 ? -27.888 1.496 31.926 1.00 85.69 752 ASP A CA 1
ATOM 6080 C C . ASP A 1 752 ? -29.389 1.325 32.211 1.00 85.69 752 ASP A C 1
ATOM 6082 O O . ASP A 1 752 ? -29.824 1.106 33.347 1.00 85.69 752 ASP A O 1
ATOM 6086 N N . LEU A 1 753 ? -30.198 1.330 31.149 1.00 85.88 753 LEU A N 1
ATOM 6087 C CA . LEU A 1 753 ? -31.662 1.256 31.240 1.00 85.88 753 LEU A CA 1
ATOM 6088 C C . LEU A 1 753 ? -32.177 0.005 31.971 1.00 85.88 753 LEU A C 1
ATOM 6090 O O . LEU A 1 753 ? -33.255 0.042 32.562 1.00 85.88 753 LEU A O 1
ATOM 6094 N N . PHE A 1 754 ? -31.427 -1.100 31.965 1.00 90.62 754 PHE A N 1
ATOM 6095 C CA . PHE A 1 754 ? -31.839 -2.352 32.607 1.00 90.62 754 PHE A CA 1
ATOM 6096 C C . PHE A 1 754 ? -31.759 -2.322 34.145 1.00 90.62 754 PHE A C 1
ATOM 6098 O O . PHE A 1 754 ? -32.302 -3.226 34.794 1.00 90.62 754 PHE A O 1
ATOM 6105 N N . TRP A 1 755 ? -31.153 -1.291 34.745 1.00 93.25 755 TRP A N 1
ATOM 6106 C CA . TRP A 1 755 ? -31.220 -1.029 36.189 1.00 93.25 755 TRP A CA 1
ATOM 6107 C C . TRP A 1 755 ? -32.391 -0.118 36.587 1.00 93.25 755 TRP A C 1
ATOM 6109 O O . TRP A 1 755 ? -32.679 0.012 37.779 1.00 93.25 755 TRP A O 1
ATOM 6119 N N . ASN A 1 756 ? -33.114 0.475 35.629 1.00 90.88 756 ASN A N 1
ATOM 6120 C CA . ASN A 1 756 ? -34.250 1.343 35.937 1.00 90.88 756 ASN A CA 1
ATOM 6121 C C . ASN A 1 756 ? -35.300 0.612 36.787 1.00 90.88 756 ASN A C 1
ATOM 6123 O O . ASN A 1 756 ? -35.710 -0.510 36.490 1.00 90.88 756 ASN A O 1
ATOM 6127 N N . GLY A 1 757 ? -35.738 1.268 37.863 1.00 88.75 757 GLY A N 1
ATOM 6128 C CA . GLY A 1 757 ? -36.717 0.723 38.807 1.00 88.75 757 GLY A CA 1
ATOM 6129 C C . GLY A 1 757 ? -36.148 -0.219 39.875 1.00 88.75 757 GLY A C 1
ATOM 6130 O O . GLY A 1 757 ? -36.895 -0.622 40.766 1.00 88.75 757 GLY A O 1
ATOM 6131 N N . TRP A 1 758 ? -34.851 -0.547 39.849 1.00 94.62 758 TRP A N 1
ATOM 6132 C CA . TRP A 1 758 ? -34.219 -1.340 40.907 1.00 94.62 758 TRP A CA 1
ATOM 6133 C C . TRP A 1 758 ? -33.847 -0.473 42.108 1.00 94.62 758 TRP A C 1
ATOM 6135 O O . TRP A 1 758 ? -33.213 0.574 41.980 1.00 94.62 758 TRP A O 1
ATOM 6145 N N . THR A 1 759 ? -34.211 -0.925 43.309 1.00 94.50 759 THR A N 1
ATOM 6146 C CA . THR A 1 759 ? -33.754 -0.284 44.545 1.00 94.50 759 THR A CA 1
ATOM 6147 C C . THR A 1 759 ? -32.308 -0.668 44.835 1.00 94.50 759 THR A C 1
ATOM 6149 O O . THR A 1 759 ? -31.841 -1.745 44.462 1.00 94.50 759 THR A O 1
ATOM 6152 N N . ARG A 1 760 ? -31.603 0.184 45.583 1.00 94.50 760 ARG A N 1
ATOM 6153 C CA . ARG A 1 760 ? -30.231 -0.086 46.037 1.00 94.50 760 ARG A CA 1
ATOM 6154 C C . ARG A 1 760 ? -30.096 -1.444 46.748 1.00 94.50 760 ARG A C 1
ATOM 6156 O O . ARG A 1 760 ? -29.096 -2.130 46.573 1.00 94.50 760 ARG A O 1
ATOM 6163 N N . GLU A 1 761 ? -31.110 -1.843 47.514 1.00 94.38 761 GLU A N 1
ATOM 6164 C CA . GLU A 1 761 ? -31.168 -3.142 48.200 1.00 94.38 761 GLU A CA 1
ATOM 6165 C C . GLU A 1 761 ? -31.308 -4.316 47.222 1.00 94.38 761 GLU A C 1
ATOM 6167 O O . GLU A 1 761 ? -30.641 -5.336 47.385 1.00 94.38 761 GLU A O 1
ATOM 6172 N N . ALA A 1 762 ? -32.145 -4.178 46.188 1.00 95.38 762 ALA A N 1
ATOM 6173 C CA . ALA A 1 762 ? -32.306 -5.204 45.161 1.00 95.38 762 ALA A CA 1
ATOM 6174 C C . ALA A 1 762 ? -31.019 -5.388 44.340 1.00 95.38 762 ALA A C 1
ATOM 6176 O O . ALA A 1 762 ? -30.630 -6.521 44.061 1.00 95.38 762 ALA A O 1
ATOM 6177 N N . ILE A 1 763 ? -30.323 -4.289 44.023 1.00 95.75 763 ILE A N 1
ATOM 6178 C CA . ILE A 1 763 ? -29.003 -4.334 43.375 1.00 95.75 763 ILE A CA 1
ATOM 6179 C C . ILE A 1 763 ? -28.011 -5.086 44.268 1.00 95.75 763 ILE A C 1
ATOM 6181 O O . ILE A 1 763 ? -27.311 -5.966 43.779 1.00 95.75 763 ILE A O 1
ATOM 6185 N N . GLY A 1 764 ? -27.994 -4.806 45.577 1.00 95.94 764 GLY A N 1
ATOM 6186 C CA . GLY A 1 764 ? -27.149 -5.521 46.540 1.00 95.94 764 GLY A CA 1
ATOM 6187 C C . GLY A 1 764 ? -27.352 -7.038 46.510 1.00 95.94 764 GLY A C 1
ATOM 6188 O O . GLY A 1 764 ? -26.380 -7.778 46.394 1.00 95.94 764 GLY A O 1
ATOM 6189 N N . LYS A 1 765 ? -28.607 -7.502 46.496 1.00 96.06 765 LYS A N 1
ATOM 6190 C CA . LYS A 1 765 ? -28.916 -8.937 46.371 1.00 96.06 765 LYS A CA 1
ATOM 6191 C C . LYS A 1 765 ? -28.416 -9.535 45.057 1.00 96.06 765 LYS A C 1
ATOM 6193 O O . LYS A 1 765 ? -27.883 -10.640 45.063 1.00 96.06 765 LYS A O 1
ATOM 6198 N N . LYS A 1 766 ? -28.557 -8.813 43.936 1.00 96.94 766 LYS A N 1
ATOM 6199 C CA . LYS A 1 766 ? -28.037 -9.286 42.643 1.00 96.94 766 LYS A CA 1
ATOM 6200 C C . LYS A 1 766 ? -26.509 -9.359 42.644 1.00 96.94 766 LYS A C 1
ATOM 6202 O O . LYS A 1 766 ? -25.952 -10.296 42.085 1.00 96.94 766 LYS A O 1
ATOM 6207 N N . VAL A 1 767 ? -25.831 -8.409 43.292 1.00 96.88 767 VAL A N 1
ATOM 6208 C CA . VAL A 1 767 ? -24.370 -8.448 43.466 1.00 96.88 767 VAL A CA 1
ATOM 6209 C C . VAL A 1 767 ? -23.952 -9.705 44.230 1.00 96.88 767 VAL A C 1
ATOM 6211 O O . VAL A 1 767 ? -23.100 -10.448 43.749 1.00 96.88 767 VAL A O 1
ATOM 6214 N N . GLU A 1 768 ? -24.593 -9.988 45.366 1.00 96.19 768 GLU A N 1
ATOM 6215 C CA . GLU A 1 768 ? -24.322 -11.193 46.163 1.00 96.19 768 GLU A CA 1
ATOM 6216 C C . GLU A 1 768 ? -24.542 -12.481 45.356 1.00 96.19 768 GLU A C 1
ATOM 6218 O O . GLU A 1 768 ? -23.696 -13.373 45.368 1.00 96.19 768 GLU A O 1
ATOM 6223 N N . GLU A 1 769 ? -25.643 -12.561 44.606 1.00 96.81 769 GLU A N 1
ATOM 6224 C CA . GLU A 1 769 ? -25.973 -13.704 43.749 1.00 96.81 769 GLU A CA 1
ATOM 6225 C C . GLU A 1 769 ? -24.896 -13.964 42.683 1.00 96.81 769 GLU A C 1
ATOM 6227 O O . GLU A 1 769 ? -24.440 -15.099 42.512 1.00 96.81 769 GLU A O 1
ATOM 6232 N N . VAL A 1 770 ? -24.462 -12.916 41.978 1.00 96.88 770 VAL A N 1
ATOM 6233 C CA . VAL A 1 770 ? -23.476 -13.025 40.894 1.00 96.88 770 VAL A CA 1
ATOM 6234 C C . VAL A 1 770 ? -22.103 -13.419 41.437 1.00 96.88 770 VAL A C 1
ATOM 6236 O O . VAL A 1 770 ? -21.473 -14.325 40.886 1.00 96.88 770 VAL A O 1
ATOM 6239 N N . LEU A 1 771 ? -21.645 -12.807 42.535 1.00 96.31 771 LEU A N 1
ATOM 6240 C CA . LEU A 1 771 ? -20.354 -13.147 43.147 1.00 96.31 771 LEU A CA 1
ATOM 6241 C C . LEU A 1 771 ? -20.361 -14.554 43.763 1.00 96.31 771 LEU A C 1
ATOM 6243 O O . LEU A 1 771 ? -19.372 -15.281 43.646 1.00 96.31 771 LEU A O 1
ATOM 6247 N N . ALA A 1 772 ? -21.485 -14.987 44.342 1.00 95.81 772 ALA A N 1
ATOM 6248 C CA . ALA A 1 772 ? -21.655 -16.364 44.800 1.00 95.81 772 ALA A CA 1
ATOM 6249 C C . ALA A 1 772 ? -21.627 -17.361 43.631 1.00 95.81 772 ALA A C 1
ATOM 6251 O O . ALA A 1 772 ? -21.001 -18.416 43.736 1.00 95.81 772 ALA A O 1
ATOM 6252 N N . SER A 1 773 ? -22.252 -17.022 42.496 1.00 95.62 773 SER A N 1
ATOM 6253 C CA . SER A 1 773 ? -22.174 -17.826 41.271 1.00 95.62 773 SER A CA 1
ATOM 6254 C C . SER A 1 773 ? -20.733 -17.919 40.760 1.00 95.62 773 SER A C 1
ATOM 6256 O O . SER A 1 773 ? -20.265 -19.013 40.450 1.00 95.62 773 SER A O 1
ATOM 6258 N N . PHE A 1 774 ? -19.994 -16.806 40.753 1.00 95.44 774 PHE A N 1
ATOM 6259 C CA . PHE A 1 774 ? -18.580 -16.784 40.377 1.00 95.44 774 PHE A CA 1
ATOM 6260 C C . PHE A 1 774 ? -17.730 -17.705 41.268 1.00 95.44 774 PHE A C 1
ATOM 6262 O 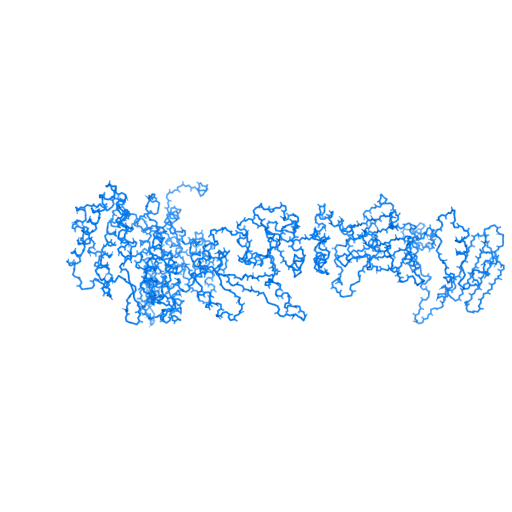O . PHE A 1 774 ? -16.984 -18.540 40.754 1.00 95.44 774 PHE A O 1
ATOM 6269 N N . LEU A 1 775 ? -17.896 -17.619 42.595 1.00 95.44 775 LEU A N 1
ATOM 6270 C CA . LEU A 1 775 ? -17.208 -18.492 43.553 1.00 95.44 775 LEU A CA 1
ATOM 6271 C C . LEU A 1 775 ? -17.578 -19.967 43.363 1.00 95.44 775 LEU A C 1
ATOM 6273 O O . LEU A 1 775 ? -16.713 -20.840 43.433 1.00 95.44 775 LEU A O 1
ATOM 6277 N N . ARG A 1 776 ? -18.859 -20.257 43.111 1.00 96.19 776 ARG A N 1
ATOM 6278 C CA . ARG A 1 776 ? -19.334 -21.620 42.860 1.00 96.19 776 ARG A CA 1
ATOM 6279 C C . ARG A 1 776 ? -18.650 -22.214 41.632 1.00 96.19 776 ARG A C 1
ATOM 6281 O O . ARG A 1 776 ? -18.071 -23.288 41.742 1.00 96.19 776 ARG A O 1
ATOM 6288 N N . ILE A 1 777 ? -18.655 -21.501 40.504 1.00 95.56 777 ILE A N 1
ATOM 6289 C CA . ILE A 1 777 ? -17.999 -21.952 39.268 1.00 95.56 777 ILE A CA 1
ATOM 6290 C C . ILE A 1 777 ? -16.497 -22.162 39.487 1.00 95.56 777 ILE A C 1
ATOM 6292 O O . ILE A 1 777 ? -15.944 -23.160 39.027 1.00 95.56 777 ILE A O 1
ATOM 6296 N N . TRP A 1 778 ? -15.837 -21.273 40.233 1.00 95.25 778 TRP A N 1
ATOM 6297 C CA . TRP A 1 778 ? -14.434 -21.455 40.602 1.00 95.25 778 TRP A CA 1
ATOM 6298 C C . TRP A 1 778 ? -14.203 -22.767 41.366 1.00 95.25 778 TRP A C 1
ATOM 6300 O O . TRP A 1 778 ? -13.372 -23.584 40.966 1.00 95.25 778 TRP A O 1
ATOM 6310 N N . ASN A 1 779 ? -14.977 -23.000 42.427 1.00 95.25 779 ASN A N 1
ATOM 6311 C CA . ASN A 1 779 ? -14.865 -24.194 43.265 1.00 95.25 779 ASN A CA 1
ATOM 6312 C C . ASN A 1 779 ? -15.232 -25.482 42.518 1.00 95.25 779 ASN A C 1
ATOM 6314 O O . ASN A 1 779 ? -14.645 -26.526 42.786 1.00 95.25 779 ASN A O 1
ATOM 6318 N N . GLU A 1 780 ? -16.166 -25.419 41.569 1.00 95.50 780 GLU A N 1
ATOM 6319 C CA . GLU A 1 780 ? -16.511 -26.547 40.701 1.00 95.50 780 GLU A CA 1
ATOM 6320 C C . GLU A 1 780 ? -15.374 -26.893 39.736 1.00 95.50 780 GLU A C 1
ATOM 6322 O O . GLU A 1 780 ? -15.127 -28.071 39.496 1.00 95.50 780 GLU A O 1
ATOM 6327 N N . LYS A 1 781 ? -14.665 -25.896 39.187 1.00 94.75 781 LYS A N 1
ATOM 6328 C CA . LYS A 1 781 ? -13.571 -26.104 38.221 1.00 94.75 781 LYS A CA 1
ATOM 6329 C C . LYS A 1 781 ? -12.244 -26.492 38.871 1.00 94.75 781 LYS A C 1
ATOM 6331 O O . LYS A 1 781 ? -11.463 -27.205 38.239 1.00 94.75 781 LYS A O 1
ATOM 6336 N N . MET A 1 782 ? -12.003 -26.078 40.116 1.00 93.62 782 MET A N 1
ATOM 6337 C CA . MET A 1 782 ? -10.742 -26.308 40.833 1.00 93.62 782 MET A CA 1
ATOM 6338 C C . MET A 1 782 ? -10.303 -27.793 40.856 1.00 93.62 782 MET A C 1
ATOM 6340 O O . MET A 1 782 ? -9.147 -28.066 40.522 1.00 93.62 782 MET A O 1
ATOM 6344 N N . PRO A 1 783 ? -11.184 -28.782 41.137 1.00 94.56 783 PRO A N 1
ATOM 6345 C CA . PRO A 1 783 ? -10.809 -30.198 41.121 1.00 94.56 783 PRO A CA 1
ATOM 6346 C C . PRO A 1 783 ? -10.466 -30.727 39.722 1.00 94.56 783 PRO A C 1
ATOM 6348 O O . PRO A 1 783 ? -9.504 -31.480 39.579 1.00 94.56 783 PRO A O 1
ATOM 6351 N N . PHE A 1 784 ? -11.200 -30.311 38.681 1.00 93.00 784 PHE A N 1
ATOM 6352 C CA . PHE A 1 784 ? -10.915 -30.699 37.287 1.00 93.00 784 PHE A CA 1
ATOM 6353 C C . PHE A 1 784 ? -9.588 -30.131 36.777 1.00 93.00 784 PHE A C 1
ATOM 6355 O O . PHE A 1 784 ? -8.997 -30.661 35.839 1.00 93.00 784 PHE A O 1
ATOM 6362 N N . CYS A 1 785 ? -9.120 -29.056 37.405 1.00 93.06 785 CYS A N 1
ATOM 6363 C CA . CYS A 1 785 ? -7.851 -28.415 37.102 1.00 93.06 785 CYS A CA 1
ATOM 6364 C C . CYS A 1 785 ? -6.703 -28.919 37.984 1.00 93.06 785 CYS A C 1
ATOM 6366 O O . CYS A 1 785 ? -5.677 -28.251 38.053 1.00 93.06 785 CYS A O 1
ATOM 6368 N N . GLU A 1 786 ? -6.867 -30.056 38.672 1.00 94.19 786 GLU A N 1
ATOM 6369 C CA . GLU A 1 786 ? -5.858 -30.633 39.577 1.00 94.19 786 GLU A CA 1
ATOM 6370 C C . GLU A 1 786 ? -5.443 -29.670 40.703 1.00 94.19 786 GLU A C 1
ATOM 6372 O O . GLU A 1 786 ? -4.333 -29.738 41.221 1.00 94.19 786 GLU A O 1
ATOM 6377 N N . HIS A 1 787 ? -6.347 -28.770 41.103 1.00 91.62 787 HIS A N 1
ATOM 6378 C CA . HIS A 1 787 ? -6.081 -27.687 42.052 1.00 91.62 787 HIS A CA 1
ATOM 6379 C C . HIS A 1 787 ? -4.979 -26.709 41.598 1.00 91.62 787 HIS A C 1
ATOM 6381 O O . HIS A 1 787 ? -4.454 -25.943 42.409 1.00 91.62 787 HIS A O 1
ATOM 6387 N N . ASP A 1 788 ? -4.662 -26.669 40.301 1.00 93.88 788 ASP A N 1
ATOM 6388 C CA . ASP A 1 788 ? -3.799 -25.643 39.730 1.00 93.88 788 ASP A CA 1
ATOM 6389 C C . ASP A 1 788 ? -4.582 -24.334 39.554 1.00 93.88 788 ASP A C 1
ATOM 6391 O O . ASP A 1 788 ? -5.536 -24.229 38.772 1.00 93.88 788 ASP A O 1
ATOM 6395 N N . TYR A 1 789 ? -4.159 -23.305 40.286 1.00 90.56 789 TYR A N 1
ATOM 6396 C CA . TYR A 1 789 ? -4.825 -22.003 40.301 1.00 90.56 789 TYR A CA 1
ATOM 6397 C C . TYR A 1 789 ? -4.782 -21.306 38.927 1.00 90.56 789 TYR A C 1
ATOM 6399 O O . TYR A 1 789 ? -5.729 -20.626 38.531 1.00 90.56 789 TYR A O 1
ATOM 6407 N N . SER A 1 790 ? -3.702 -21.489 38.156 1.00 89.06 790 SER A N 1
ATOM 6408 C CA . SER A 1 790 ? -3.522 -20.843 36.848 1.00 89.06 790 SER A CA 1
ATOM 6409 C C . SER A 1 790 ? -4.397 -21.475 35.759 1.00 89.06 790 SER A C 1
ATOM 6411 O O . SER A 1 790 ? -4.945 -20.772 34.905 1.00 89.06 790 SER A O 1
ATOM 6413 N N . ARG A 1 791 ? -4.548 -22.801 35.778 1.00 91.69 791 ARG A N 1
ATOM 6414 C CA . ARG A 1 791 ? -5.453 -23.570 34.920 1.00 91.69 791 ARG A CA 1
ATOM 6415 C C . ARG A 1 791 ? -6.905 -23.274 35.278 1.00 91.69 791 ARG A C 1
ATOM 6417 O O . ARG A 1 791 ? -7.664 -22.931 34.378 1.00 91.69 791 ARG A O 1
ATOM 6424 N N . THR A 1 792 ? -7.246 -23.265 36.568 1.00 93.81 792 THR A N 1
ATOM 6425 C CA . THR A 1 792 ? -8.604 -22.940 37.041 1.00 93.81 792 THR A CA 1
ATOM 6426 C C . THR A 1 792 ? -9.055 -21.568 36.558 1.00 93.81 792 THR A C 1
ATOM 6428 O O . THR A 1 792 ? -10.128 -21.445 35.975 1.00 93.81 792 THR A O 1
ATOM 6431 N N . ARG A 1 793 ? -8.207 -20.543 36.693 1.00 92.06 793 ARG A N 1
ATOM 6432 C CA . ARG A 1 793 ? -8.500 -19.189 36.199 1.00 92.06 793 ARG A CA 1
ATOM 6433 C C . ARG A 1 793 ? -8.846 -19.160 34.705 1.00 92.06 793 ARG A C 1
ATOM 6435 O O . ARG A 1 793 ? -9.822 -18.519 34.321 1.00 92.06 793 ARG A O 1
ATOM 6442 N N . ARG A 1 794 ? -8.077 -19.870 33.869 1.00 90.50 794 ARG A N 1
ATOM 6443 C CA . ARG A 1 794 ? -8.313 -19.938 32.414 1.00 90.50 794 ARG A CA 1
ATOM 6444 C C . ARG A 1 794 ? -9.621 -20.654 32.075 1.00 90.50 794 ARG A C 1
ATOM 6446 O O . ARG A 1 794 ? -10.354 -20.177 31.215 1.00 90.50 794 ARG A O 1
ATOM 6453 N N . GLU A 1 795 ? -9.930 -21.745 32.771 1.00 93.25 795 GLU A N 1
ATOM 6454 C CA . GLU A 1 795 ? -11.177 -22.504 32.594 1.00 93.25 795 GLU A CA 1
ATOM 6455 C C . GLU A 1 795 ? -12.413 -21.715 33.048 1.00 93.25 795 GLU A C 1
ATOM 6457 O O . GLU A 1 795 ? -13.440 -21.726 32.373 1.00 93.25 795 GLU A O 1
ATOM 6462 N N . VAL A 1 796 ? -12.322 -20.984 34.165 1.00 94.06 796 VAL A N 1
ATOM 6463 C CA . VAL A 1 796 ? -13.407 -20.114 34.651 1.00 94.06 796 VAL A CA 1
ATOM 6464 C C . VAL A 1 796 ? -13.669 -18.980 33.661 1.00 94.06 796 VAL A C 1
ATOM 6466 O O . VAL A 1 796 ? -14.822 -18.719 33.323 1.00 94.06 796 VAL A O 1
ATOM 6469 N N . LYS A 1 797 ? -12.615 -18.347 33.132 1.00 92.62 797 LYS A N 1
ATOM 6470 C CA . LYS A 1 797 ? -12.742 -17.349 32.063 1.00 92.62 797 LYS A CA 1
ATOM 6471 C C . LYS A 1 797 ? -13.426 -17.932 30.826 1.00 92.62 797 LYS A C 1
ATOM 6473 O O . LYS A 1 797 ? -14.392 -17.354 30.340 1.00 92.62 797 LYS A O 1
ATOM 6478 N N . ALA A 1 798 ? -12.950 -19.079 30.338 1.00 92.12 798 ALA A N 1
ATOM 6479 C CA . ALA A 1 798 ? -13.516 -19.739 29.163 1.00 92.12 798 ALA A CA 1
ATOM 6480 C C . ALA A 1 798 ? -14.998 -20.096 29.363 1.00 92.12 798 ALA A C 1
ATOM 6482 O O . ALA A 1 798 ? -15.796 -19.918 28.443 1.00 92.12 798 ALA A O 1
ATOM 6483 N N . TYR A 1 799 ? -15.378 -20.534 30.569 1.00 94.62 799 TYR A N 1
ATOM 6484 C CA . TYR A 1 799 ? -16.770 -20.785 30.935 1.00 94.62 799 TYR A CA 1
ATOM 6485 C C . TYR A 1 799 ? -17.635 -19.526 30.797 1.00 94.62 799 TYR A C 1
ATOM 6487 O O . TYR A 1 799 ? -18.660 -19.576 30.122 1.00 94.62 799 TYR A O 1
ATOM 6495 N N . TRP A 1 800 ? -17.222 -18.403 31.393 1.00 94.44 800 TRP A N 1
ATOM 6496 C CA . TRP A 1 800 ? -17.998 -17.160 31.346 1.00 94.44 800 TRP A CA 1
ATOM 6497 C C . TRP A 1 800 ? -18.109 -16.599 29.928 1.00 94.44 800 TRP A C 1
ATOM 6499 O O . TRP A 1 800 ? -19.211 -16.280 29.492 1.00 94.44 800 TRP A O 1
ATOM 6509 N N . VAL A 1 801 ? -17.004 -16.565 29.176 1.00 93.19 801 VAL A N 1
ATOM 6510 C CA . VAL A 1 801 ? -17.013 -16.139 27.765 1.00 93.19 801 VAL A CA 1
ATOM 6511 C C . VAL A 1 801 ? -17.962 -17.015 26.946 1.00 93.19 801 VAL A C 1
ATOM 6513 O O . VAL A 1 801 ? -18.806 -16.492 26.223 1.00 93.19 801 VAL A O 1
ATOM 6516 N N . SER A 1 802 ? -17.889 -18.341 27.105 1.00 92.88 802 SER A N 1
ATOM 6517 C CA . SER A 1 802 ? -18.769 -19.274 26.388 1.00 92.88 802 SER A CA 1
ATOM 6518 C C . SER A 1 802 ? -20.238 -19.086 26.769 1.00 92.88 802 SER A C 1
ATOM 6520 O O . SER A 1 802 ? -21.097 -19.095 25.891 1.00 92.88 802 SER A O 1
ATOM 6522 N N . LEU A 1 803 ? -20.531 -18.885 28.059 1.00 93.94 803 LEU A N 1
ATOM 6523 C CA . LEU A 1 803 ? -21.884 -18.630 28.556 1.00 93.94 803 LEU A CA 1
ATOM 6524 C C . LEU A 1 803 ? -22.471 -17.357 27.938 1.00 93.94 803 LEU A C 1
ATOM 6526 O O . LEU A 1 803 ? -23.607 -17.375 27.461 1.00 93.94 803 LEU A O 1
ATOM 6530 N N . PHE A 1 804 ? -21.702 -16.269 27.917 1.00 94.81 804 PHE A N 1
ATOM 6531 C CA . PHE A 1 804 ? -22.155 -15.002 27.352 1.00 94.81 804 PHE A CA 1
ATOM 6532 C C . PHE A 1 804 ? -22.347 -15.098 25.839 1.00 94.81 804 PHE A C 1
ATOM 6534 O O . PHE A 1 804 ? -23.430 -14.783 25.352 1.00 94.81 804 PHE A O 1
ATOM 6541 N N . VAL A 1 805 ? -21.363 -15.619 25.099 1.00 92.94 805 VAL A N 1
ATOM 6542 C CA . VAL A 1 805 ? -21.455 -15.757 23.635 1.00 92.94 805 VAL A CA 1
ATOM 6543 C C . VAL A 1 805 ? -22.621 -16.664 23.224 1.00 92.94 805 VAL A C 1
ATOM 6545 O O . VAL A 1 805 ? -23.357 -16.333 22.294 1.00 92.94 805 VAL A O 1
ATOM 6548 N N . ALA A 1 806 ? -22.849 -17.772 23.936 1.00 91.94 806 ALA A N 1
ATOM 6549 C CA . ALA A 1 806 ? -23.980 -18.665 23.674 1.00 91.94 806 ALA A CA 1
ATOM 6550 C C . ALA A 1 806 ? -25.344 -18.003 23.940 1.00 91.94 806 ALA A C 1
ATOM 6552 O O . ALA A 1 806 ? -26.336 -18.369 23.311 1.00 91.94 806 ALA A O 1
ATOM 6553 N N . SER A 1 807 ? -25.389 -17.017 24.839 1.00 94.31 807 SER A N 1
ATOM 6554 C CA . SER A 1 807 ? -26.611 -16.296 25.206 1.00 94.31 807 SER A CA 1
ATOM 6555 C C . SER A 1 807 ? -26.922 -15.116 24.281 1.00 94.31 807 SER A C 1
ATOM 6557 O O . SER A 1 807 ? -27.998 -14.540 24.393 1.00 94.31 807 SER A O 1
ATOM 6559 N N . LEU A 1 808 ? -26.013 -14.727 23.379 1.00 96.19 808 LEU A N 1
ATOM 6560 C CA . LEU A 1 808 ? -26.263 -13.644 22.421 1.00 96.19 808 LEU A CA 1
ATOM 6561 C C . LEU A 1 808 ? -27.345 -14.037 21.411 1.00 96.19 808 LEU A C 1
ATOM 6563 O O . LEU A 1 808 ? -27.395 -15.190 20.983 1.00 96.19 808 LEU A O 1
ATOM 6567 N N . GLY A 1 809 ? -28.153 -13.076 20.977 1.00 96.00 809 GLY A N 1
ATOM 6568 C CA . GLY A 1 809 ? -29.164 -13.246 19.940 1.00 96.00 809 GLY A CA 1
ATOM 6569 C C . GLY A 1 809 ? -29.596 -11.922 19.310 1.00 96.00 809 GLY A C 1
ATOM 6570 O O . GLY A 1 809 ? -29.184 -10.847 19.753 1.00 96.00 809 GLY A O 1
ATOM 6571 N N . VAL A 1 810 ? -30.430 -12.014 18.274 1.00 95.44 810 VAL A N 1
ATOM 6572 C CA . VAL A 1 810 ? -31.037 -10.868 17.585 1.00 95.44 810 VAL A CA 1
ATOM 6573 C C . VAL A 1 810 ? -32.535 -10.841 17.890 1.00 95.44 810 VAL A C 1
ATOM 6575 O O . VAL A 1 810 ? -33.197 -11.876 17.830 1.00 95.44 810 VAL A O 1
ATOM 6578 N N . ILE A 1 811 ? -33.060 -9.668 18.250 1.00 94.94 811 ILE A N 1
ATOM 6579 C CA . ILE A 1 811 ? -34.490 -9.437 18.509 1.00 94.94 811 ILE A CA 1
ATOM 6580 C C . ILE A 1 811 ? -34.975 -8.162 17.817 1.00 94.94 811 ILE A C 1
ATOM 6582 O O . ILE A 1 811 ? -34.188 -7.253 17.542 1.00 94.94 811 ILE A O 1
ATOM 6586 N N . ASP A 1 812 ? -36.283 -8.060 17.599 1.00 92.44 812 ASP A N 1
ATOM 6587 C CA . ASP A 1 812 ? -36.909 -6.831 17.111 1.00 92.44 812 ASP A CA 1
ATOM 6588 C C . ASP A 1 812 ? -36.894 -5.729 18.182 1.00 92.44 812 ASP A C 1
ATOM 6590 O O . ASP A 1 812 ? -37.114 -5.967 19.373 1.00 92.44 812 ASP A O 1
ATOM 6594 N N . ASN A 1 813 ? -36.648 -4.490 17.758 1.00 89.44 813 ASN A N 1
ATOM 6595 C CA . ASN A 1 813 ? -36.596 -3.307 18.614 1.00 89.44 813 ASN A CA 1
ATOM 6596 C C . ASN A 1 813 ? -37.236 -2.094 17.920 1.00 89.44 813 ASN A C 1
ATOM 6598 O O . ASN A 1 813 ? -36.566 -1.121 17.541 1.00 89.44 813 ASN A O 1
ATOM 6602 N N . GLY A 1 814 ? -38.561 -2.164 17.779 1.00 88.00 814 GLY A N 1
ATOM 6603 C CA . GLY A 1 814 ? -39.369 -1.157 17.099 1.00 88.00 814 GLY A CA 1
ATOM 6604 C C . GLY A 1 814 ? -39.231 -1.268 15.584 1.00 88.00 814 GLY A C 1
ATOM 6605 O O . GLY A 1 814 ? -39.599 -2.279 15.004 1.00 88.00 814 GLY A O 1
ATOM 6606 N N . ASP A 1 815 ? -38.705 -0.218 14.965 1.00 87.25 815 ASP A N 1
ATOM 6607 C CA . ASP A 1 815 ? -38.415 -0.087 13.532 1.00 87.25 815 ASP A CA 1
ATOM 6608 C C . ASP A 1 815 ? -37.017 -0.601 13.132 1.00 87.25 815 ASP A C 1
ATOM 6610 O O . ASP A 1 815 ? -36.561 -0.371 12.017 1.00 87.25 815 ASP A O 1
ATOM 6614 N N . TRP A 1 816 ? -36.308 -1.257 14.053 1.00 93.81 816 TRP A N 1
ATOM 6615 C CA . TRP A 1 816 ? -34.942 -1.746 13.858 1.00 93.81 816 TRP A CA 1
ATOM 6616 C C . TRP A 1 816 ? -34.725 -3.065 14.605 1.00 93.81 816 TRP A C 1
ATOM 6618 O O . TRP A 1 816 ? -35.584 -3.477 15.385 1.00 93.81 816 TRP A O 1
ATOM 6628 N N . LYS A 1 817 ? -33.556 -3.696 14.445 1.00 93.62 817 LYS A N 1
ATOM 6629 C CA . LYS A 1 817 ? -33.171 -4.896 15.210 1.00 93.62 817 LYS A CA 1
ATOM 6630 C C . LYS A 1 817 ? -32.138 -4.579 16.294 1.00 93.62 817 LYS A C 1
ATOM 6632 O O . LYS A 1 817 ? -31.426 -3.569 16.241 1.00 93.62 817 LYS A O 1
ATOM 6637 N N . LYS A 1 818 ? -32.072 -5.440 17.308 1.00 94.19 818 LYS A N 1
ATOM 6638 C CA . LYS A 1 818 ? -31.157 -5.328 18.444 1.00 94.19 818 LYS A CA 1
ATOM 6639 C C . LYS A 1 818 ? -30.370 -6.618 18.634 1.00 94.19 818 LYS A C 1
ATOM 6641 O O . LYS A 1 818 ? -30.975 -7.678 18.769 1.00 94.19 818 LYS A O 1
ATOM 6646 N N . VAL A 1 819 ? -29.044 -6.510 18.707 1.00 95.75 819 VAL A N 1
ATOM 6647 C CA . VAL A 1 819 ? -28.187 -7.591 19.218 1.00 95.75 819 VAL A CA 1
ATOM 6648 C C . VAL A 1 819 ? -28.104 -7.435 20.732 1.00 95.75 819 VAL A C 1
ATOM 6650 O O . VAL A 1 819 ? -27.824 -6.343 21.222 1.00 95.75 819 VAL A O 1
ATOM 6653 N N . THR A 1 820 ? -28.407 -8.492 21.483 1.00 95.88 820 THR A N 1
ATOM 6654 C CA . THR A 1 820 ? -28.382 -8.491 22.957 1.00 95.88 820 THR A CA 1
ATOM 6655 C C . THR A 1 820 ? -28.304 -9.921 23.499 1.00 95.88 820 THR A C 1
ATOM 6657 O O . THR A 1 820 ? -28.239 -10.877 22.726 1.00 95.88 820 THR A O 1
ATOM 6660 N N . PHE A 1 821 ? -28.307 -10.098 24.820 1.00 96.38 821 PHE A N 1
ATOM 6661 C CA . PHE A 1 821 ? -28.538 -11.413 25.419 1.00 96.38 821 PHE A CA 1
ATOM 6662 C C . PHE A 1 821 ? -30.015 -11.783 25.304 1.00 96.38 821 PHE A C 1
ATOM 6664 O O . PHE A 1 821 ? -30.883 -10.965 25.608 1.00 96.38 821 PHE A O 1
ATOM 6671 N N . VAL A 1 822 ? -30.310 -13.009 24.878 1.00 95.56 822 VAL A N 1
ATOM 6672 C CA . VAL A 1 822 ? -31.669 -13.468 24.585 1.00 95.56 822 VAL A CA 1
ATOM 6673 C C . VAL A 1 822 ? -31.988 -14.722 25.383 1.00 95.56 822 VAL A C 1
ATOM 6675 O O . VAL A 1 822 ? -31.251 -15.707 25.358 1.00 95.56 822 VAL A O 1
ATOM 6678 N N . ARG A 1 823 ? -33.146 -14.708 26.042 1.00 93.25 823 ARG A N 1
ATOM 6679 C CA . ARG A 1 823 ? -33.732 -15.870 26.711 1.00 93.25 823 ARG A CA 1
ATOM 6680 C C . ARG A 1 823 ? -35.207 -15.945 26.350 1.00 93.25 823 ARG A C 1
ATOM 6682 O O . ARG A 1 823 ? -35.929 -14.966 26.499 1.00 93.25 823 ARG A O 1
ATOM 6689 N N . GLU A 1 824 ? -35.641 -17.103 25.854 1.00 89.62 824 GLU A N 1
ATOM 6690 C CA . GLU A 1 824 ? -37.036 -17.345 25.439 1.00 89.62 824 GLU A CA 1
ATOM 6691 C C . GLU A 1 824 ? -37.565 -16.316 24.413 1.00 89.62 824 GLU A C 1
ATOM 6693 O O . GLU A 1 824 ? -38.733 -15.943 24.428 1.00 89.62 824 GLU A O 1
ATOM 6698 N N . GLY A 1 825 ? -36.695 -15.844 23.510 1.00 86.94 825 GLY A N 1
ATOM 6699 C CA . GLY A 1 825 ? -37.053 -14.889 22.450 1.00 86.94 825 GLY A CA 1
ATOM 6700 C C . GLY A 1 825 ? -37.184 -13.430 22.904 1.00 86.94 825 GLY A C 1
ATOM 6701 O O . GLY A 1 825 ? -37.529 -12.577 22.092 1.00 86.94 825 GLY A O 1
ATOM 6702 N N . ALA A 1 826 ? -36.892 -13.127 24.171 1.00 92.38 826 ALA A N 1
ATOM 6703 C CA . ALA A 1 826 ? -36.881 -11.772 24.714 1.00 92.38 826 ALA A CA 1
ATOM 6704 C C . ALA A 1 826 ? -35.493 -11.391 25.247 1.00 92.38 826 ALA A C 1
ATOM 6706 O O . ALA A 1 826 ? -34.644 -12.249 25.493 1.00 92.38 826 ALA A O 1
ATOM 6707 N N . GLU A 1 827 ? -35.271 -10.091 25.450 1.00 94.44 827 GLU A N 1
ATOM 6708 C CA . GLU A 1 827 ? -34.037 -9.583 26.049 1.00 94.44 827 GLU A CA 1
ATOM 6709 C C . GLU A 1 827 ? -33.838 -10.124 27.475 1.00 94.44 827 GLU A C 1
ATOM 6711 O O . GLU A 1 827 ? -34.669 -9.926 28.367 1.00 94.44 827 GLU A O 1
ATOM 6716 N N . ASP A 1 828 ? -32.700 -10.778 27.709 1.00 96.12 828 ASP A N 1
ATOM 6717 C CA . ASP A 1 828 ? -32.315 -11.289 29.017 1.00 96.12 828 ASP A CA 1
ATOM 6718 C C . ASP A 1 828 ? -31.688 -10.180 29.872 1.00 96.12 828 ASP A C 1
ATOM 6720 O O . ASP A 1 828 ? -30.468 -10.033 30.001 1.00 96.12 828 ASP A O 1
ATOM 6724 N N . LEU A 1 829 ? -32.566 -9.401 30.508 1.00 94.44 829 LEU A N 1
ATOM 6725 C CA . LEU A 1 829 ? -32.177 -8.361 31.460 1.00 94.44 829 LEU A CA 1
ATOM 6726 C C . LEU A 1 829 ? -31.382 -8.911 32.654 1.00 94.44 829 LEU A C 1
ATOM 6728 O O . LEU A 1 829 ? -30.657 -8.157 33.300 1.00 94.44 829 LEU A O 1
ATOM 6732 N N . ASP A 1 830 ? -31.536 -10.192 32.995 1.00 94.94 830 ASP A N 1
ATOM 6733 C CA . ASP A 1 830 ? -30.793 -10.795 34.099 1.00 94.94 830 ASP A CA 1
ATOM 6734 C C . ASP A 1 830 ? -29.330 -11.054 33.718 1.00 94.94 830 ASP A C 1
ATOM 6736 O O . ASP A 1 830 ? -28.417 -10.746 34.493 1.00 94.94 830 ASP A O 1
ATOM 6740 N N . MET A 1 831 ? -29.101 -11.528 32.491 1.00 95.38 831 MET A N 1
ATOM 6741 C CA . MET A 1 831 ? -27.757 -11.694 31.941 1.00 95.38 831 MET A CA 1
ATOM 6742 C C . MET A 1 831 ? -27.041 -10.345 31.778 1.00 95.38 831 MET A C 1
ATOM 6744 O O . MET A 1 831 ? -25.895 -10.211 32.209 1.00 95.38 831 MET A O 1
ATOM 6748 N N . LEU A 1 832 ? -27.729 -9.312 31.272 1.00 94.56 832 LEU A N 1
ATOM 6749 C CA . LEU A 1 832 ? -27.180 -7.947 31.184 1.00 94.56 832 LEU A CA 1
ATOM 6750 C C . LEU A 1 832 ? -26.726 -7.416 32.553 1.00 94.56 832 LEU A C 1
ATOM 6752 O O . LEU A 1 832 ? -25.617 -6.899 32.700 1.00 94.56 832 LEU A O 1
ATOM 6756 N N . ARG A 1 833 ? -27.553 -7.601 33.591 1.00 95.56 833 ARG A N 1
ATOM 6757 C CA . ARG A 1 833 ? -27.190 -7.235 34.970 1.00 95.56 833 ARG A CA 1
ATOM 6758 C C . ARG A 1 833 ? -26.005 -8.044 35.483 1.00 95.56 833 ARG A C 1
ATOM 6760 O O . ARG A 1 833 ? -25.165 -7.489 36.181 1.00 95.56 833 ARG A O 1
ATOM 6767 N N . THR A 1 834 ? -25.914 -9.325 35.133 1.00 95.94 834 THR A N 1
ATOM 6768 C CA . THR A 1 834 ? -24.793 -10.195 35.521 1.00 95.94 834 THR A CA 1
ATOM 6769 C C . THR A 1 834 ? -23.469 -9.683 34.951 1.00 95.94 834 THR A C 1
ATOM 6771 O O . THR A 1 834 ? -22.517 -9.496 35.710 1.00 95.94 834 THR A O 1
ATOM 6774 N N . VAL A 1 835 ? -23.425 -9.356 33.656 1.00 94.50 835 VAL A N 1
ATOM 6775 C CA . VAL A 1 835 ? -22.251 -8.740 33.008 1.00 94.50 835 VAL A CA 1
ATOM 6776 C C . VAL A 1 835 ? -21.910 -7.392 33.657 1.00 94.50 835 VAL A C 1
ATOM 6778 O O . VAL A 1 835 ? -20.760 -7.160 34.033 1.00 94.50 835 VAL A O 1
ATOM 6781 N N . SER A 1 836 ? -22.914 -6.535 33.884 1.00 94.50 836 SER A N 1
ATOM 6782 C CA . SER A 1 836 ? -22.747 -5.223 34.532 1.00 94.50 836 SER A CA 1
ATOM 6783 C C . SER A 1 836 ? -22.175 -5.330 35.957 1.00 94.50 836 SER A C 1
ATOM 6785 O O . SER A 1 836 ? -21.289 -4.554 36.336 1.00 94.50 836 SER A O 1
ATOM 6787 N N . VAL A 1 837 ? -22.609 -6.329 36.740 1.00 95.62 837 VAL A N 1
ATOM 6788 C CA . VAL A 1 837 ? -22.058 -6.617 38.074 1.00 95.62 837 VAL A CA 1
ATOM 6789 C C . VAL A 1 837 ? -20.602 -7.067 37.987 1.00 95.62 837 VAL A C 1
ATOM 6791 O O . VAL A 1 837 ? -19.772 -6.517 38.709 1.00 95.62 837 VAL A O 1
ATOM 6794 N N . LEU A 1 838 ? -20.264 -8.020 37.112 1.00 94.88 838 LEU A N 1
ATOM 6795 C CA . LEU A 1 838 ? -18.891 -8.523 36.969 1.00 94.88 838 LEU A CA 1
ATOM 6796 C C . LEU A 1 838 ? -17.920 -7.428 36.501 1.00 94.88 838 LEU A C 1
ATOM 6798 O O . LEU A 1 838 ? -16.838 -7.282 37.071 1.00 94.88 838 LEU A O 1
ATOM 6802 N N . LYS A 1 839 ? -18.337 -6.592 35.543 1.00 91.38 839 LYS A N 1
ATOM 6803 C CA . LYS A 1 839 ? -17.585 -5.406 35.102 1.00 91.38 839 LYS A CA 1
ATOM 6804 C C . LYS A 1 839 ? -17.375 -4.412 36.246 1.00 91.38 839 LYS A C 1
ATOM 6806 O O . LYS A 1 839 ? -16.268 -3.922 36.466 1.00 91.38 839 LYS A O 1
ATOM 6811 N N . SER A 1 840 ? -18.426 -4.134 37.020 1.00 92.12 840 SER A N 1
ATOM 6812 C CA . SER A 1 840 ? -18.340 -3.246 38.186 1.00 92.12 840 SER A CA 1
ATOM 6813 C C . SER A 1 840 ? -17.449 -3.825 39.288 1.00 92.12 840 SER A C 1
ATOM 6815 O O . SER A 1 840 ? -16.725 -3.075 39.944 1.00 92.12 840 SER A O 1
ATOM 6817 N N . PHE A 1 841 ? -17.451 -5.146 39.468 1.00 92.81 841 PHE A N 1
ATOM 6818 C CA . PHE A 1 841 ? -16.575 -5.852 40.397 1.00 92.81 841 PHE A CA 1
ATOM 6819 C C . PHE A 1 841 ? -15.099 -5.743 39.997 1.00 92.81 841 PHE A C 1
ATOM 6821 O O . PHE A 1 841 ? -14.280 -5.346 40.833 1.00 92.81 841 PHE A O 1
ATOM 6828 N N . ALA A 1 842 ? -14.765 -5.993 38.726 1.00 89.25 842 ALA A N 1
ATOM 6829 C CA . ALA A 1 842 ? -13.420 -5.774 38.185 1.00 89.25 842 ALA A CA 1
ATOM 6830 C C . ALA A 1 842 ? -12.964 -4.324 38.419 1.00 89.25 842 ALA A C 1
ATOM 6832 O O . ALA A 1 842 ? -11.903 -4.066 38.988 1.00 89.25 842 ALA A O 1
ATOM 6833 N N . TRP A 1 843 ? -13.826 -3.359 38.082 1.00 86.25 843 TRP A N 1
ATOM 6834 C CA . TRP A 1 843 ? -13.537 -1.936 38.245 1.00 86.25 843 TRP A CA 1
ATOM 6835 C C . TRP A 1 843 ? -13.265 -1.559 39.709 1.00 86.25 843 TRP A C 1
ATOM 6837 O O . TRP A 1 843 ? -12.261 -0.917 40.015 1.00 86.25 843 TRP A O 1
ATOM 6847 N N . VAL A 1 844 ? -14.132 -1.963 40.641 1.00 88.50 844 VAL A N 1
ATOM 6848 C CA . VAL A 1 844 ? -13.995 -1.609 42.064 1.00 88.50 844 VAL A CA 1
ATOM 6849 C C . VAL A 1 844 ? -12.730 -2.208 42.670 1.00 88.50 844 VAL A C 1
ATOM 6851 O O . VAL A 1 844 ? -12.039 -1.517 43.417 1.00 88.50 844 VAL A O 1
ATOM 6854 N N . THR A 1 845 ? -12.412 -3.460 42.349 1.00 86.00 845 THR A N 1
ATOM 6855 C CA . THR A 1 845 ? -11.261 -4.164 42.935 1.00 86.00 845 THR A CA 1
ATOM 6856 C C . THR A 1 845 ? -9.925 -3.712 42.351 1.00 86.00 845 THR A C 1
ATOM 6858 O O . THR A 1 845 ? -8.932 -3.641 43.075 1.00 86.00 845 THR A O 1
ATOM 6861 N N . MET A 1 846 ? -9.887 -3.352 41.067 1.00 80.12 846 MET A N 1
ATOM 6862 C CA . MET A 1 846 ? -8.640 -3.000 40.385 1.00 80.12 846 MET A CA 1
ATOM 6863 C C . MET A 1 846 ? -8.375 -1.492 40.376 1.00 80.12 846 MET A C 1
ATOM 6865 O O . MET A 1 846 ? -7.260 -1.067 40.671 1.00 80.12 846 MET A O 1
ATOM 6869 N N . ILE A 1 847 ? -9.380 -0.659 40.085 1.00 71.31 847 ILE A N 1
ATOM 6870 C CA . ILE A 1 847 ? -9.179 0.787 39.883 1.00 71.31 847 ILE A CA 1
ATOM 6871 C C . ILE A 1 847 ? -9.167 1.564 41.201 1.00 71.31 847 ILE A C 1
ATOM 6873 O O . ILE A 1 847 ? -8.426 2.543 41.324 1.00 71.31 847 ILE A O 1
ATOM 6877 N N . ARG A 1 848 ? -9.926 1.140 42.221 1.00 71.50 848 ARG A N 1
ATOM 6878 C CA . ARG A 1 848 ? -9.894 1.794 43.546 1.00 71.50 848 ARG A CA 1
ATOM 6879 C C . ARG A 1 848 ? -8.717 1.361 44.423 1.00 71.50 848 ARG A C 1
ATOM 6881 O O . ARG A 1 848 ? -8.576 1.867 45.535 1.00 71.50 848 ARG A O 1
ATOM 6888 N N . ASP A 1 849 ? -7.844 0.485 43.929 1.00 74.62 849 ASP A N 1
ATOM 6889 C CA . ASP A 1 849 ? -6.618 0.116 44.629 1.00 74.62 849 ASP A CA 1
ATOM 6890 C C . ASP A 1 849 ? -5.708 1.336 44.848 1.00 74.62 849 ASP A C 1
ATOM 6892 O O . ASP A 1 849 ? -5.462 2.136 43.944 1.00 74.62 849 ASP A O 1
ATOM 6896 N N . LEU A 1 850 ? -5.145 1.458 46.054 1.00 72.88 850 LEU A N 1
ATOM 6897 C CA . LEU A 1 850 ? -4.301 2.595 46.437 1.00 72.88 850 LEU A CA 1
ATOM 6898 C C . LEU A 1 850 ? -3.099 2.810 45.503 1.00 72.88 850 LEU A C 1
ATOM 6900 O O . LEU A 1 850 ? -2.693 3.955 45.296 1.00 72.88 850 LEU A O 1
ATOM 6904 N N . ARG A 1 851 ? -2.499 1.744 44.951 1.00 70.44 851 ARG A N 1
ATOM 6905 C CA . ARG A 1 851 ? -1.352 1.874 44.035 1.00 70.44 851 ARG A CA 1
ATOM 6906 C C . ARG A 1 851 ? -1.798 2.426 42.685 1.00 70.44 851 ARG A C 1
ATOM 6908 O O . ARG A 1 851 ? -1.130 3.311 42.153 1.00 70.44 851 ARG A O 1
ATOM 6915 N N . VAL A 1 852 ? -2.945 1.967 42.186 1.00 73.44 852 VAL A N 1
ATOM 6916 C CA . VAL A 1 852 ? -3.540 2.454 40.934 1.00 73.44 852 VAL A CA 1
ATOM 6917 C C . VAL A 1 852 ? -3.977 3.911 41.076 1.00 73.44 852 VAL A C 1
ATOM 6919 O O . VAL A 1 852 ? -3.643 4.729 40.225 1.00 73.44 852 VAL A O 1
ATOM 6922 N N . GLN A 1 853 ? -4.594 4.290 42.197 1.00 79.31 853 GLN A N 1
ATOM 6923 C CA . GLN A 1 853 ? -4.969 5.683 42.480 1.00 79.31 853 GLN A CA 1
ATOM 6924 C C . GLN A 1 853 ? -3.760 6.637 42.514 1.00 79.31 853 GLN A C 1
ATOM 6926 O O . GLN A 1 853 ? -3.825 7.749 41.987 1.00 79.31 853 GLN A O 1
ATOM 6931 N N . ARG A 1 854 ? -2.625 6.211 43.092 1.00 79.94 854 ARG A N 1
ATOM 6932 C CA . ARG A 1 854 ? -1.379 7.003 43.064 1.00 79.94 854 ARG A CA 1
ATOM 6933 C C . ARG A 1 854 ? -0.844 7.172 41.644 1.00 79.94 854 ARG A C 1
ATOM 6935 O O . ARG A 1 854 ? -0.440 8.277 41.287 1.00 79.94 854 ARG A O 1
ATOM 6942 N N . LEU A 1 855 ? -0.857 6.100 40.848 1.00 77.69 855 LEU A N 1
ATOM 6943 C CA . LEU A 1 855 ? -0.443 6.145 39.446 1.00 77.69 855 LEU A CA 1
ATOM 6944 C C . LEU A 1 855 ? -1.334 7.109 38.653 1.00 77.69 855 LEU A C 1
ATOM 6946 O O . LEU A 1 855 ? -0.822 8.026 38.026 1.00 77.69 855 LEU A O 1
ATOM 6950 N N . GLN A 1 856 ? -2.657 6.990 38.792 1.00 82.94 856 GLN A N 1
ATOM 6951 C CA . GLN A 1 856 ? -3.638 7.871 38.152 1.00 82.94 856 GLN A CA 1
ATOM 6952 C C . GLN A 1 856 ? -3.425 9.349 38.497 1.00 82.94 856 GLN A C 1
ATOM 6954 O O . GLN A 1 856 ? -3.565 10.211 37.630 1.00 82.94 856 GLN A O 1
ATOM 6959 N N . LYS A 1 857 ? -3.049 9.663 39.744 1.00 87.12 857 LYS A N 1
ATOM 6960 C CA . LYS A 1 857 ? -2.716 11.038 40.146 1.00 87.12 857 LYS A CA 1
ATOM 6961 C C . LYS A 1 857 ? -1.436 11.558 39.498 1.00 87.12 857 LYS A C 1
ATOM 6963 O O . LYS A 1 857 ? -1.386 12.729 39.127 1.00 87.12 857 LYS A O 1
ATOM 6968 N N . ARG A 1 858 ? -0.420 10.707 39.333 1.00 87.12 858 ARG A N 1
ATOM 6969 C CA . ARG A 1 858 ? 0.795 11.050 38.579 1.00 87.12 858 ARG A CA 1
ATOM 6970 C C . ARG A 1 858 ? 0.464 11.289 37.103 1.00 87.12 858 ARG A C 1
ATOM 6972 O O . ARG A 1 858 ? 0.840 12.328 36.574 1.00 87.12 858 ARG A O 1
ATOM 6979 N N . SER A 1 859 ? -0.282 10.379 36.482 1.00 88.81 859 SER A N 1
ATOM 6980 C CA . SER A 1 859 ? -0.746 10.470 35.092 1.00 88.81 859 SER A CA 1
ATOM 6981 C C . SER A 1 859 ? -1.532 11.753 34.813 1.00 88.81 859 SER A C 1
ATOM 6983 O O . SER A 1 859 ? -1.269 12.436 33.826 1.00 88.81 859 SER A O 1
ATOM 6985 N N . GLU A 1 860 ? -2.439 12.132 35.722 1.00 92.50 860 GLU A N 1
ATOM 6986 C CA . GLU A 1 860 ? -3.178 13.399 35.651 1.00 92.50 860 GLU A CA 1
ATOM 6987 C C . GLU A 1 860 ? -2.236 14.609 35.603 1.00 92.50 860 GLU A C 1
ATOM 6989 O O . GLU A 1 860 ? -2.444 15.530 34.813 1.00 92.50 860 GLU A O 1
ATOM 6994 N N . TRP A 1 861 ? -1.193 14.611 36.436 1.00 92.75 861 TRP A N 1
ATOM 6995 C CA . TRP A 1 861 ? -0.238 15.716 36.481 1.00 92.75 861 TRP A CA 1
ATOM 6996 C C . TRP A 1 861 ? 0.594 15.813 35.205 1.00 92.75 861 TRP A C 1
ATOM 6998 O O . TRP A 1 861 ? 0.819 16.912 34.707 1.00 92.75 861 TRP A O 1
ATOM 7008 N N . ILE A 1 862 ? 1.013 14.668 34.665 1.00 94.31 862 ILE A N 1
ATOM 7009 C CA . ILE A 1 862 ? 1.797 14.588 33.431 1.00 94.31 862 ILE A CA 1
ATOM 7010 C C . ILE A 1 862 ? 1.023 15.209 32.269 1.00 94.31 862 ILE A C 1
ATOM 7012 O O . ILE A 1 862 ? 1.537 16.124 31.633 1.00 94.31 862 ILE A O 1
ATOM 7016 N N . ILE A 1 863 ? -0.223 14.786 32.036 1.00 96.00 863 ILE A N 1
ATOM 7017 C CA . ILE A 1 863 ? -1.034 15.310 30.925 1.00 96.00 863 ILE A CA 1
ATOM 7018 C C . ILE A 1 863 ? -1.260 16.818 31.065 1.00 96.00 863 ILE A C 1
ATOM 7020 O O . ILE A 1 863 ? -1.060 17.552 30.101 1.00 96.00 863 ILE A O 1
ATOM 7024 N N . LYS A 1 864 ? -1.611 17.301 32.266 1.00 95.75 864 LYS A N 1
ATOM 7025 C CA . LYS A 1 864 ? -1.806 18.742 32.513 1.00 95.75 864 LYS A CA 1
ATOM 7026 C C . LYS A 1 864 ? -0.541 19.554 32.231 1.00 95.75 864 LYS A C 1
ATOM 7028 O O . LYS A 1 864 ? -0.620 20.624 31.642 1.00 95.75 864 LYS A O 1
ATOM 7033 N N . ARG A 1 865 ? 0.629 19.039 32.613 1.00 94.81 865 ARG A N 1
ATOM 7034 C CA . ARG A 1 865 ? 1.912 19.704 32.354 1.00 94.81 865 ARG A CA 1
ATOM 7035 C C . ARG A 1 865 ? 2.304 19.690 30.882 1.00 94.81 865 ARG A C 1
ATOM 7037 O O . ARG A 1 865 ? 2.807 20.695 30.401 1.00 94.81 865 ARG A O 1
ATOM 7044 N N . LEU A 1 866 ? 2.059 18.592 30.171 1.00 95.19 866 LEU A N 1
ATOM 7045 C CA . LEU A 1 866 ? 2.268 18.537 28.722 1.00 95.19 866 LEU A CA 1
ATOM 7046 C C . LEU A 1 866 ? 1.361 19.538 28.000 1.00 95.19 866 LEU A C 1
ATOM 7048 O O . LEU A 1 866 ? 1.830 20.281 27.148 1.00 95.19 866 LEU A O 1
ATOM 7052 N N . TRP A 1 867 ? 0.089 19.614 28.394 1.00 95.25 867 TRP A N 1
ATOM 7053 C CA . TRP A 1 867 ? -0.830 20.634 27.901 1.00 95.25 867 TRP A CA 1
ATOM 7054 C C . TRP A 1 867 ? -0.293 22.053 28.126 1.00 95.25 867 TRP A C 1
ATOM 7056 O O . TRP A 1 867 ? -0.185 22.817 27.170 1.00 95.25 867 TRP A O 1
ATOM 7066 N N . ASP A 1 868 ? 0.106 22.385 29.358 1.00 93.25 868 ASP A N 1
ATOM 7067 C CA . ASP A 1 868 ? 0.658 23.705 29.689 1.00 93.25 868 ASP A CA 1
ATOM 7068 C C . ASP A 1 868 ? 1.904 24.043 28.846 1.00 93.25 868 ASP A C 1
ATOM 7070 O O . ASP A 1 868 ? 2.097 25.201 28.479 1.00 93.25 868 ASP A O 1
ATOM 7074 N N . ALA A 1 869 ? 2.744 23.045 28.540 1.00 92.25 869 ALA A N 1
ATOM 7075 C CA . ALA A 1 869 ? 3.948 23.214 27.726 1.00 92.25 869 ALA A CA 1
ATOM 7076 C C . ALA A 1 869 ? 3.644 23.508 26.251 1.00 92.25 869 ALA A C 1
ATOM 7078 O O . ALA A 1 869 ? 4.378 24.265 25.624 1.00 92.25 869 ALA A O 1
ATOM 7079 N N . PHE A 1 870 ? 2.590 22.896 25.704 1.00 94.38 870 PHE A N 1
ATOM 7080 C CA . PHE A 1 870 ? 2.267 22.937 24.275 1.00 94.38 870 PHE A CA 1
ATOM 7081 C C . PHE A 1 870 ? 1.202 23.981 23.898 1.00 94.38 870 PHE A C 1
ATOM 7083 O O . PHE A 1 870 ? 0.929 24.208 22.716 1.00 94.38 870 PHE A O 1
ATOM 7090 N N . LEU A 1 871 ? 0.566 24.617 24.886 1.00 90.94 871 LEU A N 1
ATOM 7091 C CA . LEU A 1 871 ? -0.566 25.510 24.643 1.00 90.94 871 LEU A CA 1
ATOM 7092 C C . LEU A 1 871 ? -0.183 26.793 23.891 1.00 90.94 871 LEU A C 1
ATOM 7094 O O . LEU A 1 871 ? -0.995 27.294 23.119 1.00 90.94 871 LEU A O 1
ATOM 7098 N N . ASP A 1 872 ? 1.019 27.332 24.104 1.00 90.31 872 ASP A N 1
ATOM 7099 C CA . ASP A 1 872 ? 1.460 28.569 23.452 1.00 90.31 872 ASP A CA 1
ATOM 7100 C C . ASP A 1 872 ? 2.068 28.291 22.061 1.00 90.31 872 ASP A C 1
ATOM 7102 O O . ASP A 1 872 ? 3.150 27.702 21.987 1.00 90.31 872 ASP A O 1
ATOM 7106 N N . PRO A 1 873 ? 1.439 28.728 20.952 1.00 87.81 873 PRO A N 1
ATOM 7107 C CA . PRO A 1 873 ? 1.904 28.400 19.606 1.00 87.81 873 PRO A CA 1
ATOM 7108 C C . PRO A 1 873 ? 3.306 28.917 19.279 1.00 87.81 873 PRO A C 1
ATOM 7110 O O . PRO A 1 873 ? 3.996 28.318 18.456 1.00 87.81 873 PRO A O 1
ATOM 7113 N N . GLU A 1 874 ? 3.738 30.033 19.873 1.00 85.81 874 GLU A N 1
ATOM 7114 C CA . GLU A 1 874 ? 5.038 30.631 19.551 1.00 85.81 874 GLU A CA 1
ATOM 7115 C C . GLU A 1 874 ? 6.193 29.788 20.092 1.00 85.81 874 GLU A C 1
ATOM 7117 O O . GLU A 1 874 ? 7.109 29.434 19.347 1.00 85.81 874 GLU A O 1
ATOM 7122 N N . THR A 1 875 ? 6.129 29.416 21.369 1.00 85.62 875 THR A N 1
ATOM 7123 C CA . THR A 1 875 ? 7.150 28.575 22.008 1.00 85.62 875 THR A CA 1
ATOM 7124 C C . THR A 1 875 ? 7.056 27.115 21.562 1.00 85.62 875 THR A C 1
ATOM 7126 O O . THR A 1 875 ? 8.080 26.455 21.352 1.00 85.62 875 THR A O 1
ATOM 7129 N N . SER A 1 876 ? 5.841 26.621 21.318 1.00 87.69 876 SER A N 1
ATOM 7130 C CA . SER A 1 876 ? 5.589 25.203 21.045 1.00 87.69 876 SER A CA 1
ATOM 7131 C C . SER A 1 876 ? 6.082 24.717 19.683 1.00 87.69 876 SER A C 1
ATOM 7133 O O . SER A 1 876 ? 6.387 23.534 19.532 1.00 87.69 876 SER A O 1
ATOM 7135 N N . LYS A 1 877 ? 6.243 25.611 18.696 1.00 85.12 877 LYS A N 1
ATOM 7136 C CA . LYS A 1 877 ? 6.806 25.271 17.370 1.00 85.12 877 LYS A CA 1
ATOM 7137 C C . LYS A 1 877 ? 8.202 24.644 17.428 1.00 85.12 877 LYS A C 1
ATOM 7139 O O . LYS A 1 877 ? 8.612 23.996 16.475 1.00 85.12 877 LYS A O 1
ATOM 7144 N N . SER A 1 878 ? 8.932 24.860 18.522 1.00 83.25 878 SER A N 1
ATOM 7145 C CA . SER A 1 878 ? 10.272 24.303 18.734 1.00 83.25 878 SER A CA 1
ATOM 7146 C C . SER A 1 878 ? 10.286 22.912 19.380 1.00 83.25 878 SER A C 1
ATOM 7148 O O . SER A 1 878 ? 11.328 22.262 19.377 1.00 83.25 878 SER A O 1
ATOM 7150 N N . ILE A 1 879 ? 9.153 22.459 19.929 1.00 86.44 879 ILE A N 1
ATOM 7151 C CA . ILE A 1 879 ? 9.049 21.221 20.724 1.00 86.44 879 ILE A CA 1
ATOM 7152 C C . ILE A 1 879 ? 8.008 20.233 20.180 1.00 86.44 879 ILE A C 1
ATOM 7154 O O . ILE A 1 879 ? 8.112 19.038 20.449 1.00 86.44 879 ILE A O 1
ATOM 7158 N N . ILE A 1 880 ? 7.016 20.695 19.412 1.00 89.44 880 ILE A N 1
ATOM 7159 C CA . ILE A 1 880 ? 6.075 19.818 18.705 1.00 89.44 880 ILE A CA 1
ATOM 7160 C C . ILE A 1 880 ? 6.738 19.321 17.407 1.00 89.44 880 ILE A C 1
ATOM 7162 O O . ILE A 1 880 ? 7.331 20.129 16.688 1.00 89.44 880 ILE A O 1
ATOM 7166 N N . PRO A 1 881 ? 6.632 18.020 17.076 1.00 90.12 881 PRO A N 1
ATOM 7167 C CA . PRO A 1 881 ? 7.131 17.467 15.823 1.00 90.12 881 PRO A CA 1
ATOM 7168 C C . PRO A 1 881 ? 6.661 18.243 14.583 1.00 90.12 881 PRO A C 1
ATOM 7170 O O . PRO A 1 881 ? 5.511 18.677 14.482 1.00 90.12 881 PRO A O 1
ATOM 7173 N N . SER A 1 882 ? 7.565 18.418 13.618 1.00 88.50 882 SER A N 1
ATOM 7174 C CA . SER A 1 882 ? 7.327 19.259 12.439 1.00 88.50 882 SER A CA 1
ATOM 7175 C C . SER A 1 882 ? 6.195 18.755 11.543 1.00 88.50 882 SER A C 1
ATOM 7177 O O . SER A 1 882 ? 5.534 19.559 10.889 1.00 88.50 882 SER A O 1
ATOM 7179 N N . ASP A 1 883 ? 5.926 17.452 11.532 1.00 86.44 883 ASP A N 1
ATOM 7180 C CA . ASP A 1 883 ? 4.831 16.841 10.781 1.00 86.44 883 ASP A CA 1
ATOM 7181 C C . ASP A 1 883 ? 3.454 17.275 11.308 1.00 86.44 883 ASP A C 1
ATOM 7183 O O . ASP A 1 883 ? 2.566 17.591 10.514 1.00 86.44 883 ASP A O 1
ATOM 7187 N N . TRP A 1 884 ? 3.279 17.384 12.627 1.00 90.00 884 TRP A N 1
ATOM 7188 C CA . TRP A 1 884 ? 2.054 17.926 13.228 1.00 90.00 884 TRP A CA 1
ATOM 7189 C C . TRP A 1 884 ? 1.854 19.403 12.878 1.00 90.00 884 TRP A C 1
ATOM 7191 O O . TRP A 1 884 ? 0.747 19.812 12.519 1.00 90.00 884 TRP A O 1
ATOM 7201 N N . LEU A 1 885 ? 2.933 20.191 12.899 1.00 91.88 885 LEU A N 1
ATOM 7202 C CA . LEU A 1 885 ? 2.898 21.612 12.539 1.00 91.88 885 LEU A CA 1
ATOM 7203 C C . LEU A 1 885 ? 2.531 21.820 11.063 1.00 91.88 885 LEU A C 1
ATOM 7205 O O . LEU A 1 885 ? 1.639 22.611 10.765 1.00 91.88 885 LEU A O 1
ATOM 7209 N N . GLN A 1 886 ? 3.144 21.067 10.147 1.00 89.31 886 GLN A N 1
ATOM 7210 C CA . GLN A 1 886 ? 2.837 21.134 8.712 1.00 89.31 886 GLN A CA 1
ATOM 7211 C C . GLN A 1 886 ? 1.371 20.800 8.421 1.00 89.31 886 GLN A C 1
ATOM 7213 O O . GLN A 1 886 ? 0.732 21.428 7.577 1.00 89.31 886 GLN A O 1
ATOM 7218 N N . ARG A 1 887 ? 0.809 19.817 9.129 1.00 87.31 887 ARG A N 1
ATOM 7219 C CA . ARG A 1 887 ? -0.602 19.444 8.981 1.00 87.31 887 ARG A CA 1
ATOM 7220 C C . ARG A 1 887 ? -1.542 20.506 9.512 1.00 87.31 887 ARG A C 1
ATOM 7222 O O . ARG A 1 887 ? -2.548 20.791 8.866 1.00 87.31 887 ARG A O 1
ATOM 7229 N N . TYR A 1 888 ? -1.211 21.087 10.660 1.00 91.06 888 TYR A N 1
ATOM 7230 C CA . TYR A 1 888 ? -1.946 22.224 11.186 1.00 91.06 888 TYR A CA 1
ATOM 7231 C C . TYR A 1 888 ? -1.945 23.372 10.171 1.00 91.06 888 TYR A C 1
ATOM 7233 O O . TYR A 1 888 ? -3.012 23.852 9.807 1.00 91.06 888 TYR A O 1
ATOM 7241 N N . GLU A 1 889 ? -0.787 23.739 9.620 1.00 91.69 889 GLU A N 1
ATOM 7242 C CA . GLU A 1 889 ? -0.670 24.776 8.585 1.00 91.69 889 GLU A CA 1
ATOM 7243 C C . GLU A 1 889 ? -1.476 24.445 7.316 1.00 91.69 889 GLU A C 1
ATOM 7245 O O . GLU A 1 889 ? -2.186 25.309 6.796 1.00 91.69 889 GLU A O 1
ATOM 7250 N N . LYS A 1 890 ? -1.439 23.188 6.850 1.00 89.62 890 LYS A N 1
ATOM 7251 C CA . LYS A 1 890 ? -2.251 22.707 5.717 1.00 89.62 890 LYS A CA 1
ATOM 7252 C C . LYS A 1 890 ? -3.749 22.826 6.000 1.00 89.62 890 LYS A C 1
ATOM 7254 O O . LYS A 1 890 ? -4.509 23.182 5.102 1.00 89.62 890 LYS A O 1
ATOM 7259 N N . ASP A 1 891 ? -4.186 22.528 7.221 1.00 89.94 891 ASP A N 1
ATOM 7260 C CA . ASP A 1 891 ? -5.581 22.696 7.623 1.00 89.94 891 ASP A CA 1
ATOM 7261 C C . ASP A 1 891 ? -5.979 24.174 7.699 1.00 89.94 891 ASP A C 1
ATOM 7263 O O . ASP A 1 891 ? -7.007 24.551 7.140 1.00 89.94 891 ASP A O 1
ATOM 7267 N N . GLN A 1 892 ? -5.122 25.024 8.276 1.00 93.88 892 GLN A N 1
ATOM 7268 C CA . GLN A 1 892 ? -5.339 26.474 8.341 1.00 93.88 892 GLN A CA 1
ATOM 7269 C C . GLN A 1 892 ? -5.416 27.136 6.955 1.00 93.88 892 GLN A C 1
ATOM 7271 O O . GLN A 1 892 ? -6.023 28.195 6.819 1.00 93.88 892 GLN A O 1
ATOM 7276 N N . ALA A 1 893 ? -4.829 26.526 5.921 1.00 92.88 893 ALA A N 1
ATOM 7277 C CA . ALA A 1 893 ? -4.918 27.003 4.541 1.00 92.88 893 ALA A CA 1
ATOM 7278 C C . ALA A 1 893 ? -6.261 26.680 3.850 1.00 92.88 893 ALA A C 1
ATOM 7280 O O . ALA A 1 893 ? -6.530 27.202 2.765 1.00 92.88 893 ALA A O 1
ATOM 7281 N N . LYS A 1 894 ? -7.109 25.819 4.433 1.00 89.12 894 LYS A N 1
ATOM 7282 C CA . LYS A 1 894 ? -8.434 25.491 3.881 1.00 89.12 894 LYS A CA 1
ATOM 7283 C C . L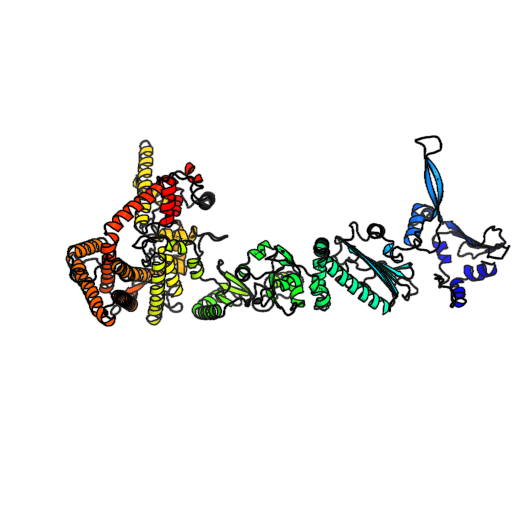YS A 1 894 ? -9.402 26.663 4.064 1.00 89.12 894 LYS A C 1
ATOM 7285 O O . LYS A 1 894 ? -9.286 27.446 4.998 1.00 89.12 894 LYS A O 1
ATOM 7290 N N . ALA A 1 895 ? -10.426 26.740 3.208 1.00 88.88 895 ALA A N 1
ATOM 7291 C CA . ALA A 1 895 ? -11.469 27.767 3.315 1.00 88.88 895 ALA A CA 1
ATOM 7292 C C . ALA A 1 895 ? -12.217 27.724 4.663 1.00 88.88 895 ALA A C 1
ATOM 7294 O O . ALA A 1 895 ? -12.590 28.767 5.190 1.00 88.88 895 ALA A O 1
ATOM 7295 N N . ASN A 1 896 ? -12.405 26.519 5.209 1.00 84.75 896 ASN A N 1
ATOM 7296 C CA . ASN A 1 896 ? -12.986 26.273 6.523 1.00 84.75 896 ASN A CA 1
ATOM 7297 C C . ASN A 1 896 ? -12.050 25.323 7.292 1.00 84.75 896 ASN A C 1
ATOM 7299 O O . ASN A 1 896 ? -12.175 24.107 7.123 1.00 84.75 896 ASN A O 1
ATOM 7303 N N . PRO A 1 897 ? -11.079 25.842 8.064 1.00 88.69 897 PRO A N 1
ATOM 7304 C CA . PRO A 1 897 ? -10.207 25.009 8.884 1.00 88.69 897 PRO A CA 1
ATOM 7305 C C . PRO A 1 897 ? -11.017 24.295 9.965 1.00 88.69 897 PRO A C 1
ATOM 7307 O O . PRO A 1 897 ? -11.968 24.851 10.520 1.00 88.69 897 PRO A O 1
ATOM 7310 N N . ILE A 1 898 ? -10.637 23.054 10.248 1.00 84.25 898 ILE A N 1
ATOM 7311 C CA . ILE A 1 898 ? -11.317 22.192 11.221 1.00 84.25 898 ILE A CA 1
ATOM 7312 C C . ILE A 1 898 ? -10.570 22.232 12.555 1.00 84.25 898 ILE A C 1
ATOM 7314 O O . ILE A 1 898 ? -11.187 22.172 13.617 1.00 84.25 898 ILE A O 1
ATOM 7318 N N . TRP A 1 899 ? -9.242 22.345 12.517 1.00 88.56 899 TRP A N 1
ATOM 7319 C CA . TRP A 1 899 ? -8.402 22.266 13.698 1.00 88.56 899 TRP A CA 1
ATOM 7320 C C . TRP A 1 899 ? -8.222 23.625 14.361 1.00 88.56 899 TRP A C 1
ATOM 7322 O O . TRP A 1 899 ? -7.791 24.590 13.728 1.00 88.56 899 TRP A O 1
ATOM 7332 N N . THR A 1 900 ? -8.457 23.689 15.670 1.00 92.00 900 THR A N 1
ATOM 7333 C CA . THR A 1 900 ? -7.867 24.746 16.497 1.00 92.00 900 THR A CA 1
ATOM 7334 C C . THR A 1 900 ? -6.502 24.296 17.004 1.00 92.00 900 THR A C 1
ATOM 7336 O O . THR A 1 900 ? -6.230 23.097 17.091 1.00 92.00 900 THR A O 1
ATOM 7339 N N . TRP A 1 901 ? -5.641 25.247 17.374 1.00 92.88 901 TRP A N 1
ATOM 7340 C CA . TRP A 1 901 ? -4.350 24.927 17.990 1.00 92.88 901 TRP A CA 1
ATOM 7341 C C . TRP A 1 901 ? -4.524 24.044 19.232 1.00 92.88 901 TRP A C 1
ATOM 7343 O O . TRP A 1 901 ? -3.855 23.030 19.394 1.00 92.88 901 TRP A O 1
ATOM 7353 N N . GLU A 1 902 ? -5.488 24.403 20.076 1.00 93.75 902 GLU A N 1
ATOM 7354 C CA . GLU A 1 902 ? -5.837 23.693 21.303 1.00 93.75 902 GLU A CA 1
ATOM 7355 C C . GLU A 1 902 ? -6.241 22.242 21.024 1.00 93.75 902 GLU A C 1
ATOM 7357 O O . GLU A 1 902 ? -5.749 21.331 21.681 1.00 93.75 902 GLU A O 1
ATOM 7362 N N . HIS A 1 903 ? -7.077 22.007 20.010 1.00 91.00 903 HIS A N 1
ATOM 7363 C CA . HIS A 1 903 ? -7.433 20.649 19.601 1.00 91.00 903 HIS A CA 1
ATOM 7364 C C . HIS A 1 903 ? -6.252 19.871 19.025 1.00 91.00 903 HIS A C 1
ATOM 7366 O O . HIS A 1 903 ? -6.121 18.684 19.308 1.00 91.00 903 HIS A O 1
ATOM 7372 N N . MET A 1 904 ? -5.359 20.529 18.283 1.00 93.00 904 MET A N 1
ATOM 7373 C CA . MET A 1 904 ? -4.148 19.894 17.757 1.00 93.00 904 MET A CA 1
ATOM 7374 C C . MET A 1 904 ? -3.243 19.390 18.866 1.00 93.00 904 MET A C 1
ATOM 7376 O O . MET A 1 904 ? -2.775 18.253 18.810 1.00 93.00 904 MET A O 1
ATOM 7380 N N . VAL A 1 905 ? -3.077 20.186 19.919 1.00 94.69 905 VAL A N 1
ATOM 7381 C CA . VAL A 1 905 ? -2.331 19.773 21.107 1.00 94.69 905 VAL A CA 1
ATOM 7382 C C . VAL A 1 905 ? -3.003 18.587 21.802 1.00 94.69 905 VAL A C 1
ATOM 7384 O O . VAL A 1 905 ? -2.311 17.643 22.183 1.00 94.69 905 VAL A O 1
ATOM 7387 N N . ILE A 1 906 ? -4.332 18.597 21.951 1.00 94.44 906 ILE A N 1
ATOM 7388 C CA . ILE A 1 906 ? -5.069 17.467 22.539 1.00 94.44 906 ILE A CA 1
ATOM 7389 C C . ILE A 1 906 ? -4.864 16.194 21.714 1.00 94.44 906 ILE A C 1
ATOM 7391 O O . ILE A 1 906 ? -4.511 15.162 22.281 1.00 94.44 906 ILE A O 1
ATOM 7395 N N . ASP A 1 907 ? -5.029 16.267 20.393 1.00 93.56 907 ASP A N 1
ATOM 7396 C CA . ASP A 1 907 ? -4.845 15.129 19.491 1.00 93.56 907 ASP A CA 1
ATOM 7397 C C . ASP A 1 907 ? -3.395 14.613 19.515 1.00 93.56 907 ASP A C 1
ATOM 7399 O O . ASP A 1 907 ? -3.168 13.401 19.505 1.00 93.56 907 ASP A O 1
ATOM 7403 N N . TYR A 1 908 ? -2.408 15.511 19.612 1.00 93.75 908 TYR A N 1
ATOM 7404 C CA . TYR A 1 908 ? -0.997 15.144 19.739 1.00 93.75 908 TYR A CA 1
ATOM 7405 C C . TYR A 1 908 ? -0.724 14.396 21.050 1.00 93.75 908 TYR A C 1
ATOM 7407 O O . TYR A 1 908 ? -0.118 13.323 21.034 1.00 93.75 908 TYR A O 1
ATOM 7415 N N . ILE A 1 909 ? -1.216 14.915 22.182 1.00 95.38 909 ILE A N 1
ATOM 7416 C CA . ILE A 1 909 ? -1.073 14.269 23.495 1.00 95.38 909 ILE A CA 1
ATOM 7417 C C . ILE A 1 909 ? -1.810 12.921 23.516 1.00 95.38 909 ILE A C 1
ATOM 7419 O O . ILE A 1 909 ? -1.253 11.924 23.977 1.00 95.38 909 ILE A O 1
ATOM 7423 N N . ALA A 1 910 ? -3.034 12.856 22.987 1.00 94.31 910 ALA A N 1
ATOM 7424 C CA . ALA A 1 910 ? -3.826 11.626 22.902 1.00 94.31 910 ALA A CA 1
ATOM 7425 C C . ALA A 1 910 ? -3.178 10.560 21.996 1.00 94.31 910 ALA A C 1
ATOM 7427 O O . ALA A 1 910 ? -3.314 9.351 22.229 1.00 94.31 910 ALA A O 1
ATOM 7428 N N . GLY A 1 911 ? -2.405 11.001 21.002 1.00 91.94 911 GLY A N 1
ATOM 7429 C CA . GLY A 1 911 ? -1.613 10.148 20.127 1.00 91.94 911 GLY A CA 1
ATOM 7430 C C . GLY A 1 911 ? -0.419 9.467 20.805 1.00 91.94 911 GLY A C 1
ATOM 7431 O O . GLY A 1 911 ? 0.117 8.520 20.234 1.00 91.94 911 GLY A O 1
ATOM 7432 N N . MET A 1 912 ? 0.003 9.886 22.001 1.00 93.69 912 MET A N 1
ATOM 7433 C CA . MET A 1 912 ? 1.185 9.333 22.676 1.00 93.69 912 MET A CA 1
ATOM 7434 C C . MET A 1 912 ? 0.928 7.945 23.298 1.00 93.69 912 MET A C 1
ATOM 7436 O O . MET A 1 912 ? -0.207 7.537 23.546 1.00 93.69 912 MET A O 1
ATOM 7440 N N . THR A 1 913 ? 2.005 7.206 23.578 1.00 93.25 913 THR A N 1
ATOM 7441 C CA . THR A 1 913 ? 1.982 6.065 24.512 1.00 93.25 913 THR A CA 1
ATOM 7442 C C . THR A 1 913 ? 2.275 6.546 25.931 1.00 93.25 913 THR A C 1
ATOM 7444 O O . THR A 1 913 ? 2.796 7.648 26.117 1.00 93.25 913 THR A O 1
ATOM 7447 N N . ASP A 1 914 ? 2.006 5.716 26.939 1.00 91.44 914 ASP A N 1
ATOM 7448 C CA . ASP A 1 914 ? 2.264 6.063 28.342 1.00 91.44 914 ASP A CA 1
ATOM 7449 C C . ASP A 1 914 ? 3.745 6.405 28.560 1.00 91.44 914 ASP A C 1
ATOM 7451 O O . ASP A 1 914 ? 4.080 7.457 29.101 1.00 91.44 914 ASP A O 1
ATOM 7455 N N . ALA A 1 915 ? 4.642 5.549 28.064 1.00 89.75 915 ALA A N 1
ATOM 7456 C CA . ALA A 1 915 ? 6.085 5.735 28.187 1.00 89.75 915 ALA A CA 1
ATOM 7457 C C . ALA A 1 915 ? 6.584 6.981 27.441 1.00 89.75 915 ALA A C 1
ATOM 7459 O O . ALA A 1 915 ? 7.475 7.674 27.931 1.00 89.75 915 ALA A O 1
ATOM 7460 N N . PHE A 1 916 ? 6.008 7.287 26.275 1.00 91.44 916 PHE A N 1
ATOM 7461 C CA . PHE A 1 916 ? 6.385 8.475 25.517 1.00 91.44 916 PHE A CA 1
ATOM 7462 C C . PHE A 1 916 ? 5.917 9.756 26.218 1.00 91.44 916 PHE A C 1
ATOM 7464 O O . PHE A 1 916 ? 6.711 10.679 26.379 1.00 91.44 916 PHE A O 1
ATOM 7471 N N . ALA A 1 917 ? 4.686 9.783 26.737 1.00 93.00 917 ALA A N 1
ATOM 7472 C CA . ALA A 1 917 ? 4.195 10.901 27.541 1.00 93.00 917 ALA A CA 1
ATOM 7473 C C . ALA A 1 917 ? 5.065 11.125 28.793 1.00 93.00 917 ALA A C 1
ATOM 7475 O O . ALA A 1 917 ? 5.423 12.261 29.103 1.00 93.00 917 ALA A O 1
ATOM 7476 N N . GLU A 1 918 ? 5.469 10.051 29.487 1.00 91.12 918 GLU A N 1
ATOM 7477 C CA . GLU A 1 918 ? 6.411 10.147 30.609 1.00 91.12 918 GLU A CA 1
ATOM 7478 C C . GLU A 1 918 ? 7.793 10.665 30.178 1.00 91.12 918 GLU A C 1
ATOM 7480 O O . GLU A 1 918 ? 8.378 11.485 30.889 1.00 91.12 918 GLU A O 1
ATOM 7485 N N . LYS A 1 919 ? 8.320 10.205 29.034 1.00 90.75 919 LYS A N 1
ATOM 7486 C CA . LYS A 1 919 ? 9.610 10.648 28.483 1.00 90.75 919 LYS A CA 1
ATOM 7487 C C . LYS A 1 919 ? 9.607 12.155 28.235 1.00 90.75 919 LYS A C 1
ATOM 7489 O O . LYS A 1 919 ? 10.422 12.853 28.830 1.00 90.75 919 LYS A O 1
ATOM 7494 N N . ILE A 1 920 ? 8.655 12.649 27.445 1.00 90.81 920 ILE A N 1
ATOM 7495 C CA . ILE A 1 920 ? 8.561 14.073 27.090 1.00 90.81 920 ILE A CA 1
ATOM 7496 C C . ILE A 1 920 ? 8.365 14.940 28.335 1.00 90.81 920 ILE A C 1
ATOM 7498 O O . ILE A 1 920 ? 9.017 15.967 28.508 1.00 90.81 920 ILE A O 1
ATOM 7502 N N . TYR A 1 921 ? 7.519 14.500 29.265 1.00 92.31 921 TYR A N 1
ATOM 7503 C CA . TYR A 1 921 ? 7.345 15.204 30.529 1.00 92.31 921 TYR A CA 1
ATOM 7504 C C . TYR A 1 921 ? 8.656 15.298 31.332 1.00 92.31 921 TYR A C 1
ATOM 7506 O O . TYR A 1 921 ? 8.954 16.347 31.903 1.00 92.31 921 TYR A O 1
ATOM 7514 N N . ASN A 1 922 ? 9.454 14.228 31.377 1.00 89.62 922 ASN A N 1
ATOM 7515 C CA . ASN A 1 922 ? 10.736 14.234 32.082 1.00 89.62 922 ASN A CA 1
ATOM 7516 C C . ASN A 1 922 ? 11.800 15.081 31.368 1.00 89.62 922 ASN A C 1
ATOM 7518 O O . ASN A 1 922 ? 12.648 15.649 32.047 1.00 89.62 922 ASN A O 1
ATOM 7522 N N . GLU A 1 923 ? 11.762 15.190 30.041 1.00 87.38 923 GLU A N 1
ATOM 7523 C CA . GLU A 1 923 ? 12.642 16.091 29.281 1.00 87.38 923 GLU A CA 1
ATOM 7524 C C . GLU A 1 923 ? 12.326 17.565 29.567 1.00 87.38 923 GLU A C 1
ATOM 7526 O O . GLU A 1 923 ? 13.237 18.375 29.714 1.00 87.38 923 GLU A O 1
ATOM 7531 N N . LEU A 1 924 ? 11.042 17.907 29.713 1.00 86.19 924 LEU A N 1
ATOM 7532 C CA . LEU A 1 924 ? 10.598 19.282 29.966 1.00 86.19 924 LEU A CA 1
ATOM 7533 C C . LEU A 1 924 ? 10.700 19.701 31.440 1.00 86.19 924 LEU A C 1
ATOM 7535 O O . LEU A 1 924 ? 10.987 20.860 31.740 1.00 86.19 924 LEU A O 1
ATOM 7539 N N . TYR A 1 925 ? 10.431 18.780 32.370 1.00 85.69 925 TYR A N 1
ATOM 7540 C CA . TYR A 1 925 ? 10.242 19.097 33.793 1.00 85.69 925 TYR A CA 1
ATOM 7541 C C . TYR A 1 925 ? 11.079 18.242 34.754 1.00 85.69 925 TYR A C 1
ATOM 7543 O O . TYR A 1 925 ? 11.053 18.474 35.966 1.00 85.69 925 TYR A O 1
ATOM 7551 N N . GLY A 1 926 ? 11.786 17.225 34.259 1.00 74.75 926 GLY A N 1
ATOM 7552 C CA . GLY A 1 926 ? 12.579 16.320 35.086 1.00 74.75 926 GLY A CA 1
ATOM 7553 C C . GLY A 1 926 ? 13.865 16.961 35.612 1.00 74.75 926 GLY A C 1
ATOM 7554 O O . GLY A 1 926 ? 14.482 17.806 34.979 1.00 74.75 926 GLY A O 1
ATOM 7555 N N . LEU A 1 927 ? 14.318 16.508 36.785 1.00 59.16 927 LEU A N 1
ATOM 7556 C CA . LEU A 1 927 ? 15.542 16.987 37.453 1.00 59.16 927 LEU A CA 1
ATOM 7557 C C . LEU A 1 927 ? 16.843 16.342 36.924 1.00 59.16 927 LEU A C 1
ATOM 7559 O O . LEU A 1 927 ? 17.869 16.385 37.605 1.00 59.16 927 LEU A O 1
ATOM 7563 N N . LYS A 1 928 ? 16.838 15.704 35.745 1.00 52.53 928 LYS A N 1
ATOM 7564 C CA . LYS A 1 928 ? 18.048 15.049 35.226 1.00 52.53 928 LYS A CA 1
ATOM 7565 C C . LYS A 1 928 ? 19.000 16.080 34.617 1.00 52.53 928 LYS A C 1
ATOM 7567 O O . LYS A 1 928 ? 18.808 16.552 33.506 1.00 52.53 928 LYS A O 1
ATOM 7572 N N . VAL A 1 929 ? 20.056 16.381 35.370 1.00 45.88 929 VAL A N 1
ATOM 7573 C CA . VAL A 1 929 ? 21.258 17.077 34.902 1.00 45.88 929 VAL A CA 1
ATOM 7574 C C . VAL A 1 929 ? 22.046 16.109 34.014 1.00 45.88 929 VAL A C 1
ATOM 7576 O O . VAL A 1 929 ? 22.810 15.287 34.510 1.00 45.88 929 VAL A O 1
ATOM 7579 N N . GLY A 1 930 ? 21.813 16.163 32.710 1.00 54.09 930 GLY A N 1
ATOM 7580 C CA . GLY A 1 930 ? 22.586 15.465 31.683 1.00 54.09 930 GLY A CA 1
ATOM 7581 C C . GLY A 1 930 ? 22.338 16.161 30.354 1.00 54.09 930 GLY A C 1
ATOM 7582 O O . GLY A 1 930 ? 21.212 16.595 30.106 1.00 54.09 930 GLY A O 1
ATOM 7583 N N . SER A 1 931 ? 23.380 16.371 29.550 1.00 51.03 931 SER A N 1
ATOM 7584 C CA . SER A 1 931 ? 23.196 17.047 28.267 1.00 51.03 931 SER A CA 1
ATOM 7585 C C . SER A 1 931 ? 22.475 16.107 27.301 1.00 51.03 931 SER A C 1
ATOM 7587 O O . SER A 1 931 ? 22.555 14.888 27.436 1.00 51.03 931 SER A O 1
ATOM 7589 N N . ILE A 1 932 ? 21.791 16.666 26.303 1.00 52.88 932 ILE A N 1
ATOM 7590 C CA . ILE A 1 932 ? 21.042 15.894 25.300 1.00 52.88 932 ILE A CA 1
ATOM 7591 C C . ILE A 1 932 ? 21.923 14.896 24.518 1.00 52.88 932 ILE A C 1
ATOM 7593 O O . ILE A 1 932 ? 21.402 13.977 23.905 1.00 52.88 932 ILE A O 1
ATOM 7597 N N . TYR A 1 933 ? 23.252 15.050 24.581 1.00 52.16 933 TYR A N 1
ATOM 7598 C CA . TYR A 1 933 ? 24.239 14.169 23.950 1.00 52.16 933 TYR A CA 1
ATOM 7599 C C . TYR A 1 933 ? 24.566 12.904 24.756 1.00 52.16 933 TYR A C 1
ATOM 7601 O O . TYR A 1 933 ? 25.282 12.043 24.256 1.00 52.16 933 TYR A O 1
ATOM 7609 N N . ASP A 1 934 ? 24.072 12.781 25.990 1.00 47.56 934 ASP A N 1
ATOM 7610 C CA . ASP A 1 934 ? 24.372 11.641 26.866 1.00 47.56 934 ASP A CA 1
ATOM 7611 C C . ASP A 1 934 ? 23.317 10.513 26.775 1.00 47.56 934 ASP A C 1
ATOM 7613 O O . ASP A 1 934 ? 23.350 9.580 27.582 1.00 47.56 934 ASP A O 1
ATOM 7617 N N . LEU A 1 935 ? 22.341 10.607 25.857 1.00 49.59 935 LEU A N 1
ATOM 7618 C CA . LEU A 1 935 ? 21.146 9.745 25.834 1.00 49.59 935 LEU A CA 1
ATOM 7619 C C . LEU A 1 935 ? 20.739 9.158 24.465 1.00 49.59 935 LEU A C 1
ATOM 7621 O O . LEU A 1 935 ? 19.669 8.549 24.410 1.00 49.59 935 LEU A O 1
ATOM 7625 N N . ASP A 1 936 ? 21.564 9.276 23.420 1.00 35.03 936 ASP A N 1
ATOM 7626 C CA . ASP A 1 936 ? 21.390 8.509 22.167 1.00 35.03 936 ASP A CA 1
ATOM 7627 C C . ASP A 1 936 ? 22.202 7.204 22.169 1.00 35.03 936 ASP A C 1
ATOM 7629 O O . ASP A 1 936 ? 23.423 7.256 22.459 1.00 35.03 936 ASP A O 1
#

Organism: NCBI:txid1284355

Sequence (936 aa):
MTQEELENNLGVIAKSGSLAFKKENEAKDGHNIIGQFGVGFYSAFMVADKLTVTSKTLGSDEAWKWESEGADGYTISPAEKDSVGTEIVLTIKQNTEEDSYDEFLEEYRLRSIIKKYSDFIRYPIKMDVTGQRPKEGTENEFEEYKEEQTVNSMVPIWRKNKSELTEEDYTNFYMEKRYGFDKPLKHLHISADGAVVYNAILFIPENTPFDYYTKEYEKGLELYSNGVLIMDKCGDLLPDYFGFVKGMVDSEDLSLNISREMLQHDRQLSLIAKNIKNKIKSQLQSLLKDERENYEKFYQAFGRQLKYGVYSDYGVNKDTLQDLLLFSSSKEKKLVSLDEYVSRMPEDQKYIYYASGESIERIEKLPQIEGVLDKGYEVLYFTDDIDEFAIKMITNYKEKEFKSISSGDLGIEDSADKEETDAQDNDNKELFEAMQAQLGGKVKAVKASKRLRSHPVCLSTEGELTIEMEKILKAMPNSENVQADKVLEINRDYSRLIHSPTFRRLQGKSQVFGAGTGDYYRTRLTHSLEVAQIAREAARSLLRRYPEVELNQADSPGLIIDSEVVECAAIAHDFGHPPFGHKGEEVLDGILDDLINTEVKKIMKKNRGAKSPQPEPEIRAELKRKYEHFEGNAHNFRLIMYLEKREDIDGLNLSDAVLLGINKYPYPGTESKKGMYHHEWQYIREIRNRWDIPAGKKTLEAQLMDLCDDIAYSAHDLEDGIKAGKIEVHEHFLQDPHINRLIVDKITTLEDLFWNGWTREAIGKKVEEVLASFLRIWNEKMPFCEHDYSRTRREVKAYWVSLFVASLGVIDNGDWKKVTFVREGAEDLDMLRTVSVLKSFAWVTMIRDLRVQRLQKRSEWIIKRLWDAFLDPETSKSIIPSDWLQRYEKDQAKANPIWTWEHMVIDYIAGMTDAFAEKIYNELYGLKVGSIYDLD

Foldseek 3Di:
DDPVCCCQQVQDAQDHPLLVVCVVVVPDDPDPDDDNGSHVVLCLLVFAQKKWKWADAPPDQWIKIWIDRPPVGIDIDTDHDDDHGMDIDGHTDDDDPVDDSCCCVDPVSVLVVCAVFPLQPQDFDWDFDWDWDDDPPDPPDTDIDTDIDRSHPNHDPQRDDPVVDDPVNLQVVCVVLCLDPAGFLDWDWDADPPPFGKTWIKTQGLADDPCNPPPPDAFAEFEAEPNGTLERGDPLLEDQLVSRMYIYMYGPPADADPVSHDGDPDPNSNVNSVVVLVVVLVVLLCCVVPPVVSLVSSCVHRVVSLLVCCLPPLRPCLVSRQQSHWFQKPVVNDTDHPVRLVVPDDPLQQAAEEEEDQDPVVRVPAQLVVQCVVVVHMYTYHNDLSNLSNLVSVQADPNHGYDYSLAPDNSSDDPVLVVVQVVVCVLCVVVFVVVCVVVVPPALTEGADSRGQQDFKHKHFYDDQGPSNQVSQVPDPPHDNDDTRIYIHGYALQSLLCPFPLLVLQLQADDQDHRPPDDDFDGSNNLLQQLLVLQLVLLVVACVVCVCQDPVNDPFPLSHRDSVLLSLLSSLLQSQAFHHGPLLQVLQQVVLVVVLVVVLVVLVVVQPPPPDRDDSVVSSLVSCLQSPGGDRLLSSLCCQQAVTDDPPHGHSPHDLSSVLLSQLWLDDSSVPVNHHRPVSNVVNVVSCVVRVPDRRDGRQSNQSSVLSSLLCLLQVLVLSCVVVVLQDLDDCRQVPPVLLLQLLVLLVPDPDPLCPPPDSVNLSVLLSVLSVVLSVQLVVCCVVQVNDPNSSSVVSSVVSSCVQSNQWYWADDDPGIHIAGDDPRDHDSSVVSSSSSSSSSSCSSRCVDPVNVVVSVVVSVLSVVLLVQCVDPVNNCVPDDVVLVVVQVVQVPDPDRDDDSSVSSSSSSRSHRNVRSVVSSCVVPNPDPDDPVVPD

InterPro domains:
  IPR001404 Heat shock protein Hsp90 family [NF003555] (1-493)
  IPR001404 Heat shock protein Hsp90 family [PF00183] (136-493)
  IPR001404 Heat shock protein Hsp90 family [PTHR11528] (1-493)
  IPR003607 HD/PDEase domain [SM00471] (520-723)
  IPR003607 HD/PDEase domain [cd00077] (522-594)
  IPR006261 dGTP triphosphohydrolase [TIGR01353] (491-925)
  IPR006674 HD domain [PF01966] (524-593)
  IPR006674 HD domain [PS51831] (524-714)
  IPR020568 Ribosomal protein uS5 domain 2-type superfamily [SSF54211] (155-407)
  IPR020575 Heat shock protein Hsp90, N-terminal [PR00775] (9-26)
  IPR020575 Heat shock protein Hsp90, N-terminal [PR00775] (34-56)
  IPR020575 Heat shock protein Hsp90, N-terminal [PR00775] (84-101)
  IPR020575 Heat shock protein Hsp90, N-terminal [PR00775] (107-125)
  IPR026875 Phosphohydrolase-associated domain [PF13286] (831-922)
  IPR036890 Histidine kinase/HSP90-like ATPase superfamily [G3DSA:3.30.565.10] (1-146)
  IPR036890 Histidine kinase/HSP90-like ATPase superfamily [SSF55874] (1-129)
  IPR037196 HSP90, C-terminal domain [SSF110942] (430-494)

Secondary structure (DSSP, 8-state):
--HHHIIIIISSTT--HHHHHHHHSTTT--------SS-GGGGGGGTEEEEEEEEE-TT-S-EEEEEE-STT-EEEEEE--SSSEEEEEEEEPPP-SS---GGGG-HHHHHHHHHHHTTT-SSPPEEEEEEEEE-TT-TT-EEEEEEEEE-S-SS-GGGS-GGG--HHHHHHHHHHTTS-SS-EEEEEEEEEESSSEEEEEEEEESS--TTTTSTT----EEEEETTEEEEEEEGGGS-GGGTT-EEEEEESS----TTSS-----HHHHHHHHHHHHHHHHHHHHHHHH-HHHHHHHHHHHHHHHHHHHHGGGGTTHHHHGGG-EEEETTTSSEEEHHHHHHT--TT--SEEEEE-SSHHHHHT-TTTHHHHHTT--EEEE-STTHHHHHHHH-EETTEEEEETTBS--S---HHHHHHHHHHHHHTHHHHHHHHHHTTTSSSEEEE-SS-SS-SEEEEEESS--HHHHHHHHHSTT------EEEEEE--HHHHHHTSHHHHHGGGSBSSSPTTSSTTPPBHHHHHHHHHHHHHHHHHHHHHH-GGGSTTT-SSGGG---HHHHHHHHHHTTTT--TTTHHHHHHHHHHHHHHHHHHHHHHHHHHTT-SSPPPHHHHHHHHHHHH----HHHHHHHIIIII-EETTEES----HHHHHHH--S-SBTTT-TTSBPHHHHHHHHHHHHHTTPPTTPPPHHHHHHHHHHHHHHHHHHHHHHHHTTSS--SHHHHT-HHHHHHHHHHHHT---GGGTT--HHHHHHHHHHHHHHHHHHHHHHHHHTTT-HHHHHHHHHHHHHHHHHHHEEEEEETTEEEEEEEETTEE-HHHHHHHHHHHHHHHHHHHSSHHHHHHHHHHHHHHHHHHHHHS-HHHHTTTS-HHHHHHHHHHHTSSS----HHHHHHHHHHTS-HHHHHHHHHHHH------GGG--